Protein 2PO3 (pdb70)

Radius of gyration: 28.11 Å; Cα contacts (8 Å, |Δi|>4): 1861; chains: 2; bounding box: 74×64×74 Å

Nearest PDB structures (foldseek):
  2po3-assembly1_B  TM=1.003E+00  e=1.129E-82  Streptomyces venezuelae
  1mdo-assembly1_A  TM=9.162E-01  e=7.212E-33  Salmonella enterica subsp. enterica serovar Typhimurium
  3nys-assembly1_A  TM=9.304E-01  e=4.949E-32  Pseudomonas aeruginosa PAO1
  3nu7-assembly1_B  TM=9.310E-01  e=2.008E-31  Pseudomonas aeruginosa
  4piw-assembly1_A  TM=9.051E-01  e=2.974E-26  Escherichia coli K-12

InterPro domains:
  IPR000653 DegT/DnrJ/EryC1/StrS aminotransferase [PF01041] (33-379)
  IPR000653 DegT/DnrJ/EryC1/StrS aminotransferase [PIRSF000390] (23-380)
  IPR000653 DegT/DnrJ/EryC1/StrS aminotransferase [PTHR30244] (33-378)
  IPR000653 DegT/DnrJ/EryC1/StrS aminotransferase [cd00616] (35-380)
  IPR015421 Pyridoxal phosphate-dependent transferase, major domain [G3DSA:3.40.640.10] (30-244)
  IPR015422 Pyridoxal phosphate-dependent transferase, small domain [G3DSA:3.90.1150.10] (245-395)
  IPR015424 Pyridoxal phosphate-dependent transferase [SSF53383] (34-380)
  IPR030967 dTDP-4-dehydro-6-deoxyglucose aminotransferase [TIGR04427] (1-390)

Organism: Streptomyces venezuelae (NCBI:txid54571)

Foldseek 3Di:
DVCCCQVLVVHDQPDDDFFAQLQFFDFDVVLLVVLVVVCVVVVAWWDDDDLQVVLQCVQQVQQVADGKDKFQWLLVVVLLLCQLVVQWEEEEEALQADLSVQVSQVVLPYHYAHWADDLVQSKGDLVRPLVRDDPGAAAYEIECPQQFDDPLVSNVVVCVVVVHFYEYACQNNRNWAAPNRGHQARGQKYKYGQDSRHLAHLVHIIMIGHNDVVSNVQSNCQLPQQPPPVVGGPSRHHNGIDISSSSSSRVRSVVCQVVQLVQLVVLQVLLCVLQPPQPQKAWDDSPVRGGGSNSWTKIFGRCVQQVAWPVVLQSSVVSSSWHKDQSAPQRNCCPPPNNPDDHDDHPSNRVRSRTMITGGGTNVDDNVNSNVSSVSVSCCRNCVNVSVVVVVD/DCCQQVLVVHDFQDDQFFDQLQFFDFDVVLLVVLVVVCVVVVAWWDDDPLQVVLQVVQQVQQVADGKAKFQWLLVVVLLLCQLVPAFEEEEEALQADLSVQCSVVVLPYHYAHFADDLVASKHDLVRPVVRDDPRYAAYEIECVQQFDHPLVSNVVSCVVVVHFYEYACAQNRNWDAPPRGNQARGQKYKYGQDSRHLFHLVGIMMIYHNDPSSRVSSNCQLVQNPPPVVGGPSRHHHTIDISSSSSRRVRSVVCNVVFLVQLVVLLVLLQVLQPPQPQWAWDDSCVSGGGSNSWTKIFHRCVQLVAWPVVLQVSCVSNSWHKDQSAPQGNCCPPPNNPPDHDDHPSRRNNSRTMMTGGGTPVDDSVNSNVSSVSVSVCSNCVNVVVVVVVD

Secondary structure (DSSP, 8-state):
-TTTT-GGGT---S-SS-EETTPPPP--HHHHHHHHHHHHHHT--SSS-HHHHHHHHHHHHHHTSSEEEEES-HHHHHHHHHHHHT--SEEEEESSS-THHHHHHHHTT-EEEEEPBPTTTSSB-HHHHGGG--TTEEEEEEE-GGGPPP-HHHHHHHHHHTT-EEEEE-TT-TT-EETTEETTSSSSEEEEE--TTSSS--SS-EEEEES-HHHHHHHHHHHBTTTT-TT--TT---B-PPPHHHHHHHHHHHHHHHHHHHHHHHHHHHHHHHT-S-TTEEE--GGGGS------EEEEE-HHHHSS-HHHHHHHHHHTTEE-B-TT-S-GGGSTTTTTS-----HHHHHHHTTEEEEP-STT--HHHHHHHHHHHHHHHHHHHHHHHHHH-/-GGGSGGGTS--S-SS-EETTPPPP--HHHHHHHHHHHHHHT--SSS-HHHHHHHHHHHHHHTSSEEEEES-HHHHHHHHHHHHT--SEEEEESSS-THHHHHHHHTT-EEEEE-B-TTTSSB-STTHHHH--TTEEEEEEE-GGG----HHHHHHHHHHHT-EEEEE-TT-TT-EETTEETTSSSSSEEEE--TTSSS--SS-EEEEES-HHHHHHHHHHTBTTTT-TT--TT---B-BPPHHHHHHHHHHHHHHHHHHHHHHHHHHHHHHHT-S-TTEEE--GGGGSB-----EEEEE-HHHHSS-HHHHHHHHHHTTEE-B-TT-S-GGGSTTTTTS-----HHHHHHHTTEEEE--STT--HHHHHHHHHHHHHHHHSHHHHHHHHT-

Sequence (785 aa):
SALSDLAFFGGPAAFDQPLLVGRPNRIDRARLYERLDRALDSQWLSNGGPLVREFEERVAGLAGVRHAVATCNATAGLQLLAHAAGLTGEVIMPSMTFAATPHALRWIGLTPVFADIDPDTGNLDPDQVAAAVTPRTSAVVGVHLWGRPCAADQLRKVADEHGLRLYFDAAHALGCAVDGRPAGSLGDAEVFSFHATKAVNAFEGGAVVTDDADLAARIRALHNFGFDLPGGSPAGGTNAKMSEAAAAMGLTSLDAFPEVIDRNRRNHAAYREHLADLPGVLVADHDRHGLNNHQYVIVEIDEATTGIHRDLVMEVLKAEGVHTRAYFSPGCHELEPYRGQPHAPLPHTERLAARVLSLPTGTAIGDDDIRRVADLLRLCATRGRELTARHRDALSDLAFFGGPAAFDQPLLVGRPNRIDRARLYERLDRALDSQWLSNGGPLVREFEERVAGLAGVRHAVATCNATAGLQLLAHAAGLTGEVIMPSMTFAATPHALRWIGLTPVFADIDPDTGNLDPDQVAAAVTPRTSAVVGVHLWGRPCAADQLRKVADEHGLRLYFDAAHALGCAVDGRPAGSLGDAEVFSFHATKAVNAFEGGAVVTDDADLAARIRALHNFGFDLPGGSPAGGTNAKMSEAAAAMGLTSLDAFPEVIDRNRRNHAAYREHLADLPGVLVADHDRHGLNNHQYVIVEIDEATTGIHRDLVMEVLKAEGVHTRAYFSPGCHELEPYRGQPHAPLPHTERLAARVLSLPTGTAIGDDDIRRVADLLRLCATRGRELTARHRD

CATH classification: 3.40.640.10 (+1 more: 3.90.1150.10)

Solvent-accessible surface area: 28597 Å² total; per-residue (Å²): 85,49,0,45,93,10,24,45,42,68,21,102,53,75,111,150,101,62,6,67,24,25,47,12,19,121,29,87,62,63,87,0,37,95,15,9,52,123,9,11,81,65,46,121,9,5,69,28,0,52,0,5,109,61,0,11,125,72,0,6,54,68,0,44,15,175,45,4,1,1,0,15,3,14,4,15,0,10,10,0,5,2,38,7,30,52,20,90,32,20,0,0,0,2,0,1,4,64,4,11,1,0,5,0,5,56,4,12,47,11,60,14,32,2,2,5,0,44,75,93,35,3,6,2,26,8,111,73,0,45,99,13,28,45,131,137,15,22,0,0,5,0,4,0,1,5,0,17,11,6,37,7,89,96,1,86,131,10,0,92,117,69,71,15,147,0,7,0,11,0,17,9,0,8,18,1,9,34,137,72,94,43,1,1,39,9,12,40,0,0,0,1,10,0,24,5,64,31,7,2,3,0,7,13,1,0,1,2,0,3,59,70,55,113,18,7,58,71,1,64,12,0,16,45,15,12,75,139,25,124,64,10,4,109,6,1,0,8,13,0,7,5,11,1,8,13,0,0,3,0,0,2,5,6,64,23,11,92,112,3,22,76,54,2,108,126,1,6,39,10,0,114,116,53,6,48,141,11,100,8,9,77,29,10,72,0,76,162,26,20,85,3,0,3,26,22,0,1,0,30,5,41,90,80,62,4,12,0,59,10,71,15,2,51,88,0,0,101,37,8,19,0,37,3,115,22,43,12,41,53,1,0,14,59,48,73,23,8,127,78,99,134,63,48,108,8,78,71,0,84,134,15,5,42,27,0,0,0,0,0,13,6,27,46,4,20,86,108,34,0,120,19,0,0,73,21,1,72,37,1,12,84,83,1,149,75,0,21,46,85,84,187,162,78,3,59,82,11,22,50,35,72,11,116,62,38,103,139,83,55,1,67,27,27,58,16,24,117,32,59,58,62,126,1,35,116,47,9,52,110,2,11,82,50,32,120,7,3,71,28,0,54,12,5,116,69,0,10,126,68,0,6,56,73,0,38,16,177,47,5,1,1,0,14,2,11,5,12,0,10,12,0,4,2,38,7,31,50,17,86,33,15,0,0,0,2,0,1,3,68,4,10,1,0,5,0,4,57,4,11,48,9,62,14,31,4,1,6,1,43,69,118,36,2,5,1,24,11,113,78,0,40,91,15,35,40,134,144,15,24,0,1,5,0,4,0,0,5,0,18,12,5,38,5,83,98,0,73,142,16,1,88,111,75,66,11,119,1,6,0,12,0,15,8,0,10,20,0,14,35,136,76,99,40,0,1,40,12,13,38,0,0,0,0,15,0,24,5,62,32,8,3,7,0,14,14,1,0,0,1,0,3,54,71,56,116,21,7,59,78,0,65,9,0,19,46,18,13,71,142,20,129,65,10,5,103,4,2,0,9,13,0,8,4,12,0,6,12,0,0,0,0,0,1,7,6,49,23,2,92,128,6,35,80,57,2,79,164,5,7,40,10,0,128,119,45,6,51,135,12,98,6,6,88,30,8,40,0,53,191,35,16,91,1,2,1,23,20,0,1,0,41,5,29,90,89,61,3,15,0,58,9,69,14,1,21,89,0,0,68,36,7,13,0,65,0,132,23,61,15,48,53,0,0,16,65,40,74,23,7,142,81,103,131,65,51,115,6,79,67,0,79,144,18,2,46,25,0,0,1,2,0,17,6,42,50,5,23,89,118,19,1,141,15,0,0,70,17,2,74,44,1,15,85,87,1,157,96,0,18,54,96,78,188,159

Structure (mmCIF, N/CA/C/O backbone):
data_2PO3
#
_entry.id   2PO3
#
_cell.length_a   59.5
_cell.length_b   66.8
_cell.length_c   242.0
_cell.angle_alpha   90
_cell.angle_beta   90
_cell.angle_gamma   90
#
_symmetry.space_group_name_H-M   'P 21 21 21'
#
loop_
_entity.id
_entity.type
_entity.pdbx_description
1 polymer 4-dehydrase
2 non-polymer '(2R,3R,4S,5S,6R)-3,4-DIHYDROXY-5-[({3-HYDROXY-2-METHYL-5-[(PHOSPHONOOXY)METHYL]PYRIDIN-4-YL}METHYL)IMINO]-6-METHYLTETRAHYDRO-2H-PYRAN-2-YL [(2R,3S,5R)-3-HYDROXY-5-(5-METHYL-2,4-DIOXO-3,4-DIHYDROPYRIMIDIN-1(2H)-YL)TETRAHYDROFURAN-2-YL]METHYL DIHYDROGEN DIPHOSPHATE'
3 water water
#
loop_
_atom_site.group_PDB
_atom_site.id
_atom_site.type_symbol
_atom_site.label_atom_id
_atom_site.label_alt_id
_atom_site.label_comp_id
_atom_site.label_asym_id
_atom_site.label_entity_id
_atom_site.label_seq_id
_atom_site.pdbx_PDB_ins_code
_atom_site.Cartn_x
_atom_site.Cartn_y
_atom_site.Cartn_z
_atom_site.occupancy
_atom_site.B_iso_or_equiv
_atom_site.auth_seq_id
_atom_site.auth_comp_id
_atom_site.auth_asym_id
_atom_site.auth_atom_id
_atom_site.pdbx_PDB_model_num
ATOM 1 N N . SER A 1 3 ? -17.999 8.288 -52.656 1.00 83.87 1003 SER A N 1
ATOM 2 C CA . SER A 1 3 ? -16.662 7.748 -52.820 1.00 80.94 1003 SER A CA 1
ATOM 3 C C . SER A 1 3 ? -16.420 6.595 -51.863 1.00 81.08 1003 SER A C 1
ATOM 4 O O . SER A 1 3 ? -16.619 6.698 -50.651 1.00 79.28 1003 SER A O 1
ATOM 7 N N . ALA A 1 4 ? -15.973 5.480 -52.425 1.00 74.94 1004 ALA A N 1
ATOM 8 C CA . ALA A 1 4 ? -15.679 4.332 -51.606 1.00 69.78 1004 ALA A CA 1
ATOM 9 C C . ALA A 1 4 ? -14.391 4.681 -50.862 1.00 60.94 1004 ALA A C 1
ATOM 10 O O . ALA A 1 4 ? -13.942 3.970 -49.957 1.00 58.11 1004 ALA A O 1
ATOM 12 N N . LEU A 1 5 ? -13.802 5.817 -51.262 1.00 43.83 1005 LEU A N 1
ATOM 13 C CA . LEU A 1 5 ? -12.558 6.284 -50.668 1.00 43.51 1005 LEU A CA 1
ATOM 14 C C . LEU A 1 5 ? -12.746 6.813 -49.271 1.00 48.45 1005 LEU A C 1
ATOM 15 O O . LEU A 1 5 ? -11.839 6.775 -48.439 1.00 46.16 1005 LEU A O 1
ATOM 20 N N . SER A 1 6 ? -13.931 7.348 -49.034 1.00 47.21 1006 SER A N 1
ATOM 21 C CA . SER A 1 6 ? -14.198 7.914 -47.727 1.00 47.47 1006 SER A CA 1
ATOM 22 C C . SER A 1 6 ? -14.443 6.881 -46.662 1.00 44.92 1006 SER A C 1
ATOM 23 O O . SER A 1 6 ? -14.263 7.144 -45.471 1.00 54.47 1006 SER A O 1
ATOM 26 N N . ASP A 1 7 ? -14.841 5.695 -47.091 1.00 34.03 1007 ASP A N 1
ATOM 27 C CA . ASP A 1 7 ? -15.033 4.669 -46.100 1.00 44.26 1007 ASP A CA 1
ATOM 28 C C . ASP A 1 7 ? -13.652 4.195 -45.677 1.00 43.33 1007 ASP A C 1
ATOM 29 O O . ASP A 1 7 ? -13.531 3.411 -44.722 1.00 41.99 1007 ASP A O 1
ATOM 34 N N . LEU A 1 8 ? -12.641 4.701 -46.418 1.00 35.04 1008 LEU A N 1
ATOM 35 C CA . LEU A 1 8 ? -11.245 4.384 -46.156 1.00 30.87 1008 LEU A CA 1
ATOM 36 C C . LEU A 1 8 ? -10.822 5.015 -44.859 1.00 35.23 1008 LEU A C 1
ATOM 37 O O . LEU A 1 8 ? -10.901 6.235 -44.718 1.00 38.27 1008 LEU A O 1
ATOM 42 N N . ALA A 1 9 ? -10.370 4.155 -43.944 1.00 33.45 1009 ALA A N 1
ATOM 43 C CA . ALA A 1 9 ? -9.891 4.558 -42.642 1.00 35.87 1009 ALA A CA 1
ATOM 44 C C . ALA A 1 9 ? -8.797 5.577 -42.862 1.00 37.47 1009 ALA A C 1
ATOM 45 O O . ALA A 1 9 ? -8.537 6.472 -42.046 1.00 44.59 1009 ALA A O 1
ATOM 47 N N . PHE A 1 10 ? -8.144 5.400 -44.005 1.00 31.17 1010 PHE A N 1
ATOM 48 C CA . PHE A 1 10 ? -7.070 6.289 -44.363 1.00 33.93 1010 PHE A CA 1
ATOM 49 C C . PHE A 1 10 ? -7.614 7.711 -44.519 1.00 37.74 1010 PHE A C 1
ATOM 50 O O . PHE A 1 10 ? -6.967 8.704 -44.185 1.00 29.35 1010 PHE A O 1
ATOM 58 N N . PHE A 1 11 ? -8.840 7.777 -45.038 1.00 30.96 1011 PHE A N 1
ATOM 59 C CA . PHE A 1 11 ? -9.521 9.022 -45.275 1.00 25.45 1011 PHE A CA 1
ATOM 60 C C . PHE A 1 11 ? -10.391 9.430 -44.112 1.00 44.35 1011 PHE A C 1
ATOM 61 O O . PHE A 1 11 ? -11.227 10.326 -44.221 1.00 45.83 1011 PHE A O 1
ATOM 69 N N . GLY A 1 12 ? -10.165 8.754 -42.993 1.00 47.76 1012 GLY A N 1
ATOM 70 C CA . GLY A 1 12 ? -10.914 9.043 -41.788 1.00 49.66 1012 GLY A CA 1
ATOM 71 C C . GLY A 1 12 ? -12.120 8.151 -41.616 1.00 49.74 1012 GLY A C 1
ATOM 72 O O . GLY A 1 12 ? -12.861 8.271 -40.651 1.00 58.82 1012 GLY A O 1
ATOM 73 N N . GLY A 1 13 ? -12.336 7.246 -42.552 1.00 36.44 1013 GLY A N 1
ATOM 74 C CA . GLY A 1 13 ? -13.469 6.356 -42.421 1.00 30.72 1013 GLY A CA 1
ATOM 75 C C . GLY A 1 13 ? -13.186 5.342 -41.305 1.00 50.12 1013 GLY A C 1
ATOM 76 O O . GLY A 1 13 ? -12.209 5.412 -40.514 1.00 41.93 1013 GLY A O 1
ATOM 77 N N . PRO A 1 14 ? -14.085 4.367 -41.271 1.00 57.76 1014 PRO A N 1
ATOM 78 C CA . PRO A 1 14 ? -14.006 3.288 -40.312 1.00 56.92 1014 PRO A CA 1
ATOM 79 C C . PRO A 1 14 ? -13.168 2.166 -40.933 1.00 67.42 1014 PRO A C 1
ATOM 80 O O . PRO A 1 14 ? -13.391 1.841 -42.115 1.00 62.99 1014 PRO A O 1
ATOM 84 N N . ALA A 1 15 ? -12.208 1.607 -40.155 1.00 69.27 1015 ALA A N 1
ATOM 85 C CA . ALA A 1 15 ? -11.355 0.522 -40.643 1.00 68.85 1015 ALA A CA 1
ATOM 86 C C . ALA A 1 15 ? -12.238 -0.702 -40.751 1.00 72.35 1015 ALA A C 1
ATOM 87 O O . ALA A 1 15 ? -12.902 -1.111 -39.787 1.00 78.47 1015 ALA A O 1
ATOM 89 N N . ALA A 1 16 ? -12.264 -1.250 -41.949 1.00 58.32 1016 ALA A N 1
ATOM 90 C CA . ALA A 1 16 ? -13.101 -2.389 -42.241 1.00 61.94 1016 ALA A CA 1
ATOM 91 C C . ALA A 1 16 ? -13.068 -3.601 -41.315 1.00 62.67 1016 ALA A C 1
ATOM 92 O O . ALA A 1 16 ? -14.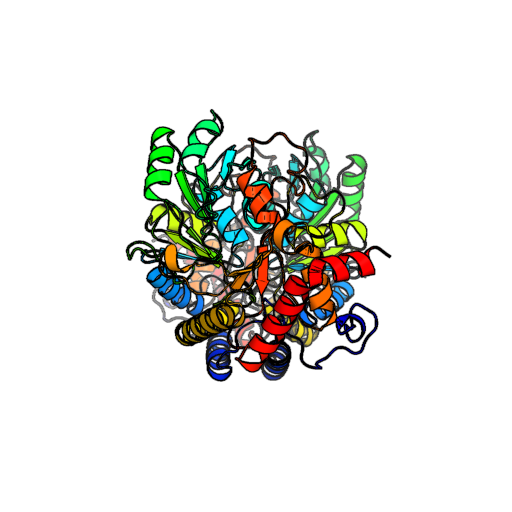107 -4.232 -41.086 1.00 57.00 1016 ALA A O 1
ATOM 94 N N . PHE A 1 17 ? -11.887 -3.938 -40.800 1.00 53.45 1017 PHE A N 1
ATOM 95 C CA . PHE A 1 17 ? -11.768 -5.095 -39.946 1.00 44.76 1017 PHE A CA 1
ATOM 96 C C . PHE A 1 17 ? -10.969 -4.886 -38.686 1.00 54.92 1017 PHE A C 1
ATOM 97 O O . PHE A 1 17 ? -10.093 -4.018 -38.607 1.00 67.02 1017 PHE A O 1
ATOM 105 N N . ASP A 1 18 ? -11.285 -5.754 -37.727 1.00 38.52 1018 ASP A N 1
ATOM 106 C CA . ASP A 1 18 ? -10.657 -5.772 -36.414 1.00 42.86 1018 ASP A CA 1
ATOM 107 C C . ASP A 1 18 ? -9.364 -6.600 -36.350 1.00 49.27 1018 ASP A C 1
ATOM 108 O O . ASP A 1 18 ? -8.485 -6.350 -35.514 1.00 47.62 1018 ASP A O 1
ATOM 113 N N . GLN A 1 19 ? -9.266 -7.603 -37.228 1.00 35.48 1019 GLN A N 1
ATOM 114 C CA . GLN A 1 19 ? -8.115 -8.474 -37.243 1.00 41.40 1019 GLN A CA 1
ATOM 115 C C . GLN A 1 19 ? -6.923 -8.012 -38.066 1.00 51.67 1019 GLN A C 1
ATOM 116 O O . GLN A 1 19 ? -6.978 -8.023 -39.300 1.00 61.57 1019 GLN A O 1
ATOM 122 N N . PRO A 1 20 ? -5.829 -7.655 -37.377 1.00 30.89 1020 PRO A N 1
ATOM 123 C CA . PRO A 1 20 ? -4.596 -7.209 -38.021 1.00 31.01 1020 PRO A CA 1
ATOM 124 C C . PRO A 1 20 ? -3.865 -8.278 -38.808 1.00 27.86 1020 PRO A C 1
ATOM 125 O O . PRO A 1 20 ? -3.737 -9.414 -38.388 1.00 31.43 1020 PRO A O 1
ATOM 129 N N . LEU A 1 21 ? -3.406 -7.891 -39.993 1.00 23.08 1021 LEU A N 1
ATOM 130 C CA . LEU A 1 21 ? -2.664 -8.762 -40.887 1.00 21.02 1021 LEU A CA 1
ATOM 131 C C . LEU A 1 21 ? -1.249 -8.216 -40.939 1.00 29.77 1021 LEU A C 1
ATOM 132 O O . LEU A 1 21 ? -1.045 -7.029 -41.157 1.00 27.25 1021 LEU A O 1
ATOM 137 N N . LEU A 1 22 ? -0.262 -9.059 -40.710 1.00 19.99 1022 LEU A N 1
ATOM 138 C CA . LEU A 1 22 ? 1.095 -8.547 -40.729 1.00 22.01 1022 LEU A CA 1
ATOM 139 C C . LEU A 1 22 ? 2.049 -9.380 -41.528 1.00 22.43 1022 LEU A C 1
ATOM 140 O O . LEU A 1 22 ? 2.161 -10.570 -41.278 1.00 23.97 1022 LEU A O 1
ATOM 145 N N . VAL A 1 23 ? 2.765 -8.758 -42.452 1.00 20.97 1023 VAL A N 1
ATOM 146 C CA . VAL A 1 23 ? 3.729 -9.513 -43.170 1.00 16.55 1023 VAL A CA 1
ATOM 147 C C . VAL A 1 23 ? 4.743 -9.834 -42.065 1.00 22.77 1023 VAL A C 1
ATOM 148 O O . VAL A 1 23 ? 4.976 -9.036 -41.151 1.00 17.70 1023 VAL A O 1
ATOM 152 N N . GLY A 1 24 ? 5.338 -11.012 -42.084 1.00 19.85 1024 GLY A N 1
ATOM 153 C CA . GLY A 1 24 ? 6.334 -11.324 -41.050 1.00 16.09 1024 GLY A CA 1
ATOM 154 C C . GLY A 1 24 ? 5.820 -12.098 -39.850 1.00 19.30 1024 GLY A C 1
ATOM 155 O O . GLY A 1 24 ? 6.586 -12.531 -38.972 1.00 19.94 1024 GLY A O 1
ATOM 156 N N . ARG A 1 25 ? 4.511 -12.264 -39.804 1.00 19.32 1025 ARG A N 1
ATOM 157 C CA . ARG A 1 25 ? 3.980 -12.983 -38.683 1.00 19.10 1025 ARG A CA 1
ATOM 158 C C . ARG A 1 25 ? 4.555 -14.361 -38.636 1.00 31.85 1025 ARG A C 1
ATOM 159 O O . ARG A 1 25 ? 4.457 -15.091 -39.625 1.00 26.69 1025 ARG A O 1
ATOM 167 N N . PRO A 1 26 ? 5.154 -14.703 -37.495 1.00 32.52 1026 PRO A N 1
ATOM 168 C CA . PRO A 1 26 ? 5.747 -16.030 -37.390 1.00 25.53 1026 PRO A CA 1
ATOM 169 C C . PRO A 1 26 ? 4.662 -17.114 -37.560 1.00 30.13 1026 PRO A C 1
ATOM 170 O O . PRO A 1 26 ? 3.537 -16.972 -37.064 1.00 28.52 1026 PRO A O 1
ATOM 174 N N . ASN A 1 27 ? 5.008 -18.187 -38.286 1.00 24.68 1027 ASN A N 1
ATOM 175 C CA . ASN A 1 27 ? 4.120 -19.319 -38.551 1.00 24.53 1027 ASN A CA 1
ATOM 176 C C . ASN A 1 27 ? 3.934 -20.133 -37.269 1.00 34.62 1027 ASN A C 1
ATOM 177 O O . ASN A 1 27 ? 4.932 -20.413 -36.627 1.00 31.54 1027 ASN A O 1
ATOM 182 N N . ARG A 1 28 ? 2.716 -20.547 -36.863 1.00 36.45 1028 ARG A N 1
ATOM 183 C CA . ARG A 1 28 ? 2.598 -21.327 -35.620 1.00 26.95 1028 ARG A CA 1
ATOM 184 C C . ARG A 1 28 ? 3.310 -22.668 -35.582 1.00 37.81 1028 ARG A C 1
ATOM 185 O O . ARG A 1 28 ? 3.666 -23.264 -36.607 1.00 37.85 1028 ARG A O 1
ATOM 193 N N . ILE A 1 29 ? 3.572 -23.153 -34.379 1.00 38.28 1029 ILE A N 1
ATOM 194 C CA . ILE A 1 29 ? 4.262 -24.445 -34.251 1.00 43.86 1029 ILE A CA 1
ATOM 195 C C . ILE A 1 29 ? 3.566 -25.336 -33.241 1.00 37.43 1029 ILE A C 1
ATOM 196 O O . ILE A 1 29 ? 2.695 -24.893 -32.480 1.00 30.77 1029 ILE A O 1
ATOM 201 N N . ASP A 1 30 ? 4.010 -26.586 -33.240 1.00 25.86 1030 ASP A N 1
ATOM 202 C CA . ASP A 1 30 ? 3.505 -27.574 -32.305 1.00 30.27 1030 ASP A CA 1
ATOM 203 C C . ASP A 1 30 ? 4.223 -27.343 -30.957 1.00 33.97 1030 ASP A C 1
ATOM 204 O O . ASP A 1 30 ? 5.358 -27.798 -30.709 1.00 24.24 1030 ASP A O 1
ATOM 209 N N . ARG A 1 31 ? 3.537 -26.589 -30.092 1.00 25.86 1031 ARG A N 1
ATOM 210 C CA . ARG A 1 31 ? 4.054 -26.241 -28.793 1.00 29.84 1031 ARG A CA 1
ATOM 211 C C . ARG A 1 31 ? 4.608 -27.398 -27.964 1.00 38.50 1031 ARG A C 1
ATOM 212 O O . ARG A 1 31 ? 5.620 -27.300 -27.268 1.00 40.71 1031 ARG A O 1
ATOM 220 N N . ALA A 1 32 ? 3.911 -28.515 -28.036 1.00 40.21 1032 ALA A N 1
ATOM 221 C CA . ALA A 1 32 ? 4.263 -29.716 -27.303 1.00 37.66 1032 ALA A CA 1
ATOM 222 C C . ALA A 1 32 ? 5.611 -30.221 -27.707 1.00 35.05 1032 ALA A C 1
ATOM 223 O O . ALA A 1 32 ? 6.378 -30.646 -26.850 1.00 32.29 1032 ALA A O 1
ATOM 225 N N . ARG A 1 33 ? 5.864 -30.192 -29.017 1.00 28.74 1033 ARG A N 1
ATOM 226 C CA . ARG A 1 33 ? 7.132 -30.650 -29.543 1.00 30.50 1033 ARG A CA 1
ATOM 227 C C . ARG A 1 33 ? 8.272 -29.740 -29.049 1.00 34.09 1033 ARG A C 1
ATOM 228 O O . ARG A 1 33 ? 9.354 -30.202 -28.666 1.00 40.22 1033 ARG A O 1
ATOM 236 N N . LEU A 1 34 ? 8.012 -28.426 -29.050 1.00 30.83 1034 LEU A N 1
ATOM 237 C CA . LEU A 1 34 ? 8.996 -27.452 -28.597 1.00 28.69 1034 LEU A CA 1
ATOM 238 C C . LEU A 1 34 ? 9.370 -27.660 -27.124 1.00 34.11 1034 LEU A C 1
ATOM 239 O O . LEU A 1 34 ? 10.551 -27.692 -26.749 1.00 28.13 1034 LEU A O 1
ATOM 244 N N . TYR A 1 35 ? 8.342 -27.783 -26.271 1.00 27.77 1035 TYR A N 1
ATOM 245 C CA . TYR A 1 35 ? 8.587 -27.979 -24.854 1.00 25.50 1035 TYR A CA 1
ATOM 246 C C . TYR A 1 35 ? 9.321 -29.254 -24.489 1.00 24.39 1035 TYR A C 1
ATOM 247 O O . TYR A 1 35 ? 10.195 -29.275 -23.626 1.00 31.95 1035 TYR A O 1
ATOM 256 N N . GLU A 1 36 ? 8.993 -30.328 -25.172 1.00 25.13 1036 GLU A N 1
ATOM 257 C CA . GLU A 1 36 ? 9.686 -31.557 -24.877 1.00 34.25 1036 GLU A CA 1
ATOM 258 C C . GLU A 1 36 ? 11.167 -31.330 -25.018 1.00 38.93 1036 GLU A C 1
ATOM 259 O O . GLU A 1 36 ? 11.965 -31.690 -24.134 1.00 37.08 1036 GLU A O 1
ATOM 265 N N . ARG A 1 37 ? 11.449 -30.753 -26.203 1.00 37.19 1037 ARG A N 1
ATOM 266 C CA . ARG A 1 37 ? 12.774 -30.383 -26.667 1.00 35.29 1037 ARG A CA 1
ATOM 267 C C . ARG A 1 37 ? 13.452 -29.522 -25.599 1.00 31.82 1037 ARG A C 1
ATOM 268 O O . ARG A 1 37 ? 14.613 -29.761 -25.228 1.00 33.51 1037 ARG A O 1
ATOM 276 N N . LEU A 1 38 ? 12.712 -28.529 -25.081 1.00 30.71 1038 LEU A N 1
ATOM 277 C CA . LEU A 1 38 ? 13.220 -27.649 -24.026 1.00 29.03 1038 LEU A CA 1
ATOM 278 C C . LEU A 1 38 ? 13.399 -28.387 -22.703 1.00 35.25 1038 LEU A C 1
ATOM 279 O O . LEU A 1 38 ? 14.361 -28.161 -21.960 1.00 25.88 1038 LEU A O 1
ATOM 284 N N . ASP A 1 39 ? 12.452 -29.259 -22.394 1.00 32.49 1039 ASP A N 1
ATOM 285 C CA . ASP A 1 39 ? 12.546 -30.019 -21.154 1.00 32.50 1039 ASP A CA 1
ATOM 286 C C . ASP A 1 39 ? 13.817 -30.839 -21.141 1.00 37.69 1039 ASP A C 1
ATOM 287 O O . ASP A 1 39 ? 14.615 -30.789 -20.206 1.00 40.66 1039 ASP A O 1
ATOM 292 N N . ARG A 1 40 ? 13.980 -31.597 -22.223 1.00 26.22 1040 ARG A N 1
ATOM 293 C CA . ARG A 1 40 ? 15.137 -32.441 -22.424 1.00 29.42 1040 ARG A CA 1
ATOM 294 C C . ARG A 1 40 ? 16.480 -31.683 -22.239 1.00 45.51 1040 ARG A C 1
ATOM 295 O O . ARG A 1 40 ? 17.430 -32.179 -21.621 1.00 54.91 1040 ARG A O 1
ATOM 303 N N . ALA A 1 41 ? 16.584 -30.455 -22.756 1.00 39.36 1041 ALA A N 1
ATOM 304 C CA . ALA A 1 41 ? 17.804 -29.674 -22.650 1.00 35.17 1041 ALA A CA 1
ATOM 305 C C . ALA A 1 41 ? 18.041 -29.139 -21.253 1.00 38.27 1041 ALA A C 1
ATOM 306 O O . ALA A 1 41 ? 19.168 -29.095 -20.760 1.00 38.34 1041 ALA A O 1
ATOM 308 N N . LEU A 1 42 ? 16.944 -28.750 -20.624 1.00 29.82 1042 LEU A N 1
ATOM 309 C CA . LEU A 1 42 ? 16.981 -28.232 -19.281 1.00 30.99 1042 LEU A CA 1
ATOM 310 C C . LEU A 1 42 ? 17.443 -29.350 -18.340 1.00 45.35 1042 LEU A C 1
ATOM 311 O O . LEU A 1 42 ? 18.298 -29.165 -17.459 1.00 42.35 1042 LEU A O 1
ATOM 316 N N . ASP A 1 43 ? 16.869 -30.538 -18.571 1.00 45.25 1043 ASP A N 1
ATOM 317 C CA . ASP A 1 43 ? 17.189 -31.729 -17.803 1.00 45.40 1043 ASP A CA 1
ATOM 318 C C . ASP A 1 43 ? 18.662 -32.077 -17.913 1.00 49.86 1043 ASP A C 1
ATOM 319 O O . ASP A 1 43 ? 19.312 -32.335 -16.904 1.00 49.91 1043 ASP A O 1
ATOM 324 N N . SER A 1 44 ? 19.184 -32.104 -19.141 1.00 33.87 1044 SER A N 1
ATOM 325 C CA . SER A 1 44 ? 20.594 -32.421 -19.355 1.00 36.47 1044 SER A CA 1
ATOM 326 C C . SER A 1 44 ? 21.521 -31.342 -18.805 1.00 46.70 1044 SER A C 1
ATOM 327 O O . SER A 1 44 ? 22.713 -31.576 -18.568 1.00 54.72 1044 SER A O 1
ATOM 330 N N . GLN A 1 45 ? 20.956 -30.151 -18.633 1.00 36.88 1045 GLN A N 1
ATOM 331 C CA . GLN A 1 45 ? 21.717 -29.033 -18.159 1.00 36.22 1045 GLN A CA 1
ATOM 332 C C . GLN A 1 45 ? 22.760 -28.613 -19.185 1.00 46.16 1045 GLN A C 1
ATOM 333 O O . GLN A 1 45 ? 23.743 -27.956 -18.894 1.00 51.52 1045 GLN A O 1
ATOM 339 N N . TRP A 1 46 ? 22.541 -29.004 -20.424 1.00 41.62 1046 TRP A N 1
ATOM 340 C CA . TRP A 1 46 ? 23.430 -28.616 -21.490 1.00 41.20 1046 TRP A CA 1
ATOM 341 C C . TRP A 1 46 ? 22.564 -27.610 -22.272 1.00 47.12 1046 TRP A C 1
ATOM 342 O O . TRP A 1 46 ? 21.669 -28.014 -23.039 1.00 37.21 1046 TRP A O 1
ATOM 353 N N . LEU A 1 47 ? 22.803 -26.308 -22.028 1.00 33.76 1047 LEU A N 1
ATOM 354 C CA . LEU A 1 47 ? 22.061 -25.199 -22.643 1.00 27.21 1047 LEU A CA 1
ATOM 355 C C . LEU A 1 47 ? 22.649 -24.490 -23.885 1.00 28.79 1047 LEU A C 1
ATOM 356 O O . LEU A 1 47 ? 21.908 -23.882 -24.673 1.00 28.04 1047 LEU A O 1
ATOM 361 N N . SER A 1 48 ? 23.965 -24.542 -24.065 1.00 29.39 1048 SER A N 1
ATOM 362 C CA . SER A 1 48 ? 24.585 -23.901 -25.215 1.00 29.04 1048 SER A CA 1
ATOM 363 C C . SER A 1 48 ? 25.905 -24.588 -25.509 1.00 39.61 1048 SER A C 1
ATOM 364 O O . SER A 1 48 ? 26.138 -25.704 -25.024 1.00 32.28 1048 SER A O 1
ATOM 367 N N . ASN A 1 49 ? 26.741 -23.885 -26.294 1.00 32.91 1049 ASN A N 1
ATOM 368 C CA . ASN A 1 49 ? 28.055 -24.333 -26.684 1.00 29.12 1049 ASN A CA 1
ATOM 369 C C . ASN A 1 49 ? 28.035 -25.729 -27.255 1.00 34.91 1049 ASN A C 1
ATOM 370 O O . ASN A 1 49 ? 28.391 -26.688 -26.567 1.00 38.62 1049 ASN A O 1
ATOM 375 N N . GLY A 1 50 ? 27.605 -25.817 -28.503 1.00 32.40 1050 GLY A N 1
ATOM 376 C CA . GLY A 1 50 ? 27.527 -27.058 -29.267 1.00 37.62 1050 GLY A CA 1
ATOM 377 C C . GLY A 1 50 ? 26.786 -28.257 -28.664 1.00 39.38 1050 GLY A C 1
ATOM 378 O O . GLY A 1 50 ? 27.265 -29.379 -28.745 1.00 36.74 1050 GLY A O 1
ATOM 379 N N . GLY A 1 51 ? 25.612 -28.063 -28.076 1.00 26.82 1051 GLY A N 1
ATOM 380 C CA . GLY A 1 51 ? 24.868 -29.188 -27.524 1.00 26.56 1051 GLY A CA 1
ATOM 381 C C . GLY A 1 51 ? 24.178 -30.061 -28.615 1.00 42.24 1051 GLY A C 1
ATOM 382 O O . GLY A 1 51 ? 24.239 -29.810 -29.830 1.00 38.76 1051 GLY A O 1
ATOM 383 N N . PRO A 1 52 ? 23.476 -31.121 -28.192 1.00 40.78 1052 PRO A N 1
ATOM 384 C CA . PRO A 1 52 ? 22.781 -32.050 -29.101 1.00 36.14 1052 PRO A CA 1
ATOM 385 C C . PRO A 1 52 ? 21.682 -31.496 -30.016 1.00 35.64 1052 PRO A C 1
ATOM 386 O O . PRO A 1 52 ? 21.446 -32.047 -31.095 1.00 35.46 1052 PRO A O 1
ATOM 390 N N . LEU A 1 53 ? 20.972 -30.439 -29.603 1.00 33.80 1053 LEU A N 1
ATOM 391 C CA . LEU A 1 53 ? 19.909 -29.876 -30.452 1.00 27.17 1053 LEU A CA 1
ATOM 392 C C . LEU A 1 53 ? 20.548 -29.150 -31.636 1.00 28.16 1053 LEU A C 1
ATOM 393 O O . LEU A 1 53 ? 20.202 -29.344 -32.797 1.00 28.40 1053 LEU A O 1
ATOM 398 N N . VAL A 1 54 ? 21.551 -28.327 -31.326 1.00 18.34 1054 VAL A N 1
ATOM 399 C CA . VAL A 1 54 ? 22.222 -27.624 -32.377 1.00 23.03 1054 VAL A CA 1
ATOM 400 C C . VAL A 1 54 ? 22.757 -28.596 -33.399 1.00 27.12 1054 VAL A C 1
ATOM 401 O O . VAL A 1 54 ? 22.592 -28.417 -34.592 1.00 24.48 1054 VAL A O 1
ATOM 405 N N . ARG A 1 55 ? 23.418 -29.633 -32.921 1.00 23.60 1055 ARG A N 1
ATOM 406 C CA . ARG A 1 55 ? 23.985 -30.610 -33.832 1.00 27.54 1055 ARG A CA 1
ATOM 407 C C . ARG A 1 55 ? 22.935 -31.221 -34.705 1.00 26.16 1055 ARG A C 1
ATOM 408 O O . ARG A 1 55 ? 23.162 -31.408 -35.882 1.00 25.41 1055 ARG A O 1
ATOM 416 N N . GLU A 1 56 ? 21.795 -31.528 -34.125 1.00 31.19 1056 GLU A N 1
ATOM 417 C CA . GLU A 1 56 ? 20.712 -32.105 -34.913 1.00 38.24 1056 GLU A CA 1
ATOM 418 C C . GLU A 1 56 ? 20.248 -31.147 -36.010 1.00 32.88 1056 GLU A C 1
ATOM 419 O O . GLU A 1 56 ? 20.097 -31.471 -37.198 1.00 36.21 1056 GLU A O 1
ATOM 425 N N . PHE A 1 57 ? 20.028 -29.923 -35.585 1.00 31.75 1057 PHE A N 1
ATOM 426 C CA . PHE A 1 57 ? 19.599 -28.856 -36.487 1.00 30.79 1057 PHE A CA 1
ATOM 427 C C . PHE A 1 57 ? 20.614 -28.697 -37.624 1.00 26.76 1057 PHE A C 1
ATOM 428 O O . PHE A 1 57 ? 20.284 -28.729 -38.798 1.00 23.04 1057 PHE A O 1
ATOM 436 N N . GLU A 1 58 ? 21.880 -28.552 -37.266 1.00 26.01 1058 GLU A N 1
ATOM 437 C CA . GLU A 1 58 ? 22.932 -28.388 -38.255 1.00 21.95 1058 GLU A CA 1
ATOM 438 C C . GLU A 1 58 ? 22.835 -29.425 -39.341 1.00 34.46 1058 GLU A C 1
ATOM 439 O O . GLU A 1 58 ? 23.102 -29.173 -40.528 1.00 35.06 1058 GLU A O 1
ATOM 445 N N . GLU A 1 59 ? 22.460 -30.619 -38.895 1.00 37.54 1059 GLU A N 1
ATOM 446 C CA . GLU A 1 59 ? 22.339 -31.760 -39.783 1.00 40.00 1059 GLU A CA 1
ATOM 447 C C . GLU A 1 59 ? 21.217 -31.611 -40.805 1.00 31.49 1059 GLU A C 1
ATOM 448 O O . GLU A 1 59 ? 21.411 -31.768 -42.020 1.00 24.92 1059 GLU A O 1
ATOM 454 N N . ARG A 1 60 ? 20.033 -31.315 -40.266 1.00 22.88 1060 ARG A N 1
ATOM 455 C CA . ARG A 1 60 ? 18.894 -31.115 -41.099 1.00 23.37 1060 ARG A CA 1
ATOM 456 C C . ARG A 1 60 ? 19.196 -29.935 -42.010 1.00 28.89 1060 ARG A C 1
ATOM 457 O O . ARG A 1 60 ? 19.052 -29.999 -43.235 1.00 36.31 1060 ARG A O 1
ATOM 465 N N . VAL A 1 61 ? 19.661 -28.849 -41.418 1.00 27.27 1061 VAL A N 1
ATOM 466 C CA . VAL A 1 61 ? 19.981 -27.685 -42.232 1.00 25.16 1061 VAL A CA 1
ATOM 467 C C . VAL A 1 61 ? 20.880 -27.996 -43.408 1.00 18.11 1061 VAL A C 1
ATOM 468 O O . VAL A 1 61 ? 20.568 -27.604 -44.532 1.00 22.80 1061 VAL A O 1
ATOM 472 N N . ALA A 1 62 ? 21.992 -28.710 -43.157 1.00 20.26 1062 ALA A N 1
ATOM 473 C CA . ALA A 1 62 ? 22.910 -29.049 -44.238 1.00 26.29 1062 ALA A CA 1
ATOM 474 C C . ALA A 1 62 ? 22.269 -29.945 -45.305 1.00 32.92 1062 ALA A C 1
ATOM 475 O O . ALA A 1 62 ? 22.508 -29.816 -46.507 1.00 27.74 1062 ALA A O 1
ATOM 477 N N . GLY A 1 63 ? 21.431 -30.859 -44.846 1.00 23.83 1063 GLY A N 1
ATOM 478 C CA . GLY A 1 63 ? 20.793 -31.735 -45.793 1.00 27.52 1063 GLY A CA 1
ATOM 479 C C . GLY A 1 63 ? 20.003 -30.929 -46.789 1.00 34.73 1063 GLY A C 1
ATOM 480 O O . GLY A 1 63 ? 20.116 -31.151 -47.996 1.00 33.37 1063 GLY A O 1
ATOM 481 N N . LEU A 1 64 ? 19.228 -29.998 -46.229 1.00 27.55 1064 LEU A N 1
ATOM 482 C CA . LEU A 1 64 ? 18.366 -29.102 -46.983 1.00 30.15 1064 LEU A CA 1
ATOM 483 C C . LEU A 1 64 ? 19.089 -28.255 -48.034 1.00 32.17 1064 LEU A C 1
ATOM 484 O O . LEU A 1 64 ? 18.487 -27.917 -49.061 1.00 27.20 1064 LEU A O 1
ATOM 489 N N . ALA A 1 65 ? 20.363 -27.913 -47.736 1.00 27.51 1065 ALA A N 1
ATOM 490 C CA . ALA A 1 65 ? 21.252 -27.126 -48.572 1.00 22.58 1065 ALA A CA 1
ATOM 491 C C . ALA A 1 65 ? 21.932 -28.001 -49.628 1.00 22.48 1065 ALA A C 1
ATOM 492 O O . ALA A 1 65 ? 22.564 -27.531 -50.588 1.00 28.57 1065 ALA A O 1
ATOM 494 N N . GLY A 1 66 ? 21.818 -29.313 -49.417 1.00 27.56 1066 GLY A N 1
ATOM 495 C CA . GLY A 1 66 ? 22.455 -30.270 -50.301 1.00 30.27 1066 GLY A CA 1
ATOM 496 C C . GLY A 1 66 ? 23.996 -30.225 -50.120 1.00 45.54 1066 GLY A C 1
ATOM 497 O O . GLY A 1 66 ? 24.764 -30.516 -51.038 1.00 43.73 1066 GLY A O 1
ATOM 498 N N . VAL A 1 67 ? 24.481 -29.831 -48.931 1.00 39.29 1067 VAL A N 1
ATOM 499 C CA . VAL A 1 67 ? 25.920 -29.769 -48.665 1.00 32.50 1067 VAL A CA 1
ATOM 500 C C . VAL A 1 67 ? 26.226 -30.634 -47.457 1.00 38.27 1067 VAL A C 1
ATOM 501 O O . VAL A 1 67 ? 25.287 -31.118 -46.781 1.00 28.19 1067 VAL A O 1
ATOM 505 N N . ARG A 1 68 ? 27.535 -30.810 -47.213 1.00 27.60 1068 ARG A N 1
ATOM 506 C CA . ARG A 1 68 ? 27.947 -31.656 -46.096 1.00 28.32 1068 ARG A CA 1
ATOM 507 C C . ARG A 1 68 ? 28.023 -30.975 -44.770 1.00 33.65 1068 ARG A C 1
ATOM 508 O O . ARG A 1 68 ? 27.805 -31.626 -43.747 1.00 31.25 1068 ARG A O 1
ATOM 516 N N . HIS A 1 69 ? 28.348 -29.682 -44.779 1.00 31.22 1069 HIS A N 1
ATOM 517 C CA . HIS A 1 69 ? 28.478 -29.005 -43.510 1.00 28.66 1069 HIS A CA 1
ATOM 518 C C . HIS A 1 69 ? 27.636 -27.763 -43.275 1.00 27.96 1069 HIS A C 1
ATOM 519 O O . HIS A 1 69 ? 27.322 -27.016 -44.186 1.00 26.26 1069 HIS A O 1
ATOM 526 N N . ALA A 1 70 ? 27.325 -27.551 -41.986 1.00 30.37 1070 ALA A N 1
ATOM 527 C CA . ALA A 1 70 ? 26.577 -26.414 -41.465 1.00 26.78 1070 ALA A CA 1
ATOM 528 C C . ALA A 1 70 ? 26.964 -26.090 -40.042 1.00 28.36 1070 ALA A C 1
ATOM 529 O O . ALA A 1 70 ? 27.066 -26.972 -39.198 1.00 27.16 1070 ALA A O 1
ATOM 531 N N . VAL A 1 71 ? 27.163 -24.810 -39.777 1.00 23.68 1071 VAL A N 1
ATOM 532 C CA . VAL A 1 71 ? 27.489 -24.321 -38.449 1.00 20.68 1071 VAL A CA 1
ATOM 533 C C . VAL A 1 71 ? 26.319 -23.398 -38.089 1.00 26.10 1071 VAL A C 1
ATOM 534 O O . VAL A 1 71 ? 26.110 -22.422 -38.805 1.00 17.16 1071 VAL A O 1
ATOM 538 N N . ALA A 1 72 ? 25.555 -23.719 -37.029 1.00 21.13 1072 ALA A N 1
ATOM 539 C CA . ALA A 1 72 ? 24.408 -22.976 -36.527 1.00 18.34 1072 ALA A CA 1
ATOM 540 C C . ALA A 1 72 ? 24.884 -21.686 -35.832 1.00 24.21 1072 ALA A C 1
ATOM 541 O O . ALA A 1 72 ? 25.877 -21.702 -35.104 1.00 23.66 1072 ALA A O 1
ATOM 543 N N . THR A 1 73 ? 24.213 -20.544 -36.070 1.00 19.46 1073 THR A N 1
ATOM 544 C CA . THR A 1 73 ? 24.664 -19.297 -35.470 1.00 16.70 1073 THR A CA 1
ATOM 545 C C . THR A 1 73 ? 23.545 -18.557 -34.757 1.00 20.94 1073 THR A C 1
ATOM 546 O O . THR A 1 73 ? 22.369 -18.899 -34.877 1.00 17.23 1073 THR A O 1
ATOM 550 N N . CYS A 1 74 ? 23.918 -17.495 -34.036 1.00 11.18 1074 CYS A N 1
ATOM 551 C CA . CYS A 1 74 ? 22.958 -16.682 -33.319 1.00 13.29 1074 CYS A CA 1
ATOM 552 C C . CYS A 1 74 ? 22.022 -15.911 -34.257 1.00 18.79 1074 CYS A C 1
ATOM 553 O O . CYS A 1 74 ? 20.859 -15.644 -33.922 1.00 14.37 1074 CYS A O 1
ATOM 556 N N . ASN A 1 75 ? 22.529 -15.573 -35.451 1.00 16.87 1075 ASN A N 1
ATOM 557 C CA . ASN A 1 75 ? 21.727 -14.883 -36.472 1.00 15.52 1075 ASN A CA 1
ATOM 558 C C . ASN A 1 75 ? 22.461 -14.921 -37.808 1.00 14.61 1075 ASN A C 1
ATOM 559 O O . ASN A 1 75 ? 23.646 -15.220 -37.834 1.00 15.72 1075 ASN A O 1
ATOM 564 N N . ALA A 1 76 ? 21.819 -14.679 -38.933 1.00 11.45 1076 ALA A N 1
ATOM 565 C CA . ALA A 1 76 ? 22.540 -14.778 -40.200 1.00 7.68 1076 ALA A CA 1
ATOM 566 C C . ALA A 1 76 ? 23.581 -13.707 -40.412 1.00 19.21 1076 ALA A C 1
ATOM 567 O O . ALA A 1 76 ? 24.591 -13.885 -41.094 1.00 16.13 1076 ALA A O 1
ATOM 569 N N . THR A 1 77 ? 23.317 -12.544 -39.849 1.00 16.65 1077 THR A N 1
ATOM 570 C CA . THR A 1 77 ? 24.280 -11.487 -40.043 1.00 7.98 1077 THR A CA 1
ATOM 571 C C . THR A 1 77 ? 25.631 -11.971 -39.503 1.00 27.41 1077 THR A C 1
ATOM 572 O O . THR A 1 77 ? 26.661 -11.840 -40.165 1.00 14.93 1077 THR A O 1
ATOM 576 N N . ALA A 1 78 ? 25.639 -12.534 -38.270 1.00 24.30 1078 ALA A N 1
ATOM 577 C CA . ALA A 1 78 ? 26.887 -13.028 -37.715 1.00 20.51 1078 ALA A CA 1
ATOM 578 C C . ALA A 1 78 ? 27.453 -14.112 -38.631 1.00 19.92 1078 ALA A C 1
ATOM 579 O O . ALA A 1 78 ? 28.658 -14.237 -38.798 1.00 19.33 1078 ALA A O 1
ATOM 581 N N . GLY A 1 79 ? 26.559 -14.887 -39.236 1.00 14.45 1079 GLY A N 1
ATOM 582 C CA . GLY A 1 79 ? 26.996 -15.911 -40.142 1.00 17.11 1079 GLY A CA 1
ATOM 583 C C . GLY A 1 79 ? 27.799 -15.289 -41.287 1.00 30.53 1079 GLY A C 1
ATOM 584 O O . GLY A 1 79 ? 28.803 -15.858 -41.732 1.00 23.62 1079 GLY A O 1
ATOM 585 N N . LEU A 1 80 ? 27.369 -14.120 -41.792 1.00 26.65 1080 LEU A N 1
ATOM 586 C CA . LEU A 1 80 ? 28.132 -13.534 -42.887 1.00 18.05 1080 LEU A CA 1
ATOM 587 C C . LEU A 1 80 ? 29.521 -13.110 -42.454 1.00 22.59 1080 LEU A C 1
ATOM 588 O O . LEU A 1 80 ? 30.483 -13.274 -43.197 1.00 22.38 1080 LEU A O 1
ATOM 593 N N . GLN A 1 81 ? 29.602 -12.547 -41.254 1.00 14.11 1081 GLN A N 1
ATOM 594 C CA . GLN A 1 81 ? 30.870 -12.100 -40.668 1.00 17.00 1081 GLN A CA 1
ATOM 595 C C . GLN A 1 81 ? 31.848 -13.252 -40.453 1.00 19.56 1081 GLN A C 1
ATOM 596 O O . GLN A 1 81 ? 33.059 -13.142 -40.743 1.00 17.53 1081 GLN A O 1
ATOM 602 N N . LEU A 1 82 ? 31.345 -14.385 -39.956 1.00 22.81 1082 LEU A N 1
ATOM 603 C CA . LEU A 1 82 ? 32.264 -15.513 -39.769 1.00 24.39 1082 LEU A CA 1
ATOM 604 C C . LEU A 1 82 ? 32.820 -16.004 -41.095 1.00 16.78 1082 LEU A C 1
ATOM 605 O O . LEU A 1 82 ? 33.978 -16.361 -41.204 1.00 20.62 1082 LEU A O 1
ATOM 610 N N . LEU A 1 83 ? 31.957 -16.066 -42.090 1.00 18.78 1083 LEU A N 1
ATOM 611 C CA . LEU A 1 83 ? 32.361 -16.550 -43.396 1.00 22.29 1083 LEU A CA 1
ATOM 612 C C . LEU A 1 83 ? 33.479 -15.702 -43.944 1.00 26.38 1083 LEU A C 1
ATOM 613 O O . LEU A 1 83 ? 34.529 -16.200 -44.328 1.00 19.87 1083 LEU A O 1
ATOM 618 N N . ALA A 1 84 ? 33.224 -14.397 -43.938 1.00 20.11 1084 ALA A N 1
ATOM 619 C CA . ALA A 1 84 ? 34.210 -13.456 -44.396 1.00 17.01 1084 ALA A CA 1
ATOM 620 C C . ALA A 1 84 ? 35.512 -13.688 -43.680 1.00 25.16 1084 ALA A C 1
ATOM 621 O O . ALA A 1 84 ? 36.499 -13.977 -44.355 1.00 30.05 1084 ALA A O 1
ATOM 623 N N . HIS A 1 85 ? 35.516 -13.566 -42.339 1.00 27.40 1085 HIS A N 1
ATOM 624 C CA . HIS A 1 85 ? 36.730 -13.756 -41.541 1.00 23.29 1085 HIS A CA 1
ATOM 625 C C . HIS A 1 85 ? 37.394 -15.085 -41.772 1.00 28.83 1085 HIS A C 1
ATOM 626 O O . HIS A 1 85 ? 38.602 -15.112 -41.949 1.00 33.51 1085 HIS A O 1
ATOM 633 N N . ALA A 1 86 ? 36.611 -16.167 -41.758 1.00 22.31 1086 ALA A N 1
ATOM 634 C CA . ALA A 1 86 ? 37.140 -17.519 -41.981 1.00 21.19 1086 ALA A CA 1
ATOM 635 C C . ALA A 1 86 ? 37.876 -17.657 -43.320 1.00 31.92 1086 ALA A C 1
ATOM 636 O O . ALA A 1 86 ? 38.871 -18.368 -43.440 1.00 34.33 1086 ALA A O 1
ATOM 638 N N . ALA A 1 87 ? 37.357 -16.963 -44.334 1.00 32.57 1087 ALA A N 1
ATOM 639 C CA . ALA A 1 87 ? 37.896 -16.986 -45.681 1.00 29.57 1087 ALA A CA 1
ATOM 640 C C . ALA A 1 87 ? 39.023 -16.004 -45.947 1.00 30.64 1087 ALA A C 1
ATOM 641 O O . ALA A 1 87 ? 39.624 -16.018 -47.025 1.00 37.86 1087 ALA A O 1
ATOM 643 N N . GLY A 1 88 ? 39.302 -15.146 -44.976 1.00 20.56 1088 GLY A N 1
ATOM 644 C CA . GLY A 1 88 ? 40.367 -14.140 -45.113 1.00 19.39 1088 GLY A CA 1
ATOM 645 C C . GLY A 1 88 ? 40.091 -13.036 -46.132 1.00 26.63 1088 GLY A C 1
ATOM 646 O O . GLY A 1 88 ? 41.033 -12.500 -46.720 1.00 26.09 1088 GLY A O 1
ATOM 647 N N . LEU A 1 89 ? 38.805 -12.714 -46.321 1.00 23.15 1089 LEU A N 1
ATOM 648 C CA . LEU A 1 89 ? 38.394 -11.710 -47.268 1.00 21.96 1089 LEU A CA 1
ATOM 649 C C . LEU A 1 89 ? 38.981 -10.402 -46.881 1.00 27.76 1089 LEU A C 1
ATOM 650 O O . LEU A 1 89 ? 39.087 -10.129 -45.717 1.00 26.30 1089 LEU A O 1
ATOM 655 N N . THR A 1 90 ? 39.337 -9.602 -47.871 1.00 29.42 1090 THR A N 1
ATOM 656 C CA . THR A 1 90 ? 39.892 -8.299 -47.622 1.00 16.30 1090 THR A CA 1
ATOM 657 C C . THR A 1 90 ? 39.343 -7.308 -48.628 1.00 24.85 1090 THR A C 1
ATOM 658 O O . THR A 1 90 ? 38.874 -7.621 -49.730 1.00 16.70 1090 THR A O 1
ATOM 662 N N . GLY A 1 91 ? 39.411 -6.056 -48.240 1.00 22.95 1091 GLY A N 1
ATOM 663 C CA . GLY A 1 91 ? 38.981 -5.001 -49.133 1.00 22.62 1091 GLY A CA 1
ATOM 664 C C . GLY A 1 91 ? 37.530 -4.939 -49.553 1.00 32.84 1091 GLY A C 1
ATOM 665 O O . GLY A 1 91 ? 36.635 -4.739 -48.731 1.00 25.50 1091 GLY A O 1
ATOM 666 N N . GLU A 1 92 ? 37.344 -5.091 -50.858 1.00 23.78 1092 GLU A N 1
ATOM 667 C CA . GLU A 1 92 ? 36.050 -4.984 -51.475 1.00 18.18 1092 GLU A CA 1
ATOM 668 C C . GLU A 1 92 ? 35.341 -6.256 -51.773 1.00 18.89 1092 GLU A C 1
ATOM 669 O O . GLU A 1 92 ? 35.962 -7.250 -52.174 1.00 19.49 1092 GLU A O 1
ATOM 675 N N . VAL A 1 93 ? 34.022 -6.145 -51.600 1.00 25.28 1093 VAL A N 1
ATOM 676 C CA . VAL A 1 93 ? 33.110 -7.244 -51.869 1.00 28.45 1093 VAL A CA 1
ATOM 677 C C . VAL A 1 93 ? 31.966 -6.789 -52.764 1.00 21.08 1093 VAL A C 1
ATOM 678 O O . VAL A 1 93 ? 31.178 -5.891 -52.455 1.00 22.61 1093 VAL A O 1
ATOM 682 N N . ILE A 1 94 ? 31.902 -7.417 -53.910 1.00 17.62 1094 ILE A N 1
ATOM 683 C CA . ILE A 1 94 ? 30.885 -7.048 -54.831 1.00 22.50 1094 ILE A CA 1
ATOM 684 C C . ILE A 1 94 ? 29.579 -7.742 -54.504 1.00 23.44 1094 ILE A C 1
ATOM 685 O O . ILE A 1 94 ? 29.540 -8.953 -54.334 1.00 20.34 1094 ILE A O 1
ATOM 690 N N . MET A 1 95 ? 28.524 -6.944 -54.461 1.00 20.33 1095 MET A N 1
ATOM 691 C CA . MET A 1 95 ? 27.206 -7.443 -54.138 1.00 20.32 1095 MET A CA 1
ATOM 692 C C . MET A 1 95 ? 26.054 -6.559 -54.660 1.00 24.92 1095 MET A C 1
ATOM 693 O O . MET A 1 95 ? 26.204 -5.363 -54.973 1.00 26.10 1095 MET A O 1
ATOM 698 N N . PRO A 1 96 ? 24.841 -7.119 -54.723 1.00 18.93 1096 PRO A N 1
ATOM 699 C CA . PRO A 1 96 ? 23.758 -6.264 -55.173 1.00 22.14 1096 PRO A CA 1
ATOM 700 C C . PRO A 1 96 ? 23.419 -5.181 -54.121 1.00 19.45 1096 PRO A C 1
ATOM 701 O O . PRO A 1 96 ? 23.748 -5.230 -52.926 1.00 21.15 1096 PRO A O 1
ATOM 705 N N . SER A 1 97 ? 22.765 -4.150 -54.584 1.00 19.13 1097 SER A N 1
ATOM 706 C CA . SER A 1 97 ? 22.339 -3.086 -53.715 1.00 14.25 1097 SER A CA 1
ATOM 707 C C . SER A 1 97 ? 20.878 -3.430 -53.423 1.00 15.85 1097 SER A C 1
ATOM 708 O O . SER A 1 97 ? 20.231 -2.968 -52.492 1.00 17.23 1097 SER A O 1
ATOM 711 N N . MET A 1 98 ? 20.323 -4.293 -54.270 1.00 16.42 1098 MET A N 1
ATOM 712 C CA . MET A 1 98 ? 18.920 -4.764 -54.120 1.00 23.33 1098 MET A CA 1
ATOM 713 C C . MET A 1 98 ? 18.882 -5.923 -53.120 1.00 21.80 1098 MET A C 1
ATOM 714 O O . MET A 1 98 ? 18.874 -7.104 -53.499 1.00 18.15 1098 MET A O 1
ATOM 719 N N . THR A 1 99 ? 18.875 -5.566 -51.844 1.00 23.07 1099 THR A N 1
ATOM 720 C CA . THR A 1 99 ? 18.822 -6.527 -50.754 1.00 24.34 1099 THR A CA 1
ATOM 721 C C . THR A 1 99 ? 18.569 -5.806 -49.434 1.00 25.28 1099 THR A C 1
ATOM 722 O O . THR A 1 99 ? 18.463 -4.582 -49.381 1.00 16.67 1099 THR A O 1
ATOM 726 N N . PHE A 1 100 ? 18.463 -6.598 -48.369 1.00 13.82 1100 PHE A N 1
ATOM 727 C CA . PHE A 1 100 ? 18.242 -6.097 -47.043 1.00 11.39 1100 PHE A CA 1
ATOM 728 C C . PHE A 1 100 ? 19.570 -5.530 -46.559 1.00 27.78 1100 PHE A C 1
ATOM 729 O O . PHE A 1 100 ? 20.669 -6.037 -46.904 1.00 22.68 1100 PHE A O 1
ATOM 737 N N . ALA A 1 101 ? 19.452 -4.457 -45.771 1.00 17.51 1101 ALA A N 1
ATOM 738 C CA . ALA A 1 101 ? 20.619 -3.780 -45.244 1.00 16.75 1101 ALA A CA 1
ATOM 739 C C . ALA A 1 101 ? 21.677 -4.710 -44.656 1.00 20.83 1101 ALA A C 1
ATOM 740 O O . ALA A 1 101 ? 22.872 -4.419 -44.703 1.00 17.17 1101 ALA A O 1
ATOM 742 N N . ALA A 1 102 ? 21.258 -5.827 -44.060 1.00 16.09 1102 ALA A N 1
ATOM 743 C CA . ALA A 1 102 ? 22.254 -6.704 -43.469 1.00 15.63 1102 ALA A CA 1
ATOM 744 C C . ALA A 1 102 ? 23.340 -7.166 -44.430 1.00 21.53 1102 ALA A C 1
ATOM 745 O O . ALA A 1 102 ? 24.453 -7.364 -43.972 1.00 21.54 1102 ALA A O 1
ATOM 747 N N . THR A 1 103 ? 23.048 -7.379 -45.732 1.00 20.26 1103 THR A N 1
ATOM 748 C CA . THR A 1 103 ? 24.104 -7.857 -46.615 1.00 17.31 1103 THR A CA 1
ATOM 749 C C . THR A 1 103 ? 25.370 -7.002 -46.595 1.00 26.59 1103 THR A C 1
ATOM 750 O O . THR A 1 103 ? 26.469 -7.494 -46.321 1.00 24.25 1103 THR A O 1
ATOM 754 N N . PRO A 1 104 ? 25.253 -5.700 -46.860 1.00 20.41 1104 PRO A N 1
ATOM 755 C CA . PRO A 1 104 ? 26.464 -4.884 -46.813 1.00 20.71 1104 PRO A CA 1
ATOM 756 C C . PRO A 1 104 ? 26.914 -4.627 -45.369 1.00 17.90 1104 PRO A C 1
ATOM 757 O O . PRO A 1 104 ? 28.079 -4.772 -45.018 1.00 24.95 1104 PRO A O 1
ATOM 761 N N . HIS A 1 105 ? 25.988 -4.222 -44.516 1.00 14.03 1105 HIS A N 1
ATOM 762 C CA . HIS A 1 105 ? 26.320 -3.920 -43.140 1.00 17.66 1105 HIS A CA 1
ATOM 763 C C . HIS A 1 105 ? 27.068 -5.018 -42.420 1.00 19.87 1105 HIS A C 1
ATOM 764 O O . HIS A 1 105 ? 27.935 -4.743 -41.612 1.00 19.91 1105 HIS A O 1
ATOM 771 N N . ALA A 1 106 ? 26.726 -6.264 -42.690 1.00 18.94 1106 ALA A N 1
ATOM 772 C CA . ALA A 1 106 ? 27.411 -7.343 -41.984 1.00 14.79 1106 ALA A CA 1
ATOM 773 C C . ALA A 1 106 ? 28.905 -7.265 -42.206 1.00 25.81 1106 ALA A C 1
ATOM 774 O O . ALA A 1 106 ? 29.730 -7.491 -41.301 1.00 18.13 1106 ALA A O 1
ATOM 776 N N . LEU A 1 107 ? 29.244 -6.928 -43.450 1.00 18.96 1107 LEU A N 1
ATOM 777 C CA . LEU A 1 107 ? 30.659 -6.859 -43.802 1.00 24.26 1107 LEU A CA 1
ATOM 778 C C . LEU A 1 107 ? 31.321 -5.572 -43.430 1.00 18.94 1107 LEU A C 1
ATOM 779 O O . LEU A 1 107 ? 32.483 -5.580 -43.077 1.00 16.37 1107 LEU A O 1
ATOM 784 N N . ARG A 1 108 ? 30.561 -4.496 -43.521 1.00 20.99 1108 ARG A N 1
ATOM 785 C CA . ARG A 1 108 ? 31.040 -3.175 -43.178 1.00 18.89 1108 ARG A CA 1
ATOM 786 C C . ARG A 1 108 ? 31.409 -3.098 -41.690 1.00 26.62 1108 ARG A C 1
ATOM 787 O O . ARG A 1 108 ? 32.331 -2.398 -41.269 1.00 26.37 1108 ARG A O 1
ATOM 795 N N . TRP A 1 109 ? 30.643 -3.835 -40.899 1.00 16.21 1109 TRP A N 1
ATOM 796 C CA . TRP A 1 109 ? 30.787 -3.925 -39.441 1.00 18.26 1109 TRP A CA 1
ATOM 797 C C . TRP A 1 109 ? 32.147 -4.449 -39.045 1.00 23.55 1109 TRP A C 1
ATOM 798 O O . TRP A 1 109 ? 32.722 -4.007 -38.043 1.00 23.89 1109 TRP A O 1
ATOM 809 N N . ILE A 1 110 ? 32.658 -5.397 -39.857 1.00 22.22 1110 ILE A N 1
ATOM 810 C CA . ILE A 1 110 ? 33.968 -5.989 -39.601 1.00 21.14 1110 ILE A CA 1
ATOM 811 C C . ILE A 1 110 ? 35.057 -5.378 -40.460 1.00 21.61 1110 ILE A C 1
ATOM 812 O O . ILE A 1 110 ? 36.084 -6.005 -40.661 1.00 18.18 1110 ILE A O 1
ATOM 817 N N . GLY A 1 111 ? 34.782 -4.168 -40.976 1.00 27.69 1111 GLY A N 1
ATOM 818 C CA . GLY A 1 111 ? 35.718 -3.409 -41.801 1.00 25.35 1111 GLY A CA 1
ATOM 819 C C . GLY A 1 111 ? 35.832 -3.671 -43.314 1.00 29.31 1111 GLY A C 1
ATOM 820 O O . GLY A 1 111 ? 36.767 -3.185 -43.911 1.00 28.25 1111 GLY A O 1
ATOM 821 N N . LEU A 1 112 ? 34.941 -4.417 -43.965 1.00 21.59 1112 LEU A N 1
ATOM 822 C CA . LEU A 1 112 ? 35.047 -4.633 -45.402 1.00 17.98 1112 LEU A CA 1
ATOM 823 C C . LEU A 1 112 ? 34.360 -3.512 -46.196 1.00 21.98 1112 LEU A C 1
ATOM 824 O O . LEU A 1 112 ? 33.706 -2.615 -45.645 1.00 22.19 1112 LEU A O 1
ATOM 829 N N . THR A 1 113 ? 34.493 -3.564 -47.522 1.00 19.57 1113 THR A N 1
ATOM 830 C CA . THR A 1 113 ? 33.928 -2.541 -48.402 1.00 20.97 1113 THR A CA 1
ATOM 831 C C . THR A 1 113 ? 32.988 -3.089 -49.450 1.00 24.30 1113 THR A C 1
ATOM 832 O O . THR A 1 113 ? 33.369 -3.658 -50.522 1.00 24.64 1113 THR A O 1
ATOM 836 N N . PRO A 1 114 ? 31.706 -2.911 -49.138 1.00 27.25 1114 PRO A N 1
ATOM 837 C CA . PRO A 1 114 ? 30.729 -3.391 -50.076 1.00 26.44 1114 PRO A CA 1
ATOM 838 C C . PRO A 1 114 ? 30.844 -2.645 -51.401 1.00 30.19 1114 PRO A C 1
ATOM 839 O O . PRO A 1 114 ? 31.009 -1.420 -51.420 1.00 21.82 1114 PRO A O 1
ATOM 843 N N . VAL A 1 115 ? 30.758 -3.380 -52.497 1.00 21.99 1115 VAL A N 1
ATOM 844 C CA . VAL A 1 115 ? 30.796 -2.752 -53.804 1.00 25.59 1115 VAL A CA 1
ATOM 845 C C . VAL A 1 115 ? 29.565 -3.184 -54.591 1.00 22.13 1115 VAL A C 1
ATOM 846 O O . VAL A 1 115 ? 29.427 -4.347 -54.981 1.00 22.51 1115 VAL A O 1
ATOM 850 N N . PHE A 1 116 ? 28.671 -2.223 -54.782 1.00 15.62 1116 PHE A N 1
ATOM 851 C CA . PHE A 1 116 ? 27.373 -2.404 -55.468 1.00 14.24 1116 PHE A CA 1
ATOM 852 C C . PHE A 1 116 ? 27.320 -2.491 -57.006 1.00 24.39 1116 PHE A C 1
ATOM 853 O O . PHE A 1 116 ? 27.808 -1.627 -57.757 1.00 27.28 1116 PHE A O 1
ATOM 861 N N . ALA A 1 117 ? 26.693 -3.572 -57.485 1.00 20.92 1117 ALA A N 1
ATOM 862 C CA . ALA A 1 117 ? 26.489 -3.808 -58.919 1.00 32.73 1117 ALA A CA 1
ATOM 863 C C . ALA A 1 117 ? 24.986 -4.051 -59.185 1.00 34.41 1117 ALA A C 1
ATOM 864 O O . ALA A 1 117 ? 24.279 -4.595 -58.332 1.00 30.27 1117 ALA A O 1
ATOM 866 N N . ASP A 1 118 ? 24.485 -3.645 -60.356 1.00 25.03 1118 ASP A N 1
ATOM 867 C CA . ASP A 1 118 ? 23.077 -3.767 -60.750 1.00 27.98 1118 ASP A CA 1
ATOM 868 C C . ASP A 1 118 ? 22.536 -5.191 -60.903 1.00 29.34 1118 ASP A C 1
ATOM 869 O O . ASP A 1 118 ? 23.328 -6.141 -61.056 1.00 24.60 1118 ASP A O 1
ATOM 874 N N . ILE A 1 119 ? 21.176 -5.300 -60.871 1.00 20.79 1119 ILE A N 1
ATOM 875 C CA . ILE A 1 119 ? 20.469 -6.574 -61.023 1.00 16.84 1119 ILE A CA 1
ATOM 876 C C . ILE A 1 119 ? 20.070 -6.821 -62.468 1.00 24.08 1119 ILE A C 1
ATOM 877 O O . ILE A 1 119 ? 20.078 -5.926 -63.299 1.00 20.94 1119 ILE A O 1
ATOM 882 N N . ASP A 1 120 ? 19.691 -8.047 -62.759 1.00 26.28 1120 ASP A N 1
ATOM 883 C CA . ASP A 1 120 ? 19.194 -8.357 -64.068 1.00 22.28 1120 ASP A CA 1
ATOM 884 C C . ASP A 1 120 ? 17.712 -8.031 -63.851 1.00 28.12 1120 ASP A C 1
ATOM 885 O O . ASP A 1 120 ? 17.045 -8.653 -63.026 1.00 20.70 1120 ASP A O 1
ATOM 890 N N . PRO A 1 121 ? 17.194 -7.037 -64.555 1.00 23.96 1121 PRO A N 1
ATOM 891 C CA . PRO A 1 121 ? 15.813 -6.662 -64.374 1.00 16.75 1121 PRO A CA 1
ATOM 892 C C . PRO A 1 121 ? 14.812 -7.837 -64.487 1.00 27.00 1121 PRO A C 1
ATOM 893 O O . PRO A 1 121 ? 13.696 -7.826 -63.963 1.00 30.23 1121 PRO A O 1
ATOM 897 N N . ASP A 1 122 ? 15.186 -8.884 -65.192 1.00 28.45 1122 ASP A N 1
ATOM 898 C CA . ASP A 1 122 ? 14.293 -10.013 -65.380 1.00 28.23 1122 ASP A CA 1
ATOM 899 C C . ASP A 1 122 ? 14.260 -10.987 -64.244 1.00 26.26 1122 ASP A C 1
ATOM 900 O O . ASP A 1 122 ? 13.382 -11.846 -64.179 1.00 28.66 1122 ASP A O 1
ATOM 905 N N . THR A 1 123 ? 15.221 -10.850 -63.353 1.00 21.30 1123 THR A N 1
ATOM 906 C CA . THR A 1 123 ? 15.283 -11.767 -62.240 1.00 22.24 1123 THR A CA 1
ATOM 907 C C . THR A 1 123 ? 15.240 -11.081 -60.887 1.00 26.87 1123 THR A C 1
ATOM 908 O O . THR A 1 123 ? 14.644 -11.571 -59.925 1.00 28.76 1123 THR A O 1
ATOM 912 N N . GLY A 1 124 ? 15.892 -9.942 -60.812 1.00 16.44 1124 GLY A N 1
ATOM 913 C CA . GLY A 1 124 ? 15.941 -9.203 -59.576 1.00 13.99 1124 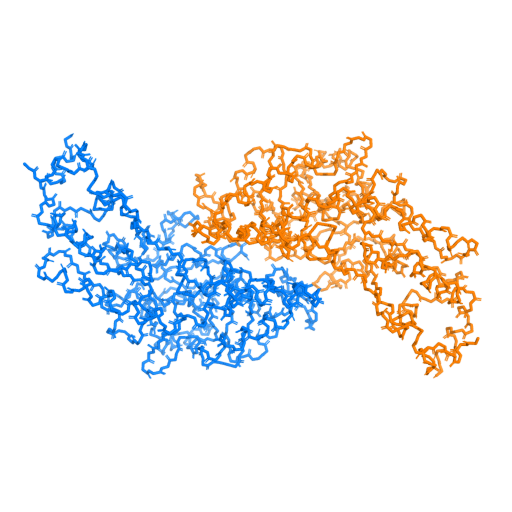GLY A CA 1
ATOM 914 C C . GLY A 1 124 ? 17.223 -9.497 -58.839 1.00 18.73 1124 GLY A C 1
ATOM 915 O O . GLY A 1 124 ? 17.460 -8.890 -57.778 1.00 22.94 1124 GLY A O 1
ATOM 916 N N . ASN A 1 125 ? 18.008 -10.431 -59.421 1.00 20.58 1125 ASN A N 1
ATOM 917 C CA . ASN A 1 125 ? 19.295 -10.899 -58.893 1.00 24.80 1125 ASN A CA 1
ATOM 918 C C . ASN A 1 125 ? 20.515 -10.230 -59.526 1.00 26.22 1125 ASN A C 1
ATOM 919 O O . ASN A 1 125 ? 20.457 -9.709 -60.643 1.00 23.67 1125 ASN A O 1
ATOM 924 N N . LEU A 1 126 ? 21.639 -10.259 -58.793 1.00 19.47 1126 LEU A N 1
ATOM 925 C CA . LEU A 1 126 ? 22.896 -9.682 -59.251 1.00 16.50 1126 LEU A CA 1
ATOM 926 C C . LEU A 1 126 ? 23.259 -10.129 -60.672 1.00 25.57 1126 LEU A C 1
ATOM 927 O O . LEU A 1 126 ? 23.351 -11.328 -60.955 1.00 20.24 1126 LEU A O 1
ATOM 932 N N . ASP A 1 127 ? 23.471 -9.155 -61.558 1.00 17.72 1127 ASP A N 1
ATOM 933 C CA . ASP A 1 127 ? 23.817 -9.406 -62.965 1.00 21.36 1127 ASP A CA 1
ATOM 934 C C . ASP A 1 127 ? 25.304 -9.733 -63.160 1.00 23.47 1127 ASP A C 1
ATOM 935 O O . ASP A 1 127 ? 26.172 -8.876 -62.995 1.00 21.42 1127 ASP A O 1
ATOM 940 N N . PRO A 1 128 ? 25.628 -10.985 -63.504 1.00 22.97 1128 PRO A N 1
ATOM 941 C CA . PRO A 1 128 ? 27.013 -11.374 -63.693 1.00 25.22 1128 PRO A CA 1
ATOM 942 C C . PRO A 1 128 ? 27.708 -10.502 -64.723 1.00 25.31 1128 PRO A C 1
ATOM 943 O O . PRO A 1 128 ? 28.898 -10.250 -64.624 1.00 27.03 1128 PRO A O 1
ATOM 947 N N . ASP A 1 129 ? 26.949 -10.028 -65.699 1.00 26.69 1129 ASP A N 1
ATOM 948 C CA . ASP A 1 129 ? 27.550 -9.192 -66.712 1.00 32.98 1129 ASP A CA 1
ATOM 949 C C . ASP A 1 129 ? 27.861 -7.815 -66.217 1.00 35.85 1129 ASP A C 1
ATOM 950 O O . ASP A 1 129 ? 28.387 -7.010 -66.959 1.00 34.02 1129 ASP A O 1
ATOM 955 N N . GLN A 1 130 ? 27.531 -7.525 -64.983 1.00 23.69 1130 GLN A N 1
ATOM 956 C CA . GLN A 1 130 ? 27.829 -6.190 -64.494 1.00 25.98 1130 GLN A CA 1
ATOM 957 C C . GLN A 1 130 ? 28.914 -6.296 -63.486 1.00 23.09 1130 GLN A C 1
ATOM 958 O O . GLN A 1 130 ? 29.412 -5.324 -62.940 1.00 21.86 1130 GLN A O 1
ATOM 964 N N . VAL A 1 131 ? 29.255 -7.524 -63.226 1.00 30.09 1131 VAL A N 1
ATOM 965 C CA . VAL A 1 131 ? 30.244 -7.719 -62.215 1.00 27.89 1131 VAL A CA 1
ATOM 966 C C . VAL A 1 131 ? 31.637 -7.293 -62.616 1.00 38.35 1131 VAL A C 1
ATOM 967 O O . VAL A 1 131 ? 32.248 -6.428 -61.984 1.00 34.79 1131 VAL A O 1
ATOM 971 N N . ALA A 1 132 ? 32.146 -7.920 -63.665 1.00 36.70 1132 ALA A N 1
ATOM 972 C CA . ALA A 1 132 ? 33.493 -7.608 -64.113 1.00 31.50 1132 ALA A CA 1
ATOM 973 C C . ALA A 1 132 ? 33.837 -6.134 -64.066 1.00 35.48 1132 ALA A C 1
ATOM 974 O O . ALA A 1 132 ? 34.895 -5.734 -63.615 1.00 35.91 1132 ALA A O 1
ATOM 976 N N . ALA A 1 133 ? 32.941 -5.293 -64.532 1.00 30.20 1133 ALA A N 1
ATOM 977 C CA . ALA A 1 133 ? 33.223 -3.871 -64.525 1.00 25.05 1133 ALA A CA 1
ATOM 978 C C . ALA A 1 133 ? 33.411 -3.280 -63.151 1.00 30.96 1133 ALA A C 1
ATOM 979 O O . ALA A 1 133 ? 33.966 -2.206 -63.032 1.00 30.71 1133 ALA A O 1
ATOM 981 N N . ALA A 1 134 ? 32.916 -3.954 -62.120 1.00 36.90 1134 ALA A N 1
ATOM 982 C CA . ALA A 1 134 ? 33.025 -3.457 -60.752 1.00 35.88 1134 ALA A CA 1
ATOM 983 C C . ALA A 1 134 ? 34.303 -3.915 -60.039 1.00 28.47 1134 ALA A C 1
ATOM 984 O O . ALA A 1 134 ? 34.736 -3.291 -59.061 1.00 26.76 1134 ALA A O 1
ATOM 986 N N . VAL A 1 135 ? 34.891 -5.010 -60.530 1.00 22.08 1135 VAL A N 1
ATOM 987 C CA . VAL A 1 135 ? 36.125 -5.597 -59.987 1.00 26.19 1135 VAL A CA 1
ATOM 988 C C . VAL A 1 135 ? 37.279 -4.586 -59.914 1.00 49.91 1135 VAL A C 1
ATOM 989 O O . VAL A 1 135 ? 37.338 -3.640 -60.704 1.00 63.37 1135 VAL A O 1
ATOM 993 N N . THR A 1 136 ? 38.207 -4.785 -58.974 1.00 43.19 1136 THR A N 1
ATOM 994 C CA . THR A 1 136 ? 39.375 -3.904 -58.810 1.00 40.56 1136 THR A CA 1
ATOM 995 C C . THR A 1 136 ? 40.547 -4.645 -58.167 1.00 44.74 1136 THR A C 1
ATOM 996 O O . THR A 1 136 ? 40.421 -5.853 -57.920 1.00 41.26 1136 THR A O 1
ATOM 1000 N N . PRO A 1 137 ? 41.684 -3.947 -57.912 1.00 42.78 1137 PRO A N 1
ATOM 1001 C CA . PRO A 1 137 ? 42.804 -4.629 -57.291 1.00 37.52 1137 PRO A CA 1
ATOM 1002 C C . PRO A 1 137 ? 42.443 -5.006 -55.851 1.00 31.84 1137 PRO A C 1
ATOM 1003 O O . PRO A 1 137 ? 43.006 -5.927 -55.298 1.00 39.46 1137 PRO A O 1
ATOM 1007 N N . ARG A 1 138 ? 41.460 -4.309 -55.265 1.00 37.50 1138 ARG A N 1
ATOM 1008 C CA . ARG A 1 138 ? 40.986 -4.552 -53.907 1.00 34.11 1138 ARG A CA 1
ATOM 1009 C C . ARG A 1 138 ? 39.913 -5.638 -53.749 1.00 30.71 1138 ARG A C 1
ATOM 1010 O O . ARG A 1 138 ? 39.662 -6.130 -52.650 1.00 35.54 1138 ARG A O 1
ATOM 1023 N N . THR A 1 139 ? 39.259 -6.036 -54.832 1.00 29.65 1139 THR A N 1
ATOM 1024 C CA . THR A 1 139 ? 38.225 -7.051 -54.736 1.00 33.85 1139 THR A CA 1
ATOM 1025 C C . THR A 1 139 ? 38.672 -8.436 -54.303 1.00 38.87 1139 THR A C 1
ATOM 1026 O O . THR A 1 139 ? 39.554 -9.041 -54.910 1.00 35.62 1139 THR A O 1
ATOM 1030 N N . SER A 1 140 ? 38.025 -8.961 -53.264 1.00 29.72 1140 SER A N 1
ATOM 1031 C CA . SER A 1 140 ? 38.344 -10.304 -52.822 1.00 29.21 1140 SER A CA 1
ATOM 1032 C C . SER A 1 140 ? 37.213 -11.281 -53.164 1.00 28.25 1140 SER A C 1
ATOM 1033 O O . SER A 1 140 ? 37.409 -12.493 -53.313 1.00 22.14 1140 SER A O 1
ATOM 1036 N N . ALA A 1 141 ? 35.980 -10.764 -53.263 1.00 27.96 1141 ALA A N 1
ATOM 1037 C CA . ALA A 1 141 ? 34.861 -11.652 -53.530 1.00 26.24 1141 ALA A CA 1
ATOM 1038 C C . ALA A 1 141 ? 33.600 -10.970 -54.030 1.00 25.36 1141 ALA A C 1
ATOM 1039 O O . ALA A 1 141 ? 33.451 -9.741 -54.057 1.00 17.09 1141 ALA A O 1
ATOM 1041 N N . VAL A 1 142 ? 32.709 -11.882 -54.394 1.00 18.02 1142 VAL A N 1
ATOM 1042 C CA . VAL A 1 142 ? 31.381 -11.652 -54.881 1.00 24.37 1142 VAL A CA 1
ATOM 1043 C C . VAL A 1 142 ? 30.370 -12.353 -53.955 1.00 27.02 1142 VAL A C 1
ATOM 1044 O O . VAL A 1 142 ? 30.432 -13.554 -53.662 1.00 22.96 1142 VAL A O 1
ATOM 1048 N N . VAL A 1 143 ? 29.397 -11.582 -53.507 1.00 21.57 1143 VAL A N 1
ATOM 1049 C CA . VAL A 1 143 ? 28.343 -12.113 -52.667 1.00 18.30 1143 VAL A CA 1
ATOM 1050 C C . VAL A 1 143 ? 27.010 -11.794 -53.340 1.00 19.47 1143 VAL A C 1
ATOM 1051 O O . VAL A 1 143 ? 26.578 -10.631 -53.365 1.00 22.44 1143 VAL A O 1
ATOM 1055 N N . GLY A 1 144 ? 26.364 -12.822 -53.891 1.00 17.67 1144 GLY A N 1
ATOM 1056 C CA . GLY A 1 144 ? 25.059 -12.656 -54.534 1.00 16.63 1144 GLY A CA 1
ATOM 1057 C C . GLY A 1 144 ? 23.957 -12.865 -53.489 1.00 18.53 1144 GLY A C 1
ATOM 1058 O O . GLY A 1 144 ? 24.216 -13.369 -52.383 1.00 15.07 1144 GLY A O 1
ATOM 1059 N N . VAL A 1 145 ? 22.734 -12.444 -53.805 1.00 21.82 1145 VAL A N 1
ATOM 1060 C CA . VAL A 1 145 ? 21.593 -12.607 -52.898 1.00 22.51 1145 VAL A CA 1
ATOM 1061 C C . VAL A 1 145 ? 20.482 -13.373 -53.613 1.00 23.47 1145 VAL A C 1
ATOM 1062 O O . VAL A 1 145 ? 20.037 -12.941 -54.673 1.00 21.08 1145 VAL A O 1
ATOM 1066 N N . HIS A 1 146 ? 20.014 -14.501 -53.067 1.00 18.37 1146 HIS A N 1
ATOM 1067 C CA . HIS A 1 146 ? 18.925 -15.193 -53.755 1.00 18.57 1146 HIS A CA 1
ATOM 1068 C C . HIS A 1 146 ? 17.709 -14.409 -53.315 1.00 25.29 1146 HIS A C 1
ATOM 1069 O O . HIS A 1 146 ? 17.128 -14.711 -52.261 1.00 21.44 1146 HIS A O 1
ATOM 1076 N N . LEU A 1 147 ? 17.369 -13.378 -54.089 1.00 21.33 1147 LEU A N 1
ATOM 1077 C CA . LEU A 1 147 ? 16.252 -12.499 -53.762 1.00 22.39 1147 LEU A CA 1
ATOM 1078 C C . LEU A 1 147 ? 14.865 -13.143 -53.656 1.00 16.21 1147 LEU A C 1
ATOM 1079 O O . LEU A 1 147 ? 14.327 -13.640 -54.627 1.00 18.55 1147 LEU A O 1
ATOM 1084 N N . TRP A 1 148 ? 14.252 -13.106 -52.476 1.00 12.56 1148 TRP A N 1
ATOM 1085 C CA . TRP A 1 148 ? 12.932 -13.721 -52.344 1.00 22.05 1148 TRP A CA 1
ATOM 1086 C C . TRP A 1 148 ? 12.998 -15.236 -52.574 1.00 19.85 1148 TRP A C 1
ATOM 1087 O O . TRP A 1 148 ? 12.017 -15.912 -52.898 1.00 17.29 1148 TRP A O 1
ATOM 1098 N N . GLY A 1 149 ? 14.199 -15.771 -52.382 1.00 21.07 1149 GLY A N 1
ATOM 1099 C CA . GLY A 1 149 ? 14.409 -17.174 -52.559 1.00 26.20 1149 GLY A CA 1
ATOM 1100 C C . GLY A 1 149 ? 14.774 -17.546 -53.993 1.00 30.01 1149 GLY A C 1
ATOM 1101 O O . GLY A 1 149 ? 15.057 -18.698 -54.219 1.00 23.18 1149 GLY A O 1
ATOM 1102 N N . ARG A 1 150 ? 14.778 -16.626 -54.968 1.00 20.47 1150 ARG A N 1
ATOM 1103 C CA . ARG A 1 150 ? 15.160 -17.021 -56.317 1.00 18.08 1150 ARG A CA 1
ATOM 1104 C C . ARG A 1 150 ? 16.665 -17.140 -56.427 1.00 26.14 1150 ARG A C 1
ATOM 1105 O O . ARG A 1 150 ? 17.443 -16.214 -56.148 1.00 26.24 1150 ARG A O 1
ATOM 1113 N N . PRO A 1 151 ? 17.104 -18.305 -56.867 1.00 20.88 1151 PRO A N 1
ATOM 1114 C CA . PRO A 1 151 ? 18.542 -18.422 -56.962 1.00 18.60 1151 PRO A CA 1
ATOM 1115 C C . PRO A 1 151 ? 19.170 -17.553 -58.013 1.00 19.99 1151 PRO A C 1
ATOM 1116 O O . PRO A 1 151 ? 18.616 -17.332 -59.076 1.00 24.84 1151 PRO A O 1
ATOM 1120 N N . CYS A 1 152 ? 20.340 -17.052 -57.713 1.00 19.80 1152 CYS A N 1
ATOM 1121 C CA . CYS A 1 152 ? 21.161 -16.262 -58.644 1.00 29.30 1152 CYS A CA 1
ATOM 1122 C C . CYS A 1 152 ? 21.664 -17.140 -59.790 1.00 31.89 1152 CYS A C 1
ATOM 1123 O O . CYS A 1 152 ? 21.496 -18.367 -59.744 1.00 21.68 1152 CYS A O 1
ATOM 1126 N N . ALA A 1 153 ? 22.279 -16.466 -60.789 1.00 24.07 1153 ALA A N 1
ATOM 1127 C CA . ALA A 1 153 ? 22.924 -17.129 -61.983 1.00 28.20 1153 ALA A CA 1
ATOM 1128 C C . ALA A 1 153 ? 24.336 -17.504 -61.546 1.00 23.43 1153 ALA A C 1
ATOM 1129 O O . ALA A 1 153 ? 25.345 -16.921 -61.999 1.00 24.07 1153 ALA A O 1
ATOM 1131 N N . ALA A 1 154 ? 24.390 -18.481 -60.656 1.00 27.65 1154 ALA A N 1
ATOM 1132 C CA . ALA A 1 154 ? 25.659 -18.849 -60.038 1.00 32.09 1154 ALA A CA 1
ATOM 1133 C C . ALA A 1 154 ? 26.698 -19.277 -61.059 1.00 33.23 1154 ALA A C 1
ATOM 1134 O O . ALA A 1 154 ? 27.811 -18.706 -61.046 1.00 38.97 1154 ALA A O 1
ATOM 1136 N N . ASP A 1 155 ? 26.361 -20.129 -61.990 1.00 35.38 1155 ASP A N 1
ATOM 1137 C CA . ASP A 1 155 ? 27.255 -20.568 -63.041 1.00 34.77 1155 ASP A CA 1
ATOM 1138 C C . ASP A 1 155 ? 27.883 -19.382 -63.743 1.00 34.02 1155 ASP A C 1
ATOM 1139 O O . ASP A 1 155 ? 29.104 -19.296 -63.871 1.00 33.20 1155 ASP A O 1
ATOM 1144 N N . GLN A 1 156 ? 27.040 -18.452 -64.184 1.00 25.21 1156 GLN A N 1
ATOM 1145 C CA . GLN A 1 156 ? 27.583 -17.284 -64.842 1.00 24.68 1156 GLN A CA 1
ATOM 1146 C C . GLN A 1 156 ? 28.410 -16.432 -63.885 1.00 30.00 1156 GLN A C 1
ATOM 1147 O O . GLN A 1 156 ? 29.494 -15.911 -64.216 1.00 23.92 1156 GLN A O 1
ATOM 1153 N N . LEU A 1 157 ? 27.887 -16.309 -62.659 1.00 21.56 1157 LEU A N 1
ATOM 1154 C CA . LEU A 1 157 ? 28.571 -15.529 -61.641 1.00 21.66 1157 LEU A CA 1
ATOM 1155 C C . LEU A 1 157 ? 29.892 -16.160 -61.304 1.00 29.05 1157 LEU A C 1
ATOM 1156 O O . LEU A 1 157 ? 30.919 -15.515 -61.144 1.00 27.64 1157 LEU A O 1
ATOM 1161 N N . ARG A 1 158 ? 29.842 -17.470 -61.188 1.00 25.26 1158 ARG A N 1
ATOM 1162 C CA . ARG A 1 158 ? 31.016 -18.238 -60.900 1.00 24.99 1158 ARG A CA 1
ATOM 1163 C C . ARG A 1 158 ? 32.025 -17.968 -62.028 1.00 38.68 1158 ARG A C 1
ATOM 1164 O O . ARG A 1 158 ? 33.215 -17.703 -61.825 1.00 32.30 1158 ARG A O 1
ATOM 1172 N N . LYS A 1 159 ? 31.532 -18.010 -63.266 1.00 39.24 1159 LYS A N 1
ATOM 1173 C CA . LYS A 1 159 ? 32.415 -17.756 -64.393 1.00 41.25 1159 LYS A CA 1
ATOM 1174 C C . LYS A 1 159 ? 33.158 -16.435 -64.276 1.00 33.92 1159 LYS A C 1
ATOM 1175 O O . LYS A 1 159 ? 34.349 -16.316 -64.503 1.00 34.62 1159 LYS A O 1
ATOM 1181 N N . VAL A 1 160 ? 32.463 -15.385 -63.913 1.00 34.09 1160 VAL A N 1
ATOM 1182 C CA . VAL A 1 160 ? 33.169 -14.124 -63.788 1.00 27.67 1160 VAL A CA 1
ATOM 1183 C C . VAL A 1 160 ? 34.155 -14.174 -62.633 1.00 36.03 1160 VAL A C 1
ATOM 1184 O O . VAL A 1 160 ? 35.306 -13.754 -62.735 1.00 38.76 1160 VAL A O 1
ATOM 1188 N N . ALA A 1 161 ? 33.676 -14.697 -61.506 1.00 28.67 1161 ALA A N 1
ATOM 1189 C CA . ALA A 1 161 ? 34.463 -14.802 -60.295 1.00 27.79 1161 ALA A CA 1
ATOM 1190 C C . ALA A 1 161 ? 35.817 -15.340 -60.633 1.00 33.58 1161 ALA A C 1
ATOM 1191 O O . ALA A 1 161 ? 36.831 -14.727 -60.328 1.00 32.87 1161 ALA A O 1
ATOM 1193 N N . ASP A 1 162 ? 35.759 -16.505 -61.259 1.00 36.54 1162 ASP A N 1
ATOM 1194 C CA . ASP A 1 162 ? 36.936 -17.211 -61.683 1.00 41.26 1162 ASP A CA 1
ATOM 1195 C C . ASP A 1 162 ? 37.820 -16.275 -62.442 1.00 47.72 1162 ASP A C 1
ATOM 1196 O O . ASP A 1 162 ? 38.961 -16.040 -62.061 1.00 45.63 1162 ASP A O 1
ATOM 1201 N N . GLU A 1 163 ? 37.261 -15.717 -63.499 1.00 48.49 1163 GLU A N 1
ATOM 1202 C CA . GLU A 1 163 ? 38.012 -14.770 -64.301 1.00 53.43 1163 GLU A CA 1
ATOM 1203 C C . GLU A 1 163 ? 38.844 -13.790 -63.459 1.00 56.09 1163 GLU A C 1
ATOM 1204 O O . GLU A 1 163 ? 39.975 -13.434 -63.798 1.00 64.91 1163 GLU A O 1
ATOM 1210 N N . HIS A 1 164 ? 38.314 -13.306 -62.352 1.00 39.73 1164 HIS A N 1
ATOM 1211 C CA . HIS A 1 164 ? 39.128 -12.361 -61.631 1.00 40.68 1164 HIS A CA 1
ATOM 1212 C C . HIS A 1 164 ? 39.779 -12.890 -60.382 1.00 39.33 1164 HIS A C 1
ATOM 1213 O O . HIS A 1 164 ? 40.251 -12.088 -59.570 1.00 26.64 1164 HIS A O 1
ATOM 1220 N N . GLY A 1 165 ? 39.811 -14.214 -60.233 1.00 34.51 1165 GLY A N 1
ATOM 1221 C CA . GLY A 1 165 ? 40.404 -14.782 -59.034 1.00 34.91 1165 GLY A CA 1
ATOM 1222 C C . GLY A 1 165 ? 39.694 -14.275 -57.762 1.00 49.87 1165 GLY A C 1
ATOM 1223 O O . GLY A 1 165 ? 40.354 -13.784 -56.832 1.00 47.85 1165 GLY A O 1
ATOM 1224 N N . LEU A 1 166 ? 38.342 -14.396 -57.747 1.00 38.20 1166 LEU A N 1
ATOM 1225 C CA . LEU A 1 166 ? 37.463 -13.986 -56.647 1.00 29.37 1166 LEU A CA 1
ATOM 1226 C C . LEU A 1 166 ? 36.691 -15.178 -56.089 1.00 37.78 1166 LEU A C 1
ATOM 1227 O O . LEU A 1 166 ? 36.424 -16.146 -56.815 1.00 33.32 1166 LEU A O 1
ATOM 1232 N N . ARG A 1 167 ? 36.305 -15.112 -54.797 1.00 45.90 1167 ARG A N 1
ATOM 1233 C CA . ARG A 1 167 ? 35.523 -16.198 -54.188 1.00 43.35 1167 ARG A CA 1
ATOM 1234 C C . ARG A 1 167 ? 34.062 -15.928 -54.439 1.00 29.73 1167 ARG A C 1
ATOM 1235 O O . ARG A 1 167 ? 33.662 -14.773 -54.631 1.00 30.70 1167 ARG A O 1
ATOM 1243 N N . LEU A 1 168 ? 33.265 -16.976 -54.438 1.00 23.86 1168 LEU A N 1
ATOM 1244 C CA . LEU A 1 168 ? 31.849 -16.757 -54.685 1.00 23.41 1168 LEU A CA 1
ATOM 1245 C C . LEU A 1 168 ? 30.961 -17.292 -53.569 1.00 32.69 1168 LEU A C 1
ATOM 1246 O O . LEU A 1 168 ? 30.918 -18.501 -53.313 1.00 25.79 1168 LEU A O 1
ATOM 1251 N N . TYR A 1 169 ? 30.244 -16.372 -52.915 1.00 23.04 1169 TYR A N 1
ATOM 1252 C CA . TYR A 1 169 ? 29.331 -16.750 -51.845 1.00 25.49 1169 TYR A CA 1
ATOM 1253 C C . TYR A 1 169 ? 27.959 -16.148 -52.065 1.00 23.09 1169 TYR A C 1
ATOM 1254 O O . TYR A 1 169 ? 27.825 -15.191 -52.855 1.00 18.31 1169 TYR A O 1
ATOM 1263 N N . PHE A 1 170 ? 26.972 -16.699 -51.311 1.00 22.15 1170 PHE A N 1
ATOM 1264 C CA . PHE A 1 170 ? 25.595 -16.216 -51.338 1.00 17.41 1170 PHE A CA 1
ATOM 1265 C C . PHE A 1 170 ? 24.928 -15.969 -49.995 1.00 21.55 1170 PHE A C 1
ATOM 1266 O O . PHE A 1 170 ? 25.059 -16.715 -49.023 1.00 19.50 1170 PHE A O 1
ATOM 1274 N N . ASP A 1 171 ? 24.148 -14.901 -50.004 1.00 22.84 1171 ASP A N 1
ATOM 1275 C CA . ASP A 1 171 ? 23.349 -14.572 -48.873 1.00 20.29 1171 ASP A CA 1
ATOM 1276 C C . ASP A 1 171 ? 22.048 -15.324 -49.220 1.00 20.59 1171 ASP A C 1
ATOM 1277 O O . ASP A 1 171 ? 21.237 -14.919 -50.088 1.00 19.99 1171 ASP A O 1
ATOM 1282 N N . ALA A 1 172 ? 21.854 -16.461 -48.556 1.00 16.19 1172 ALA A N 1
ATOM 1283 C CA . ALA A 1 172 ? 20.659 -17.268 -48.818 1.00 20.42 1172 ALA A CA 1
ATOM 1284 C C . ALA A 1 172 ? 19.605 -17.124 -47.716 1.00 28.71 1172 ALA A C 1
ATOM 1285 O O . ALA A 1 172 ? 18.874 -18.074 -47.403 1.00 19.93 1172 ALA A O 1
ATOM 1287 N N . ALA A 1 173 ? 19.540 -15.924 -47.108 1.00 24.13 1173 ALA A N 1
ATOM 1288 C CA . ALA A 1 173 ? 18.598 -15.615 -46.026 1.00 19.26 1173 ALA A CA 1
ATOM 1289 C C . ALA A 1 173 ? 17.165 -16.023 -46.278 1.00 18.20 1173 ALA A C 1
ATOM 1290 O O . ALA A 1 173 ? 16.501 -16.536 -45.385 1.00 22.77 1173 ALA A O 1
ATOM 1292 N N . HIS A 1 174 ? 16.720 -15.778 -47.507 1.00 18.82 1174 HIS A N 1
ATOM 1293 C CA . HIS A 1 174 ? 15.368 -16.069 -47.975 1.00 23.16 1174 HIS A CA 1
ATOM 1294 C C . HIS A 1 174 ? 15.202 -17.383 -48.755 1.00 25.46 1174 HIS A C 1
ATOM 1295 O O . HIS A 1 174 ? 14.087 -17.766 -49.119 1.00 24.71 1174 HIS A O 1
ATOM 1302 N N . ALA A 1 175 ? 16.313 -18.050 -49.035 1.00 23.58 1175 ALA A N 1
ATOM 1303 C CA . ALA A 1 175 ? 16.348 -19.250 -49.843 1.00 19.34 1175 ALA A CA 1
ATOM 1304 C C . ALA A 1 175 ? 16.243 -20.630 -49.220 1.00 19.87 1175 ALA A C 1
ATOM 1305 O O . ALA A 1 175 ? 16.528 -21.608 -49.933 1.00 24.21 1175 ALA A O 1
ATOM 1307 N N . LEU A 1 176 ? 15.846 -20.768 -47.959 1.00 25.66 1176 LEU A N 1
ATOM 1308 C CA . LEU A 1 176 ? 15.743 -22.123 -47.417 1.00 24.83 1176 LEU A CA 1
ATOM 1309 C C . LEU A 1 176 ? 14.716 -22.965 -48.187 1.00 19.30 1176 LEU A C 1
ATOM 1310 O O . LEU A 1 176 ? 13.552 -22.569 -48.327 1.00 23.19 1176 LEU A O 1
ATOM 1315 N N . GLY A 1 177 ? 15.112 -24.124 -48.744 1.00 22.82 1177 GLY A N 1
ATOM 1316 C CA . GLY A 1 177 ? 14.128 -24.944 -49.472 1.00 14.04 1177 GLY A CA 1
ATOM 1317 C C . GLY A 1 177 ? 13.886 -24.550 -50.923 1.00 18.29 1177 GLY A C 1
ATOM 1318 O O . GLY A 1 177 ? 12.927 -25.005 -51.558 1.00 24.47 1177 GLY A O 1
ATOM 1319 N N . CYS A 1 178 ? 14.747 -23.698 -51.457 1.00 20.45 1178 CYS A N 1
ATOM 1320 C CA . CYS A 1 178 ? 14.641 -23.270 -52.837 1.00 16.61 1178 CYS A CA 1
ATOM 1321 C C . CYS A 1 178 ? 15.656 -24.024 -53.678 1.00 25.84 1178 CYS A C 1
ATOM 1322 O O . CYS A 1 178 ? 16.634 -24.534 -53.140 1.00 24.00 1178 CYS A O 1
ATOM 1325 N N . ALA A 1 179 ? 15.415 -24.093 -54.990 1.00 30.05 1179 ALA A N 1
ATOM 1326 C CA . ALA A 1 179 ? 16.311 -24.791 -55.897 1.00 30.83 1179 ALA A CA 1
ATOM 1327 C C . ALA A 1 179 ? 16.243 -24.201 -57.306 1.00 28.36 1179 ALA A C 1
ATOM 1328 O O . ALA A 1 179 ? 15.331 -23.447 -57.660 1.00 32.32 1179 ALA A O 1
ATOM 1330 N N . VAL A 1 180 ? 17.234 -24.544 -58.121 1.00 26.16 1180 VAL A N 1
ATOM 1331 C CA . VAL A 1 180 ? 17.309 -24.101 -59.503 1.00 29.36 1180 VAL A CA 1
ATOM 1332 C C . VAL A 1 180 ? 17.867 -25.252 -60.302 1.00 41.42 1180 VAL A C 1
ATOM 1333 O O . VAL A 1 180 ? 18.904 -25.831 -59.913 1.00 33.97 1180 VAL A O 1
ATOM 1337 N N . ASP A 1 181 ? 17.162 -25.585 -61.390 1.00 41.43 1181 ASP A N 1
ATOM 1338 C CA . ASP A 1 181 ? 17.585 -26.705 -62.229 1.00 48.28 1181 ASP A CA 1
ATOM 1339 C C . ASP A 1 181 ? 17.794 -27.932 -61.350 1.00 48.80 1181 ASP A C 1
ATOM 1340 O O . ASP A 1 181 ? 18.685 -28.755 -61.609 1.00 57.41 1181 ASP A O 1
ATOM 1345 N N . GLY A 1 182 ? 16.965 -28.015 -60.289 1.00 38.35 1182 GLY A N 1
ATOM 1346 C CA . GLY A 1 182 ? 17.033 -29.115 -59.347 1.00 35.83 1182 GLY A CA 1
ATOM 1347 C C . GLY A 1 182 ? 18.151 -29.011 -58.300 1.00 40.78 1182 GLY A C 1
ATOM 1348 O O . GLY A 1 182 ? 18.272 -29.878 -57.419 1.00 43.04 1182 GLY A O 1
ATOM 1349 N N . ARG A 1 183 ? 18.979 -27.957 -58.385 1.00 28.44 1183 ARG A N 1
ATOM 1350 C CA . ARG A 1 183 ? 20.057 -27.768 -57.411 1.00 34.53 1183 ARG A CA 1
ATOM 1351 C C . ARG A 1 183 ? 19.567 -26.950 -56.199 1.00 33.34 1183 ARG A C 1
ATOM 1352 O O . ARG A 1 183 ? 18.880 -25.942 -56.313 1.00 35.62 1183 ARG A O 1
ATOM 1360 N N . PRO A 1 184 ? 19.840 -27.352 -54.994 1.00 30.52 1184 PRO A N 1
ATOM 1361 C CA . PRO A 1 184 ? 19.266 -26.525 -53.945 1.00 33.75 1184 PRO A CA 1
ATOM 1362 C C . PRO A 1 184 ? 20.101 -25.325 -53.563 1.00 27.01 1184 PRO A C 1
ATOM 1363 O O . PRO A 1 184 ? 21.326 -25.330 -53.690 1.00 29.64 1184 PRO A O 1
ATOM 1367 N N . ALA A 1 185 ? 19.424 -24.269 -53.113 1.00 28.16 1185 ALA A N 1
ATOM 1368 C CA . ALA A 1 185 ? 20.149 -23.074 -52.687 1.00 23.88 1185 ALA A CA 1
ATOM 1369 C C . ALA A 1 185 ? 20.930 -23.527 -51.477 1.00 16.83 1185 ALA A C 1
ATOM 1370 O O . ALA A 1 185 ? 20.380 -24.278 -50.653 1.00 22.41 1185 ALA A O 1
ATOM 1372 N N . GLY A 1 186 ? 22.183 -23.092 -51.386 1.00 23.34 1186 GLY A N 1
ATOM 1373 C CA . GLY A 1 186 ? 23.097 -23.456 -50.300 1.00 20.58 1186 GLY A CA 1
ATOM 1374 C C . GLY A 1 186 ? 24.252 -24.312 -50.848 1.00 27.70 1186 GLY A C 1
ATOM 1375 O O . GLY A 1 186 ? 25.322 -24.457 -50.256 1.00 21.19 1186 GLY A O 1
ATOM 1376 N N . SER A 1 187 ? 24.022 -24.885 -52.026 1.00 27.78 1187 SER A N 1
ATOM 1377 C CA . SER A 1 187 ? 24.998 -25.723 -52.686 1.00 23.11 1187 SER A CA 1
ATOM 1378 C C . SER A 1 187 ? 25.523 -25.082 -53.951 1.00 35.15 1187 SER A C 1
ATOM 1379 O O . SER A 1 187 ? 26.123 -25.758 -54.777 1.00 33.51 1187 SER A O 1
ATOM 1382 N N . LEU A 1 188 ? 25.283 -23.785 -54.110 1.00 28.12 1188 LEU A N 1
ATOM 1383 C CA . LEU A 1 188 ? 25.718 -23.105 -55.299 1.00 25.17 1188 LEU A CA 1
ATOM 1384 C C . LEU A 1 188 ? 26.921 -22.259 -55.116 1.00 27.84 1188 LEU A C 1
ATOM 1385 O O . LEU A 1 188 ? 27.647 -22.047 -56.076 1.00 35.98 1188 LEU A O 1
ATOM 1390 N N . GLY A 1 189 ? 27.129 -21.734 -53.916 1.00 28.50 1189 GLY A N 1
ATOM 1391 C CA . GLY A 1 189 ? 28.317 -20.889 -53.802 1.00 22.36 1189 GLY A CA 1
ATOM 1392 C C . GLY A 1 189 ? 29.416 -21.680 -53.154 1.00 32.06 1189 GLY A C 1
ATOM 1393 O O . GLY A 1 189 ? 29.242 -22.875 -52.903 1.00 30.47 1189 GLY A O 1
ATOM 1394 N N . ASP A 1 190 ? 30.514 -20.990 -52.890 1.00 26.07 1190 ASP A N 1
ATOM 1395 C CA . ASP A 1 190 ? 31.640 -21.583 -52.215 1.00 29.07 1190 ASP A CA 1
ATOM 1396 C C . ASP A 1 190 ? 31.127 -21.948 -50.813 1.00 42.34 1190 ASP A C 1
ATOM 1397 O O . ASP A 1 190 ? 31.600 -22.903 -50.171 1.00 38.29 1190 ASP A O 1
ATOM 1402 N N . ALA A 1 191 ? 30.144 -21.127 -50.364 1.00 33.23 1191 ALA A N 1
ATOM 1403 C CA . ALA A 1 191 ? 29.453 -21.221 -49.081 1.00 23.17 1191 ALA A CA 1
ATOM 1404 C C . ALA A 1 191 ? 28.295 -20.257 -49.074 1.00 31.72 1191 ALA A C 1
ATOM 1405 O O . ALA A 1 191 ? 28.372 -19.194 -49.704 1.00 25.58 1191 ALA A O 1
ATOM 1407 N N . GLU A 1 192 ? 27.231 -20.634 -48.341 1.00 28.49 1192 GLU A N 1
ATOM 1408 C CA . GLU A 1 192 ? 26.042 -19.799 -48.235 1.00 22.81 1192 GLU A CA 1
ATOM 1409 C C . GLU A 1 192 ? 25.566 -19.608 -46.789 1.00 34.04 1192 GLU A C 1
ATOM 1410 O O . GLU A 1 192 ? 25.870 -20.434 -45.903 1.00 26.44 1192 GLU A O 1
ATOM 1416 N N . VAL A 1 193 ? 24.823 -18.499 -46.564 1.00 17.17 1193 VAL A N 1
ATOM 1417 C CA . VAL A 1 193 ? 24.307 -18.185 -45.238 1.00 14.71 1193 VAL A CA 1
ATOM 1418 C C . VAL A 1 193 ? 22.801 -18.177 -45.202 1.00 21.59 1193 VAL A C 1
ATOM 1419 O O . VAL A 1 193 ? 22.194 -17.464 -45.999 1.00 18.45 1193 VAL A O 1
ATOM 1423 N N . PHE A 1 194 ? 22.207 -18.963 -44.284 1.00 13.97 1194 PHE A N 1
ATOM 1424 C CA . PHE A 1 194 ? 20.760 -19.002 -44.143 1.00 12.58 1194 PHE A CA 1
ATOM 1425 C C . PHE A 1 194 ? 20.376 -18.184 -42.920 1.00 13.33 1194 PHE A C 1
ATOM 1426 O O . PHE A 1 194 ? 21.196 -17.918 -42.072 1.00 18.00 1194 PHE A O 1
ATOM 1434 N N . SER A 1 195 ? 19.128 -17.801 -42.830 1.00 11.93 1195 SER A N 1
ATOM 1435 C CA . SER A 1 195 ? 18.599 -17.058 -41.694 1.00 10.63 1195 SER A CA 1
ATOM 1436 C C . SER A 1 195 ? 17.372 -17.802 -41.129 1.00 14.36 1195 SER A C 1
ATOM 1437 O O . SER A 1 195 ? 16.577 -18.336 -41.924 1.00 18.21 1195 SER A O 1
ATOM 1440 N N . PHE A 1 196 ? 17.247 -17.822 -39.771 1.00 19.77 1196 PHE A N 1
ATOM 1441 C CA . PHE A 1 196 ? 16.152 -18.429 -38.985 1.00 16.00 1196 PHE A CA 1
ATOM 1442 C C . PHE A 1 196 ? 15.497 -17.408 -38.031 1.00 24.56 1196 PHE A C 1
ATOM 1443 O O . PHE A 1 196 ? 15.095 -17.688 -36.897 1.00 24.52 1196 PHE A O 1
ATOM 1451 N N . HIS A 1 197 ? 15.385 -16.183 -38.524 1.00 22.40 1197 HIS A N 1
ATOM 1452 C CA . HIS A 1 197 ? 14.798 -15.101 -37.766 1.00 23.38 1197 HIS A CA 1
ATOM 1453 C C . HIS A 1 197 ? 13.365 -15.438 -37.574 1.00 18.99 1197 HIS A C 1
ATOM 1454 O O . HIS A 1 197 ? 12.819 -16.167 -38.405 1.00 13.79 1197 HIS A O 1
ATOM 1461 N N . ALA A 1 198 ? 12.799 -14.877 -36.507 1.00 17.82 1198 ALA A N 1
ATOM 1462 C CA . ALA A 1 198 ? 11.379 -15.056 -36.160 1.00 19.91 1198 ALA A CA 1
ATOM 1463 C C . ALA A 1 198 ? 10.463 -14.894 -37.386 1.00 29.53 1198 ALA A C 1
ATOM 1464 O O . ALA A 1 198 ? 9.436 -15.558 -37.506 1.00 26.06 1198 ALA A O 1
ATOM 1466 N N . THR A 1 199 ? 10.833 -13.995 -38.302 1.00 23.51 1199 THR A N 1
ATOM 1467 C CA . THR A 1 199 ? 10.052 -13.714 -39.491 1.00 22.75 1199 THR A CA 1
ATOM 1468 C C . THR A 1 199 ? 10.218 -14.622 -40.710 1.00 30.42 1199 THR A C 1
ATOM 1469 O O . THR A 1 199 ? 9.480 -14.495 -41.696 1.00 30.08 1199 THR A O 1
ATOM 1473 N N . LYS A 1 200 ? 11.173 -15.527 -40.706 1.00 20.21 1200 LYS A N 1
ATOM 1474 C CA . LYS A 1 200 ? 11.351 -16.392 -41.859 1.00 18.35 1200 LYS A CA 1
ATOM 1475 C C . LYS A 1 200 ? 10.330 -17.570 -41.860 1.00 17.86 1200 LYS A C 1
ATOM 1476 O O . LYS A 1 200 ? 9.578 -17.741 -40.909 1.00 21.53 1200 LYS A O 1
ATOM 1482 N N . ALA A 1 201 ? 10.347 -18.404 -42.907 1.00 27.34 1201 ALA A N 1
ATOM 1483 C CA . ALA A 1 201 ? 9.477 -19.568 -43.074 1.00 30.24 1201 ALA A CA 1
ATOM 1484 C C . ALA A 1 201 ? 9.775 -20.558 -41.951 1.00 31.29 1201 ALA A C 1
ATOM 1485 O O . ALA A 1 201 ? 8.910 -21.218 -41.371 1.00 25.87 1201 ALA A O 1
ATOM 1487 N N . VAL A 1 202 ? 11.061 -20.621 -41.658 1.00 28.61 1202 VAL A N 1
ATOM 1488 C CA . VAL A 1 202 ? 11.553 -21.454 -40.590 1.00 30.38 1202 VAL A CA 1
ATOM 1489 C C . VAL A 1 202 ? 12.244 -20.543 -39.599 1.00 26.32 1202 VAL A C 1
ATOM 1490 O O . VAL A 1 202 ? 13.151 -19.799 -39.975 1.00 22.71 1202 VAL A O 1
ATOM 1494 N N . ASN A 1 203 ? 11.838 -20.567 -38.357 1.00 24.40 1203 ASN A N 1
ATOM 1495 C CA . ASN A 1 203 ? 12.516 -19.705 -37.400 1.00 27.66 1203 ASN A CA 1
ATOM 1496 C C . ASN A 1 203 ? 13.000 -20.425 -36.140 1.00 32.99 1203 ASN A C 1
ATOM 1497 O O . ASN A 1 203 ? 12.415 -21.447 -35.744 1.00 28.53 1203 ASN A O 1
ATOM 1502 N N . ALA A 1 204 ? 14.050 -19.862 -35.503 1.00 19.17 1204 ALA A N 1
ATOM 1503 C CA . ALA A 1 204 ? 14.598 -20.379 -34.244 1.00 19.73 1204 ALA A CA 1
ATOM 1504 C C . ALA A 1 204 ? 14.672 -19.215 -33.238 1.00 21.48 1204 ALA A C 1
ATOM 1505 O O . ALA A 1 204 ? 15.564 -19.097 -32.410 1.00 18.89 1204 ALA A O 1
ATOM 1507 N N . PHE A 1 205 ? 13.697 -18.323 -33.336 1.00 21.98 1205 PHE A N 1
ATOM 1508 C CA . PHE A 1 205 ? 13.575 -17.086 -32.554 1.00 16.65 1205 PHE A CA 1
ATOM 1509 C C . PHE A 1 205 ? 14.497 -16.117 -33.281 1.00 21.62 1205 PHE A C 1
ATOM 1510 O O . PHE A 1 205 ? 14.055 -15.195 -33.955 1.00 20.74 1205 PHE A O 1
ATOM 1518 N N . GLU A 1 206 ? 15.792 -16.426 -33.165 1.00 16.61 1206 GLU A N 1
ATOM 1519 C CA . GLU A 1 206 ? 16.877 -15.700 -33.787 1.00 16.06 1206 GLU A CA 1
ATOM 1520 C C . GLU A 1 206 ? 17.910 -16.734 -34.132 1.00 22.82 1206 GLU A C 1
ATOM 1521 O O . GLU A 1 206 ? 18.265 -17.557 -33.277 1.00 22.77 1206 GLU A O 1
ATOM 1527 N N . GLY A 1 207 ? 18.401 -16.721 -35.356 1.00 19.47 1207 GLY A N 1
ATOM 1528 C CA . GLY A 1 207 ? 19.426 -17.694 -35.688 1.00 12.36 1207 GLY A CA 1
ATOM 1529 C C . GLY A 1 207 ? 19.795 -17.696 -37.161 1.00 17.08 1207 GLY A C 1
ATOM 1530 O O . GLY A 1 207 ? 19.158 -17.057 -38.007 1.00 16.75 1207 GLY A O 1
ATOM 1531 N N . GLY A 1 208 ? 20.843 -18.449 -37.473 1.00 18.88 1208 GLY A N 1
ATOM 1532 C CA . GLY A 1 208 ? 21.311 -18.567 -38.825 1.00 12.13 1208 GLY A CA 1
ATOM 1533 C C . GLY A 1 208 ? 22.138 -19.835 -38.962 1.00 20.39 1208 GLY A C 1
ATOM 1534 O O . GLY A 1 208 ? 22.149 -20.652 -38.046 1.00 13.44 1208 GLY A O 1
ATOM 1535 N N . ALA A 1 209 ? 22.806 -19.967 -40.111 1.00 21.15 1209 ALA A N 1
ATOM 1536 C CA . ALA A 1 209 ? 23.665 -21.093 -40.480 1.00 17.67 1209 ALA A CA 1
ATOM 1537 C C . ALA A 1 209 ? 24.462 -20.799 -41.714 1.00 21.77 1209 ALA A C 1
ATOM 1538 O O . ALA A 1 209 ? 23.938 -20.298 -42.711 1.00 18.23 1209 ALA A O 1
ATOM 1540 N N . VAL A 1 210 ? 25.734 -21.152 -41.624 1.00 27.09 1210 VAL A N 1
ATOM 1541 C CA . VAL A 1 210 ? 26.664 -21.009 -42.721 1.00 19.03 1210 VAL A CA 1
ATOM 1542 C C . VAL A 1 210 ? 26.838 -22.430 -43.211 1.00 25.90 1210 VAL A C 1
ATOM 1543 O O . VAL A 1 210 ? 27.229 -23.296 -42.418 1.00 25.99 1210 VAL A O 1
ATOM 1547 N N . VAL A 1 211 ? 26.501 -22.651 -44.479 1.00 25.91 1211 VAL A N 1
ATOM 1548 C CA . VAL A 1 211 ? 26.605 -23.972 -45.076 1.00 27.72 1211 VAL A CA 1
ATOM 1549 C C . VAL A 1 211 ? 27.643 -24.033 -46.199 1.00 28.21 1211 VAL A C 1
ATOM 1550 O O . VAL A 1 211 ? 27.779 -23.123 -47.015 1.00 22.59 1211 VAL A O 1
ATOM 1554 N N . THR A 1 212 ? 28.370 -25.142 -46.235 1.00 22.57 1212 THR A N 1
ATOM 1555 C CA . THR A 1 212 ? 29.393 -25.331 -47.236 1.00 18.22 1212 THR A CA 1
ATOM 1556 C C . THR A 1 212 ? 29.807 -26.778 -47.379 1.00 20.47 1212 THR A C 1
ATOM 1557 O O . THR A 1 212 ? 29.639 -27.591 -46.452 1.00 27.27 1212 THR A O 1
ATOM 1561 N N . ASP A 1 213 ? 30.392 -27.094 -48.536 1.00 18.73 1213 ASP A N 1
ATOM 1562 C CA . ASP A 1 213 ? 30.860 -28.446 -48.770 1.00 21.66 1213 ASP A CA 1
ATOM 1563 C C . ASP A 1 213 ? 32.332 -28.562 -48.345 1.00 38.47 1213 ASP A C 1
ATOM 1564 O O . ASP A 1 213 ? 32.875 -29.654 -48.138 1.00 41.25 1213 ASP A O 1
ATOM 1569 N N . ASP A 1 214 ? 32.954 -27.383 -48.188 1.00 28.35 1214 ASP A N 1
ATOM 1570 C CA . ASP A 1 214 ? 34.346 -27.199 -47.792 1.00 25.71 1214 ASP A CA 1
ATOM 1571 C C . ASP A 1 214 ? 34.587 -27.396 -46.301 1.00 33.62 1214 ASP A C 1
ATOM 1572 O O . ASP A 1 214 ? 34.366 -26.499 -45.491 1.00 41.16 1214 ASP A O 1
ATOM 1577 N N . ALA A 1 215 ? 35.064 -28.584 -45.945 1.00 31.71 1215 ALA A N 1
ATOM 1578 C CA . ALA A 1 215 ? 35.317 -28.952 -44.556 1.00 31.72 1215 ALA A CA 1
ATOM 1579 C C . ALA A 1 215 ? 36.319 -28.084 -43.826 1.00 37.52 1215 ALA A C 1
ATOM 1580 O O . ALA A 1 215 ? 36.216 -27.820 -42.634 1.00 38.39 1215 ALA A O 1
ATOM 1582 N N . ASP A 1 216 ? 37.330 -27.653 -44.543 1.00 26.73 1216 ASP A N 1
ATOM 1583 C CA . ASP A 1 216 ? 38.290 -26.866 -43.869 1.00 26.25 1216 ASP A CA 1
ATOM 1584 C C . ASP A 1 216 ? 37.667 -25.574 -43.496 1.00 27.13 1216 ASP A C 1
ATOM 1585 O O . ASP A 1 216 ? 37.790 -25.154 -42.365 1.00 34.02 1216 ASP A O 1
ATOM 1590 N N . LEU A 1 217 ? 37.003 -24.983 -44.472 1.00 27.17 1217 LEU A N 1
ATOM 1591 C CA . LEU A 1 217 ? 36.333 -23.713 -44.276 1.00 29.19 1217 LEU A CA 1
ATOM 1592 C C . LEU A 1 217 ? 35.361 -23.810 -43.129 1.00 22.69 1217 LEU A C 1
ATOM 1593 O O . LEU A 1 217 ? 35.270 -22.910 -42.288 1.00 27.36 1217 LEU A O 1
ATOM 1598 N N . ALA A 1 218 ? 34.645 -24.927 -43.126 1.00 20.85 1218 ALA A N 1
ATOM 1599 C CA . ALA A 1 218 ? 33.666 -25.211 -42.090 1.00 25.35 1218 ALA A CA 1
ATOM 1600 C C . ALA A 1 218 ? 34.287 -25.264 -40.674 1.00 32.26 1218 ALA A C 1
ATOM 1601 O O . ALA A 1 218 ? 33.705 -24.791 -39.689 1.00 24.95 1218 ALA A O 1
ATOM 1603 N N . ALA A 1 219 ? 35.484 -25.834 -40.572 1.00 23.33 1219 ALA A N 1
ATOM 1604 C CA . ALA A 1 219 ? 36.158 -25.959 -39.304 1.00 18.65 1219 ALA A CA 1
ATOM 1605 C C . ALA A 1 219 ? 36.564 -24.611 -38.795 1.00 26.54 1219 ALA A C 1
ATOM 1606 O O . ALA A 1 219 ? 36.472 -24.362 -37.591 1.00 27.92 1219 ALA A O 1
ATOM 1608 N N . ARG A 1 220 ? 37.040 -23.753 -39.710 1.00 23.30 1220 ARG A N 1
ATOM 1609 C CA . ARG A 1 220 ? 37.462 -22.400 -39.321 1.00 27.50 1220 ARG A CA 1
ATOM 1610 C C . ARG A 1 220 ? 36.296 -21.573 -38.770 1.00 23.87 1220 ARG A C 1
ATOM 1611 O O . ARG A 1 220 ? 36.430 -20.859 -37.775 1.00 26.08 1220 ARG A O 1
ATOM 1619 N N . ILE A 1 221 ? 35.154 -21.671 -39.458 1.00 19.98 1221 ILE A N 1
ATOM 1620 C CA . ILE A 1 221 ? 33.966 -20.948 -39.042 1.00 22.91 1221 ILE A CA 1
ATOM 1621 C C . ILE A 1 221 ? 33.534 -21.427 -37.666 1.00 26.02 1221 ILE A C 1
ATOM 1622 O O . ILE A 1 221 ? 33.184 -20.679 -36.745 1.00 22.78 1221 ILE A O 1
ATOM 1627 N N . ARG A 1 222 ? 33.562 -22.730 -37.527 1.00 24.66 1222 ARG A N 1
ATOM 1628 C CA . ARG A 1 222 ? 33.165 -23.269 -36.257 1.00 21.21 1222 ARG A CA 1
ATOM 1629 C C . ARG A 1 222 ? 34.084 -22.733 -35.162 1.00 25.90 1222 ARG A C 1
ATOM 1630 O O . ARG A 1 222 ? 33.673 -22.165 -34.154 1.00 21.46 1222 ARG A O 1
ATOM 1638 N N . ALA A 1 223 ? 35.375 -22.877 -35.360 1.00 27.22 1223 ALA A N 1
ATOM 1639 C CA . ALA A 1 223 ? 36.275 -22.391 -34.341 1.00 24.12 1223 ALA A CA 1
ATOM 1640 C C . ALA A 1 223 ? 36.116 -20.901 -34.085 1.00 29.85 1223 ALA A C 1
ATOM 1641 O O . ALA A 1 223 ? 36.064 -20.483 -32.934 1.00 31.40 1223 ALA A O 1
ATOM 1643 N N . LEU A 1 224 ? 36.042 -20.093 -35.146 1.00 20.64 1224 LEU A N 1
ATOM 1644 C CA . LEU A 1 224 ? 35.904 -18.650 -34.955 1.00 27.49 1224 LEU A CA 1
ATOM 1645 C C . LEU A 1 224 ? 34.600 -18.256 -34.238 1.00 24.79 1224 LEU A C 1
ATOM 1646 O O . LEU A 1 224 ? 34.514 -17.220 -33.578 1.00 22.45 1224 LEU A O 1
ATOM 1651 N N . HIS A 1 225 ? 33.561 -19.074 -34.380 1.00 17.58 1225 HIS A N 1
ATOM 1652 C CA . HIS A 1 225 ? 32.311 -18.728 -33.741 1.00 20.58 1225 HIS A CA 1
ATOM 1653 C C . HIS A 1 225 ? 32.341 -18.995 -32.263 1.00 24.66 1225 HIS A C 1
ATOM 1654 O O . HIS A 1 225 ? 31.420 -18.652 -31.519 1.00 24.73 1225 HIS A O 1
ATOM 1661 N N . ASN A 1 226 ? 33.462 -19.598 -31.872 1.00 22.48 1226 ASN A N 1
ATOM 1662 C CA . ASN A 1 226 ? 33.720 -19.946 -30.474 1.00 27.91 1226 ASN A CA 1
ATOM 1663 C C . ASN A 1 226 ? 35.079 -19.466 -29.970 1.00 25.79 1226 ASN A C 1
ATOM 1664 O O . ASN A 1 226 ? 35.966 -20.238 -29.587 1.00 23.40 1226 ASN A O 1
ATOM 1669 N N . PHE A 1 227 ? 35.227 -18.154 -29.998 1.00 27.72 1227 PHE A N 1
ATOM 1670 C CA . PHE A 1 227 ? 36.414 -17.472 -29.521 1.00 25.28 1227 PHE A CA 1
ATOM 1671 C C . PHE A 1 227 ? 37.710 -17.817 -30.211 1.00 31.22 1227 PHE A C 1
ATOM 1672 O O . PHE A 1 227 ? 38.763 -17.414 -29.734 1.00 28.43 1227 PHE A O 1
ATOM 1680 N N . GLY A 1 228 ? 37.611 -18.525 -31.340 1.00 30.46 1228 GLY A N 1
ATOM 1681 C CA . GLY A 1 228 ? 38.772 -18.921 -32.103 1.00 27.08 1228 GLY A CA 1
ATOM 1682 C C . GLY A 1 228 ? 39.382 -20.155 -31.455 1.00 30.48 1228 GLY A C 1
ATOM 1683 O O . GLY A 1 228 ? 40.477 -20.601 -31.808 1.00 29.59 1228 GLY A O 1
ATOM 1684 N N . PHE A 1 229 ? 38.670 -20.715 -30.488 1.00 20.48 1229 PHE A N 1
ATOM 1685 C CA . PHE A 1 229 ? 39.211 -21.898 -29.826 1.00 22.42 1229 PHE A CA 1
ATOM 1686 C C . PHE A 1 229 ? 39.243 -23.090 -30.730 1.00 27.54 1229 PHE A C 1
ATOM 1687 O O . PHE A 1 229 ? 38.282 -23.381 -31.462 1.00 30.84 1229 PHE A O 1
ATOM 1695 N N . ASP A 1 230 ? 40.386 -23.757 -30.581 1.00 28.72 1230 ASP A N 1
ATOM 1696 C CA . ASP A 1 230 ? 40.759 -24.976 -31.278 1.00 38.49 1230 ASP A CA 1
ATOM 1697 C C . ASP A 1 230 ? 41.060 -24.784 -32.761 1.00 42.96 1230 ASP A C 1
ATOM 1698 O O . ASP A 1 230 ? 40.758 -25.620 -33.624 1.00 47.75 1230 ASP A O 1
ATOM 1703 N N . LEU A 1 231 ? 41.664 -23.636 -33.049 1.00 34.38 1231 LEU A N 1
ATOM 1704 C CA . LEU A 1 231 ? 42.006 -23.307 -34.417 1.00 34.23 1231 LEU A CA 1
ATOM 1705 C C . LEU A 1 231 ? 43.520 -23.162 -34.546 1.00 38.88 1231 LEU A C 1
ATOM 1706 O O . LEU A 1 231 ? 44.133 -22.126 -34.207 1.00 28.75 1231 LEU A O 1
ATOM 1711 N N . PRO A 1 232 ? 44.126 -24.241 -35.020 1.00 36.66 1232 PRO A N 1
ATOM 1712 C CA . PRO A 1 232 ? 45.558 -24.199 -35.174 1.00 34.73 1232 PRO A CA 1
ATOM 1713 C C . PRO A 1 232 ? 45.939 -23.019 -36.068 1.00 33.32 1232 PRO A C 1
ATOM 1714 O O . PRO A 1 232 ? 45.533 -22.954 -37.223 1.00 34.89 1232 PRO A O 1
ATOM 1718 N N . GLY A 1 233 ? 46.691 -22.066 -35.488 1.00 27.13 1233 GLY A N 1
ATOM 1719 C CA . GLY A 1 233 ? 47.200 -20.851 -36.119 1.00 23.87 1233 GLY A CA 1
ATOM 1720 C C . GLY A 1 233 ? 46.345 -19.632 -35.874 1.00 44.87 1233 GLY A C 1
ATOM 1721 O O . GLY A 1 233 ? 46.726 -18.496 -36.222 1.00 43.52 1233 GLY A O 1
ATOM 1722 N N . GLY A 1 234 ? 45.176 -19.917 -35.291 1.00 40.60 1234 GLY A N 1
ATOM 1723 C CA . GLY A 1 234 ? 44.195 -18.903 -34.993 1.00 28.87 1234 GLY A CA 1
ATOM 1724 C C . GLY A 1 234 ? 43.901 -18.077 -36.228 1.00 30.60 1234 GLY A C 1
ATOM 1725 O O . GLY A 1 234 ? 43.987 -18.566 -37.357 1.00 29.55 1234 GLY A O 1
ATOM 1726 N N . SER A 1 235 ? 43.554 -16.816 -36.014 1.00 26.38 1235 SER A N 1
ATOM 1727 C CA . SER A 1 235 ? 43.245 -15.949 -37.138 1.00 26.19 1235 SER A CA 1
ATOM 1728 C C . SER A 1 235 ? 43.539 -14.504 -36.770 1.00 22.87 1235 SER A C 1
ATOM 1729 O O . SER A 1 235 ? 43.479 -14.104 -35.607 1.00 24.50 1235 SER A O 1
ATOM 1732 N N . PRO A 1 236 ? 43.874 -13.710 -37.764 1.00 25.07 1236 PRO A N 1
ATOM 1733 C CA . PRO A 1 236 ? 44.163 -12.334 -37.465 1.00 22.75 1236 PRO A CA 1
ATOM 1734 C C . PRO A 1 236 ? 42.956 -11.653 -36.847 1.00 26.12 1236 PRO A C 1
ATOM 1735 O O . PRO A 1 236 ? 43.170 -10.673 -36.137 1.00 26.50 1236 PRO A O 1
ATOM 1739 N N . ALA A 1 237 ? 41.719 -12.172 -37.130 1.00 24.46 1237 ALA A N 1
ATOM 1740 C CA . ALA A 1 237 ? 40.441 -11.643 -36.616 1.00 24.03 1237 ALA A CA 1
ATOM 1741 C C . ALA A 1 237 ? 40.206 -11.966 -35.144 1.00 31.09 1237 ALA A C 1
ATOM 1742 O O . ALA A 1 237 ? 39.359 -11.330 -34.465 1.00 25.05 1237 ALA A O 1
ATOM 1744 N N . GLY A 1 238 ? 40.972 -12.971 -34.673 1.00 24.49 1238 GLY A N 1
ATOM 1745 C CA . GLY A 1 238 ? 40.891 -13.428 -33.282 1.00 28.92 1238 GLY A CA 1
ATOM 1746 C C . GLY A 1 238 ? 39.790 -14.448 -33.120 1.00 23.21 1238 GLY A C 1
ATOM 1747 O O . GLY A 1 238 ? 40.074 -15.644 -33.049 1.00 25.51 1238 GLY A O 1
ATOM 1748 N N . GLY A 1 239 ? 38.541 -13.949 -33.100 1.00 23.80 1239 GLY A N 1
ATOM 1749 C CA . GLY A 1 239 ? 37.351 -14.783 -32.993 1.00 20.71 1239 GLY A CA 1
ATOM 1750 C C . GLY A 1 239 ? 36.197 -14.028 -32.354 1.00 26.57 1239 GLY A C 1
ATOM 1751 O O . GLY A 1 239 ? 36.356 -12.843 -32.004 1.00 27.07 1239 GLY A O 1
ATOM 1752 N N . THR A 1 240 ? 35.041 -14.710 -32.215 1.00 20.39 1240 THR A N 1
ATOM 1753 C CA . THR A 1 240 ? 33.881 -14.066 -31.595 1.00 19.12 1240 THR A CA 1
ATOM 1754 C C . THR A 1 240 ? 32.933 -15.078 -30.942 1.00 30.24 1240 THR A C 1
ATOM 1755 O O . THR A 1 240 ? 33.237 -16.250 -30.763 1.00 22.43 1240 THR A O 1
ATOM 1759 N N . ASN A 1 241 ? 31.742 -14.606 -30.583 1.00 27.34 1241 ASN A N 1
ATOM 1760 C CA . ASN A 1 241 ? 30.707 -15.437 -30.014 1.00 19.39 1241 ASN A CA 1
ATOM 1761 C C . ASN A 1 241 ? 29.528 -15.337 -30.974 1.00 16.99 1241 ASN A C 1
ATOM 1762 O O . ASN A 1 241 ? 28.880 -14.285 -31.032 1.00 19.12 1241 ASN A O 1
ATOM 1767 N N . ALA A 1 242 ? 29.246 -16.403 -31.720 1.00 23.65 1242 ALA A N 1
ATOM 1768 C CA . ALA A 1 242 ? 28.107 -16.392 -32.646 1.00 23.54 1242 ALA A CA 1
ATOM 1769 C C . ALA A 1 242 ? 27.380 -17.708 -32.521 1.00 17.93 1242 ALA A C 1
ATOM 1770 O O . ALA A 1 242 ? 26.773 -18.224 -33.461 1.00 17.85 1242 ALA A O 1
ATOM 1772 N N . LYS A 1 243 ? 27.493 -18.242 -31.310 1.00 19.59 1243 LYS A N 1
ATOM 1773 C CA . LYS A 1 243 ? 26.937 -19.524 -30.908 1.00 18.93 1243 LYS A CA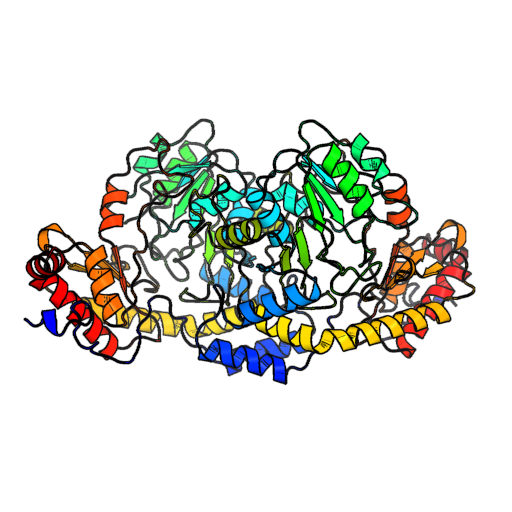 1
ATOM 1774 C C . LYS A 1 243 ? 25.413 -19.569 -30.834 1.00 20.20 1243 LYS A C 1
ATOM 1775 O O . LYS A 1 243 ? 24.775 -18.614 -30.398 1.00 17.70 1243 LYS A O 1
ATOM 1781 N N . MET A 1 244 ? 24.822 -20.704 -31.225 1.00 20.74 1244 MET A N 1
ATOM 1782 C CA . MET A 1 244 ? 23.380 -20.914 -31.149 1.00 17.31 1244 MET A CA 1
ATOM 1783 C C . MET A 1 244 ? 23.146 -21.779 -29.900 1.00 29.41 1244 MET A C 1
ATOM 1784 O O . MET A 1 244 ? 23.797 -22.820 -29.710 1.00 21.76 1244 MET A O 1
ATOM 1789 N N . SER A 1 245 ? 22.246 -21.326 -29.027 1.00 25.98 1245 SER A N 1
ATOM 1790 C CA . SER A 1 245 ? 21.912 -22.011 -27.807 1.00 17.86 1245 SER A CA 1
ATOM 1791 C C . SER A 1 245 ? 20.965 -23.149 -28.079 1.00 19.48 1245 SER A C 1
ATOM 1792 O O . SER A 1 245 ? 20.274 -23.196 -29.099 1.00 23.44 1245 SER A O 1
ATOM 1795 N N . GLU A 1 246 ? 20.918 -24.075 -27.129 1.00 22.10 1246 GLU A N 1
ATOM 1796 C CA . GLU A 1 246 ? 20.074 -25.223 -27.282 1.00 17.52 1246 GLU A CA 1
ATOM 1797 C C . GLU A 1 246 ? 18.614 -24.884 -27.437 1.00 22.63 1246 GLU A C 1
ATOM 1798 O O . GLU A 1 246 ? 17.843 -25.607 -28.088 1.00 26.53 1246 GLU A O 1
ATOM 1804 N N . ALA A 1 247 ? 18.222 -23.777 -26.814 1.00 20.16 1247 ALA A N 1
ATOM 1805 C CA . ALA A 1 247 ? 16.838 -23.330 -26.860 1.00 15.90 1247 ALA A CA 1
ATOM 1806 C C . ALA A 1 247 ? 16.358 -22.873 -28.245 1.00 20.91 1247 ALA A C 1
ATOM 1807 O O . ALA A 1 247 ? 15.233 -23.153 -28.722 1.00 18.07 1247 ALA A O 1
ATOM 1809 N N . ALA A 1 248 ? 17.256 -22.161 -28.901 1.00 15.65 1248 ALA A N 1
ATOM 1810 C CA . ALA A 1 248 ? 17.005 -21.673 -30.252 1.00 14.64 1248 ALA A CA 1
ATOM 1811 C C . ALA A 1 248 ? 16.955 -22.868 -31.147 1.00 16.77 1248 ALA A C 1
ATOM 1812 O O . ALA A 1 248 ? 16.129 -22.931 -32.049 1.00 17.91 1248 ALA A O 1
ATOM 1814 N N . ALA A 1 249 ? 17.879 -23.816 -30.917 1.00 18.90 1249 ALA A N 1
ATOM 1815 C CA . ALA A 1 249 ? 17.883 -25.031 -31.749 1.00 21.00 1249 ALA A CA 1
ATOM 1816 C C . ALA A 1 249 ? 16.557 -25.816 -31.542 1.00 32.28 1249 ALA A C 1
ATOM 1817 O O . ALA A 1 249 ? 15.976 -26.404 -32.441 1.00 33.52 1249 ALA A O 1
ATOM 1819 N N . ALA A 1 250 ? 16.035 -25.808 -30.312 1.00 30.11 1250 ALA A N 1
ATOM 1820 C CA . ALA A 1 250 ? 14.803 -26.479 -30.030 1.00 23.02 1250 ALA A CA 1
ATOM 1821 C C . ALA A 1 250 ? 13.684 -25.878 -30.876 1.00 21.29 1250 ALA A C 1
ATOM 1822 O O . ALA A 1 250 ? 12.889 -26.582 -31.513 1.00 25.83 1250 ALA A O 1
ATOM 1824 N N . MET A 1 251 ? 13.619 -24.547 -30.865 1.00 23.13 1251 MET A N 1
ATOM 1825 C CA . MET A 1 251 ? 12.608 -23.862 -31.651 1.00 17.82 1251 MET A CA 1
ATOM 1826 C C . MET A 1 251 ? 12.879 -24.166 -33.135 1.00 25.91 1251 MET A C 1
ATOM 1827 O O . MET A 1 251 ? 11.991 -24.523 -33.929 1.00 24.21 1251 MET A O 1
ATOM 1832 N N . GLY A 1 252 ? 14.154 -24.052 -33.522 1.00 20.69 1252 GLY A N 1
ATOM 1833 C CA . GLY A 1 252 ? 14.589 -24.321 -34.897 1.00 18.49 1252 GLY A CA 1
ATOM 1834 C C . GLY A 1 252 ? 14.130 -25.662 -35.500 1.00 28.47 1252 GLY A C 1
ATOM 1835 O O . GLY A 1 252 ? 13.638 -25.719 -36.638 1.00 22.73 1252 GLY A O 1
ATOM 1836 N N . LEU A 1 253 ? 14.299 -26.753 -34.747 1.00 21.72 1253 LEU A N 1
ATOM 1837 C CA . LEU A 1 253 ? 13.918 -28.101 -35.184 1.00 23.93 1253 LEU A CA 1
ATOM 1838 C C . LEU A 1 253 ? 12.420 -28.312 -35.313 1.00 19.85 1253 LEU A C 1
ATOM 1839 O O . LEU A 1 253 ? 11.984 -29.029 -36.186 1.00 19.01 1253 LEU A O 1
ATOM 1844 N N . THR A 1 254 ? 11.671 -27.689 -34.408 1.00 20.39 1254 THR A N 1
ATOM 1845 C CA . THR A 1 254 ? 10.223 -27.759 -34.338 1.00 27.35 1254 THR A CA 1
ATOM 1846 C C . THR A 1 254 ? 9.614 -26.975 -35.481 1.00 33.90 1254 THR A C 1
ATOM 1847 O O . THR A 1 254 ? 8.490 -27.225 -35.927 1.00 30.52 1254 THR A O 1
ATOM 1851 N N . SER A 1 255 ? 10.397 -26.013 -35.938 1.00 22.37 1255 SER A N 1
ATOM 1852 C CA . SER A 1 255 ? 9.965 -25.165 -37.021 1.00 26.69 1255 SER A CA 1
ATOM 1853 C C . SER A 1 255 ? 10.237 -25.861 -38.346 1.00 23.07 1255 SER A C 1
ATOM 1854 O O . SER A 1 255 ? 9.463 -25.807 -39.313 1.00 31.37 1255 SER A O 1
ATOM 1857 N N . LEU A 1 256 ? 11.354 -26.555 -38.385 1.00 17.20 1256 LEU A N 1
ATOM 1858 C CA . LEU A 1 256 ? 11.717 -27.299 -39.569 1.00 18.41 1256 LEU A CA 1
ATOM 1859 C C . LEU A 1 256 ? 10.652 -28.369 -39.771 1.00 24.90 1256 LEU A C 1
ATOM 1860 O O . LEU A 1 256 ? 10.341 -28.770 -40.870 1.00 36.51 1256 LEU A O 1
ATOM 1865 N N . ASP A 1 257 ? 10.105 -28.837 -38.672 1.00 21.94 1257 ASP A N 1
ATOM 1866 C CA . ASP A 1 257 ? 9.088 -29.861 -38.683 1.00 23.73 1257 ASP A CA 1
ATOM 1867 C C . ASP A 1 257 ? 7.840 -29.401 -39.393 1.00 33.52 1257 ASP A C 1
ATOM 1868 O O . ASP A 1 257 ? 7.183 -30.201 -40.052 1.00 33.56 1257 ASP A O 1
ATOM 1873 N N . ALA A 1 258 ? 7.510 -28.113 -39.243 1.00 31.72 1258 ALA A N 1
ATOM 1874 C CA . ALA A 1 258 ? 6.311 -27.530 -39.854 1.00 27.40 1258 ALA A CA 1
ATOM 1875 C C . ALA A 1 258 ? 6.501 -27.025 -41.277 1.00 24.99 1258 ALA A C 1
ATOM 1876 O O . ALA A 1 258 ? 5.539 -26.639 -41.964 1.00 26.62 1258 ALA A O 1
ATOM 1878 N N . PHE A 1 259 ? 7.762 -27.004 -41.679 1.00 21.44 1259 PHE A N 1
ATOM 1879 C CA . PHE A 1 259 ? 8.160 -26.492 -42.961 1.00 26.59 1259 PHE A CA 1
ATOM 1880 C C . PHE A 1 259 ? 7.332 -26.972 -44.161 1.00 35.55 1259 PHE A C 1
ATOM 1881 O O . PHE A 1 259 ? 6.794 -26.215 -44.976 1.00 28.80 1259 PHE A O 1
ATOM 1889 N N . PRO A 1 260 ? 7.222 -28.273 -44.275 1.00 30.62 1260 PRO A N 1
ATOM 1890 C CA . PRO A 1 260 ? 6.488 -28.828 -45.381 1.00 25.21 1260 PRO A CA 1
ATOM 1891 C C . PRO A 1 260 ? 5.083 -28.272 -45.542 1.00 23.89 1260 PRO A C 1
ATOM 1892 O O . PRO A 1 260 ? 4.621 -27.946 -46.624 1.00 27.63 1260 PRO A O 1
ATOM 1896 N N . GLU A 1 261 ? 4.404 -28.136 -44.448 1.00 23.84 1261 GLU A N 1
ATOM 1897 C CA . GLU A 1 261 ? 3.077 -27.625 -44.463 1.00 29.10 1261 GLU A CA 1
ATOM 1898 C C . GLU A 1 261 ? 3.072 -26.119 -44.676 1.00 25.30 1261 GLU A C 1
ATOM 1899 O O . GLU A 1 261 ? 2.137 -25.593 -45.255 1.00 23.69 1261 GLU A O 1
ATOM 1905 N N . VAL A 1 262 ? 4.118 -25.428 -44.239 1.00 26.02 1262 VAL A N 1
ATOM 1906 C CA . VAL A 1 262 ? 4.217 -23.983 -44.417 1.00 21.81 1262 VAL A CA 1
ATOM 1907 C C . VAL A 1 262 ? 4.355 -23.692 -45.915 1.00 21.13 1262 VAL A C 1
ATOM 1908 O O . VAL A 1 262 ? 3.698 -22.837 -46.525 1.00 20.04 1262 VAL A O 1
ATOM 1912 N N . ILE A 1 263 ? 5.236 -24.454 -46.549 1.00 17.90 1263 ILE A N 1
ATOM 1913 C CA . ILE A 1 263 ? 5.422 -24.256 -47.976 1.00 21.50 1263 ILE A CA 1
ATOM 1914 C C . ILE A 1 263 ? 4.124 -24.389 -48.755 1.00 31.26 1263 ILE A C 1
ATOM 1915 O O . ILE A 1 263 ? 3.820 -23.623 -49.667 1.00 33.66 1263 ILE A O 1
ATOM 1920 N N . ASP A 1 264 ? 3.362 -25.408 -48.380 1.00 35.58 1264 ASP A N 1
ATOM 1921 C CA . ASP A 1 264 ? 2.096 -25.717 -49.000 1.00 33.06 1264 ASP A CA 1
ATOM 1922 C C . ASP A 1 264 ? 1.176 -24.561 -48.849 1.00 30.56 1264 ASP A C 1
ATOM 1923 O O . ASP A 1 264 ? 0.564 -24.163 -49.834 1.00 21.72 1264 ASP A O 1
ATOM 1928 N N . ARG A 1 265 ? 1.088 -24.050 -47.621 1.00 18.56 1265 ARG A N 1
ATOM 1929 C CA . ARG A 1 265 ? 0.199 -22.917 -47.430 1.00 21.43 1265 ARG A CA 1
ATOM 1930 C C . ARG A 1 265 ? 0.695 -21.735 -48.227 1.00 19.84 1265 ARG A C 1
ATOM 1931 O O . ARG A 1 265 ? -0.099 -21.024 -48.822 1.00 25.68 1265 ARG A O 1
ATOM 1939 N N . ASN A 1 266 ? 2.012 -21.553 -48.224 1.00 20.19 1266 ASN A N 1
ATOM 1940 C CA . ASN A 1 266 ? 2.595 -20.456 -48.964 1.00 19.65 1266 ASN A CA 1
ATOM 1941 C C . ASN A 1 266 ? 2.226 -20.543 -50.437 1.00 19.82 1266 ASN A C 1
ATOM 1942 O O . ASN A 1 266 ? 1.888 -19.584 -51.120 1.00 23.55 1266 ASN A O 1
ATOM 1947 N N . ARG A 1 267 ? 2.315 -21.726 -50.985 1.00 21.10 1267 ARG A N 1
ATOM 1948 C CA . ARG A 1 267 ? 1.993 -21.870 -52.385 1.00 20.60 1267 ARG A CA 1
ATOM 1949 C C . ARG A 1 267 ? 0.518 -21.585 -52.678 1.00 20.08 1267 ARG A C 1
ATOM 1950 O O . ARG A 1 267 ? 0.092 -21.008 -53.694 1.00 22.69 1267 ARG A O 1
ATOM 1958 N N . ARG A 1 268 ? -0.305 -22.037 -51.760 1.00 21.47 1268 ARG A N 1
ATOM 1959 C CA . ARG A 1 268 ? -1.705 -21.850 -51.917 1.00 23.31 1268 ARG A CA 1
ATOM 1960 C C . ARG A 1 268 ? -2.005 -20.355 -51.790 1.00 30.81 1268 ARG A C 1
ATOM 1961 O O . ARG A 1 268 ? -2.727 -19.777 -52.611 1.00 31.75 1268 ARG A O 1
ATOM 1969 N N . ASN A 1 269 ? -1.427 -19.730 -50.771 1.00 19.59 1269 ASN A N 1
ATOM 1970 C CA . ASN A 1 269 ? -1.657 -18.319 -50.603 1.00 24.92 1269 ASN A CA 1
ATOM 1971 C C . ASN A 1 269 ? -1.241 -17.566 -51.852 1.00 26.72 1269 ASN A C 1
ATOM 1972 O O . ASN A 1 269 ? -1.848 -16.578 -52.255 1.00 22.26 1269 ASN A O 1
ATOM 1977 N N . HIS A 1 270 ? -0.166 -18.033 -52.462 1.00 21.05 1270 HIS A N 1
ATOM 1978 C CA . HIS A 1 270 ? 0.338 -17.357 -53.645 1.00 20.91 1270 HIS A CA 1
ATOM 1979 C C . HIS A 1 270 ? -0.623 -17.452 -54.814 1.00 27.03 1270 HIS A C 1
ATOM 1980 O O . HIS A 1 270 ? -0.937 -16.475 -55.502 1.00 26.20 1270 HIS A O 1
ATOM 1987 N N . ALA A 1 271 ? -1.085 -18.668 -55.042 1.00 25.73 1271 ALA A N 1
ATOM 1988 C CA . ALA A 1 271 ? -2.004 -18.844 -56.135 1.00 28.49 1271 ALA A CA 1
ATOM 1989 C C . ALA A 1 271 ? -3.240 -17.985 -55.919 1.00 30.37 1271 ALA A C 1
ATOM 1990 O O . ALA A 1 271 ? -3.765 -17.391 -56.866 1.00 36.35 1271 ALA A O 1
ATOM 1992 N N . ALA A 1 272 ? -3.675 -17.931 -54.656 1.00 20.93 1272 ALA A N 1
ATOM 1993 C CA . ALA A 1 272 ? -4.846 -17.160 -54.296 1.00 19.16 1272 ALA A CA 1
ATOM 1994 C C . ALA A 1 272 ? -4.685 -15.712 -54.641 1.00 28.20 1272 ALA A C 1
ATOM 1995 O O . ALA A 1 272 ? -5.591 -15.077 -55.170 1.00 29.66 1272 ALA A O 1
ATOM 1997 N N . TYR A 1 273 ? -3.517 -15.179 -54.319 1.00 27.28 1273 TYR A N 1
ATOM 1998 C CA . TYR A 1 273 ? -3.309 -13.786 -54.628 1.00 24.51 1273 TYR A CA 1
ATOM 1999 C C . TYR A 1 273 ? -3.291 -13.629 -56.124 1.00 25.63 1273 TYR A C 1
ATOM 2000 O O . TYR A 1 273 ? -3.868 -12.695 -56.660 1.00 28.69 1273 TYR A O 1
ATOM 2009 N N . ARG A 1 274 ? -2.609 -14.543 -56.807 1.00 22.41 1274 ARG A N 1
ATOM 2010 C CA . ARG A 1 274 ? -2.526 -14.425 -58.267 1.00 25.22 1274 ARG A CA 1
ATOM 2011 C C . ARG A 1 274 ? -3.887 -14.309 -58.883 1.00 31.36 1274 ARG A C 1
ATOM 2012 O O . ARG A 1 274 ? -4.195 -13.450 -59.722 1.00 30.76 1274 ARG A O 1
ATOM 2020 N N . GLU A 1 275 ? -4.728 -15.209 -58.438 1.00 33.90 1275 GLU A N 1
ATOM 2021 C CA . GLU A 1 275 ? -6.073 -15.212 -58.943 1.00 38.73 1275 GLU A CA 1
ATOM 2022 C C . GLU A 1 275 ? -6.869 -13.969 -58.537 1.00 34.50 1275 GLU A C 1
ATOM 2023 O O . GLU A 1 275 ? -7.579 -13.390 -59.352 1.00 39.05 1275 GLU A O 1
ATOM 2029 N N . HIS A 1 276 ? -6.769 -13.539 -57.288 1.00 25.23 1276 HIS A N 1
ATOM 2030 C CA . HIS A 1 276 ? -7.511 -12.356 -56.886 1.00 26.58 1276 HIS A CA 1
ATOM 2031 C C . HIS A 1 276 ? -7.021 -11.040 -57.456 1.00 32.33 1276 HIS A C 1
ATOM 2032 O O . HIS A 1 276 ? -7.698 -10.022 -57.301 1.00 36.71 1276 HIS A O 1
ATOM 2039 N N . LEU A 1 277 ? -5.848 -11.037 -58.070 1.00 25.46 1277 LEU A N 1
ATOM 2040 C CA . LEU A 1 277 ? -5.303 -9.780 -58.611 1.00 27.78 1277 LEU A CA 1
ATOM 2041 C C . LEU A 1 277 ? -5.140 -9.835 -60.110 1.00 26.76 1277 LEU A C 1
ATOM 2042 O O . LEU A 1 277 ? -4.453 -9.041 -60.762 1.00 30.20 1277 LEU A O 1
ATOM 2047 N N . ALA A 1 278 ? -5.805 -10.833 -60.643 1.00 33.47 1278 ALA A N 1
ATOM 2048 C CA . ALA A 1 278 ? -5.783 -11.040 -62.057 1.00 36.95 1278 ALA A CA 1
ATOM 2049 C C . ALA A 1 278 ? -6.454 -9.855 -62.749 1.00 47.67 1278 ALA A C 1
ATOM 2050 O O . ALA A 1 278 ? -7.403 -9.242 -62.204 1.00 29.02 1278 ALA A O 1
ATOM 2052 N N . ASP A 1 279 ? -5.940 -9.578 -63.964 1.00 50.65 1279 ASP A N 1
ATOM 2053 C CA . ASP A 1 279 ? -6.431 -8.516 -64.831 1.00 51.44 1279 ASP A CA 1
ATOM 2054 C C . ASP A 1 279 ? -6.604 -7.219 -64.050 1.00 43.29 1279 ASP A C 1
ATOM 2055 O O . ASP A 1 279 ? -7.710 -6.738 -63.828 1.00 40.24 1279 ASP A O 1
ATOM 2060 N N . LEU A 1 280 ? -5.471 -6.678 -63.618 1.00 26.40 1280 LEU A N 1
ATOM 2061 C CA . LEU A 1 280 ? -5.379 -5.463 -62.841 1.00 22.77 1280 LEU A CA 1
ATOM 2062 C C . LEU A 1 280 ? -4.150 -4.774 -63.379 1.00 35.03 1280 LEU A C 1
ATOM 2063 O O . LEU A 1 280 ? -3.018 -5.052 -62.976 1.00 35.09 1280 LEU A O 1
ATOM 2068 N N . PRO A 1 281 ? -4.375 -3.887 -64.334 1.00 37.89 1281 PRO A N 1
ATOM 2069 C CA . PRO A 1 281 ? -3.274 -3.180 -64.953 1.00 35.07 1281 PRO A CA 1
ATOM 2070 C C . PRO A 1 281 ? -2.505 -2.374 -63.935 1.00 34.28 1281 PRO A C 1
ATOM 2071 O O . PRO A 1 281 ? -3.121 -1.761 -63.057 1.00 31.78 1281 PRO A O 1
ATOM 2075 N N . GLY A 1 282 ? -1.168 -2.428 -64.058 1.00 22.12 1282 GLY A N 1
ATOM 2076 C CA . GLY A 1 282 ? -0.278 -1.730 -63.146 1.00 29.02 1282 GLY A CA 1
ATOM 2077 C C . GLY A 1 282 ? 0.050 -2.444 -61.823 1.00 31.73 1282 GLY A C 1
ATOM 2078 O O . GLY A 1 282 ? 0.806 -1.914 -60.998 1.00 30.65 1282 GLY A O 1
ATOM 2079 N N . VAL A 1 283 ? -0.526 -3.630 -61.599 1.00 27.60 1283 VAL A N 1
ATOM 2080 C CA . VAL A 1 283 ? -0.241 -4.401 -60.383 1.00 30.36 1283 VAL A CA 1
ATOM 2081 C C . VAL A 1 283 ? 0.179 -5.784 -60.836 1.00 32.21 1283 VAL A C 1
ATOM 2082 O O . VAL A 1 283 ? -0.545 -6.469 -61.577 1.00 33.13 1283 VAL A O 1
ATOM 2086 N N . LEU A 1 284 ? 1.348 -6.213 -60.438 1.00 21.47 1284 LEU A N 1
ATOM 2087 C CA . LEU A 1 284 ? 1.730 -7.536 -60.883 1.00 27.84 1284 LEU A CA 1
ATOM 2088 C C . LEU A 1 284 ? 2.334 -8.372 -59.819 1.00 23.85 1284 LEU A C 1
ATOM 2089 O O . LEU A 1 284 ? 3.245 -7.941 -59.101 1.00 19.78 1284 LEU A O 1
ATOM 2094 N N . VAL A 1 285 ? 1.807 -9.587 -59.767 1.00 24.51 1285 VAL A N 1
ATOM 2095 C CA . VAL A 1 285 ? 2.290 -10.556 -58.782 1.00 31.38 1285 VAL A CA 1
ATOM 2096 C C . VAL A 1 285 ? 3.644 -11.151 -59.232 1.00 31.53 1285 VAL A C 1
ATOM 2097 O O . VAL A 1 285 ? 3.780 -11.707 -60.328 1.00 34.28 1285 VAL A O 1
ATOM 2101 N N . ALA A 1 286 ? 4.680 -11.032 -58.418 1.00 17.98 1286 ALA A N 1
ATOM 2102 C CA . ALA A 1 286 ? 5.960 -11.553 -58.832 1.00 19.09 1286 ALA A CA 1
ATOM 2103 C C . ALA A 1 286 ? 5.948 -13.078 -58.982 1.00 31.64 1286 ALA A C 1
ATOM 2104 O O . ALA A 1 286 ? 5.623 -13.801 -58.040 1.00 28.32 1286 ALA A O 1
ATOM 2106 N N . ASP A 1 287 ? 6.329 -13.553 -60.165 1.00 31.20 1287 ASP A N 1
ATOM 2107 C CA . ASP A 1 287 ? 6.357 -14.974 -60.509 1.00 36.67 1287 ASP A CA 1
ATOM 2108 C C . ASP A 1 287 ? 7.656 -15.661 -60.107 1.00 28.43 1287 ASP A C 1
ATOM 2109 O O . ASP A 1 287 ? 8.502 -15.955 -60.955 1.00 24.36 1287 ASP A O 1
ATOM 2114 N N . HIS A 1 288 ? 7.811 -15.922 -58.808 1.00 31.10 1288 HIS A N 1
ATOM 2115 C CA . HIS A 1 288 ? 9.032 -16.557 -58.300 1.00 26.57 1288 HIS A CA 1
ATOM 2116 C C . HIS A 1 288 ? 9.344 -17.879 -58.968 1.00 27.38 1288 HIS A C 1
ATOM 2117 O O . HIS A 1 288 ? 10.502 -18.230 -59.153 1.00 16.61 1288 HIS A O 1
ATOM 2124 N N . ASP A 1 289 ? 8.273 -18.607 -59.303 1.00 34.46 1289 ASP A N 1
ATOM 2125 C CA . ASP A 1 289 ? 8.350 -19.921 -59.922 1.00 36.30 1289 ASP A CA 1
ATOM 2126 C C . ASP A 1 289 ? 9.180 -19.973 -61.203 1.00 34.39 1289 ASP A C 1
ATOM 2127 O O . ASP A 1 289 ? 9.856 -20.967 -61.516 1.00 25.09 1289 ASP A O 1
ATOM 2132 N N . ARG A 1 290 ? 9.119 -18.892 -61.963 1.00 25.31 1290 ARG A N 1
ATOM 2133 C CA . ARG A 1 290 ? 9.868 -18.843 -63.185 1.00 20.56 1290 ARG A CA 1
ATOM 2134 C C . ARG A 1 290 ? 11.336 -19.108 -62.971 1.00 25.17 1290 ARG A C 1
ATOM 2135 O O . ARG A 1 290 ? 11.989 -19.581 -63.890 1.00 29.95 1290 ARG A O 1
ATOM 2143 N N . HIS A 1 291 ? 11.846 -18.784 -61.755 1.00 31.58 1291 HIS A N 1
ATOM 2144 C CA . HIS A 1 291 ? 13.281 -18.907 -61.364 1.00 26.70 1291 HIS A CA 1
ATOM 2145 C C . HIS A 1 291 ? 13.750 -20.166 -60.665 1.00 34.80 1291 HIS A C 1
ATOM 2146 O O . HIS A 1 291 ? 14.923 -20.265 -60.284 1.00 32.44 1291 HIS A O 1
ATOM 2153 N N . GLY A 1 292 ? 12.840 -21.119 -60.513 1.00 27.45 1292 GLY A N 1
ATOM 2154 C CA . GLY A 1 292 ? 13.191 -22.352 -59.850 1.00 26.35 1292 GLY A CA 1
ATOM 2155 C C . GLY A 1 292 ? 12.253 -22.469 -58.681 1.00 31.56 1292 GLY A C 1
ATOM 2156 O O . GLY A 1 292 ? 11.498 -21.541 -58.386 1.00 30.54 1292 GLY A O 1
ATOM 2157 N N . LEU A 1 293 ? 12.310 -23.624 -58.042 1.00 28.35 1293 LEU A N 1
ATOM 2158 C CA . LEU A 1 293 ? 11.488 -23.929 -56.900 1.00 29.93 1293 LEU A CA 1
ATOM 2159 C C . LEU A 1 293 ? 11.673 -22.906 -55.790 1.00 27.24 1293 LEU A C 1
ATOM 2160 O O . LEU A 1 293 ? 12.790 -22.695 -55.332 1.00 22.00 1293 LEU A O 1
ATOM 2165 N N . ASN A 1 294 ? 10.562 -22.265 -55.395 1.00 28.51 1294 ASN A N 1
ATOM 2166 C CA . ASN A 1 294 ? 10.549 -21.230 -54.366 1.00 21.35 1294 ASN A CA 1
ATOM 2167 C C . ASN A 1 294 ? 9.759 -21.603 -53.108 1.00 25.57 1294 ASN A C 1
ATOM 2168 O O . ASN A 1 294 ? 8.784 -22.356 -53.167 1.00 34.00 1294 ASN A O 1
ATOM 2173 N N . ASN A 1 295 ? 10.163 -21.095 -51.926 1.00 23.69 1295 ASN A N 1
ATOM 2174 C CA . ASN A 1 295 ? 9.434 -21.438 -50.709 1.00 14.84 1295 ASN A CA 1
ATOM 2175 C C . ASN A 1 295 ? 8.170 -20.605 -50.534 1.00 21.14 1295 ASN A C 1
ATOM 2176 O O . ASN A 1 295 ? 7.338 -20.900 -49.666 1.00 22.38 1295 ASN A O 1
ATOM 2181 N N . HIS A 1 296 ? 8.043 -19.546 -51.342 1.00 15.40 1296 HIS A N 1
ATOM 2182 C CA . HIS A 1 296 ? 6.873 -18.668 -51.256 1.00 18.08 1296 HIS A CA 1
ATOM 2183 C C . HIS A 1 296 ? 6.650 -17.948 -49.932 1.00 17.68 1296 HIS A C 1
ATOM 2184 O O . HIS A 1 296 ? 5.516 -17.537 -49.583 1.00 18.88 1296 HIS A O 1
ATOM 2191 N N . GLN A 1 297 ? 7.754 -17.781 -49.205 1.00 17.18 1297 GLN A N 1
ATOM 2192 C CA . GLN A 1 297 ? 7.739 -17.086 -47.917 1.00 25.78 1297 GLN A CA 1
ATOM 2193 C C . GLN A 1 297 ? 7.470 -15.564 -48.081 1.00 26.25 1297 GLN A C 1
ATOM 2194 O O . GLN A 1 297 ? 7.108 -14.843 -47.132 1.00 17.31 1297 GLN A O 1
ATOM 2200 N N . TYR A 1 298 ? 7.652 -15.109 -49.326 1.00 25.80 1298 TYR A N 1
ATOM 2201 C CA . TYR A 1 298 ? 7.479 -13.731 -49.752 1.00 28.82 1298 TYR A CA 1
ATOM 2202 C C . TYR A 1 298 ? 6.447 -13.532 -50.855 1.00 19.29 1298 TYR A C 1
ATOM 2203 O O . TYR A 1 298 ? 6.672 -14.013 -51.949 1.00 20.97 1298 TYR A O 1
ATOM 2212 N N . VAL A 1 299 ? 5.353 -12.805 -50.598 1.00 13.60 1299 VAL A N 1
ATOM 2213 C CA . VAL A 1 299 ? 4.393 -12.548 -51.650 1.00 13.60 1299 VAL A CA 1
ATOM 2214 C C . VAL A 1 299 ? 4.693 -11.142 -52.129 1.00 20.26 1299 VAL A C 1
ATOM 2215 O O . VAL A 1 299 ? 4.491 -10.191 -51.381 1.00 18.97 1299 VAL A O 1
ATOM 2219 N N . ILE A 1 300 ? 5.210 -10.993 -53.339 1.00 15.72 1300 ILE A N 1
ATOM 2220 C CA . ILE A 1 300 ? 5.554 -9.661 -53.803 1.00 14.75 1300 ILE A CA 1
ATOM 2221 C C . ILE A 1 300 ? 4.799 -9.217 -55.043 1.00 26.82 1300 ILE A C 1
ATOM 2222 O O . ILE A 1 300 ? 4.581 -10.003 -55.963 1.00 27.29 1300 ILE A O 1
ATOM 2227 N N . VAL A 1 301 ? 4.397 -7.951 -55.060 1.00 15.93 1301 VAL A N 1
ATOM 2228 C CA . VAL A 1 301 ? 3.712 -7.368 -56.210 1.00 17.66 1301 VAL A CA 1
ATOM 2229 C C . VAL A 1 301 ? 4.475 -6.115 -56.590 1.00 24.61 1301 VAL A C 1
ATOM 2230 O O . VAL A 1 301 ? 5.129 -5.493 -55.751 1.00 21.72 1301 VAL A O 1
ATOM 2234 N N . GLU A 1 302 ? 4.383 -5.752 -57.860 1.00 17.42 1302 GLU A N 1
ATOM 2235 C CA . GLU A 1 302 ? 5.019 -4.560 -58.291 1.00 10.77 1302 GLU A CA 1
ATOM 2236 C C . GLU A 1 302 ? 3.867 -3.670 -58.645 1.00 18.96 1302 GLU A C 1
ATOM 2237 O O . GLU A 1 302 ? 2.945 -4.103 -59.328 1.00 24.99 1302 GLU A O 1
ATOM 2243 N N . ILE A 1 303 ? 3.952 -2.445 -58.157 1.00 17.50 1303 ILE A N 1
ATOM 2244 C CA . ILE A 1 303 ? 2.988 -1.392 -58.392 1.00 21.97 1303 ILE A CA 1
ATOM 2245 C C . ILE A 1 303 ? 3.580 -0.408 -59.444 1.00 29.76 1303 ILE A C 1
ATOM 2246 O O . ILE A 1 303 ? 4.595 0.247 -59.164 1.00 25.08 1303 ILE A O 1
ATOM 2251 N N . ASP A 1 304 ? 2.979 -0.295 -60.633 1.00 29.76 1304 ASP A N 1
ATOM 2252 C CA . ASP A 1 304 ? 3.450 0.630 -61.680 1.00 29.84 1304 ASP A CA 1
ATOM 2253 C C . ASP A 1 304 ? 2.745 1.980 -61.528 1.00 30.19 1304 ASP A C 1
ATOM 2254 O O . ASP A 1 304 ? 1.600 2.129 -61.941 1.00 29.18 1304 ASP A O 1
ATOM 2259 N N . GLU A 1 305 ? 3.392 2.976 -60.926 1.00 26.97 1305 GLU A N 1
ATOM 2260 C CA . GLU A 1 305 ? 2.740 4.259 -60.742 1.00 27.04 1305 GLU A CA 1
ATOM 2261 C C . GLU A 1 305 ? 2.157 4.924 -61.997 1.00 29.38 1305 GLU A C 1
ATOM 2262 O O . GLU A 1 305 ? 1.172 5.638 -61.922 1.00 27.79 1305 GLU A O 1
ATOM 2268 N N . ALA A 1 306 ? 2.754 4.696 -63.153 1.00 25.41 1306 ALA A N 1
ATOM 2269 C CA . ALA A 1 306 ? 2.207 5.311 -64.341 1.00 29.04 1306 ALA A CA 1
ATOM 2270 C C . ALA A 1 306 ? 0.821 4.784 -64.707 1.00 41.83 1306 ALA A C 1
ATOM 2271 O O . ALA A 1 306 ? -0.105 5.541 -65.003 1.00 47.60 1306 ALA A O 1
ATOM 2273 N N . THR A 1 307 ? 0.712 3.460 -64.703 1.00 33.43 1307 THR A N 1
ATOM 2274 C CA . THR A 1 307 ? -0.488 2.735 -65.031 1.00 27.44 1307 THR A CA 1
ATOM 2275 C C . THR A 1 307 ? -1.568 2.997 -63.993 1.00 34.41 1307 THR A C 1
ATOM 2276 O O . THR A 1 307 ? -2.693 3.331 -64.313 1.00 42.19 1307 THR A O 1
ATOM 2280 N N . THR A 1 308 ? -1.226 2.851 -62.716 1.00 29.03 1308 THR A N 1
ATOM 2281 C CA . THR A 1 308 ? -2.178 3.045 -61.639 1.00 28.40 1308 THR A CA 1
ATOM 2282 C C . THR A 1 308 ? -2.427 4.482 -61.204 1.00 34.08 1308 THR A C 1
ATOM 2283 O O . THR A 1 308 ? -3.490 4.774 -60.687 1.00 27.88 1308 THR A O 1
ATOM 2287 N N . GLY A 1 309 ? -1.447 5.372 -61.354 1.00 28.11 1309 GLY A N 1
ATOM 2288 C CA . GLY A 1 309 ? -1.678 6.725 -60.903 1.00 24.31 1309 GLY A CA 1
ATOM 2289 C C . GLY A 1 309 ? -1.507 6.844 -59.395 1.00 29.61 1309 GLY A C 1
ATOM 2290 O O . GLY A 1 309 ? -1.861 7.837 -58.785 1.00 30.41 1309 GLY A O 1
ATOM 2291 N N . ILE A 1 310 ? -0.952 5.809 -58.774 1.00 26.94 1310 ILE A N 1
ATOM 2292 C CA . ILE A 1 310 ? -0.707 5.795 -57.331 1.00 21.20 1310 ILE A CA 1
ATOM 2293 C C . ILE A 1 310 ? 0.617 5.094 -57.043 1.00 26.57 1310 ILE A C 1
ATOM 2294 O O . ILE A 1 310 ? 0.842 3.982 -57.520 1.00 29.87 1310 ILE A O 1
ATOM 2299 N N . HIS A 1 311 ? 1.493 5.752 -56.285 1.00 23.33 1311 HIS A N 1
ATOM 2300 C CA . HIS A 1 311 ? 2.802 5.217 -55.907 1.00 23.91 1311 HIS A CA 1
ATOM 2301 C C . HIS A 1 311 ? 2.670 4.122 -54.856 1.00 27.11 1311 HIS A C 1
ATOM 2302 O O . HIS A 1 311 ? 1.792 4.229 -54.001 1.00 24.00 1311 HIS A O 1
ATOM 2309 N N . ARG A 1 312 ? 3.571 3.109 -54.923 1.00 26.24 1312 ARG A N 1
ATOM 2310 C CA . ARG A 1 312 ? 3.665 1.977 -53.981 1.00 23.28 1312 ARG A CA 1
ATOM 2311 C C . ARG A 1 312 ? 3.581 2.425 -52.507 1.00 23.86 1312 ARG A C 1
ATOM 2312 O O . ARG A 1 312 ? 2.909 1.845 -51.646 1.00 24.39 1312 ARG A O 1
ATOM 2320 N N . ASP A 1 313 ? 4.282 3.511 -52.209 1.00 20.12 1313 ASP A N 1
ATOM 2321 C CA . ASP A 1 313 ? 4.316 4.034 -50.859 1.00 19.84 1313 ASP A CA 1
ATOM 2322 C C . ASP A 1 313 ? 2.960 4.381 -50.301 1.00 27.31 1313 ASP A C 1
ATOM 2323 O O . ASP A 1 313 ? 2.650 4.103 -49.139 1.00 34.51 1313 ASP A O 1
ATOM 2328 N N . LEU A 1 314 ? 2.161 5.012 -51.150 1.00 25.96 1314 LEU A N 1
ATOM 2329 C CA . LEU A 1 314 ? 0.832 5.429 -50.775 1.00 27.05 1314 LEU A CA 1
ATOM 2330 C C . LEU A 1 314 ? -0.069 4.220 -50.621 1.00 26.88 1314 LEU A C 1
ATOM 2331 O O . LEU A 1 314 ? -0.927 4.152 -49.719 1.00 16.32 1314 LEU A O 1
ATOM 2336 N N . VAL A 1 315 ? 0.167 3.258 -51.516 1.00 21.26 1315 VAL A N 1
ATOM 2337 C CA . VAL A 1 315 ? -0.595 2.043 -51.430 1.00 20.65 1315 VAL A CA 1
ATOM 2338 C C . VAL A 1 315 ? -0.353 1.456 -50.019 1.00 23.90 1315 VAL A C 1
ATOM 2339 O O . VAL A 1 315 ? -1.282 1.071 -49.266 1.00 21.33 1315 VAL A O 1
ATOM 2343 N N . MET A 1 316 ? 0.929 1.437 -49.637 1.00 25.99 1316 MET A N 1
ATOM 2344 C CA . MET A 1 316 ? 1.354 0.933 -48.331 1.00 24.24 1316 MET A CA 1
ATOM 2345 C C . MET A 1 316 ? 0.599 1.586 -47.175 1.00 28.04 1316 MET A C 1
ATOM 2346 O O . MET A 1 316 ? 0.037 0.958 -46.256 1.00 22.46 1316 MET A O 1
ATOM 2351 N N . GLU A 1 317 ? 0.597 2.904 -47.225 1.00 22.54 1317 GLU A N 1
ATOM 2352 C CA . GLU A 1 317 ? -0.075 3.682 -46.194 1.00 31.15 1317 GLU A CA 1
ATOM 2353 C C . GLU A 1 317 ? -1.562 3.384 -46.102 1.00 31.62 1317 GLU A C 1
ATOM 2354 O O . GLU A 1 317 ? -2.126 3.260 -45.011 1.00 34.96 1317 GLU A O 1
ATOM 2360 N N . VAL A 1 318 ? -2.199 3.284 -47.265 1.00 26.10 1318 VAL A N 1
ATOM 2361 C CA . VAL A 1 318 ? -3.623 3.022 -47.320 1.00 29.03 1318 VAL A CA 1
ATOM 2362 C C . VAL A 1 318 ? -3.952 1.698 -46.659 1.00 31.20 1318 VAL A C 1
ATOM 2363 O O . VAL A 1 318 ? -4.932 1.576 -45.924 1.00 28.33 1318 VAL A O 1
ATOM 2367 N N . LEU A 1 319 ? -3.114 0.695 -46.933 1.00 25.79 1319 LEU A N 1
ATOM 2368 C CA . LEU A 1 319 ? -3.379 -0.604 -46.333 1.00 25.48 1319 LEU A CA 1
ATOM 2369 C C . LEU A 1 319 ? -3.046 -0.584 -44.839 1.00 26.47 1319 LEU A C 1
ATOM 2370 O O . LEU A 1 319 ? -3.743 -1.135 -43.993 1.00 25.33 1319 LEU A O 1
ATOM 2375 N N . LYS A 1 320 ? -1.953 0.062 -44.502 1.00 24.03 1320 LYS A N 1
ATOM 2376 C CA . LYS A 1 320 ? -1.628 0.109 -43.113 1.00 22.19 1320 LYS A CA 1
ATOM 2377 C C . LYS A 1 320 ? -2.797 0.690 -42.340 1.00 30.37 1320 LYS A C 1
ATOM 2378 O O . LYS A 1 320 ? -3.122 0.273 -41.232 1.00 27.50 1320 LYS A O 1
ATOM 2384 N N . ALA A 1 321 ? -3.454 1.677 -42.920 1.00 31.29 1321 ALA A N 1
ATOM 2385 C CA . ALA A 1 321 ? -4.576 2.240 -42.194 1.00 28.64 1321 ALA A CA 1
ATOM 2386 C C . ALA A 1 321 ? -5.712 1.246 -41.990 1.00 31.31 1321 ALA A C 1
ATOM 2387 O O . ALA A 1 321 ? -6.501 1.301 -41.042 1.00 37.34 1321 ALA A O 1
ATOM 2389 N N . GLU A 1 322 ? -5.792 0.309 -42.893 1.00 34.92 1322 GLU A N 1
ATOM 2390 C CA . GLU A 1 322 ? -6.835 -0.691 -42.804 1.00 30.43 1322 GLU A CA 1
ATOM 2391 C C . GLU A 1 322 ? -6.459 -1.860 -41.915 1.00 30.73 1322 GLU A C 1
ATOM 2392 O O . GLU A 1 322 ? -7.213 -2.824 -41.824 1.00 39.62 1322 GLU A O 1
ATOM 2398 N N . GLY A 1 323 ? -5.303 -1.772 -41.274 1.00 17.83 1323 GLY A N 1
ATOM 2399 C CA . GLY A 1 323 ? -4.851 -2.858 -40.400 1.00 23.36 1323 GLY A CA 1
ATOM 2400 C C . GLY A 1 323 ? -4.152 -3.980 -41.183 1.00 31.07 1323 GLY A C 1
ATOM 2401 O O . GLY A 1 323 ? -4.133 -5.147 -40.783 1.00 30.95 1323 GLY A O 1
ATOM 2402 N N . VAL A 1 324 ? -3.587 -3.621 -42.319 1.00 21.67 1324 VAL A N 1
ATOM 2403 C CA . VAL A 1 324 ? -2.904 -4.572 -43.175 1.00 21.12 1324 VAL A CA 1
ATOM 2404 C C . VAL A 1 324 ? -1.513 -4.074 -43.354 1.00 23.01 1324 VAL A C 1
ATOM 2405 O O . VAL A 1 324 ? -1.278 -3.124 -44.085 1.00 21.90 1324 VAL A O 1
ATOM 2409 N N . HIS A 1 325 ? -0.616 -4.712 -42.637 1.00 19.21 1325 HIS A N 1
ATOM 2410 C CA . HIS A 1 325 ? 0.770 -4.315 -42.651 1.00 23.23 1325 HIS A CA 1
ATOM 2411 C C . HIS A 1 325 ? 1.652 -5.017 -43.626 1.00 29.79 1325 HIS A C 1
ATOM 2412 O O . HIS A 1 325 ? 1.947 -6.187 -43.408 1.00 25.16 1325 HIS A O 1
ATOM 2419 N N . THR A 1 326 ? 2.065 -4.251 -44.658 1.00 28.07 1326 THR A N 1
ATOM 2420 C CA . THR A 1 326 ? 2.926 -4.697 -45.732 1.00 21.46 1326 THR A CA 1
ATOM 2421 C C . THR A 1 326 ? 4.280 -4.032 -45.581 1.00 31.30 1326 THR A C 1
ATOM 2422 O O . THR A 1 326 ? 4.428 -3.070 -44.845 1.00 31.60 1326 THR A O 1
ATOM 2426 N N . ARG A 1 327 ? 5.270 -4.537 -46.297 1.00 19.60 1327 ARG A N 1
ATOM 2427 C CA . ARG A 1 327 ? 6.592 -3.977 -46.238 1.00 19.39 1327 ARG A CA 1
ATOM 2428 C C . ARG A 1 327 ? 7.148 -3.926 -47.641 1.00 20.92 1327 ARG A C 1
ATOM 2429 O O . ARG A 1 327 ? 6.790 -4.738 -48.501 1.00 21.46 1327 ARG A O 1
ATOM 2437 N N . ALA A 1 328 ? 8.050 -2.979 -47.837 1.00 24.96 1328 ALA A N 1
ATOM 2438 C CA . ALA A 1 328 ? 8.712 -2.804 -49.114 1.00 28.22 1328 ALA A CA 1
ATOM 2439 C C . ALA A 1 328 ? 10.021 -3.524 -49.052 1.00 29.85 1328 ALA A C 1
ATOM 2440 O O . ALA A 1 328 ? 11.027 -2.947 -48.651 1.00 35.53 1328 ALA A O 1
ATOM 2442 N N . TYR A 1 329 ? 10.006 -4.783 -49.439 1.00 19.52 1329 TYR A N 1
ATOM 2443 C CA . TYR A 1 329 ? 11.250 -5.529 -49.409 1.00 19.76 1329 TYR A CA 1
ATOM 2444 C C . TYR A 1 329 ? 11.726 -5.711 -50.851 1.00 20.48 1329 TYR A C 1
ATOM 2445 O O . TYR A 1 329 ? 11.142 -6.557 -51.533 1.00 27.66 1329 TYR A O 1
ATOM 2454 N N . PHE A 1 330 ? 12.743 -4.948 -51.346 1.00 18.37 1330 PHE A N 1
ATOM 2455 C CA . PHE A 1 330 ? 13.473 -3.947 -50.573 1.00 17.25 1330 PHE A CA 1
ATOM 2456 C C . PHE A 1 330 ? 13.518 -2.598 -51.245 1.00 23.50 1330 PHE A C 1
ATOM 2457 O O . PHE A 1 330 ? 13.573 -2.494 -52.463 1.00 18.61 1330 PHE A O 1
ATOM 2465 N N . SER A 1 331 ? 13.504 -1.576 -50.397 1.00 22.68 1331 SER A N 1
ATOM 2466 C CA . SER A 1 331 ? 13.520 -0.211 -50.841 1.00 21.93 1331 SER A CA 1
ATOM 2467 C C . SER A 1 331 ? 13.945 0.665 -49.686 1.00 26.23 1331 SER A C 1
ATOM 2468 O O . SER A 1 331 ? 13.422 0.529 -48.573 1.00 18.76 1331 SER A O 1
ATOM 2471 N N . PRO A 1 332 ? 14.906 1.555 -49.938 1.00 22.91 1332 PRO A N 1
ATOM 2472 C CA . PRO A 1 332 ? 15.534 1.685 -51.224 1.00 20.10 1332 PRO A CA 1
ATOM 2473 C C . PRO A 1 332 ? 16.678 0.673 -51.303 1.00 25.74 1332 PRO A C 1
ATOM 2474 O O . PRO A 1 332 ? 16.836 -0.124 -50.386 1.00 20.51 1332 PRO A O 1
ATOM 2478 N N . GLY A 1 333 ? 17.471 0.700 -52.388 1.00 23.79 1333 GLY A N 1
ATOM 2479 C CA . GLY A 1 333 ? 18.634 -0.170 -52.554 1.00 13.91 1333 GLY A CA 1
ATOM 2480 C C . GLY A 1 333 ? 19.585 0.230 -51.422 1.00 22.11 1333 GLY A C 1
ATOM 2481 O O . GLY A 1 333 ? 19.485 1.331 -50.884 1.00 17.97 1333 GLY A O 1
ATOM 2482 N N . CYS A 1 334 ? 20.487 -0.649 -51.016 1.00 19.76 1334 CYS A N 1
ATOM 2483 C CA . CYS A 1 334 ? 21.400 -0.343 -49.932 1.00 14.91 1334 CYS A CA 1
ATOM 2484 C C . CYS A 1 334 ? 22.311 0.808 -50.259 1.00 17.69 1334 CYS A C 1
ATOM 2485 O O . CYS A 1 334 ? 22.806 1.480 -49.348 1.00 19.05 1334 CYS A O 1
ATOM 2488 N N . HIS A 1 335 ? 22.538 1.011 -51.565 1.00 21.84 1335 HIS A N 1
ATOM 2489 C CA . HIS A 1 335 ? 23.435 2.083 -51.980 1.00 21.98 1335 HIS A CA 1
ATOM 2490 C C . HIS A 1 335 ? 22.924 3.446 -51.586 1.00 27.29 1335 HIS A C 1
ATOM 2491 O O . HIS A 1 335 ? 23.598 4.455 -51.715 1.00 34.47 1335 HIS A O 1
ATOM 2498 N N . GLU A 1 336 ? 21.705 3.463 -51.103 1.00 23.88 1336 GLU A N 1
ATOM 2499 C CA . GLU A 1 336 ? 21.071 4.692 -50.672 1.00 22.17 1336 GLU A CA 1
ATOM 2500 C C . GLU A 1 336 ? 20.926 4.747 -49.169 1.00 25.11 1336 GLU A C 1
ATOM 2501 O O . GLU A 1 336 ? 20.289 5.656 -48.648 1.00 28.29 1336 GLU A O 1
ATOM 2507 N N . LEU A 1 337 ? 21.523 3.781 -48.467 1.00 23.50 1337 LEU A N 1
ATOM 2508 C CA . LEU A 1 337 ? 21.398 3.792 -47.021 1.00 28.16 1337 LEU A CA 1
ATOM 2509 C C . LEU A 1 337 ? 22.734 4.184 -46.417 1.00 28.14 1337 LEU A C 1
ATOM 2510 O O . LEU A 1 337 ? 23.735 3.996 -47.091 1.00 22.86 1337 LEU A O 1
ATOM 2515 N N . GLU A 1 338 ? 22.748 4.700 -45.166 1.00 27.65 1338 GLU A N 1
ATOM 2516 C CA . GLU A 1 338 ? 24.017 5.043 -44.519 1.00 26.41 1338 GLU A CA 1
ATOM 2517 C C . GLU A 1 338 ? 24.719 3.774 -44.090 1.00 25.92 1338 GLU A C 1
ATOM 2518 O O . GLU A 1 338 ? 24.090 2.805 -43.711 1.00 36.68 1338 GLU A O 1
ATOM 2524 N N . PRO A 1 339 ? 26.031 3.768 -44.172 1.00 28.67 1339 PRO A N 1
ATOM 2525 C CA . PRO A 1 339 ? 26.770 4.942 -44.622 1.00 26.59 1339 PRO A CA 1
ATOM 2526 C C . PRO A 1 339 ? 27.036 4.961 -46.139 1.00 37.74 1339 PRO A C 1
ATOM 2527 O O . PRO A 1 339 ? 27.930 5.697 -46.547 1.00 40.94 1339 PRO A O 1
ATOM 2531 N N . TYR A 1 340 ? 26.327 4.180 -46.995 1.00 31.89 1340 TYR A N 1
ATOM 2532 C CA . TYR A 1 340 ? 26.616 4.145 -48.450 1.00 26.37 1340 TYR A CA 1
ATOM 2533 C C . TYR A 1 340 ? 26.109 5.325 -49.229 1.00 28.14 1340 TYR A C 1
ATOM 2534 O O . TYR A 1 340 ? 26.660 5.697 -50.269 1.00 19.56 1340 TYR A O 1
ATOM 2543 N N . ARG A 1 341 ? 25.027 5.853 -48.682 1.00 23.24 1341 ARG A N 1
ATOM 2544 C CA . ARG A 1 341 ? 24.304 6.961 -49.226 1.00 20.73 1341 ARG A CA 1
ATOM 2545 C C . ARG A 1 341 ? 25.195 8.097 -49.668 1.00 31.38 1341 ARG A C 1
ATOM 2546 O O . ARG A 1 341 ? 25.979 8.625 -48.893 1.00 30.70 1341 ARG A O 1
ATOM 2554 N N . GLY A 1 342 ? 25.078 8.497 -50.925 1.00 38.19 1342 GLY A N 1
ATOM 2555 C CA . GLY A 1 342 ? 25.882 9.614 -51.382 1.00 44.72 1342 GLY A CA 1
ATOM 2556 C C . GLY A 1 342 ? 27.323 9.338 -51.761 1.00 49.40 1342 GLY A C 1
ATOM 2557 O O . GLY A 1 342 ? 28.057 10.243 -52.144 1.00 52.14 1342 GLY A O 1
ATOM 2558 N N . GLN A 1 343 ? 27.732 8.095 -51.642 1.00 37.95 1343 GLN A N 1
ATOM 2559 C CA . GLN A 1 343 ? 29.074 7.771 -52.022 1.00 30.35 1343 GLN A CA 1
ATOM 2560 C C . GLN A 1 343 ? 29.026 7.340 -53.476 1.00 39.33 1343 GLN A C 1
ATOM 2561 O O . GLN A 1 343 ? 27.957 7.098 -54.025 1.00 40.07 1343 GLN A O 1
ATOM 2567 N N . PRO A 1 344 ? 30.169 7.279 -54.130 1.00 33.10 1344 PRO A N 1
ATOM 2568 C CA . PRO A 1 344 ? 30.200 6.905 -55.529 1.00 32.05 1344 PRO A CA 1
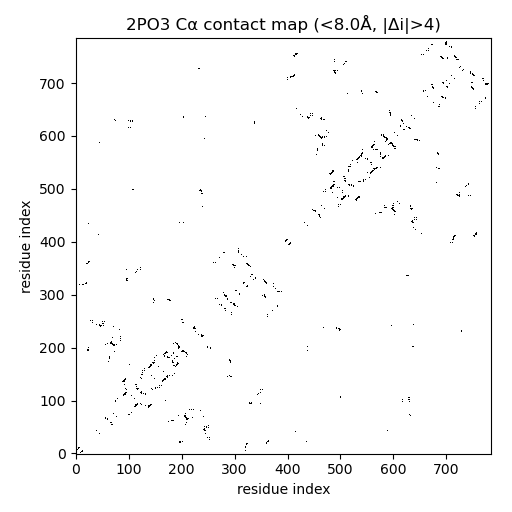ATOM 2569 C C . PRO A 1 344 ? 29.845 5.468 -55.762 1.00 34.88 1344 PRO A C 1
ATOM 2570 O O . PRO A 1 344 ? 30.419 4.532 -55.182 1.00 30.64 1344 PRO A O 1
ATOM 2574 N N . HIS A 1 345 ? 28.907 5.304 -56.661 1.00 26.19 1345 HIS A N 1
ATOM 2575 C CA . HIS A 1 345 ? 28.510 3.958 -56.970 1.00 27.38 1345 HIS A CA 1
ATOM 2576 C C . HIS A 1 345 ? 28.353 3.808 -58.455 1.00 31.28 1345 HIS A C 1
ATOM 2577 O O . HIS A 1 345 ? 28.027 4.786 -59.113 1.00 34.56 1345 HIS A O 1
ATOM 2584 N N . ALA A 1 346 ? 28.553 2.582 -58.939 1.00 27.39 1346 ALA A N 1
ATOM 2585 C CA . ALA A 1 346 ? 28.363 2.213 -60.338 1.00 24.00 1346 ALA A CA 1
ATOM 2586 C C . ALA A 1 346 ? 26.884 2.548 -60.672 1.00 42.49 1346 ALA A C 1
ATOM 2587 O O . ALA A 1 346 ? 26.094 2.799 -59.749 1.00 40.03 1346 ALA A O 1
ATOM 2589 N N . PRO A 1 347 ? 26.452 2.583 -61.949 1.00 48.75 1347 PRO A N 1
ATOM 2590 C CA . PRO A 1 347 ? 25.039 2.891 -62.231 1.00 45.99 1347 PRO A CA 1
ATOM 2591 C C . PRO A 1 347 ? 24.155 1.707 -61.799 1.00 38.12 1347 PRO A C 1
ATOM 2592 O O . PRO A 1 347 ? 24.512 0.537 -62.014 1.00 23.04 1347 PRO A O 1
ATOM 2596 N N . LEU A 1 348 ? 22.996 2.015 -61.177 1.00 37.31 1348 LEU A N 1
ATOM 2597 C CA . LEU A 1 348 ? 22.034 1.013 -60.661 1.00 29.72 1348 LEU A CA 1
ATOM 2598 C C . LEU A 1 348 ? 20.586 1.346 -61.020 1.00 34.18 1348 LEU A C 1
ATOM 2599 O O . LEU A 1 348 ? 19.740 1.449 -60.138 1.00 27.02 1348 LEU A O 1
ATOM 2604 N N . PRO A 1 349 ? 20.312 1.550 -62.326 1.00 25.00 1349 PRO A N 1
ATOM 2605 C CA . PRO A 1 349 ? 18.973 1.925 -62.740 1.00 16.75 1349 PRO A CA 1
ATOM 2606 C C . PRO A 1 349 ? 17.903 0.849 -62.560 1.00 24.90 1349 PRO A C 1
ATOM 2607 O O . PRO A 1 349 ? 16.728 1.159 -62.305 1.00 26.06 1349 PRO A O 1
ATOM 2611 N N . HIS A 1 350 ? 18.311 -0.421 -62.721 1.00 17.39 1350 HIS A N 1
ATOM 2612 C CA . HIS A 1 350 ? 17.377 -1.534 -62.573 1.00 16.79 1350 HIS A CA 1
ATOM 2613 C C . HIS A 1 350 ? 16.975 -1.694 -61.109 1.00 13.29 1350 HIS A C 1
ATOM 2614 O O . HIS A 1 350 ? 15.807 -1.879 -60.799 1.00 17.09 1350 HIS A O 1
ATOM 2621 N N . THR A 1 351 ? 17.961 -1.577 -60.234 1.00 13.25 1351 THR A N 1
ATOM 2622 C CA . THR A 1 351 ? 17.770 -1.650 -58.825 1.00 16.06 1351 THR A CA 1
ATOM 2623 C C . THR A 1 351 ? 16.854 -0.518 -58.411 1.00 23.73 1351 THR A C 1
ATOM 2624 O O . THR A 1 351 ? 15.851 -0.665 -57.719 1.00 18.87 1351 THR A O 1
ATOM 2628 N N . GLU A 1 352 ? 17.193 0.664 -58.840 1.00 16.58 1352 GLU A N 1
ATOM 2629 C CA . GLU A 1 352 ? 16.330 1.742 -58.404 1.00 21.05 1352 GLU A CA 1
ATOM 2630 C C . GLU A 1 352 ? 14.906 1.645 -58.883 1.00 22.03 1352 GLU A C 1
ATOM 2631 O O . GLU A 1 352 ? 13.967 2.043 -58.220 1.00 22.60 1352 GLU A O 1
ATOM 2637 N N . ARG A 1 353 ? 14.726 1.109 -60.062 1.00 22.01 1353 ARG A N 1
ATOM 2638 C CA . ARG A 1 353 ? 13.384 1.013 -60.566 1.00 25.32 1353 ARG A CA 1
ATOM 2639 C C . ARG A 1 353 ? 12.554 -0.042 -59.851 1.00 24.63 1353 ARG A C 1
ATOM 2640 O O . ARG A 1 353 ? 11.358 0.133 -59.585 1.00 19.28 1353 ARG A O 1
ATOM 2648 N N . LEU A 1 354 ? 13.178 -1.159 -59.538 1.00 17.49 1354 LEU A N 1
ATOM 2649 C CA . LEU A 1 354 ? 12.455 -2.233 -58.864 1.00 14.37 1354 LEU A CA 1
ATOM 2650 C C . LEU A 1 354 ? 12.163 -1.836 -57.439 1.00 11.53 1354 LEU A C 1
ATOM 2651 O O . LEU A 1 354 ? 11.077 -2.036 -56.895 1.00 20.23 1354 LEU A O 1
ATOM 2656 N N . ALA A 1 355 ? 13.163 -1.250 -56.821 1.00 19.24 1355 ALA A N 1
ATOM 2657 C CA . ALA A 1 355 ? 12.999 -0.846 -55.435 1.00 15.37 1355 ALA A CA 1
ATOM 2658 C C . ALA A 1 355 ? 11.834 0.032 -55.234 1.00 13.18 1355 ALA A C 1
ATOM 2659 O O . ALA A 1 355 ? 11.237 0.036 -54.158 1.00 22.05 1355 ALA A O 1
ATOM 2661 N N . ALA A 1 356 ? 11.502 0.789 -56.253 1.00 18.41 1356 ALA A N 1
ATOM 2662 C CA . ALA A 1 356 ? 10.355 1.681 -56.100 1.00 19.06 1356 ALA A CA 1
ATOM 2663 C C . ALA A 1 356 ? 9.013 1.048 -56.348 1.00 17.65 1356 ALA A C 1
ATOM 2664 O O . ALA A 1 356 ? 7.997 1.665 -56.017 1.00 20.79 1356 ALA A O 1
ATOM 2666 N N . ARG A 1 357 ? 8.991 -0.144 -56.956 1.00 18.79 1357 ARG A N 1
ATOM 2667 C CA . ARG A 1 357 ? 7.699 -0.796 -57.253 1.00 21.28 1357 ARG A CA 1
ATOM 2668 C C . ARG A 1 357 ? 7.200 -1.893 -56.304 1.00 25.57 1357 ARG A C 1
ATOM 2669 O O . ARG A 1 357 ? 5.993 -2.145 -56.206 1.00 19.29 1357 ARG A O 1
ATOM 2677 N N . VAL A 1 358 ? 8.145 -2.555 -55.625 1.00 24.59 1358 VAL A N 1
ATOM 2678 C CA . VAL A 1 358 ? 7.897 -3.677 -54.720 1.00 21.30 1358 VAL A CA 1
ATOM 2679 C C . VAL A 1 358 ? 7.122 -3.479 -53.432 1.00 23.52 1358 VAL A C 1
ATOM 2680 O O . VAL A 1 358 ? 7.346 -2.529 -52.669 1.00 15.31 1358 VAL A O 1
ATOM 2684 N N . LEU A 1 359 ? 6.210 -4.430 -53.193 1.00 16.86 1359 LEU A N 1
ATOM 2685 C CA . LEU A 1 359 ? 5.398 -4.412 -51.986 1.00 16.15 1359 LEU A CA 1
ATOM 2686 C C . LEU A 1 359 ? 5.201 -5.839 -51.522 1.00 23.30 1359 LEU A C 1
ATOM 2687 O O . LEU A 1 359 ? 4.752 -6.697 -52.303 1.00 20.82 1359 LEU A O 1
ATOM 2692 N N . SER A 1 360 ? 5.541 -6.105 -50.262 1.00 14.86 1360 SER A N 1
ATOM 2693 C CA . SER A 1 360 ? 5.387 -7.462 -49.722 1.00 18.13 1360 SER A CA 1
ATOM 2694 C C . SER A 1 360 ? 4.052 -7.609 -48.981 1.00 21.16 1360 SER A C 1
ATOM 2695 O O . SER A 1 360 ? 3.726 -6.824 -48.104 1.00 18.42 1360 SER A O 1
ATOM 2698 N N . LEU A 1 361 ? 3.251 -8.609 -49.301 1.00 22.87 1361 LEU A N 1
ATOM 2699 C CA . LEU A 1 361 ? 1.953 -8.807 -48.636 1.00 22.69 1361 LEU A CA 1
ATOM 2700 C C . LEU A 1 361 ? 1.936 -9.945 -47.600 1.00 18.82 1361 LEU A C 1
ATOM 2701 O O . LEU A 1 361 ? 2.683 -10.908 -47.720 1.00 20.41 1361 LEU A O 1
ATOM 2706 N N . PRO A 1 362 ? 1.087 -9.887 -46.590 1.00 17.69 1362 PRO A N 1
ATOM 2707 C CA . PRO A 1 362 ? 1.006 -10.937 -45.557 1.00 15.56 1362 PRO A CA 1
ATOM 2708 C C . PRO A 1 362 ? 0.753 -12.355 -46.075 1.00 15.89 1362 PRO A C 1
ATOM 2709 O O . PRO A 1 362 ? -0.102 -12.594 -46.935 1.00 19.30 1362 PRO A O 1
ATOM 2713 N N . THR A 1 363 ? 1.522 -13.305 -45.549 1.00 19.46 1363 THR A N 1
ATOM 2714 C CA . THR A 1 363 ? 1.437 -14.723 -45.914 1.00 25.02 1363 THR A CA 1
ATOM 2715 C C . THR A 1 363 ? 1.714 -15.657 -44.727 1.00 27.64 1363 THR A C 1
ATOM 2716 O O . THR A 1 363 ? 1.628 -15.241 -43.563 1.00 24.71 1363 THR A O 1
ATOM 2720 N N . GLY A 1 364 ? 2.023 -16.914 -45.028 1.00 20.69 1364 GLY A N 1
ATOM 2721 C CA . GLY A 1 364 ? 2.291 -17.912 -44.009 1.00 19.00 1364 GLY A CA 1
ATOM 2722 C C . GLY A 1 364 ? 0.986 -18.528 -43.506 1.00 24.69 1364 GLY A C 1
ATOM 2723 O O . GLY A 1 364 ? -0.104 -18.221 -43.984 1.00 25.09 1364 GLY A O 1
ATOM 2724 N N . THR A 1 365 ? 1.124 -19.403 -42.497 1.00 22.53 1365 THR A N 1
ATOM 2725 C CA . THR A 1 365 ? 0.014 -20.099 -41.889 1.00 18.92 1365 THR A CA 1
ATOM 2726 C C . THR A 1 365 ? -0.973 -19.217 -41.189 1.00 27.53 1365 THR A C 1
ATOM 2727 O O . THR A 1 365 ? -2.085 -19.642 -40.876 1.00 38.48 1365 THR A O 1
ATOM 2731 N N . ALA A 1 366 ? -0.590 -17.973 -40.966 1.00 33.14 1366 ALA A N 1
ATOM 2732 C CA . ALA A 1 366 ? -1.517 -17.063 -40.328 1.00 41.77 1366 ALA A CA 1
ATOM 2733 C C . ALA A 1 366 ? -2.551 -16.522 -41.336 1.00 39.57 1366 ALA A C 1
ATOM 2734 O O . ALA A 1 366 ? -3.612 -16.028 -40.975 1.00 35.34 1366 ALA A O 1
ATOM 2736 N N . ILE A 1 367 ? -2.261 -16.598 -42.633 1.00 30.24 1367 ILE A N 1
ATOM 2737 C CA . ILE A 1 367 ? -3.181 -16.063 -43.621 1.00 22.73 1367 ILE A CA 1
ATOM 2738 C C . ILE A 1 367 ? -3.974 -17.128 -44.374 1.00 27.95 1367 ILE A C 1
ATOM 2739 O O . ILE A 1 367 ? -3.423 -18.157 -44.756 1.00 36.22 1367 ILE A O 1
ATOM 2744 N N . GLY A 1 368 ? -5.272 -16.858 -44.582 1.00 27.55 1368 GLY A N 1
ATOM 2745 C CA . GLY A 1 368 ? -6.220 -17.704 -45.288 1.00 24.52 1368 GLY A CA 1
ATOM 2746 C C . GLY A 1 368 ? -6.917 -16.912 -46.401 1.00 34.98 1368 GLY A C 1
ATOM 2747 O O . GLY A 1 368 ? -6.736 -15.697 -46.532 1.00 28.54 1368 GLY A O 1
ATOM 2748 N N . ASP A 1 369 ? -7.740 -17.612 -47.190 1.00 36.58 1369 ASP A N 1
ATOM 2749 C CA . ASP A 1 369 ? -8.475 -17.040 -48.317 1.00 38.21 1369 ASP A CA 1
ATOM 2750 C C . ASP A 1 369 ? -9.218 -15.752 -48.071 1.00 35.11 1369 ASP A C 1
ATOM 2751 O O . ASP A 1 369 ? -9.140 -14.824 -48.874 1.00 30.09 1369 ASP A O 1
ATOM 2756 N N . ASP A 1 370 ? -9.946 -15.722 -46.960 1.00 28.56 1370 ASP A N 1
ATOM 2757 C CA . ASP A 1 370 ? -10.700 -14.560 -46.600 1.00 31.05 1370 ASP A CA 1
ATOM 2758 C C . ASP A 1 370 ? -9.810 -13.362 -46.396 1.00 28.73 1370 ASP A C 1
ATOM 2759 O O . ASP A 1 370 ? -10.105 -12.243 -46.801 1.00 29.15 1370 ASP A O 1
ATOM 2764 N N . ASP A 1 371 ? -8.686 -13.623 -45.757 1.00 31.59 1371 ASP A N 1
ATOM 2765 C CA . ASP A 1 371 ? -7.721 -12.591 -45.509 1.00 28.09 1371 ASP A CA 1
ATOM 2766 C C . ASP A 1 371 ? -7.193 -12.070 -46.851 1.00 34.09 1371 ASP A C 1
ATOM 2767 O O . ASP A 1 371 ? -7.066 -10.868 -47.100 1.00 34.88 1371 ASP A O 1
ATOM 2772 N N . ILE A 1 372 ? -6.885 -13.026 -47.721 1.00 21.36 1372 ILE A N 1
ATOM 2773 C CA . ILE A 1 372 ? -6.339 -12.736 -49.042 1.00 22.88 1372 ILE A CA 1
ATOM 2774 C C . ILE A 1 372 ? -7.213 -11.825 -49.855 1.00 31.45 1372 ILE A C 1
ATOM 2775 O O . ILE A 1 372 ? -6.768 -10.835 -50.407 1.00 31.92 1372 ILE A O 1
ATOM 2780 N N . ARG A 1 373 ? -8.479 -12.170 -49.882 1.00 31.91 1373 ARG A N 1
ATOM 2781 C CA . ARG A 1 373 ? -9.483 -11.420 -50.598 1.00 32.64 1373 ARG A CA 1
ATOM 2782 C C . ARG A 1 373 ? -9.558 -10.004 -50.049 1.00 24.92 1373 ARG A C 1
ATOM 2783 O O . ARG A 1 373 ? -9.663 -8.980 -50.715 1.00 25.83 1373 ARG A O 1
ATOM 2791 N N . ARG A 1 374 ? -9.553 -9.930 -48.756 1.00 24.29 1374 ARG A N 1
ATOM 2792 C CA . ARG A 1 374 ? -9.637 -8.612 -48.175 1.00 29.16 1374 ARG A CA 1
ATOM 2793 C C . ARG A 1 374 ? -8.484 -7.741 -48.677 1.00 31.73 1374 ARG A C 1
ATOM 2794 O O . ARG A 1 374 ? -8.673 -6.578 -49.010 1.00 32.93 1374 ARG A O 1
ATOM 2802 N N . VAL A 1 375 ? -7.273 -8.305 -48.721 1.00 21.83 1375 VAL A N 1
ATOM 2803 C CA . VAL A 1 375 ? -6.140 -7.522 -49.190 1.00 22.85 1375 VAL A CA 1
ATOM 2804 C C . VAL A 1 375 ? -6.172 -7.274 -50.677 1.00 19.17 1375 VAL A C 1
ATOM 2805 O O . VAL A 1 375 ? -5.977 -6.156 -51.134 1.00 23.18 1375 VAL A O 1
ATOM 2809 N N . ALA A 1 376 ? -6.451 -8.314 -51.443 1.00 22.77 1376 ALA A N 1
ATOM 2810 C CA . ALA A 1 376 ? -6.520 -8.168 -52.887 1.00 23.54 1376 ALA A CA 1
ATOM 2811 C C . ALA A 1 376 ? -7.511 -7.077 -53.269 1.00 29.09 1376 ALA A C 1
ATOM 2812 O O . ALA A 1 376 ? -7.216 -6.257 -54.108 1.00 28.14 1376 ALA A O 1
ATOM 2814 N N . ASP A 1 377 ? -8.686 -7.086 -52.617 1.00 26.47 1377 ASP A N 1
ATOM 2815 C CA . ASP A 1 377 ? -9.774 -6.142 -52.816 1.00 23.54 1377 ASP A CA 1
ATOM 2816 C C . ASP A 1 377 ? -9.351 -4.720 -52.572 1.00 29.80 1377 ASP A C 1
ATOM 2817 O O . ASP A 1 377 ? -9.714 -3.803 -53.315 1.00 22.31 1377 ASP A O 1
ATOM 2822 N N . LEU A 1 378 ? -8.581 -4.572 -51.503 1.00 28.71 1378 LEU A N 1
ATOM 2823 C CA . LEU A 1 378 ? -8.022 -3.301 -51.108 1.00 27.49 1378 LEU A CA 1
ATOM 2824 C C . LEU A 1 378 ? -6.989 -2.880 -52.172 1.00 27.62 1378 LEU A C 1
ATOM 2825 O O . LEU A 1 378 ? -6.911 -1.732 -52.606 1.00 27.76 1378 LEU A O 1
ATOM 2830 N N . LEU A 1 379 ? -6.187 -3.819 -52.643 1.00 28.10 1379 LEU A N 1
ATOM 2831 C CA . LEU A 1 379 ? -5.214 -3.466 -53.665 1.00 27.96 1379 LEU A CA 1
ATOM 2832 C C . LEU A 1 379 ? -5.901 -3.067 -54.966 1.00 33.63 1379 LEU A C 1
ATOM 2833 O O . LEU A 1 379 ? -5.508 -2.125 -55.666 1.00 29.58 1379 LEU A O 1
ATOM 2838 N N . ARG A 1 380 ? -6.937 -3.825 -55.299 1.00 29.45 1380 ARG A N 1
ATOM 2839 C CA . ARG A 1 380 ? -7.702 -3.600 -56.504 1.00 24.67 1380 ARG A CA 1
ATOM 2840 C C . ARG A 1 380 ? -8.308 -2.210 -56.455 1.00 22.99 1380 ARG A C 1
ATOM 2841 O O . ARG A 1 380 ? -8.301 -1.493 -57.433 1.00 25.04 1380 ARG A O 1
ATOM 2849 N N . LEU A 1 381 ? -8.816 -1.809 -55.301 1.00 24.29 1381 LEU A N 1
ATOM 2850 C CA . LEU A 1 381 ? -9.388 -0.479 -55.164 1.00 26.94 1381 LEU A CA 1
ATOM 2851 C C . LEU A 1 381 ? -8.333 0.590 -55.492 1.00 35.22 1381 LEU A C 1
ATOM 2852 O O . LEU A 1 381 ? -8.503 1.489 -56.340 1.00 28.67 1381 LEU A O 1
ATOM 2857 N N . CYS A 1 382 ? -7.196 0.467 -54.809 1.00 23.24 1382 CYS A N 1
ATOM 2858 C CA . CYS A 1 382 ? -6.067 1.377 -54.973 1.00 27.07 1382 CYS A CA 1
ATOM 2859 C C . CYS A 1 382 ? -5.589 1.512 -56.405 1.00 30.18 1382 CYS A C 1
ATOM 2860 O O . CYS A 1 382 ? -5.258 2.583 -56.899 1.00 29.43 1382 CYS A O 1
ATOM 2863 N N . ALA A 1 383 ? -5.517 0.377 -57.070 1.00 34.70 1383 ALA A N 1
ATOM 2864 C CA . ALA A 1 383 ? -5.047 0.343 -58.432 1.00 31.48 1383 ALA A CA 1
ATOM 2865 C C . ALA A 1 383 ? -6.030 0.937 -59.407 1.00 44.89 1383 ALA A C 1
ATOM 2866 O O . ALA A 1 383 ? -5.618 1.640 -60.334 1.00 49.61 1383 ALA A O 1
ATOM 2868 N N . THR A 1 384 ? -7.319 0.652 -59.199 1.00 36.65 1384 THR A N 1
ATOM 2869 C CA . THR A 1 384 ? -8.342 1.157 -60.098 1.00 34.28 1384 THR A CA 1
ATOM 2870 C C . THR A 1 384 ? -8.787 2.574 -59.817 1.00 35.50 1384 THR A C 1
ATOM 2871 O O . THR A 1 384 ? -9.434 3.191 -60.672 1.00 33.27 1384 THR A O 1
ATOM 2875 N N . ARG A 1 385 ? -8.458 3.074 -58.625 1.00 27.68 1385 ARG A N 1
ATOM 2876 C CA . ARG A 1 385 ? -8.862 4.429 -58.280 1.00 28.46 1385 ARG A CA 1
ATOM 2877 C C . ARG A 1 385 ? -7.721 5.302 -57.804 1.00 30.32 1385 ARG A C 1
ATOM 2878 O O . ARG A 1 385 ? -7.990 6.341 -57.189 1.00 25.61 1385 ARG A O 1
ATOM 2886 N N . GLY A 1 386 ? -6.492 4.848 -58.115 1.00 24.69 1386 GLY A N 1
ATOM 2887 C CA . GLY A 1 386 ? -5.217 5.460 -57.761 1.00 31.28 1386 GLY A CA 1
ATOM 2888 C C . GLY A 1 386 ? -5.140 6.970 -57.878 1.00 26.53 1386 GLY A C 1
ATOM 2889 O O . GLY A 1 386 ? -4.861 7.675 -56.902 1.00 26.70 1386 GLY A O 1
ATOM 2890 N N . ARG A 1 387 ? -5.412 7.397 -59.106 1.00 24.68 1387 ARG A N 1
ATOM 2891 C CA . ARG A 1 387 ? -5.441 8.777 -59.570 1.00 25.97 1387 ARG A CA 1
ATOM 2892 C C . ARG A 1 387 ? -6.306 9.655 -58.656 1.00 29.14 1387 ARG A C 1
ATOM 2893 O O . ARG A 1 387 ? -5.894 10.731 -58.193 1.00 26.14 1387 ARG A O 1
ATOM 2901 N N . GLU A 1 388 ? -7.519 9.191 -58.376 1.00 28.06 1388 GLU A N 1
ATOM 2902 C CA . GLU A 1 388 ? -8.390 9.954 -57.506 1.00 25.76 1388 GLU A CA 1
ATOM 2903 C C . GLU A 1 388 ? -7.913 9.886 -56.053 1.00 29.75 1388 GLU A C 1
ATOM 2904 O O . GLU A 1 388 ? -7.975 10.855 -55.298 1.00 27.78 1388 GLU A O 1
ATOM 2910 N N . LEU A 1 389 ? -7.413 8.711 -55.675 1.00 24.07 1389 LEU A N 1
ATOM 2911 C CA . LEU A 1 389 ? -6.913 8.484 -54.334 1.00 22.11 1389 LEU A CA 1
ATOM 2912 C C . LEU A 1 389 ? -5.704 9.355 -54.065 1.00 26.23 1389 LEU A C 1
ATOM 2913 O O . LEU A 1 389 ? -5.547 9.977 -53.015 1.00 25.06 1389 LEU A O 1
ATOM 2918 N N . THR A 1 390 ? -4.819 9.391 -55.047 1.00 23.12 1390 THR A N 1
ATOM 2919 C CA . THR A 1 390 ? -3.648 10.227 -54.914 1.00 24.48 1390 THR A CA 1
ATOM 2920 C C . THR A 1 390 ? -4.128 11.703 -54.822 1.00 33.29 1390 THR A C 1
ATOM 2921 O O . THR A 1 390 ? -3.757 12.483 -53.951 1.00 32.01 1390 THR A O 1
ATOM 2925 N N . ALA A 1 391 ? -5.008 12.090 -55.732 1.00 32.60 1391 ALA A N 1
ATOM 2926 C CA . ALA A 1 391 ? -5.550 13.443 -55.800 1.00 28.90 1391 ALA A CA 1
ATOM 2927 C C . ALA A 1 391 ? -6.119 13.894 -54.492 1.00 30.01 1391 ALA A C 1
ATOM 2928 O O . ALA A 1 391 ? -5.757 14.935 -53.972 1.00 35.70 1391 ALA A O 1
ATOM 2930 N N . ARG A 1 39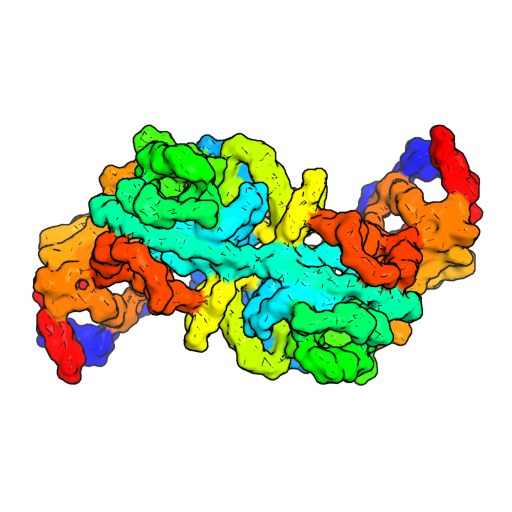2 ? -7.010 13.085 -53.975 1.00 30.43 1392 ARG A N 1
ATOM 2931 C CA . ARG A 1 392 ? -7.651 13.357 -52.700 1.00 32.45 1392 ARG A CA 1
ATOM 2932 C C . ARG A 1 392 ? -6.617 13.414 -51.574 1.00 38.95 1392 ARG A C 1
ATOM 2933 O O . ARG A 1 392 ? -6.709 14.156 -50.595 1.00 34.30 1392 ARG A O 1
ATOM 2941 N N . HIS A 1 393 ? -5.587 12.612 -51.712 1.00 32.79 1393 HIS A N 1
ATOM 2942 C CA . HIS A 1 393 ? -4.591 12.643 -50.691 1.00 33.71 1393 HIS A CA 1
ATOM 2943 C C . HIS A 1 393 ? -3.822 13.957 -50.793 1.00 41.86 1393 HIS A C 1
ATOM 2944 O O . HIS A 1 393 ? -3.521 14.624 -49.800 1.00 36.16 1393 HIS A O 1
ATOM 2951 N N . ARG A 1 394 ? -3.502 14.303 -52.035 1.00 40.70 1394 ARG A N 1
ATOM 2952 C CA . ARG A 1 394 ? -2.762 15.502 -52.387 1.00 45.44 1394 ARG A CA 1
ATOM 2953 C C . ARG A 1 394 ? -3.327 16.770 -51.776 1.00 52.20 1394 ARG A C 1
ATOM 2954 O O . ARG A 1 394 ? -2.607 17.723 -51.508 1.00 53.57 1394 ARG A O 1
ATOM 2962 N N . ASP A 1 395 ? -4.633 16.761 -51.575 1.00 56.55 1395 ASP A N 1
ATOM 2963 C CA . ASP A 1 395 ? -5.384 17.861 -51.001 1.00 97.39 1395 ASP A CA 1
ATOM 2964 C C . ASP A 1 395 ? -4.964 18.121 -49.557 1.00 100.00 1395 ASP A C 1
ATOM 2965 O O . ASP A 1 395 ? -5.625 17.724 -48.595 1.00 98.05 1395 ASP A O 1
ATOM 2970 N N . ALA B 1 4 ? 46.261 -43.855 0.295 1.00 85.45 2004 ALA B N 1
ATOM 2971 C CA . ALA B 1 4 ? 47.043 -44.280 -0.875 1.00 85.66 2004 ALA B CA 1
ATOM 2972 C C . ALA B 1 4 ? 46.672 -43.600 -2.208 1.00 82.28 2004 ALA B C 1
ATOM 2973 O O . ALA B 1 4 ? 45.504 -43.312 -2.532 1.00 69.73 2004 ALA B O 1
ATOM 2975 N N . LEU B 1 5 ? 47.712 -43.335 -3.006 1.00 76.66 2005 LEU B N 1
ATOM 2976 C CA . LEU B 1 5 ? 47.582 -42.684 -4.304 1.00 70.44 2005 LEU B CA 1
ATOM 2977 C C . LEU B 1 5 ? 47.110 -43.661 -5.357 1.00 74.13 2005 LEU B C 1
ATOM 2978 O O . LEU B 1 5 ? 46.410 -43.338 -6.329 1.00 70.87 2005 LEU B O 1
ATOM 2983 N N . SER B 1 6 ? 47.529 -44.885 -5.086 1.00 71.27 2006 SER B N 1
ATOM 2984 C CA . SER B 1 6 ? 47.256 -46.060 -5.874 1.00 73.38 2006 SER B CA 1
ATOM 2985 C C . SER B 1 6 ? 45.756 -46.190 -6.133 1.00 69.51 2006 SER B C 1
ATOM 2986 O O . SER B 1 6 ? 45.292 -46.837 -7.081 1.00 59.44 2006 SER B O 1
ATOM 2989 N N . ASP B 1 7 ? 45.043 -45.532 -5.224 1.00 74.94 2007 ASP B N 1
ATOM 2990 C CA . ASP B 1 7 ? 43.604 -45.441 -5.151 1.00 78.96 2007 ASP B CA 1
ATOM 2991 C C . ASP B 1 7 ? 43.046 -44.333 -6.024 1.00 81.87 2007 ASP B C 1
ATOM 2992 O O . ASP B 1 7 ? 41.982 -44.488 -6.627 1.00 87.02 2007 ASP B O 1
ATOM 2997 N N . LEU B 1 8 ? 43.754 -43.206 -6.081 1.00 66.10 2008 LEU B N 1
ATOM 2998 C CA . LEU B 1 8 ? 43.268 -42.125 -6.907 1.00 54.67 2008 LEU B CA 1
ATOM 2999 C C . LEU B 1 8 ? 42.925 -42.707 -8.278 1.00 70.04 2008 LEU B C 1
ATOM 3000 O O . LEU B 1 8 ? 43.777 -43.352 -8.905 1.00 72.26 2008 LEU B O 1
ATOM 3005 N N . ALA B 1 9 ? 41.680 -42.487 -8.720 1.00 57.77 2009 ALA B N 1
ATOM 3006 C CA . ALA B 1 9 ? 41.184 -42.964 -10.004 1.00 51.39 2009 ALA B CA 1
ATOM 3007 C C . ALA B 1 9 ? 42.126 -42.592 -11.138 1.00 54.32 2009 ALA B C 1
ATOM 3008 O O . ALA B 1 9 ? 42.079 -43.199 -12.205 1.00 64.24 2009 ALA B O 1
ATOM 3010 N N . PHE B 1 10 ? 42.971 -41.588 -10.871 1.00 45.14 2010 PHE B N 1
ATOM 3011 C CA . PHE B 1 10 ? 43.978 -41.066 -11.794 1.00 50.48 2010 PHE B CA 1
ATOM 3012 C C . PHE B 1 10 ? 45.240 -41.948 -11.827 1.00 61.92 2010 PHE B C 1
ATOM 3013 O O . PHE B 1 10 ? 46.148 -41.803 -12.660 1.00 57.87 2010 PHE B O 1
ATOM 3021 N N . PHE B 1 11 ? 45.279 -42.870 -10.868 1.00 58.70 2011 PHE B N 1
ATOM 3022 C CA . PHE B 1 11 ? 46.359 -43.813 -10.712 1.00 57.12 2011 PHE B CA 1
ATOM 3023 C C . PHE B 1 11 ? 45.779 -45.208 -10.834 1.00 82.67 2011 PHE B C 1
ATOM 3024 O O . PHE B 1 11 ? 46.222 -46.173 -10.204 1.00 84.98 2011 PHE B O 1
ATOM 3032 N N . GLY B 1 12 ? 44.748 -45.265 -11.669 1.00 89.15 2012 GLY B N 1
ATOM 3033 C CA . GLY B 1 12 ? 44.016 -46.478 -11.960 1.00 89.62 2012 GLY B CA 1
ATOM 3034 C C . GLY B 1 12 ? 42.890 -46.712 -10.973 1.00 85.87 2012 GLY B C 1
ATOM 3035 O O . GLY B 1 12 ? 41.857 -47.291 -11.325 1.00 90.24 2012 GLY B O 1
ATOM 3036 N N . GLY B 1 13 ? 43.114 -46.270 -9.767 1.00 73.55 2013 GLY B N 1
ATOM 3037 C CA . GLY B 1 13 ? 42.126 -46.449 -8.712 1.00 71.82 2013 GLY B CA 1
ATOM 3038 C C . GLY B 1 13 ? 40.723 -46.100 -9.216 1.00 91.36 2013 GLY B C 1
ATOM 3039 O O . GLY B 1 13 ? 40.561 -45.464 -10.266 1.00 95.29 2013 GLY B O 1
ATOM 3040 N N . PRO B 1 14 ? 39.704 -46.599 -8.550 1.00 94.93 2014 PRO B N 1
ATOM 3041 C CA . PRO B 1 14 ? 38.293 -46.231 -8.801 1.00 96.88 2014 PRO B CA 1
ATOM 3042 C C . PRO B 1 14 ? 37.917 -44.739 -8.501 1.00 100.00 2014 PRO B C 1
ATOM 3043 O O . PRO B 1 14 ? 38.228 -44.190 -7.390 1.00 100.00 2014 PRO B O 1
ATOM 3047 N N . ALA B 1 15 ? 37.240 -44.131 -9.505 1.00 96.98 2015 ALA B N 1
ATOM 3048 C CA . ALA B 1 15 ? 36.766 -42.731 -9.430 1.00 97.54 2015 ALA B CA 1
ATOM 3049 C C . ALA B 1 15 ? 36.014 -42.586 -8.154 1.00 99.20 2015 ALA B C 1
ATOM 3050 O O . ALA B 1 15 ? 35.116 -43.460 -7.878 1.00 93.35 2015 ALA B O 1
ATOM 3052 N N . ALA B 1 16 ? 36.474 -41.482 -7.507 1.00 99.85 2016 ALA B N 1
ATOM 3053 C CA . ALA B 1 16 ? 36.054 -41.132 -6.207 1.00 98.48 2016 ALA B CA 1
ATOM 3054 C C . ALA B 1 16 ? 34.649 -40.949 -6.193 1.00 99.91 2016 ALA B C 1
ATOM 3055 O O . ALA B 1 16 ? 34.015 -41.672 -5.525 1.00 100.00 2016 ALA B O 1
ATOM 3057 N N . PHE B 1 17 ? 33.992 -40.009 -6.847 1.00 86.54 2017 PHE B N 1
ATOM 3058 C CA . PHE B 1 17 ? 32.497 -40.207 -6.732 1.00 82.05 2017 PHE B CA 1
ATOM 3059 C C . PHE B 1 17 ? 31.992 -40.319 -8.152 1.00 90.23 2017 PHE B C 1
ATOM 3060 O O . PHE B 1 17 ? 32.732 -40.016 -9.085 1.00 85.01 2017 PHE B O 1
ATOM 3068 N N . ASP B 1 18 ? 30.750 -40.779 -8.278 1.00 96.29 2018 ASP B N 1
ATOM 3069 C CA . ASP B 1 18 ? 30.122 -41.015 -9.600 1.00 94.66 2018 ASP B CA 1
ATOM 3070 C C . ASP B 1 18 ? 29.427 -39.755 -10.118 1.00 89.89 2018 ASP B C 1
ATOM 3071 O O . ASP B 1 18 ? 29.440 -39.474 -11.323 1.00 93.47 2018 ASP B O 1
ATOM 3076 N N . GLN B 1 19 ? 28.832 -39.016 -9.203 1.00 77.31 2019 GLN B N 1
ATOM 3077 C CA . GLN B 1 19 ? 28.137 -37.762 -9.548 1.00 76.36 2019 GLN B CA 1
ATOM 3078 C C . GLN B 1 19 ? 29.183 -36.701 -9.900 1.00 70.92 2019 GLN B C 1
ATOM 3079 O O . GLN B 1 19 ? 29.764 -36.061 -8.998 1.00 63.09 2019 GLN B O 1
ATOM 3085 N N . PRO B 1 20 ? 29.444 -36.435 -11.215 1.00 58.48 2020 PRO B N 1
ATOM 3086 C CA . PRO B 1 20 ? 30.470 -35.499 -11.620 1.00 50.38 2020 PRO B CA 1
ATOM 3087 C C . PRO B 1 20 ? 30.106 -34.152 -11.162 1.00 55.06 2020 PRO B C 1
ATOM 3088 O O . PRO B 1 20 ? 28.885 -33.835 -11.171 1.00 54.77 2020 PRO B O 1
ATOM 3092 N N . LEU B 1 21 ? 31.096 -33.380 -10.780 1.00 36.99 2021 LEU B N 1
ATOM 3093 C CA . LEU B 1 21 ? 30.849 -31.990 -10.378 1.00 32.34 2021 LEU B CA 1
ATOM 3094 C C . LEU B 1 21 ? 31.491 -31.076 -11.427 1.00 43.33 2021 LEU B C 1
ATOM 3095 O O . LEU B 1 21 ? 32.556 -31.394 -11.993 1.00 43.74 2021 LEU B O 1
ATOM 3100 N N . LEU B 1 22 ? 30.701 -30.101 -11.821 1.00 39.60 2022 LEU B N 1
ATOM 3101 C CA . LEU B 1 22 ? 31.075 -29.229 -12.903 1.00 36.30 2022 LEU B CA 1
ATOM 3102 C C . LEU B 1 22 ? 31.136 -27.742 -12.698 1.00 33.56 2022 LEU B C 1
ATOM 3103 O O . LEU B 1 22 ? 30.146 -27.068 -12.428 1.00 33.53 2022 LEU B O 1
ATOM 3108 N N . VAL B 1 23 ? 32.318 -27.218 -12.883 1.00 26.36 2023 VAL B N 1
ATOM 3109 C CA . VAL B 1 23 ? 32.388 -25.804 -12.763 1.00 29.45 2023 VAL B CA 1
ATOM 3110 C C . VAL B 1 23 ? 31.489 -25.301 -13.897 1.00 31.28 2023 VAL B C 1
ATOM 3111 O O . VAL B 1 23 ? 31.569 -25.789 -15.008 1.00 27.29 2023 VAL B O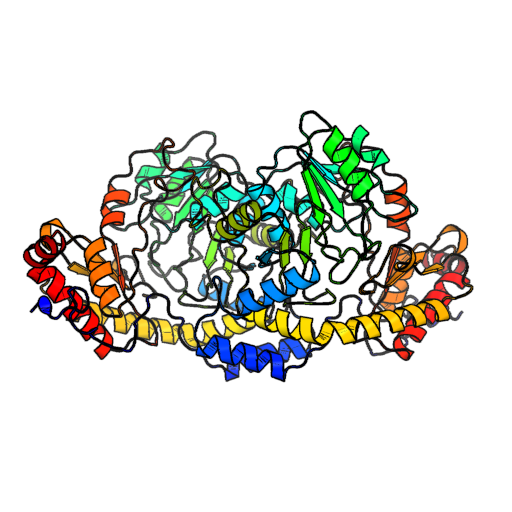 1
ATOM 3115 N N . GLY B 1 24 ? 30.597 -24.364 -13.654 1.00 34.26 2024 GLY B N 1
ATOM 3116 C CA . GLY B 1 24 ? 29.801 -23.912 -14.773 1.00 34.83 2024 GLY B CA 1
ATOM 3117 C C . GLY B 1 24 ? 28.453 -24.567 -14.953 1.00 25.01 2024 GLY B C 1
ATOM 3118 O O . GLY B 1 24 ? 27.719 -24.199 -15.875 1.00 27.93 2024 GLY B O 1
ATOM 3119 N N . ARG B 1 25 ? 28.123 -25.528 -14.098 1.00 30.58 2025 ARG B N 1
ATOM 3120 C CA . ARG B 1 25 ? 26.827 -26.171 -14.209 1.00 29.79 2025 ARG B CA 1
ATOM 3121 C C . ARG B 1 25 ? 25.785 -25.098 -13.930 1.00 35.88 2025 ARG B C 1
ATOM 3122 O O . ARG B 1 25 ? 25.867 -24.360 -12.946 1.00 36.39 2025 ARG B O 1
ATOM 3130 N N . PRO B 1 26 ? 24.802 -24.959 -14.807 1.00 35.56 2026 PRO B N 1
ATOM 3131 C CA . PRO B 1 26 ? 23.836 -23.914 -14.556 1.00 33.19 2026 PRO B CA 1
ATOM 3132 C C . PRO B 1 26 ? 22.904 -24.234 -13.399 1.00 38.47 2026 PRO B C 1
ATOM 3133 O O . PRO B 1 26 ? 22.434 -25.373 -13.248 1.00 45.32 2026 PRO B O 1
ATOM 3137 N N . ASN B 1 27 ? 22.630 -23.208 -12.579 1.00 38.54 2027 ASN B N 1
ATOM 3138 C CA . ASN B 1 27 ? 21.731 -23.336 -11.432 1.00 33.41 2027 ASN B CA 1
ATOM 3139 C C . ASN B 1 27 ? 20.362 -23.601 -11.947 1.00 37.34 2027 ASN B C 1
ATOM 3140 O O . ASN B 1 27 ? 19.955 -22.939 -12.900 1.00 39.99 2027 ASN B O 1
ATOM 3145 N N . ARG B 1 28 ? 19.675 -24.549 -11.333 1.00 49.12 2028 ARG B N 1
ATOM 3146 C CA . ARG B 1 28 ? 18.325 -24.884 -11.752 1.00 47.53 2028 ARG B CA 1
ATOM 3147 C C . ARG B 1 28 ? 17.404 -23.695 -11.598 1.00 43.90 2028 ARG B C 1
ATOM 3148 O O . ARG B 1 28 ? 17.700 -22.718 -10.891 1.00 39.14 2028 ARG B O 1
ATOM 3156 N N . ILE B 1 29 ? 16.266 -23.770 -12.280 1.00 51.20 2029 ILE B N 1
ATOM 3157 C CA . ILE B 1 29 ? 15.324 -22.671 -12.184 1.00 48.34 2029 ILE B CA 1
ATOM 3158 C C . ILE B 1 29 ? 13.908 -23.201 -12.042 1.00 35.11 2029 ILE B C 1
ATOM 3159 O O . ILE B 1 29 ? 13.668 -24.422 -12.161 1.00 29.09 2029 ILE B O 1
ATOM 3164 N N . ASP B 1 30 ? 13.008 -22.242 -11.822 1.00 25.64 2030 ASP B N 1
ATOM 3165 C CA . ASP B 1 30 ? 11.568 -22.517 -11.719 1.00 30.35 2030 ASP B CA 1
ATOM 3166 C C . ASP B 1 30 ? 11.007 -22.670 -13.145 1.00 33.65 2030 ASP B C 1
ATOM 3167 O O . ASP B 1 30 ? 10.706 -21.662 -13.771 1.00 29.46 2030 ASP B O 1
ATOM 3172 N N . ARG B 1 31 ? 10.928 -23.911 -13.670 1.00 27.88 2031 ARG B N 1
ATOM 3173 C CA . ARG B 1 31 ? 10.460 -24.192 -15.017 1.00 30.96 2031 ARG B CA 1
ATOM 3174 C C . ARG B 1 31 ? 9.066 -23.686 -15.285 1.00 41.03 2031 ARG B C 1
ATOM 3175 O O . ARG B 1 31 ? 8.708 -23.255 -16.386 1.00 39.43 2031 ARG B O 1
ATOM 3183 N N . ALA B 1 32 ? 8.273 -23.730 -14.242 1.00 38.67 2032 ALA B N 1
ATOM 3184 C CA . ALA B 1 32 ? 6.916 -23.252 -14.380 1.00 43.11 2032 ALA B CA 1
ATOM 3185 C C . ALA B 1 32 ? 6.920 -21.782 -14.737 1.00 36.49 2032 ALA B C 1
ATOM 3186 O O . ALA B 1 32 ? 6.261 -21.394 -15.678 1.00 42.48 2032 ALA B O 1
ATOM 3188 N N . ARG B 1 33 ? 7.666 -20.981 -13.979 1.00 29.31 2033 ARG B N 1
ATOM 3189 C CA . ARG B 1 33 ? 7.762 -19.554 -14.237 1.00 37.62 2033 ARG B CA 1
ATOM 3190 C C . ARG B 1 33 ? 8.347 -19.313 -15.642 1.00 33.58 2033 ARG B C 1
ATOM 3191 O O . ARG B 1 33 ? 7.984 -18.350 -16.308 1.00 26.79 2033 ARG B O 1
ATOM 3199 N N . LEU B 1 34 ? 9.267 -20.199 -16.075 1.00 25.58 2034 LEU B N 1
ATOM 3200 C CA . LEU B 1 34 ? 9.913 -20.109 -17.377 1.00 19.30 2034 LEU B CA 1
ATOM 3201 C C . LEU B 1 34 ? 8.912 -20.299 -18.506 1.00 28.30 2034 LEU B C 1
ATOM 3202 O O . LEU B 1 34 ? 8.775 -19.466 -19.423 1.00 24.21 2034 LEU B O 1
ATOM 3207 N N . TYR B 1 35 ? 8.206 -21.421 -18.414 1.00 25.47 2035 TYR B N 1
ATOM 3208 C CA . TYR B 1 35 ? 7.208 -21.793 -19.387 1.00 29.57 2035 TYR B CA 1
ATOM 3209 C C . TYR B 1 35 ? 6.038 -20.820 -19.438 1.00 32.82 2035 TYR B C 1
ATOM 3210 O O . TYR B 1 35 ? 5.375 -20.587 -20.458 1.00 25.69 2035 TYR B O 1
ATOM 3219 N N . GLU B 1 36 ? 5.784 -20.177 -18.331 1.00 25.47 2036 GLU B N 1
ATOM 3220 C CA . GLU B 1 36 ? 4.710 -19.233 -18.416 1.00 29.28 2036 GLU B CA 1
ATOM 3221 C C . GLU B 1 36 ? 5.123 -18.139 -19.363 1.00 21.60 2036 GLU B C 1
ATOM 3222 O O . GLU B 1 36 ? 4.385 -17.760 -20.245 1.00 28.16 2036 GLU B O 1
ATOM 3228 N N . ARG B 1 37 ? 6.324 -17.640 -19.141 1.00 29.67 2037 ARG B N 1
ATOM 3229 C CA . ARG B 1 37 ? 6.887 -16.600 -19.977 1.00 30.28 2037 ARG B CA 1
ATOM 3230 C C . ARG B 1 37 ? 6.877 -17.007 -21.477 1.00 24.28 2037 ARG B C 1
ATOM 3231 O O . ARG B 1 37 ? 6.327 -16.323 -22.352 1.00 28.44 2037 ARG B O 1
ATOM 3239 N N . LEU B 1 38 ? 7.480 -18.144 -21.794 1.00 26.13 2038 LEU B N 1
ATOM 3240 C CA . LEU B 1 38 ? 7.539 -18.627 -23.157 1.00 30.97 2038 LEU B CA 1
ATOM 3241 C C . LEU B 1 38 ? 6.165 -18.667 -23.809 1.00 34.45 2038 LEU B C 1
ATOM 3242 O O . LEU B 1 38 ? 5.958 -18.287 -24.950 1.00 30.12 2038 LEU B O 1
ATOM 3247 N N . ASP B 1 39 ? 5.211 -19.171 -23.053 1.00 33.46 2039 ASP B N 1
ATOM 3248 C CA . ASP B 1 39 ? 3.851 -19.289 -23.527 1.00 26.47 2039 ASP B CA 1
ATOM 3249 C C . ASP B 1 39 ? 3.288 -17.967 -23.953 1.00 24.91 2039 ASP B C 1
ATOM 3250 O O . ASP B 1 39 ? 2.688 -17.849 -25.006 1.00 33.18 2039 ASP B O 1
ATOM 3255 N N . ARG B 1 40 ? 3.471 -16.973 -23.102 1.00 20.48 2040 ARG B N 1
ATOM 3256 C CA . ARG B 1 40 ? 2.975 -15.629 -23.393 1.00 23.42 2040 ARG B CA 1
ATOM 3257 C C . ARG B 1 40 ? 3.631 -15.084 -24.666 1.00 35.26 2040 ARG B C 1
ATOM 3258 O O . ARG B 1 40 ? 2.974 -14.424 -25.470 1.00 32.18 2040 ARG B O 1
ATOM 3273 N N . ALA B 1 41 ? 4.934 -15.383 -24.870 1.00 30.54 2041 ALA B N 1
ATOM 3274 C CA . ALA B 1 41 ? 5.603 -14.912 -26.090 1.00 28.46 2041 ALA B CA 1
ATOM 3275 C C . ALA B 1 41 ? 5.076 -15.611 -27.319 1.00 20.42 2041 ALA B C 1
ATOM 3276 O O . ALA B 1 41 ? 4.845 -15.035 -28.390 1.00 23.05 2041 ALA B O 1
ATOM 3278 N N . LEU B 1 42 ? 4.884 -16.910 -27.172 1.00 23.45 2042 LEU B N 1
ATOM 3279 C CA . LEU B 1 42 ? 4.403 -17.626 -28.313 1.00 24.73 2042 LEU B CA 1
ATOM 3280 C C . LEU B 1 42 ? 3.031 -17.164 -28.687 1.00 34.31 2042 LEU B C 1
ATOM 3281 O O . LEU B 1 42 ? 2.776 -16.931 -29.865 1.00 35.66 2042 LEU B O 1
ATOM 3286 N N . ASP B 1 43 ? 2.180 -17.056 -27.684 1.00 29.30 2043 ASP B N 1
ATOM 3287 C CA . ASP B 1 43 ? 0.828 -16.640 -27.926 1.00 28.92 2043 ASP B CA 1
ATOM 3288 C C . ASP B 1 43 ? 0.727 -15.322 -28.681 1.00 33.65 2043 ASP B C 1
ATOM 3289 O O . ASP B 1 43 ? -0.051 -15.176 -29.627 1.00 24.79 2043 ASP B O 1
ATOM 3294 N N . SER B 1 44 ? 1.504 -14.351 -28.215 1.00 31.79 2044 SER B N 1
ATOM 3295 C CA . SER B 1 44 ? 1.520 -13.016 -28.809 1.00 30.82 2044 SER B CA 1
ATOM 3296 C C . SER B 1 44 ? 2.100 -12.979 -30.231 1.00 32.19 2044 SER B C 1
ATOM 3297 O O . SER B 1 44 ? 1.798 -12.108 -31.044 1.00 39.12 2044 SER B O 1
ATOM 3300 N N . GLN B 1 45 ? 2.951 -13.946 -30.525 1.00 32.80 2045 GLN B N 1
ATOM 3301 C CA . GLN B 1 45 ? 3.585 -14.020 -31.816 1.00 30.51 2045 GLN B CA 1
ATOM 3302 C C . GLN B 1 45 ? 4.654 -12.948 -31.981 1.00 30.18 2045 GLN B C 1
ATOM 3303 O O . GLN B 1 45 ? 4.997 -12.537 -33.078 1.00 26.99 2045 GLN B O 1
ATOM 3309 N N . TRP B 1 46 ? 5.158 -12.495 -30.846 1.00 18.96 2046 TRP B N 1
ATOM 3310 C CA . TRP B 1 46 ? 6.203 -11.506 -30.762 1.00 27.09 2046 TRP B CA 1
ATOM 3311 C C . TRP B 1 46 ? 7.413 -12.243 -30.178 1.00 29.30 2046 TRP B C 1
ATOM 3312 O O . TRP B 1 46 ? 7.540 -12.450 -28.970 1.00 31.94 2046 TRP B O 1
ATOM 3323 N N . LEU B 1 47 ? 8.313 -12.671 -31.035 1.00 19.73 2047 LEU B N 1
ATOM 3324 C CA . LEU B 1 47 ? 9.444 -13.435 -30.562 1.00 16.31 2047 LEU B CA 1
ATOM 3325 C C . LEU B 1 47 ? 10.825 -12.806 -30.459 1.00 19.40 2047 LEU B C 1
ATOM 3326 O O . LEU B 1 47 ? 11.762 -13.366 -29.870 1.00 21.37 2047 LEU B O 1
ATOM 3331 N N . SER B 1 48 ? 10.992 -11.643 -31.052 1.00 26.70 2048 SER B N 1
ATOM 3332 C CA . SER B 1 48 ? 12.269 -10.968 -30.999 1.00 25.61 2048 SER B CA 1
ATOM 3333 C C . SER B 1 48 ? 12.018 -9.541 -31.385 1.00 24.59 2048 SER B C 1
ATOM 3334 O O . SER B 1 48 ? 10.865 -9.084 -31.421 1.00 18.92 2048 SER B O 1
ATOM 3337 N N . ASN B 1 49 ? 13.104 -8.860 -31.681 1.00 15.86 2049 ASN B N 1
ATOM 3338 C CA . ASN B 1 49 ? 12.958 -7.489 -32.094 1.00 15.88 2049 ASN B CA 1
ATOM 3339 C C . ASN B 1 49 ? 12.351 -6.551 -31.029 1.00 25.04 2049 ASN B C 1
ATOM 3340 O O . ASN B 1 49 ? 11.377 -5.850 -31.253 1.00 26.02 2049 ASN B O 1
ATOM 3345 N N . GLY B 1 50 ? 12.971 -6.538 -29.856 1.00 25.07 2050 GLY B N 1
ATOM 3346 C CA . GLY B 1 50 ? 12.554 -5.697 -28.763 1.00 20.25 2050 GLY B CA 1
ATOM 3347 C C . GLY B 1 50 ? 11.201 -6.044 -28.168 1.00 32.59 2050 GLY B C 1
ATOM 3348 O O . GLY B 1 50 ? 10.423 -5.123 -27.958 1.00 19.75 2050 GLY B O 1
ATOM 3349 N N . GLY B 1 51 ? 10.922 -7.333 -27.894 1.00 24.57 2051 GLY B N 1
ATOM 3350 C CA . GLY B 1 51 ? 9.642 -7.706 -27.306 1.00 18.50 2051 GLY B CA 1
ATOM 3351 C C . GLY B 1 51 ? 9.543 -7.278 -25.834 1.00 13.16 2051 GLY B C 1
ATOM 3352 O O . GLY B 1 51 ? 10.447 -6.699 -25.259 1.00 21.01 2051 GLY B O 1
ATOM 3353 N N . PRO B 1 52 ? 8.401 -7.542 -25.218 1.00 21.95 2052 PRO B N 1
ATOM 3354 C CA . PRO B 1 52 ? 8.163 -7.161 -23.843 1.00 24.41 2052 PRO B CA 1
ATOM 3355 C C . PRO B 1 52 ? 9.055 -7.861 -22.833 1.00 30.17 2052 PRO B C 1
ATOM 3356 O O . PRO B 1 52 ? 9.518 -7.247 -21.873 1.00 37.58 2052 PRO B O 1
ATOM 3360 N N . LEU B 1 53 ? 9.313 -9.150 -23.024 1.00 19.51 2053 LEU B N 1
ATOM 3361 C CA . LEU B 1 53 ? 10.186 -9.810 -22.052 1.00 13.85 2053 LEU B CA 1
ATOM 3362 C C . LEU B 1 53 ? 11.541 -9.154 -22.086 1.00 18.75 2053 LEU B C 1
ATOM 3363 O O . LEU B 1 53 ? 12.149 -8.876 -21.046 1.00 17.98 2053 LEU B O 1
ATOM 3368 N N . VAL B 1 54 ? 12.019 -8.917 -23.316 1.00 19.07 2054 VAL B N 1
ATOM 3369 C CA . VAL B 1 54 ? 13.305 -8.274 -23.443 1.00 15.88 2054 VAL B CA 1
ATOM 3370 C C . VAL B 1 54 ? 13.302 -6.919 -22.749 1.00 21.16 2054 VAL B C 1
ATOM 3371 O O . VAL B 1 54 ? 14.255 -6.561 -22.050 1.00 16.04 2054 VAL B O 1
ATOM 3375 N N . ARG B 1 55 ? 12.216 -6.162 -22.922 1.00 23.04 2055 ARG B N 1
ATOM 3376 C CA . ARG B 1 55 ? 12.142 -4.853 -22.286 1.00 23.66 2055 ARG B CA 1
ATOM 3377 C C . ARG B 1 55 ? 12.155 -4.923 -20.765 1.00 24.95 2055 ARG B C 1
ATOM 3378 O O . ARG B 1 55 ? 12.797 -4.135 -20.052 1.00 26.34 2055 ARG B O 1
ATOM 3386 N N . GLU B 1 56 ? 11.418 -5.872 -20.226 1.00 22.07 2056 GLU B N 1
ATOM 3387 C CA . GLU B 1 56 ? 11.385 -5.988 -18.774 1.00 24.48 2056 GLU B CA 1
ATOM 3388 C C . GLU B 1 56 ? 12.746 -6.343 -18.204 1.00 19.03 2056 GLU B C 1
ATOM 3389 O O . GLU B 1 56 ? 13.200 -5.852 -17.178 1.00 26.68 2056 GLU B O 1
ATOM 3395 N N . PHE B 1 57 ? 13.408 -7.230 -18.908 1.00 19.40 2057 PHE B N 1
ATOM 3396 C CA . PHE B 1 57 ? 14.722 -7.683 -18.526 1.00 16.02 2057 PHE B CA 1
ATOM 3397 C C . PHE B 1 57 ? 15.697 -6.526 -18.470 1.00 18.78 2057 PHE B C 1
ATOM 3398 O O . PHE B 1 57 ? 16.466 -6.332 -17.514 1.00 22.29 2057 PHE B O 1
ATOM 3406 N N . GLU B 1 58 ? 15.680 -5.764 -19.545 1.00 14.68 2058 GLU B N 1
ATOM 3407 C CA . GLU B 1 58 ? 16.568 -4.643 -19.599 1.00 15.26 2058 GLU B CA 1
ATOM 3408 C C . GLU B 1 58 ? 16.299 -3.770 -18.385 1.00 20.26 2058 GLU B C 1
ATOM 3409 O O . GLU B 1 58 ? 17.183 -3.240 -17.734 1.00 24.52 2058 GLU B O 1
ATOM 3415 N N . GLU B 1 59 ? 15.034 -3.642 -18.040 1.00 22.24 2059 GLU B N 1
ATOM 3416 C CA . GLU B 1 59 ? 14.664 -2.812 -16.893 1.00 19.33 2059 GLU B CA 1
ATOM 3417 C C . GLU B 1 59 ? 15.196 -3.379 -15.594 1.00 24.02 2059 GLU B C 1
ATOM 3418 O O . GLU B 1 59 ? 15.754 -2.667 -14.757 1.00 23.61 2059 GLU B O 1
ATOM 3424 N N . ARG B 1 60 ? 15.052 -4.693 -15.420 1.00 22.49 2060 ARG B N 1
ATOM 3425 C CA . ARG B 1 60 ? 15.569 -5.324 -14.197 1.00 23.39 2060 ARG B CA 1
ATOM 3426 C C . ARG B 1 60 ? 17.094 -5.218 -14.147 1.00 32.13 2060 ARG B C 1
ATOM 3427 O O . ARG B 1 60 ? 17.705 -4.778 -13.151 1.00 22.32 2060 ARG B O 1
ATOM 3435 N N . VAL B 1 61 ? 17.723 -5.593 -15.262 1.00 22.91 2061 VAL B N 1
ATOM 3436 C CA . VAL B 1 61 ? 19.168 -5.525 -15.319 1.00 27.86 2061 VAL B CA 1
ATOM 3437 C C . VAL B 1 61 ? 19.720 -4.138 -15.035 1.00 28.95 2061 VAL B C 1
ATOM 3438 O O . VAL B 1 61 ? 20.655 -3.998 -14.252 1.00 26.42 2061 VAL B O 1
ATOM 3442 N N . ALA B 1 62 ? 19.162 -3.107 -15.663 1.00 24.66 2062 ALA B N 1
ATOM 3443 C CA . ALA B 1 62 ? 19.643 -1.759 -15.421 1.00 24.68 2062 ALA B CA 1
ATOM 3444 C C . ALA B 1 62 ? 19.516 -1.391 -13.947 1.00 34.75 2062 ALA B C 1
ATOM 3445 O O . ALA B 1 62 ? 20.401 -0.783 -13.359 1.00 36.06 2062 ALA B O 1
ATOM 3447 N N . GLY B 1 63 ? 18.410 -1.777 -13.318 1.00 27.20 2063 GLY B N 1
ATOM 3448 C CA . GLY B 1 63 ? 18.233 -1.458 -11.909 1.00 21.25 2063 GLY B CA 1
ATOM 3449 C C . GLY B 1 63 ? 19.326 -2.077 -11.038 1.00 32.96 2063 GLY B C 1
ATOM 3450 O O . GLY B 1 63 ? 19.826 -1.441 -10.109 1.00 32.93 2063 GLY B O 1
ATOM 3451 N N . LEU B 1 64 ? 19.673 -3.338 -11.341 1.00 29.55 2064 LEU B N 1
ATOM 3452 C CA . LEU B 1 64 ? 20.687 -4.107 -10.635 1.00 29.06 2064 LEU B CA 1
ATOM 3453 C C . LEU B 1 64 ? 22.103 -3.537 -10.805 1.00 23.56 2064 LEU B C 1
ATOM 3454 O O . LEU B 1 64 ? 22.976 -3.667 -9.942 1.00 31.13 2064 LEU B O 1
ATOM 3459 N N . ALA B 1 65 ? 22.335 -2.903 -11.949 1.00 19.87 2065 ALA B N 1
ATOM 3460 C CA . ALA B 1 65 ? 23.609 -2.300 -12.289 1.00 25.67 2065 ALA B CA 1
ATOM 3461 C C . ALA B 1 65 ? 23.743 -0.916 -11.681 1.00 34.30 2065 ALA B C 1
ATOM 3462 O O . ALA B 1 65 ? 24.824 -0.339 -11.574 1.00 38.63 2065 ALA B O 1
ATOM 3464 N N . GLY B 1 66 ? 22.608 -0.372 -11.287 1.00 31.57 2066 GLY B N 1
ATOM 3465 C CA . GLY B 1 66 ? 22.627 0.945 -10.699 1.00 36.18 2066 GLY B CA 1
ATOM 3466 C C . GLY B 1 66 ? 22.677 2.067 -11.732 1.00 42.69 2066 GLY B C 1
ATOM 3467 O O . GLY B 1 66 ? 23.197 3.132 -11.404 1.00 39.55 2066 GLY B O 1
ATOM 3468 N N . VAL B 1 67 ? 22.134 1.798 -12.950 1.00 29.57 2067 VAL B N 1
ATOM 3469 C CA . VAL B 1 67 ? 22.046 2.724 -14.056 1.00 22.92 2067 VAL B CA 1
ATOM 3470 C C . VAL B 1 67 ? 20.647 2.769 -14.651 1.00 30.55 2067 VAL B C 1
ATOM 3471 O O . VAL B 1 67 ? 19.769 1.943 -14.376 1.00 30.90 2067 VAL B O 1
ATOM 3475 N N . ARG B 1 68 ? 20.445 3.786 -15.471 1.00 28.56 2068 ARG B N 1
ATOM 3476 C CA . ARG B 1 68 ? 19.182 4.038 -16.110 1.00 24.78 2068 ARG B CA 1
ATOM 3477 C C . ARG B 1 68 ? 18.858 3.202 -17.335 1.00 33.84 2068 ARG B C 1
ATOM 3478 O O . ARG B 1 68 ? 17.688 2.855 -17.572 1.00 35.10 2068 ARG B O 1
ATOM 3486 N N . HIS B 1 69 ? 19.887 2.913 -18.131 1.00 26.52 2069 HIS B N 1
ATOM 3487 C CA . HIS B 1 69 ? 19.675 2.178 -19.363 1.00 30.23 2069 HIS B CA 1
ATOM 3488 C C . HIS B 1 69 ? 20.422 0.891 -19.527 1.00 25.18 2069 HIS B C 1
ATOM 3489 O O . HIS B 1 69 ? 21.542 0.758 -19.071 1.00 26.68 2069 HIS B O 1
ATOM 3496 N N . ALA B 1 70 ? 19.777 -0.021 -20.240 1.00 21.73 2070 ALA B N 1
ATOM 3497 C CA . ALA B 1 70 ? 20.357 -1.307 -20.570 1.00 24.26 2070 ALA B CA 1
ATOM 3498 C C . ALA B 1 70 ? 19.884 -1.774 -21.958 1.00 27.16 2070 ALA B C 1
ATOM 3499 O O . ALA B 1 70 ? 18.679 -1.677 -22.264 1.00 22.86 2070 ALA B O 1
ATOM 3501 N N . VAL B 1 71 ? 20.818 -2.268 -22.795 1.00 20.18 2071 VAL B N 1
ATOM 3502 C CA . VAL B 1 71 ? 20.503 -2.817 -24.124 1.00 19.70 2071 VAL B CA 1
ATOM 3503 C C . VAL B 1 71 ? 20.833 -4.318 -24.070 1.00 24.40 2071 VAL B C 1
ATOM 3504 O O . VAL B 1 71 ? 21.983 -4.698 -23.884 1.00 20.60 2071 VAL B O 1
ATOM 3508 N N . ALA B 1 72 ? 19.827 -5.176 -24.178 1.00 22.97 2072 ALA B N 1
ATOM 3509 C CA . ALA B 1 72 ? 19.983 -6.630 -24.111 1.00 20.88 2072 ALA B CA 1
ATOM 3510 C C . ALA B 1 72 ? 20.505 -7.157 -25.423 1.00 22.49 2072 ALA B C 1
ATOM 3511 O O . ALA B 1 72 ? 20.011 -6.801 -26.497 1.00 19.01 2072 ALA B O 1
ATOM 3513 N N . THR B 1 73 ? 21.507 -8.008 -25.343 1.00 18.89 2073 THR B N 1
ATOM 3514 C CA . THR B 1 73 ? 22.098 -8.520 -26.577 1.00 23.30 2073 THR B CA 1
ATOM 3515 C C . THR B 1 73 ? 22.139 -10.047 -26.662 1.00 22.05 2073 THR B C 1
ATOM 3516 O O . THR B 1 73 ? 21.883 -10.750 -25.680 1.00 23.46 2073 THR B O 1
ATOM 3520 N N . CYS B 1 74 ? 22.499 -10.537 -27.837 1.00 11.80 2074 CYS B N 1
ATOM 3521 C CA . CYS B 1 74 ? 22.578 -11.952 -28.089 1.00 13.25 2074 CYS B CA 1
ATOM 3522 C C . CYS B 1 74 ? 23.682 -12.613 -27.279 1.00 22.31 2074 CYS B C 1
ATOM 3523 O O . CYS B 1 74 ? 23.670 -13.826 -27.050 1.00 26.60 2074 CYS B O 1
ATOM 3526 N N . ASN B 1 75 ? 24.642 -11.814 -26.838 1.00 22.24 2075 ASN B N 1
ATOM 3527 C CA . ASN B 1 75 ? 25.763 -12.281 -26.036 1.00 20.03 2075 ASN B CA 1
ATOM 3528 C C . ASN B 1 75 ? 26.592 -11.094 -25.565 1.00 21.30 2075 ASN B C 1
ATOM 3529 O O . ASN B 1 75 ? 26.353 -9.996 -26.049 1.00 15.62 2075 ASN B O 1
ATOM 3534 N N . ALA B 1 76 ? 27.517 -11.284 -24.610 1.00 19.36 2076 ALA B N 1
ATOM 3535 C CA . ALA B 1 76 ? 28.347 -10.192 -24.101 1.00 20.56 2076 ALA B CA 1
ATOM 3536 C C . ALA B 1 76 ? 29.405 -9.767 -25.127 1.00 26.16 2076 ALA B C 1
ATOM 3537 O O . ALA B 1 76 ? 29.687 -8.579 -25.298 1.00 26.10 2076 ALA B O 1
ATOM 3539 N N . THR B 1 77 ? 29.976 -10.741 -25.838 1.00 20.47 2077 THR B N 1
ATOM 3540 C CA . THR B 1 77 ? 30.975 -10.460 -26.888 1.00 21.94 2077 THR B CA 1
ATOM 3541 C C . THR B 1 77 ? 30.410 -9.440 -27.892 1.00 19.62 2077 THR B C 1
ATOM 3542 O O . THR B 1 77 ? 31.002 -8.388 -28.171 1.00 17.89 2077 THR B O 1
ATOM 3546 N N . ALA B 1 78 ? 29.199 -9.725 -28.411 1.00 18.60 2078 ALA B N 1
ATOM 3547 C CA . ALA B 1 78 ? 28.603 -8.767 -29.314 1.00 12.70 2078 ALA B CA 1
ATOM 3548 C C . ALA B 1 78 ? 28.354 -7.444 -28.578 1.00 22.90 2078 ALA B C 1
ATOM 3549 O O . ALA B 1 78 ? 28.417 -6.344 -29.156 1.00 18.87 2078 ALA B O 1
ATOM 3551 N N . GLY B 1 79 ? 28.054 -7.539 -27.278 1.00 20.71 2079 GLY B N 1
ATOM 3552 C CA . GLY B 1 79 ? 27.814 -6.345 -26.463 1.00 13.15 2079 GLY B CA 1
ATOM 3553 C C . GLY B 1 79 ? 29.013 -5.389 -26.591 1.00 28.62 2079 GLY B C 1
ATOM 3554 O O . GLY B 1 79 ? 28.834 -4.206 -26.894 1.00 24.92 2079 GLY B O 1
ATOM 3555 N N . LEU B 1 80 ? 30.239 -5.905 -26.385 1.00 25.49 2080 LEU B N 1
ATOM 3556 C CA . LEU B 1 80 ? 31.485 -5.122 -26.472 1.00 25.59 2080 LEU B CA 1
ATOM 3557 C C . LEU B 1 80 ? 31.700 -4.453 -27.821 1.00 25.93 2080 LEU B C 1
ATOM 3558 O O . LEU B 1 80 ? 32.137 -3.290 -27.896 1.00 19.34 2080 LEU B O 1
ATOM 3563 N N . GLN B 1 81 ? 31.397 -5.210 -28.876 1.00 23.63 2081 GLN B N 1
ATOM 3564 C CA . GLN B 1 81 ? 31.518 -4.728 -30.246 1.00 16.66 2081 GLN B CA 1
ATOM 3565 C C . GLN B 1 81 ? 30.555 -3.584 -30.493 1.00 21.03 2081 GLN B C 1
ATOM 3566 O O . GLN B 1 81 ? 30.946 -2.577 -31.055 1.00 26.52 2081 GLN B O 1
ATOM 3572 N N . LEU B 1 82 ? 29.292 -3.724 -30.064 1.00 23.41 2082 LEU B N 1
ATOM 3573 C CA . LEU B 1 82 ? 28.321 -2.649 -30.239 1.00 22.08 2082 LEU B CA 1
ATOM 3574 C C . LEU B 1 82 ? 28.851 -1.425 -29.506 1.00 30.01 2082 LEU B C 1
ATOM 3575 O O . LEU B 1 82 ? 28.771 -0.297 -29.993 1.00 23.22 2082 LEU B O 1
ATOM 3580 N N . LEU B 1 83 ? 29.371 -1.679 -28.302 1.00 19.49 2083 LEU B N 1
ATOM 3581 C CA . LEU B 1 83 ? 29.894 -0.613 -27.483 1.00 22.73 2083 LEU B CA 1
ATOM 3582 C C . LEU B 1 83 ? 31.052 0.047 -28.189 1.00 27.83 2083 LEU B C 1
ATOM 3583 O O . LEU B 1 83 ? 31.112 1.266 -28.331 1.00 26.26 2083 LEU B O 1
ATOM 3588 N N . ALA B 1 84 ? 31.991 -0.754 -28.656 1.00 22.12 2084 ALA B N 1
ATOM 3589 C CA . ALA B 1 84 ? 33.110 -0.134 -29.352 1.00 20.68 2084 ALA B CA 1
ATOM 3590 C C . ALA B 1 84 ? 32.686 0.771 -30.512 1.00 29.04 2084 ALA B C 1
ATOM 3591 O O . ALA B 1 84 ? 32.980 1.960 -30.568 1.00 26.35 2084 ALA B O 1
ATOM 3593 N N . HIS B 1 85 ? 31.959 0.198 -31.456 1.00 20.56 2085 HIS B N 1
ATOM 3594 C CA . HIS B 1 85 ? 31.501 0.928 -32.629 1.00 14.55 2085 HIS B CA 1
ATOM 3595 C C . HIS B 1 85 ? 30.578 2.077 -32.332 1.00 29.68 2085 HIS B C 1
ATOM 3596 O O . HIS B 1 85 ? 30.629 3.102 -32.989 1.00 27.11 2085 HIS B O 1
ATOM 3603 N N . ALA B 1 86 ? 29.693 1.894 -31.363 1.00 29.83 2086 ALA B N 1
ATOM 3604 C CA . ALA B 1 86 ? 28.739 2.933 -31.006 1.00 28.09 2086 ALA B CA 1
ATOM 3605 C C . ALA B 1 86 ? 29.474 4.163 -30.514 1.00 39.70 2086 ALA B C 1
ATOM 3606 O O . ALA B 1 86 ? 29.085 5.299 -30.762 1.00 34.22 2086 ALA B O 1
ATOM 3608 N N . ALA B 1 87 ? 30.548 3.845 -29.792 1.00 42.89 2087 ALA B N 1
ATOM 3609 C CA . ALA B 1 87 ? 31.467 4.751 -29.159 1.00 38.45 2087 ALA B CA 1
ATOM 3610 C C . ALA B 1 87 ? 32.412 5.385 -30.174 1.00 43.10 2087 ALA B C 1
ATOM 3611 O O . ALA B 1 87 ? 32.990 6.437 -29.951 1.00 46.53 2087 ALA B O 1
ATOM 3613 N N . GLY B 1 88 ? 32.571 4.750 -31.314 1.00 36.80 2088 GLY B N 1
ATOM 3614 C CA . GLY B 1 88 ? 33.457 5.311 -32.297 1.00 38.26 2088 GLY B CA 1
ATOM 3615 C C . GLY B 1 88 ? 34.910 5.063 -31.929 1.00 38.62 2088 GLY B C 1
ATOM 3616 O O . GLY B 1 88 ? 35.795 5.843 -32.203 1.00 37.95 2088 GLY B O 1
ATOM 3617 N N . LEU B 1 89 ? 35.163 3.956 -31.298 1.00 38.94 2089 LEU B N 1
ATOM 3618 C CA . LEU B 1 89 ? 36.500 3.641 -30.928 1.00 34.35 2089 LEU B CA 1
ATOM 3619 C C . LEU B 1 89 ? 37.312 3.269 -32.153 1.00 40.12 2089 LEU B C 1
ATOM 3620 O O . LEU B 1 89 ? 36.804 2.738 -33.135 1.00 37.79 2089 LEU B O 1
ATOM 3625 N N . THR B 1 90 ? 38.602 3.543 -32.090 1.00 30.77 2090 THR B N 1
ATOM 3626 C CA . THR B 1 90 ? 39.484 3.240 -33.180 1.00 28.57 2090 THR B CA 1
ATOM 3627 C C . THR B 1 90 ? 40.848 2.923 -32.675 1.00 20.68 2090 THR B C 1
ATOM 3628 O O . THR B 1 90 ? 41.230 3.247 -31.554 1.00 24.29 2090 THR B O 1
ATOM 3632 N N . GLY B 1 91 ? 41.615 2.338 -33.563 1.00 22.27 2091 GLY B N 1
ATOM 3633 C CA . GLY B 1 91 ? 42.976 2.017 -33.217 1.00 27.93 2091 GLY B CA 1
ATOM 3634 C C . GLY B 1 91 ? 43.161 1.129 -31.988 1.00 35.79 2091 GLY B C 1
ATOM 3635 O O . GLY B 1 91 ? 42.692 -0.009 -31.964 1.00 33.96 2091 GLY B O 1
ATOM 3636 N N . GLU B 1 92 ? 43.870 1.666 -30.979 1.00 32.12 2092 GLU B N 1
ATOM 3637 C CA . GLU B 1 92 ? 44.210 0.979 -29.732 1.00 35.44 2092 GLU B CA 1
ATOM 3638 C C . GLU B 1 92 ? 43.296 1.089 -28.527 1.00 32.12 2092 GLU B C 1
ATOM 3639 O O . GLU B 1 92 ? 42.739 2.145 -28.218 1.00 31.66 2092 GLU B O 1
ATOM 3645 N N . VAL B 1 93 ? 43.222 -0.048 -27.830 1.00 27.54 2093 VAL B N 1
ATOM 3646 C CA . VAL B 1 93 ? 42.413 -0.156 -26.625 1.00 28.13 2093 VAL B CA 1
ATOM 3647 C C . VAL B 1 93 ? 43.169 -0.839 -25.495 1.00 30.09 2093 VAL B C 1
ATOM 3648 O O . VAL B 1 93 ? 43.558 -1.998 -25.598 1.00 26.53 2093 VAL B O 1
ATOM 3652 N N . ILE B 1 94 ? 43.383 -0.132 -24.389 1.00 36.48 2094 ILE B N 1
ATOM 3653 C CA . ILE B 1 94 ? 44.109 -0.779 -23.312 1.00 38.41 2094 ILE B CA 1
ATOM 3654 C C . ILE B 1 94 ? 43.234 -1.642 -22.429 1.00 33.17 2094 ILE B C 1
ATOM 3655 O O . ILE B 1 94 ? 42.185 -1.179 -21.937 1.00 28.39 2094 ILE B O 1
ATOM 3660 N N . MET B 1 95 ? 43.712 -2.878 -22.233 1.00 25.33 2095 MET B N 1
ATOM 3661 C CA . MET B 1 95 ? 42.995 -3.842 -21.398 1.00 27.14 2095 MET B CA 1
ATOM 3662 C C . MET B 1 95 ? 43.924 -4.862 -20.753 1.00 42.30 2095 MET B C 1
ATOM 3663 O O . MET B 1 95 ? 45.079 -4.973 -21.176 1.00 40.36 2095 MET B O 1
ATOM 3668 N N . PRO B 1 96 ? 43.432 -5.614 -19.737 1.00 30.39 2096 PRO B N 1
ATOM 3669 C CA . PRO B 1 96 ? 44.288 -6.611 -19.115 1.00 27.02 2096 PRO B CA 1
ATOM 3670 C C . PRO B 1 96 ? 44.421 -7.861 -19.983 1.00 31.27 2096 PRO B C 1
ATOM 3671 O O . PRO B 1 96 ? 43.613 -8.170 -20.865 1.00 32.18 2096 PRO B O 1
ATOM 3675 N N . SER B 1 97 ? 45.462 -8.615 -19.713 1.00 28.34 2097 SER B N 1
ATOM 3676 C CA . SER B 1 97 ? 45.643 -9.832 -20.449 1.00 31.37 2097 SER B CA 1
ATOM 3677 C C . SER B 1 97 ? 44.991 -10.910 -19.611 1.00 29.83 2097 SER B C 1
ATOM 3678 O O . SER B 1 97 ? 44.658 -11.975 -20.121 1.00 23.34 2097 SER B O 1
ATOM 3681 N N . MET B 1 98 ? 44.848 -10.593 -18.302 1.00 24.30 2098 MET B N 1
ATOM 3682 C CA . MET B 1 98 ? 44.249 -11.485 -17.314 1.00 17.80 2098 MET B CA 1
ATOM 3683 C C . MET B 1 98 ? 42.733 -11.431 -17.463 1.00 27.66 2098 MET B C 1
ATOM 3684 O O . MET B 1 98 ? 42.026 -10.667 -16.758 1.00 23.69 2098 MET B O 1
ATOM 3689 N N . THR B 1 99 ? 42.247 -12.226 -18.405 1.00 22.00 2099 THR B N 1
ATOM 3690 C CA . THR B 1 99 ? 40.832 -12.215 -18.660 1.00 19.77 2099 THR B CA 1
ATOM 3691 C C . THR B 1 99 ? 40.577 -13.326 -19.638 1.00 31.16 2099 THR B C 1
ATOM 3692 O O . THR B 1 99 ? 41.559 -13.956 -20.072 1.00 21.87 2099 THR B O 1
ATOM 3696 N N . PHE B 1 100 ? 39.267 -13.521 -19.925 1.00 21.70 2100 PHE B N 1
ATOM 3697 C CA . PHE B 1 100 ? 38.776 -14.507 -20.867 1.00 17.95 2100 PHE B CA 1
ATOM 3698 C C . PHE B 1 100 ? 39.085 -13.982 -22.296 1.00 22.22 2100 PHE B C 1
ATOM 3699 O O . PHE B 1 100 ? 39.065 -12.775 -22.589 1.00 23.70 2100 PHE B O 1
ATOM 3707 N N . ALA B 1 101 ? 39.391 -14.887 -23.208 1.00 23.15 2101 ALA B N 1
ATOM 3708 C CA . ALA B 1 101 ? 39.717 -14.528 -24.588 1.00 24.49 2101 ALA B CA 1
ATOM 3709 C C . ALA B 1 101 ? 38.806 -13.474 -25.232 1.00 32.88 2101 ALA B C 1
ATOM 3710 O O . ALA B 1 101 ? 39.253 -12.588 -25.979 1.00 31.20 2101 ALA B O 1
ATOM 3712 N N . ALA B 1 102 ? 37.513 -13.584 -24.954 1.00 21.97 2102 ALA B N 1
ATOM 3713 C CA . ALA B 1 102 ? 36.526 -12.693 -25.535 1.00 16.25 2102 ALA B CA 1
ATOM 3714 C C . ALA B 1 102 ? 36.763 -11.203 -25.383 1.00 12.82 2102 ALA B C 1
ATOM 3715 O O . ALA B 1 102 ? 36.273 -10.447 -26.209 1.00 22.28 2102 ALA B O 1
ATOM 3717 N N . THR B 1 103 ? 37.454 -10.757 -24.338 1.00 17.77 2103 THR B N 1
ATOM 3718 C CA . THR B 1 103 ? 37.657 -9.312 -24.170 1.00 23.83 2103 THR B CA 1
ATOM 3719 C C . THR B 1 103 ? 38.429 -8.661 -25.317 1.00 32.73 2103 THR B C 1
ATOM 3720 O O . THR B 1 103 ? 38.004 -7.641 -25.892 1.00 25.49 2103 THR B O 1
ATOM 3724 N N . PRO B 1 104 ? 39.605 -9.249 -25.641 1.00 34.90 2104 PRO B N 1
ATOM 3725 C CA . PRO B 1 104 ? 40.394 -8.705 -26.733 1.00 28.02 2104 PRO B CA 1
ATOM 3726 C C . PRO B 1 104 ? 39.796 -9.099 -28.095 1.00 25.25 2104 PRO B C 1
ATOM 3727 O O . PRO B 1 104 ? 39.666 -8.239 -28.962 1.00 23.20 2104 PRO B O 1
ATOM 3731 N N . HIS B 1 105 ? 39.431 -10.391 -28.265 1.00 22.24 2105 HIS B N 1
ATOM 3732 C CA . HIS B 1 105 ? 38.843 -10.936 -29.491 1.00 19.44 2105 HIS B CA 1
ATOM 3733 C C . HIS B 1 105 ? 37.622 -10.150 -29.936 1.00 25.66 2105 HIS B C 1
ATOM 3734 O O . HIS B 1 105 ? 37.401 -9.850 -31.109 1.00 24.95 2105 HIS B O 1
ATOM 3741 N N . ALA B 1 106 ? 36.771 -9.834 -28.959 1.00 22.99 2106 ALA B N 1
ATOM 3742 C CA . ALA B 1 106 ? 35.595 -9.095 -29.325 1.00 17.32 2106 ALA B CA 1
ATOM 3743 C C . ALA B 1 106 ? 36.011 -7.886 -30.158 1.00 29.78 2106 ALA B C 1
ATOM 3744 O O . ALA B 1 106 ? 35.411 -7.569 -31.178 1.00 21.39 2106 ALA B O 1
ATOM 3746 N N . LEU B 1 107 ? 37.050 -7.193 -29.695 1.00 26.67 2107 LEU B N 1
ATOM 3747 C CA . LEU B 1 107 ? 37.534 -6.015 -30.370 1.00 21.83 2107 LEU B CA 1
ATOM 3748 C C . LEU B 1 107 ? 38.343 -6.321 -31.637 1.00 21.24 2107 LEU B C 1
ATOM 3749 O O . LEU B 1 107 ? 38.207 -5.705 -32.680 1.00 18.55 2107 LEU B O 1
ATOM 3754 N N . ARG B 1 108 ? 39.191 -7.310 -31.567 1.00 32.55 2108 ARG B N 1
ATOM 3755 C CA . ARG B 1 108 ? 39.978 -7.649 -32.728 1.00 27.55 2108 ARG B CA 1
ATOM 3756 C C . ARG B 1 108 ? 39.096 -7.911 -33.922 1.00 28.40 2108 ARG B C 1
ATOM 3757 O O . ARG B 1 108 ? 39.383 -7.453 -35.034 1.00 25.68 2108 ARG B O 1
ATOM 3765 N N . TRP B 1 109 ? 38.037 -8.682 -33.642 1.00 19.06 2109 TRP B N 1
ATOM 3766 C CA . TRP B 1 109 ? 37.054 -9.087 -34.642 1.00 20.95 2109 TRP B CA 1
ATOM 3767 C C . TRP B 1 109 ? 36.556 -7.930 -35.483 1.00 26.33 2109 TRP B C 1
ATOM 3768 O O . TRP B 1 109 ? 36.340 -8.083 -36.687 1.00 21.76 2109 TRP B O 1
ATOM 3779 N N . ILE B 1 110 ? 36.348 -6.786 -34.816 1.00 21.54 2110 ILE B N 1
ATOM 3780 C CA . ILE B 1 110 ? 35.845 -5.637 -35.526 1.00 19.98 2110 ILE B CA 1
ATOM 3781 C C . ILE B 1 110 ? 36.947 -4.695 -35.981 1.00 26.65 2110 ILE B C 1
ATOM 3782 O O . ILE B 1 110 ? 36.679 -3.543 -36.338 1.00 21.41 2110 ILE B O 1
ATOM 3787 N N . GLY B 1 111 ? 38.182 -5.204 -35.960 1.00 24.81 2111 GLY B N 1
ATOM 3788 C CA . GLY B 1 111 ? 39.374 -4.478 -36.392 1.00 24.24 2111 GLY B CA 1
ATOM 3789 C C . GLY B 1 111 ? 40.076 -3.527 -35.416 1.00 39.04 2111 GLY B C 1
ATOM 3790 O O . GLY B 1 111 ? 40.712 -2.585 -35.851 1.00 39.09 2111 GLY B O 1
ATOM 3791 N N . LEU B 1 112 ? 39.991 -3.732 -34.099 1.00 32.64 2112 LEU B N 1
ATOM 3792 C CA . LEU B 1 112 ? 40.661 -2.856 -33.152 1.00 24.16 2112 LEU B CA 1
ATOM 3793 C C . LEU B 1 112 ? 41.882 -3.625 -32.667 1.00 30.70 2112 LEU B C 1
ATOM 3794 O O . LEU B 1 112 ? 41.959 -4.854 -32.854 1.00 25.26 2112 LEU B O 1
ATOM 3799 N N . THR B 1 113 ? 42.819 -2.888 -32.047 1.00 28.72 2113 THR B N 1
ATOM 3800 C CA . THR B 1 113 ? 44.056 -3.441 -31.504 1.00 23.31 2113 THR B CA 1
ATOM 3801 C C . THR B 1 113 ? 44.123 -3.489 -29.975 1.00 33.73 2113 THR B C 1
ATOM 3802 O O . THR B 1 113 ? 44.322 -2.474 -29.265 1.00 24.58 2113 THR B O 1
ATOM 3806 N N . PRO B 1 114 ? 44.014 -4.703 -29.439 1.00 35.59 2114 PRO B N 1
ATOM 3807 C CA . PRO B 1 114 ? 44.125 -4.816 -27.988 1.00 27.38 2114 PRO B CA 1
ATOM 3808 C C . PRO B 1 114 ? 45.587 -4.507 -27.589 1.00 39.46 2114 PRO B C 1
ATOM 3809 O O . PRO B 1 114 ? 46.542 -4.943 -28.273 1.00 31.76 2114 PRO B O 1
ATOM 3813 N N . VAL B 1 115 ? 45.721 -3.746 -26.486 1.00 33.74 2115 VAL B N 1
ATOM 3814 C CA . VAL B 1 115 ? 46.973 -3.317 -25.854 1.00 29.68 2115 VAL B CA 1
ATOM 3815 C C . VAL B 1 115 ? 46.868 -3.777 -24.391 1.00 27.41 2115 VAL B C 1
ATOM 3816 O O . VAL B 1 115 ? 46.048 -3.309 -23.591 1.00 27.64 2115 VAL B O 1
ATOM 3820 N N . PHE B 1 116 ? 47.692 -4.758 -24.059 1.00 28.67 2116 PHE B N 1
ATOM 3821 C CA . PHE B 1 116 ? 47.721 -5.363 -22.734 1.00 25.91 2116 PHE B CA 1
ATOM 3822 C C . PHE B 1 116 ? 48.626 -4.711 -21.719 1.00 31.07 2116 PHE B C 1
ATOM 3823 O O . PHE B 1 116 ? 49.745 -4.345 -22.035 1.00 37.64 2116 PHE B O 1
ATOM 3831 N N . ALA B 1 117 ? 48.119 -4.622 -20.491 1.00 43.42 2117 ALA B N 1
ATOM 3832 C CA . ALA B 1 117 ? 48.809 -4.074 -19.331 1.00 46.08 2117 ALA B CA 1
ATOM 3833 C C . ALA B 1 117 ? 48.671 -5.035 -18.152 1.00 35.88 2117 ALA B C 1
ATOM 3834 O O . ALA B 1 117 ? 47.665 -5.755 -18.050 1.00 30.27 2117 ALA B O 1
ATOM 3836 N N . ASP B 1 118 ? 49.678 -5.027 -17.266 1.00 26.35 2118 ASP B N 1
ATOM 3837 C CA . ASP B 1 118 ? 49.729 -5.891 -16.098 1.00 24.31 2118 ASP B CA 1
ATOM 3838 C C . ASP B 1 118 ? 48.666 -5.625 -15.016 1.00 32.44 2118 ASP B C 1
ATOM 3839 O O . ASP B 1 118 ? 48.073 -4.537 -14.888 1.00 28.07 2118 ASP B O 1
ATOM 3844 N N . ILE B 1 119 ? 48.443 -6.664 -14.215 1.00 23.92 2119 ILE B N 1
ATOM 3845 C CA . ILE B 1 119 ? 47.469 -6.589 -13.134 1.00 36.50 2119 ILE B CA 1
ATOM 3846 C C . ILE B 1 119 ? 48.155 -6.245 -11.836 1.00 42.10 2119 ILE B C 1
ATOM 3847 O O . ILE B 1 119 ? 49.355 -6.455 -11.682 1.00 38.99 2119 ILE B O 1
ATOM 3852 N N . ASP B 1 120 ? 47.342 -5.743 -10.920 1.00 34.47 2120 ASP B N 1
ATOM 3853 C CA . ASP B 1 120 ? 47.800 -5.442 -9.591 1.00 31.18 2120 ASP B CA 1
ATOM 3854 C C . ASP B 1 120 ? 47.775 -6.796 -8.898 1.00 30.29 2120 ASP B C 1
ATOM 3855 O O . ASP B 1 120 ? 46.712 -7.344 -8.595 1.00 27.92 2120 ASP B O 1
ATOM 3860 N N . PRO B 1 121 ? 48.939 -7.346 -8.657 1.00 28.93 2121 PRO B N 1
ATOM 3861 C CA . PRO B 1 121 ? 49.068 -8.648 -8.033 1.00 28.27 2121 PRO B CA 1
ATOM 3862 C C . PRO B 1 121 ? 48.207 -8.799 -6.791 1.00 29.01 2121 PRO B C 1
ATOM 3863 O O . PRO B 1 121 ? 47.833 -9.911 -6.397 1.00 24.44 2121 PRO B O 1
ATOM 3867 N N . ASP B 1 122 ? 47.878 -7.670 -6.162 1.00 24.42 2122 ASP B N 1
ATOM 3868 C CA . ASP B 1 122 ? 47.053 -7.754 -4.960 1.00 33.14 2122 ASP B CA 1
ATOM 3869 C C . ASP B 1 122 ? 45.535 -7.724 -5.165 1.00 41.19 2122 ASP B C 1
ATOM 3870 O O . ASP B 1 122 ? 44.723 -7.881 -4.230 1.00 43.71 2122 ASP B O 1
ATOM 3875 N N . THR B 1 123 ? 45.141 -7.669 -6.423 1.00 25.13 2123 THR B N 1
ATOM 3876 C CA . THR B 1 123 ? 43.732 -7.680 -6.705 1.00 27.94 2123 THR B CA 1
ATOM 3877 C C . THR B 1 123 ? 43.374 -8.622 -7.815 1.00 36.31 2123 THR B C 1
ATOM 3878 O O . THR B 1 123 ? 42.397 -9.363 -7.656 1.00 28.90 2123 THR B O 1
ATOM 3882 N N . GLY B 1 124 ? 44.178 -8.530 -8.896 1.00 28.92 2124 GLY B N 1
ATOM 3883 C CA . GLY B 1 124 ? 44.027 -9.328 -10.112 1.00 30.20 2124 GLY B CA 1
ATOM 3884 C C . GLY B 1 124 ? 43.364 -8.513 -11.197 1.00 21.80 2124 GLY B C 1
ATOM 3885 O O . GLY B 1 124 ? 43.046 -8.991 -12.270 1.00 17.47 2124 GLY B O 1
ATOM 3886 N N . ASN B 1 125 ? 43.185 -7.257 -10.881 1.00 20.33 2125 ASN B N 1
ATOM 3887 C CA . ASN B 1 125 ? 42.571 -6.312 -11.771 1.00 23.82 2125 ASN B CA 1
ATOM 3888 C C . ASN B 1 125 ? 43.583 -5.363 -12.410 1.00 36.65 2125 ASN B C 1
ATOM 3889 O O . ASN B 1 125 ? 44.623 -5.025 -11.865 1.00 29.17 2125 ASN B O 1
ATOM 3894 N N . LEU B 1 126 ? 43.248 -4.921 -13.601 1.00 30.81 2126 LEU B N 1
ATOM 3895 C CA . LEU B 1 126 ? 44.059 -3.987 -14.307 1.00 32.67 2126 LEU B CA 1
ATOM 3896 C C . LEU B 1 126 ? 44.656 -2.984 -13.330 1.00 40.42 2126 LEU B C 1
ATOM 3897 O O . LEU B 1 126 ? 43.930 -2.236 -12.674 1.00 31.66 2126 LEU B O 1
ATOM 3902 N N . ASP B 1 127 ? 45.992 -2.962 -13.264 1.00 38.60 2127 ASP B N 1
ATOM 3903 C CA . ASP B 1 127 ? 46.683 -2.030 -12.404 1.00 32.22 2127 ASP B CA 1
ATOM 3904 C C . ASP B 1 127 ? 46.655 -0.692 -13.075 1.00 22.14 2127 ASP B C 1
ATOM 3905 O O . ASP B 1 127 ? 47.318 -0.538 -14.095 1.00 31.54 2127 ASP B O 1
ATOM 3910 N N . PRO B 1 128 ? 45.933 0.257 -12.502 1.00 29.08 2128 PRO B N 1
ATOM 3911 C CA . PRO B 1 128 ? 45.839 1.597 -13.059 1.00 30.39 2128 PRO B CA 1
ATOM 3912 C C . PRO B 1 128 ? 47.208 2.235 -13.198 1.00 42.33 2128 PRO B C 1
ATOM 3913 O O . PRO B 1 128 ? 47.417 3.156 -14.004 1.00 37.96 2128 PRO B O 1
ATOM 3917 N N . ASP B 1 129 ? 48.160 1.742 -12.413 1.00 32.39 2129 ASP B N 1
ATOM 3918 C CA . ASP B 1 129 ? 49.430 2.364 -12.585 1.00 41.31 2129 ASP B CA 1
ATOM 3919 C C . ASP B 1 129 ? 49.950 2.150 -13.986 1.00 43.41 2129 ASP B C 1
ATOM 3920 O O . ASP B 1 129 ? 50.229 3.113 -14.689 1.00 49.42 2129 ASP B O 1
ATOM 3925 N N . GLN B 1 130 ? 49.973 0.870 -14.360 1.00 26.64 2130 GLN B N 1
ATOM 3926 C CA . GLN B 1 130 ? 50.447 0.360 -15.637 1.00 29.50 2130 GLN B CA 1
ATOM 3927 C C . GLN B 1 130 ? 49.784 0.876 -16.883 1.00 34.84 2130 GLN B C 1
ATOM 3928 O O . GLN B 1 130 ? 50.218 0.578 -17.997 1.00 33.75 2130 GLN B O 1
ATOM 3934 N N . VAL B 1 131 ? 48.746 1.648 -16.687 1.00 31.50 2131 VAL B N 1
ATOM 3935 C CA . VAL B 1 131 ? 48.032 2.142 -17.832 1.00 32.92 2131 VAL B CA 1
ATOM 3936 C C . VAL B 1 131 ? 48.701 3.209 -18.698 1.00 51.36 2131 VAL B C 1
ATOM 3937 O O . VAL B 1 131 ? 48.842 3.065 -19.923 1.00 47.93 2131 VAL B O 1
ATOM 3941 N N . ALA B 1 132 ? 49.089 4.314 -18.083 1.00 48.43 2132 ALA B N 1
ATOM 3942 C CA . ALA B 1 132 ? 49.687 5.382 -18.859 1.00 46.36 2132 ALA B CA 1
ATOM 3943 C C . ALA B 1 132 ? 50.854 4.951 -19.726 1.00 36.08 2132 ALA B C 1
ATOM 3944 O O . ALA B 1 132 ? 51.094 5.412 -20.840 1.00 40.51 2132 ALA B O 1
ATOM 3946 N N . ALA B 1 133 ? 51.596 4.028 -19.206 1.00 37.29 2133 ALA B N 1
ATOM 3947 C CA . ALA B 1 133 ? 52.726 3.548 -19.949 1.00 39.15 2133 ALA B CA 1
ATOM 3948 C C . ALA B 1 133 ? 52.317 2.984 -21.299 1.00 45.53 2133 ALA B C 1
ATOM 3949 O O . ALA B 1 133 ? 53.069 3.078 -22.271 1.00 45.20 2133 ALA B O 1
ATOM 3951 N N . ALA B 1 134 ? 51.129 2.392 -21.367 1.00 40.89 2134 ALA B N 1
ATOM 3952 C CA . ALA B 1 134 ? 50.687 1.812 -22.628 1.00 31.65 2134 ALA B CA 1
ATOM 3953 C C . ALA B 1 134 ? 49.989 2.792 -23.564 1.00 24.73 2134 ALA B C 1
ATOM 3954 O O . ALA B 1 134 ? 49.679 2.492 -24.725 1.00 31.51 2134 ALA B O 1
ATOM 3956 N N . VAL B 1 135 ? 49.720 3.994 -23.076 1.00 24.48 2135 VAL B N 1
ATOM 3957 C CA . VAL B 1 135 ? 49.061 4.904 -23.975 1.00 24.72 2135 VAL B CA 1
ATOM 3958 C C . VAL B 1 135 ? 49.912 5.251 -25.178 1.00 35.88 2135 VAL B C 1
ATOM 3959 O O . VAL B 1 135 ? 51.135 5.288 -25.103 1.00 48.75 2135 VAL B O 1
ATOM 3963 N N . THR B 1 136 ? 49.231 5.496 -26.278 1.00 29.55 2136 THR B N 1
ATOM 3964 C CA . THR B 1 136 ? 49.822 5.881 -27.530 1.00 25.93 2136 THR B CA 1
ATOM 3965 C C . THR B 1 136 ? 48.795 6.771 -28.166 1.00 48.37 2136 THR B C 1
ATOM 3966 O O . THR B 1 136 ? 47.687 6.940 -27.644 1.00 55.34 2136 THR B O 1
ATOM 3970 N N . PRO B 1 137 ? 49.189 7.331 -29.300 1.00 60.77 2137 PRO B N 1
ATOM 3971 C CA . PRO B 1 137 ? 48.343 8.234 -30.057 1.00 63.68 2137 PRO B CA 1
ATOM 3972 C C . PRO B 1 137 ? 47.273 7.484 -30.807 1.00 54.35 2137 PRO B C 1
ATOM 3973 O O . PRO B 1 137 ? 46.357 8.080 -31.381 1.00 48.84 2137 PRO B O 1
ATOM 3977 N N . ARG B 1 138 ? 47.439 6.164 -30.766 1.00 41.71 2138 ARG B N 1
ATOM 3978 C CA . ARG B 1 138 ? 46.509 5.271 -31.392 1.00 45.38 2138 ARG B CA 1
ATOM 3979 C C . ARG B 1 138 ? 45.457 4.866 -30.358 1.00 47.58 2138 ARG B C 1
ATOM 3980 O O . ARG B 1 138 ? 44.331 4.450 -30.683 1.00 40.20 2138 ARG B O 1
ATOM 3988 N N . THR B 1 139 ? 45.841 5.023 -29.085 1.00 36.35 2139 THR B N 1
ATOM 3989 C CA . THR B 1 139 ? 44.935 4.676 -28.020 1.00 36.40 2139 THR B CA 1
ATOM 3990 C C . THR B 1 139 ? 43.681 5.532 -28.000 1.00 37.84 2139 THR B C 1
ATOM 3991 O O . THR B 1 139 ? 43.808 6.756 -27.987 1.00 54.99 2139 THR B O 1
ATOM 3995 N N . SER B 1 140 ? 42.498 4.860 -28.030 1.00 26.31 2140 SER B N 1
ATOM 3996 C CA . SER B 1 140 ? 41.140 5.456 -27.971 1.00 26.45 2140 SER B CA 1
ATOM 3997 C C . SER B 1 140 ? 40.403 5.251 -26.620 1.00 34.16 2140 SER B C 1
ATOM 3998 O O . SER B 1 140 ? 39.620 6.111 -26.166 1.00 35.52 2140 SER B O 1
ATOM 4001 N N . ALA B 1 141 ? 40.665 4.101 -25.956 1.00 32.37 2141 ALA B N 1
ATOM 4002 C CA . ALA B 1 141 ? 40.040 3.782 -24.676 1.00 24.59 2141 ALA B CA 1
ATOM 4003 C C . ALA B 1 141 ? 40.741 2.722 -23.826 1.00 31.35 2141 ALA B C 1
ATOM 4004 O O . ALA B 1 141 ? 41.680 2.023 -24.229 1.00 25.09 2141 ALA B O 1
ATOM 4006 N N . VAL B 1 142 ? 40.214 2.619 -22.602 1.00 33.18 2142 VAL B N 1
ATOM 4007 C CA . VAL B 1 142 ? 40.664 1.666 -21.617 1.00 30.37 2142 VAL B CA 1
ATOM 4008 C C . VAL B 1 142 ? 39.489 0.797 -21.254 1.00 32.80 2142 VAL B C 1
ATOM 4009 O O . VAL B 1 142 ? 38.395 1.297 -20.990 1.00 26.39 2142 VAL B O 1
ATOM 4013 N N . VAL B 1 143 ? 39.719 -0.499 -21.235 1.00 26.57 2143 VAL B N 1
ATOM 4014 C CA . VAL B 1 143 ? 38.649 -1.396 -20.883 1.00 21.80 2143 VAL B CA 1
ATOM 4015 C C . VAL B 1 143 ? 39.121 -2.294 -19.744 1.00 26.65 2143 VAL B C 1
ATOM 4016 O O . VAL B 1 143 ? 39.990 -3.156 -19.908 1.00 32.00 2143 VAL B O 1
ATOM 4020 N N . GLY B 1 144 ? 38.573 -2.141 -18.556 1.00 30.90 2144 GLY B N 1
ATOM 4021 C CA . GLY B 1 144 ? 39.024 -3.033 -17.488 1.00 22.31 2144 GLY B CA 1
ATOM 4022 C C . GLY B 1 144 ? 38.057 -4.202 -17.371 1.00 30.06 2144 GLY B C 1
ATOM 4023 O O . GLY B 1 144 ? 36.926 -4.136 -17.891 1.00 28.15 2144 GLY B O 1
ATOM 4024 N N . VAL B 1 145 ? 38.512 -5.261 -16.687 1.00 25.59 2145 VAL B N 1
ATOM 4025 C CA . VAL B 1 145 ? 37.740 -6.488 -16.394 1.00 20.32 2145 VAL B CA 1
ATOM 4026 C C . VAL B 1 145 ? 37.527 -6.669 -14.870 1.00 31.70 2145 VAL B C 1
ATOM 4027 O O . VAL B 1 145 ? 38.487 -6.749 -14.092 1.00 26.46 2145 VAL B O 1
ATOM 4031 N N . HIS B 1 146 ? 36.262 -6.729 -14.412 1.00 27.04 2146 HIS B N 1
ATOM 4032 C CA . HIS B 1 146 ? 36.003 -6.923 -12.994 1.00 20.69 2146 HIS B CA 1
ATOM 4033 C C . HIS B 1 146 ? 36.297 -8.373 -12.762 1.00 19.15 2146 HIS B C 1
ATOM 4034 O O . HIS B 1 146 ? 35.362 -9.150 -12.758 1.00 19.79 2146 HIS B O 1
ATOM 4041 N N . LEU B 1 147 ? 37.580 -8.709 -12.598 1.00 20.33 2147 LEU B N 1
ATOM 4042 C CA . LEU B 1 147 ? 38.034 -10.091 -12.403 1.00 22.49 2147 LEU B CA 1
ATOM 4043 C C . LEU B 1 147 ? 37.262 -10.918 -11.395 1.00 25.26 2147 LEU B C 1
ATOM 4044 O O . LEU B 1 147 ? 37.337 -10.691 -10.171 1.00 23.54 2147 LEU B O 1
ATOM 4049 N N . TRP B 1 148 ? 36.546 -11.914 -11.893 1.00 20.75 2148 TRP B N 1
ATOM 4050 C CA . TRP B 1 148 ? 35.782 -12.764 -10.982 1.00 24.19 2148 TRP B CA 1
ATOM 4051 C C . TRP B 1 148 ? 34.724 -11.991 -10.169 1.00 34.59 2148 TRP B C 1
ATOM 4052 O O . TRP B 1 148 ? 34.358 -12.375 -9.049 1.00 32.76 2148 TRP B O 1
ATOM 4063 N N . GLY B 1 149 ? 34.209 -10.885 -10.686 1.00 31.74 2149 GLY B N 1
ATOM 4064 C CA . GLY B 1 149 ? 33.206 -10.160 -9.918 1.00 26.82 2149 GLY B CA 1
ATOM 4065 C C . GLY B 1 149 ? 33.779 -8.980 -9.169 1.00 26.08 2149 GLY B C 1
ATOM 4066 O O . GLY B 1 149 ? 33.060 -8.036 -8.842 1.00 30.91 2149 GLY B O 1
ATOM 4067 N N . ARG B 1 150 ? 35.092 -9.048 -8.918 1.00 24.46 2150 ARG B N 1
ATOM 4068 C CA . ARG B 1 150 ? 35.881 -8.050 -8.215 1.00 23.88 2150 ARG B CA 1
ATOM 4069 C C . ARG B 1 150 ? 35.899 -6.675 -8.855 1.00 28.52 2150 ARG B C 1
ATOM 4070 O O . ARG B 1 150 ? 36.458 -6.476 -9.927 1.00 29.79 2150 ARG B O 1
ATOM 4078 N N . PRO B 1 151 ? 35.313 -5.698 -8.180 1.00 28.83 2151 PRO B N 1
ATOM 4079 C CA . PRO B 1 151 ? 35.316 -4.374 -8.775 1.00 28.22 2151 PRO B CA 1
ATOM 4080 C C . PRO B 1 151 ? 36.711 -3.776 -9.026 1.00 36.82 2151 PRO B C 1
ATOM 4081 O O . PRO B 1 151 ? 37.585 -3.795 -8.173 1.00 30.43 2151 PRO B O 1
ATOM 4085 N N . CYS B 1 152 ? 36.929 -3.243 -10.228 1.00 30.65 2152 CYS B N 1
ATOM 4086 C CA . CYS B 1 152 ? 38.201 -2.638 -10.597 1.00 26.44 2152 CYS B CA 1
ATOM 4087 C C . CYS B 1 152 ? 38.379 -1.324 -9.849 1.00 40.63 2152 CYS B C 1
ATOM 4088 O O . CYS B 1 152 ? 37.398 -0.698 -9.414 1.00 36.59 2152 CYS B O 1
ATOM 4091 N N . ALA B 1 153 ? 39.633 -0.895 -9.719 1.00 38.03 2153 ALA B N 1
ATOM 4092 C CA . ALA B 1 153 ? 39.925 0.367 -9.060 1.00 33.79 2153 ALA B CA 1
ATOM 4093 C C . ALA B 1 153 ? 39.557 1.442 -10.068 1.00 33.79 2153 ALA B C 1
ATOM 4094 O O . ALA B 1 153 ? 40.408 2.183 -10.549 1.00 34.47 2153 ALA B O 1
ATOM 4096 N N . ALA B 1 154 ? 38.268 1.473 -10.394 1.00 32.97 2154 ALA B N 1
ATOM 4097 C CA . ALA B 1 154 ? 37.689 2.363 -11.375 1.00 27.41 2154 ALA B CA 1
ATOM 4098 C C . ALA B 1 154 ? 38.084 3.833 -11.324 1.00 35.43 2154 ALA B C 1
ATOM 4099 O O . ALA B 1 154 ? 38.397 4.470 -12.351 1.00 32.98 2154 ALA B O 1
ATOM 4101 N N . ASP B 1 155 ? 38.024 4.366 -10.114 1.00 34.83 2155 ASP B N 1
ATOM 4102 C CA . ASP B 1 155 ? 38.312 5.759 -9.882 1.00 45.33 2155 ASP B CA 1
ATOM 4103 C C . ASP B 1 155 ? 39.668 6.203 -10.360 1.00 43.16 2155 ASP B C 1
ATOM 4104 O O . ASP B 1 155 ? 39.791 7.150 -11.154 1.00 34.22 2155 ASP B O 1
ATOM 4109 N N . GLN B 1 156 ? 40.657 5.472 -9.867 1.00 26.21 2156 GLN B N 1
ATOM 4110 C CA . GLN B 1 156 ? 42.029 5.710 -10.245 1.00 32.48 2156 GLN B CA 1
ATOM 4111 C C . GLN B 1 156 ? 42.228 5.579 -11.777 1.00 47.63 2156 GLN B C 1
ATOM 4112 O O . GLN B 1 156 ? 42.928 6.398 -12.419 1.00 39.16 2156 GLN B O 1
ATOM 4118 N N . LEU B 1 157 ? 41.585 4.539 -12.359 1.00 40.04 2157 LEU B N 1
ATOM 4119 C CA . LEU B 1 157 ? 41.623 4.274 -13.796 1.00 33.13 2157 LEU B CA 1
ATOM 4120 C C . LEU B 1 157 ? 40.973 5.439 -14.514 1.00 32.73 2157 LEU B C 1
ATOM 4121 O O . LEU B 1 157 ? 41.430 5.901 -15.562 1.00 33.70 2157 LEU B O 1
ATOM 4126 N N . ARG B 1 158 ? 39.888 5.943 -13.945 1.00 34.05 2158 ARG B N 1
ATOM 4127 C CA . ARG B 1 158 ? 39.260 7.064 -14.617 1.00 31.86 2158 ARG B CA 1
ATOM 4128 C C . ARG B 1 158 ? 40.199 8.251 -14.728 1.00 42.32 2158 ARG B C 1
ATOM 4129 O O . ARG B 1 158 ? 40.319 8.896 -15.782 1.00 34.52 2158 ARG B O 1
ATOM 4137 N N . LYS B 1 159 ? 40.865 8.517 -13.611 1.00 41.91 2159 LYS B N 1
ATOM 4138 C CA . LYS B 1 159 ? 41.819 9.609 -13.532 1.00 47.07 2159 LYS B CA 1
ATOM 4139 C C . LYS B 1 159 ? 42.754 9.544 -14.727 1.00 48.39 2159 LYS B C 1
ATOM 4140 O O . LYS B 1 159 ? 42.907 10.468 -15.541 1.00 46.02 2159 LYS B O 1
ATOM 4146 N N . VAL B 1 160 ? 43.387 8.390 -14.804 1.00 31.37 2160 VAL B N 1
ATOM 4147 C CA . VAL B 1 160 ? 44.290 8.133 -15.888 1.00 33.84 2160 VAL B CA 1
ATOM 4148 C C . VAL B 1 160 ? 43.593 8.338 -17.229 1.00 45.44 2160 VAL B C 1
ATOM 4149 O O . VAL B 1 160 ? 44.023 9.102 -18.102 1.00 45.08 2160 VAL B O 1
ATOM 4153 N N . ALA B 1 161 ? 42.485 7.629 -17.401 1.00 38.54 2161 ALA B N 1
ATOM 4154 C CA . ALA B 1 161 ? 41.784 7.764 -18.650 1.00 38.19 2161 ALA B CA 1
ATOM 4155 C C . ALA B 1 161 ? 41.637 9.224 -18.976 1.00 43.98 2161 ALA B C 1
ATOM 4156 O O . ALA B 1 161 ? 42.056 9.687 -20.032 1.00 42.04 2161 ALA B O 1
ATOM 4158 N N . ASP B 1 162 ? 41.017 9.921 -18.034 1.00 46.92 2162 ASP B N 1
ATOM 4159 C CA . ASP B 1 162 ? 40.758 11.342 -18.172 1.00 50.56 2162 ASP B CA 1
ATOM 4160 C C . ASP B 1 162 ? 41.930 12.139 -18.673 1.00 55.65 2162 ASP B C 1
ATOM 4161 O O . ASP B 1 162 ? 41.801 12.983 -19.572 1.00 53.72 2162 ASP B O 1
ATOM 4166 N N . GLU B 1 163 ? 43.071 11.861 -18.057 1.00 53.40 2163 GLU B N 1
ATOM 4167 C CA . GLU B 1 163 ? 44.283 12.565 -18.410 1.00 49.56 2163 GLU B CA 1
ATOM 4168 C C . GLU B 1 163 ? 44.801 12.284 -19.802 1.00 67.47 2163 GLU B C 1
ATOM 4169 O O . GLU B 1 163 ? 45.558 13.085 -20.364 1.00 75.67 2163 GLU B O 1
ATOM 4175 N N . HIS B 1 164 ? 44.413 11.150 -20.375 1.00 58.93 2164 HIS B N 1
ATOM 4176 C CA . HIS B 1 164 ? 44.887 10.857 -21.721 1.00 49.43 2164 HIS B CA 1
ATOM 4177 C C . HIS B 1 164 ? 43.790 11.007 -22.774 1.00 51.54 2164 HIS B C 1
ATOM 4178 O O . HIS B 1 164 ? 43.993 10.698 -23.951 1.00 48.38 2164 HIS B O 1
ATOM 4185 N N . GLY B 1 165 ? 42.630 11.500 -22.322 1.00 57.22 2165 GLY B N 1
ATOM 4186 C CA . GLY B 1 165 ? 41.456 11.726 -23.157 1.00 62.30 2165 GLY B CA 1
ATOM 4187 C C . GLY B 1 165 ? 40.838 10.426 -23.655 1.00 67.52 2165 GLY B C 1
ATOM 4188 O O . GLY B 1 165 ? 40.268 10.349 -24.753 1.00 67.38 2165 GLY B O 1
ATOM 4189 N N . LEU B 1 166 ? 40.969 9.394 -22.827 1.00 52.66 2166 LEU B N 1
ATOM 4190 C CA . LEU B 1 166 ? 40.447 8.097 -23.178 1.00 43.27 2166 LEU B CA 1
ATOM 4191 C C . LEU B 1 166 ? 39.107 7.871 -22.546 1.00 51.93 2166 LEU B C 1
ATOM 4192 O O . LEU B 1 166 ? 38.639 8.667 -21.730 1.00 52.41 2166 LEU B O 1
ATOM 4197 N N . ARG B 1 167 ? 38.558 6.749 -22.978 1.00 47.80 2167 ARG B N 1
ATOM 4198 C CA . ARG B 1 167 ? 37.289 6.274 -22.534 1.00 41.28 2167 ARG B CA 1
ATOM 4199 C C . ARG B 1 167 ? 37.488 5.078 -21.635 1.00 35.35 2167 ARG B C 1
ATOM 4200 O O . ARG B 1 167 ? 38.408 4.285 -21.832 1.00 35.74 2167 ARG B O 1
ATOM 4208 N N . LEU B 1 168 ? 36.609 4.981 -20.647 1.00 34.04 2168 LEU B N 1
ATOM 4209 C CA . LEU B 1 168 ? 36.632 3.914 -19.660 1.00 30.59 2168 LEU B CA 1
ATOM 4210 C C . LEU B 1 168 ? 35.366 3.074 -19.689 1.00 29.84 2168 LEU B C 1
ATOM 4211 O O . LEU B 1 168 ? 34.245 3.563 -19.567 1.00 32.27 2168 LEU B O 1
ATOM 4216 N N . TYR B 1 169 ? 35.560 1.782 -19.874 1.00 25.63 2169 TYR B N 1
ATOM 4217 C CA . TYR B 1 169 ? 34.467 0.855 -19.922 1.00 23.74 2169 TYR B CA 1
ATOM 4218 C C . TYR B 1 169 ? 34.932 -0.363 -19.193 1.00 32.19 2169 TYR B C 1
ATOM 4219 O O . TYR B 1 169 ? 36.137 -0.574 -19.012 1.00 29.41 2169 TYR B O 1
ATOM 4228 N N . PHE B 1 170 ? 33.972 -1.171 -18.785 1.00 23.90 2170 PHE B N 1
ATOM 4229 C CA . PHE B 1 170 ? 34.356 -2.361 -18.092 1.00 20.52 2170 PHE B CA 1
ATOM 4230 C C . PHE B 1 170 ? 33.698 -3.580 -18.640 1.00 21.82 2170 PHE B C 1
ATOM 4231 O O . PHE B 1 170 ? 32.532 -3.582 -18.993 1.00 18.83 2170 PHE B O 1
ATOM 4239 N N . ASP B 1 171 ? 34.456 -4.646 -18.666 1.00 19.85 2171 ASP B N 1
ATOM 4240 C CA . ASP B 1 171 ? 33.832 -5.866 -19.088 1.00 19.37 2171 ASP B CA 1
ATOM 4241 C C . ASP B 1 171 ? 33.329 -6.389 -17.754 1.00 26.88 2171 ASP B C 1
ATOM 4242 O O . ASP B 1 171 ? 34.122 -6.942 -16.979 1.00 19.59 2171 ASP B O 1
ATOM 4247 N N . ALA B 1 172 ? 32.043 -6.167 -17.469 1.00 23.55 2172 ALA B N 1
ATOM 4248 C CA . ALA B 1 172 ? 31.495 -6.594 -16.205 1.00 21.06 2172 ALA B CA 1
ATOM 4249 C C . ALA B 1 172 ? 30.893 -7.962 -16.292 1.00 25.68 2172 ALA B C 1
ATOM 4250 O O . ALA B 1 172 ? 29.944 -8.230 -15.574 1.00 20.24 2172 ALA B O 1
ATOM 4252 N N . ALA B 1 173 ? 31.430 -8.810 -17.159 1.00 17.87 2173 ALA B N 1
ATOM 4253 C CA . ALA B 1 173 ? 30.907 -10.163 -17.341 1.00 22.11 2173 ALA B CA 1
ATOM 4254 C C . ALA B 1 173 ? 30.574 -10.980 -16.090 1.00 27.51 2173 ALA B C 1
ATOM 4255 O O . ALA B 1 173 ? 29.558 -11.669 -16.039 1.00 27.53 2173 ALA B O 1
ATOM 4257 N N . HIS B 1 174 ? 31.412 -10.951 -15.078 1.00 26.56 2174 HIS B N 1
ATOM 4258 C CA . HIS B 1 174 ? 31.084 -11.720 -13.892 1.00 29.28 2174 HIS B CA 1
ATOM 4259 C C . HIS B 1 174 ? 30.639 -10.858 -12.701 1.00 35.89 2174 HIS B C 1
ATOM 4260 O O . HIS B 1 174 ? 30.444 -11.363 -11.589 1.00 32.05 2174 HIS B O 1
ATOM 4267 N N . ALA B 1 175 ? 30.476 -9.559 -12.913 1.00 33.07 2175 ALA B N 1
ATOM 4268 C CA . ALA B 1 175 ? 30.142 -8.644 -11.854 1.00 26.64 2175 ALA B CA 1
ATOM 4269 C C . ALA B 1 175 ? 28.725 -8.306 -11.491 1.00 27.06 2175 ALA B C 1
ATOM 4270 O O . ALA B 1 175 ? 28.534 -7.410 -10.651 1.00 29.97 2175 ALA B O 1
ATOM 4272 N N . LEU B 1 176 ? 27.750 -9.004 -12.058 1.00 26.86 2176 LEU B N 1
ATOM 4273 C CA . LEU B 1 176 ? 26.365 -8.707 -11.712 1.00 26.91 2176 LEU B CA 1
ATOM 4274 C C . LEU B 1 176 ? 26.124 -8.805 -10.194 1.00 29.05 2176 LEU B C 1
ATOM 4275 O O . LEU B 1 176 ? 26.379 -9.846 -9.578 1.00 27.55 2176 LEU B O 1
ATOM 4280 N N . GLY B 1 177 ? 25.636 -7.728 -9.567 1.00 22.91 2177 GLY B N 1
ATOM 4281 C CA . GLY B 1 177 ? 25.361 -7.811 -8.127 1.00 24.05 2177 GLY B CA 1
ATOM 4282 C C . GLY B 1 177 ? 26.562 -7.625 -7.207 1.00 29.73 2177 GLY B C 1
ATOM 4283 O O . GLY B 1 177 ? 26.422 -7.725 -5.988 1.00 37.84 2177 GLY B O 1
ATOM 4284 N N . CYS B 1 178 ? 27.729 -7.353 -7.795 1.00 19.53 2178 CYS B N 1
ATOM 4285 C CA . CYS B 1 178 ? 28.948 -7.107 -7.030 1.00 24.10 2178 CYS B CA 1
ATOM 4286 C C . CYS B 1 178 ? 28.974 -5.622 -6.784 1.00 31.79 2178 CYS B C 1
ATOM 4287 O O . CYS B 1 178 ? 28.348 -4.871 -7.552 1.00 28.03 2178 CYS B O 1
ATOM 4290 N N . ALA B 1 179 ? 29.672 -5.214 -5.721 1.00 24.50 2179 ALA B N 1
ATOM 4291 C CA . ALA B 1 179 ? 29.721 -3.792 -5.401 1.00 22.31 2179 ALA B CA 1
ATOM 4292 C C . ALA B 1 179 ? 30.930 -3.386 -4.580 1.00 26.22 2179 ALA B C 1
ATOM 4293 O O . ALA B 1 179 ? 31.626 -4.199 -3.993 1.00 26.09 2179 ALA B O 1
ATOM 4295 N N . VAL B 1 180 ? 31.150 -2.096 -4.512 1.00 23.54 2180 VAL B N 1
ATOM 4296 C CA . VAL B 1 180 ? 32.275 -1.611 -3.750 1.00 31.83 2180 VAL B CA 1
ATOM 4297 C C . VAL B 1 180 ? 31.915 -0.301 -3.143 1.00 35.03 2180 VAL B C 1
ATOM 4298 O O . VAL B 1 180 ? 31.534 0.632 -3.853 1.00 30.92 2180 VAL B O 1
ATOM 4302 N N . ASP B 1 181 ? 32.029 -0.246 -1.829 1.00 39.55 2181 ASP B N 1
ATOM 4303 C CA . ASP B 1 181 ? 31.681 1.003 -1.178 1.00 42.45 2181 ASP B CA 1
ATOM 4304 C C . ASP B 1 181 ? 30.236 1.377 -1.506 1.00 45.18 2181 ASP B C 1
ATOM 4305 O O . ASP B 1 181 ? 29.899 2.555 -1.635 1.00 45.21 2181 ASP B O 1
ATOM 4310 N N . GLY B 1 182 ? 29.375 0.370 -1.673 1.00 38.52 2182 GLY B N 1
ATOM 4311 C CA . GLY B 1 182 ? 27.971 0.632 -1.980 1.00 41.94 2182 GLY B CA 1
ATOM 4312 C C . GLY B 1 182 ? 27.631 0.971 -3.446 1.00 43.24 2182 GLY B C 1
ATOM 4313 O O . GLY B 1 182 ? 26.464 1.200 -3.782 1.00 36.25 2182 GLY B O 1
ATOM 4314 N N . ARG B 1 183 ? 28.644 0.997 -4.318 1.00 26.80 2183 ARG B N 1
ATOM 4315 C CA . ARG B 1 183 ? 28.418 1.280 -5.719 1.00 33.22 2183 ARG B CA 1
ATOM 4316 C C . ARG B 1 183 ? 28.401 -0.057 -6.420 1.00 29.46 2183 ARG B C 1
ATOM 4317 O O . ARG B 1 183 ? 29.319 -0.874 -6.285 1.00 32.39 2183 ARG B O 1
ATOM 4325 N N . PRO B 1 184 ? 27.319 -0.275 -7.135 1.00 31.60 2184 PRO B N 1
ATOM 4326 C CA . PRO B 1 184 ? 27.113 -1.527 -7.833 1.00 29.56 2184 PRO B CA 1
ATOM 4327 C C . PRO B 1 184 ? 27.931 -1.697 -9.095 1.00 33.70 2184 PRO B C 1
ATOM 4328 O O . PRO B 1 184 ? 28.088 -0.744 -9.869 1.00 24.48 2184 PRO B O 1
ATOM 4332 N N . ALA B 1 185 ? 28.443 -2.915 -9.316 1.00 32.73 2185 ALA B N 1
ATOM 4333 C CA . ALA B 1 185 ? 29.181 -3.115 -10.560 1.00 27.62 2185 ALA B CA 1
ATOM 4334 C C . ALA B 1 185 ? 28.159 -2.770 -11.663 1.00 24.92 2185 ALA B C 1
ATOM 4335 O O . ALA B 1 185 ? 26.969 -3.126 -11.578 1.00 24.77 2185 ALA B O 1
ATOM 4337 N N . GLY B 1 186 ? 28.592 -2.039 -12.695 1.00 27.40 2186 GLY B N 1
ATOM 4338 C CA . GLY B 1 186 ? 27.711 -1.639 -13.784 1.00 20.40 2186 GLY B CA 1
ATOM 4339 C C . GLY B 1 186 ? 27.571 -0.116 -13.836 1.00 36.93 2186 GLY B C 1
ATOM 4340 O O . GLY B 1 186 ? 27.223 0.481 -14.862 1.00 24.83 2186 GLY B O 1
ATOM 4341 N N . SER B 1 187 ? 27.844 0.520 -12.702 1.00 31.87 2187 SER B N 1
ATOM 4342 C CA . SER B 1 187 ? 27.744 1.963 -12.600 1.00 30.25 2187 SER B CA 1
ATOM 4343 C C . SER B 1 187 ? 29.121 2.583 -12.544 1.00 37.80 2187 SER B C 1
ATOM 4344 O O . SER B 1 187 ? 29.227 3.796 -12.374 1.00 36.57 2187 SER B O 1
ATOM 4347 N N . LEU B 1 188 ? 30.159 1.751 -12.614 1.00 35.90 2188 LEU B N 1
ATOM 4348 C CA . LEU B 1 188 ? 31.547 2.218 -12.504 1.00 26.91 2188 LEU B CA 1
ATOM 4349 C C . LEU B 1 188 ? 32.161 2.882 -13.688 1.00 38.42 2188 LEU B C 1
ATOM 4350 O O . LEU B 1 188 ? 32.851 3.854 -13.482 1.00 49.64 2188 LEU B O 1
ATOM 4355 N N . GLY B 1 189 ? 31.959 2.372 -14.905 1.00 33.15 2189 GLY B N 1
ATOM 4356 C CA . GLY B 1 189 ? 32.591 3.001 -16.048 1.00 24.80 2189 GLY B CA 1
ATOM 4357 C C . GLY B 1 189 ? 31.602 3.746 -16.898 1.00 30.84 2189 GLY B C 1
ATOM 4358 O O . GLY B 1 189 ? 30.452 3.839 -16.521 1.00 36.98 2189 GLY B O 1
ATOM 4359 N N . ASP B 1 190 ? 32.056 4.257 -18.034 1.00 27.87 2190 ASP B N 1
ATOM 4360 C CA . ASP B 1 190 ? 31.231 4.979 -18.982 1.00 32.14 2190 ASP B CA 1
ATOM 4361 C C . ASP B 1 190 ? 30.014 4.134 -19.397 1.00 42.89 2190 ASP B C 1
ATOM 4362 O O . ASP B 1 190 ? 28.893 4.647 -19.623 1.00 39.58 2190 ASP B O 1
ATOM 4367 N N . ALA B 1 191 ? 30.279 2.818 -19.497 1.00 30.01 2191 ALA B N 1
ATOM 4368 C CA . ALA B 1 191 ? 29.329 1.773 -19.838 1.00 25.98 2191 ALA B CA 1
ATOM 4369 C C . ALA B 1 191 ? 30.006 0.505 -19.423 1.00 25.42 2191 ALA B C 1
ATOM 4370 O O . ALA B 1 191 ? 31.227 0.512 -19.341 1.00 19.95 2191 ALA B O 1
ATOM 4372 N N . GLU B 1 192 ? 29.209 -0.528 -19.172 1.00 27.08 2192 GLU B N 1
ATOM 4373 C CA . GLU B 1 192 ? 29.674 -1.838 -18.774 1.00 19.10 2192 GLU B CA 1
ATOM 4374 C C . GLU B 1 192 ? 28.882 -2.924 -19.514 1.00 25.57 2192 GLU B C 1
ATOM 4375 O O . GLU B 1 192 ? 27.744 -2.726 -19.960 1.00 21.80 2192 GLU B O 1
ATOM 4381 N N . VAL B 1 193 ? 29.484 -4.097 -19.668 1.00 26.67 2193 VAL B N 1
ATOM 4382 C CA . VAL B 1 193 ? 28.811 -5.181 -20.365 1.00 19.81 2193 VAL B CA 1
ATOM 4383 C C . VAL B 1 193 ? 28.746 -6.414 -19.480 1.00 25.66 2193 VAL B C 1
ATOM 4384 O O . VAL B 1 193 ? 29.810 -6.804 -18.972 1.00 16.05 2193 VAL B O 1
ATOM 4388 N N . PHE B 1 194 ? 27.508 -6.972 -19.306 1.00 17.29 2194 PHE B N 1
ATOM 4389 C CA . PHE B 1 194 ? 27.257 -8.175 -18.500 1.00 13.72 2194 PHE B CA 1
ATOM 4390 C C . PHE B 1 194 ? 27.049 -9.380 -19.397 1.00 19.47 2194 PHE B C 1
ATOM 4391 O O . PHE B 1 194 ? 26.607 -9.253 -20.526 1.00 16.36 2194 PHE B O 1
ATOM 4399 N N . SER B 1 195 ? 27.342 -10.566 -18.906 1.00 16.45 2195 SER B N 1
ATOM 4400 C CA . SER B 1 195 ? 27.119 -11.738 -19.729 1.00 15.16 2195 SER B CA 1
ATOM 4401 C C . SER B 1 195 ? 26.085 -12.581 -19.010 1.00 28.76 2195 SER B C 1
ATOM 4402 O O . SER B 1 195 ? 26.104 -12.653 -17.777 1.00 20.40 2195 SER B O 1
ATOM 4405 N N . PHE B 1 196 ? 25.180 -13.180 -19.788 1.00 22.45 2196 PHE B N 1
ATOM 4406 C CA . PHE B 1 196 ? 24.141 -14.038 -19.278 1.00 14.92 2196 PHE B CA 1
ATOM 4407 C C . PHE B 1 196 ? 24.281 -15.417 -19.909 1.00 22.52 2196 PHE B C 1
ATOM 4408 O O . PHE B 1 196 ? 23.315 -16.082 -20.203 1.00 14.36 2196 PHE B O 1
ATOM 4416 N N . HIS B 1 197 ? 25.514 -15.867 -20.125 1.00 27.38 2197 HIS B N 1
ATOM 4417 C CA . HIS B 1 197 ? 25.729 -17.185 -20.691 1.00 20.51 2197 HIS B CA 1
ATOM 4418 C C . HIS B 1 197 ? 25.285 -18.245 -19.675 1.00 23.19 2197 HIS B C 1
ATOM 4419 O O . HIS B 1 197 ? 25.368 -18.028 -18.461 1.00 24.73 2197 HIS B O 1
ATOM 4426 N N . ALA B 1 198 ? 24.814 -19.382 -20.197 1.00 28.45 2198 ALA B N 1
ATOM 4427 C CA . ALA B 1 198 ? 24.346 -20.532 -19.441 1.00 22.59 2198 ALA B CA 1
ATOM 4428 C C . ALA B 1 198 ? 25.164 -20.816 -18.186 1.00 26.37 2198 ALA B C 1
ATOM 4429 O O . ALA B 1 198 ? 24.642 -21.351 -17.224 1.00 32.51 2198 ALA B O 1
ATOM 4431 N N . THR B 1 199 ? 26.461 -20.465 -18.224 1.00 21.46 2199 THR B N 1
ATOM 4432 C CA . THR B 1 199 ? 27.401 -20.695 -17.153 1.00 25.31 2199 THR B CA 1
ATOM 4433 C C . THR B 1 199 ? 27.533 -19.588 -16.125 1.00 40.69 2199 THR B C 1
ATOM 4434 O O . THR B 1 199 ? 28.343 -19.705 -15.201 1.00 38.19 2199 THR B O 1
ATOM 4438 N N . LYS B 1 200 ? 26.774 -18.506 -16.267 1.00 34.93 2200 LYS B N 1
ATOM 4439 C CA . LYS B 1 200 ? 26.909 -17.429 -15.288 1.00 32.49 2200 LYS B CA 1
ATOM 4440 C C . LYS B 1 200 ? 25.910 -17.532 -14.143 1.00 37.21 2200 LYS B C 1
ATOM 4441 O O . LYS B 1 200 ? 25.061 -18.429 -14.159 1.00 34.19 2200 LYS B O 1
ATOM 4447 N N . ALA B 1 201 ? 26.025 -16.611 -13.174 1.00 31.90 2201 ALA B N 1
ATOM 4448 C CA . ALA B 1 201 ? 25.142 -16.548 -12.007 1.00 43.95 2201 ALA B CA 1
ATOM 4449 C C . ALA B 1 201 ? 23.695 -16.358 -12.449 1.00 40.16 2201 ALA B C 1
ATOM 4450 O O . ALA B 1 201 ? 22.753 -16.874 -11.841 1.00 41.33 2201 ALA B O 1
ATOM 4452 N N . VAL B 1 202 ? 23.563 -15.593 -13.534 1.00 36.68 2202 VAL B N 1
ATOM 4453 C CA . VAL B 1 202 ? 22.314 -15.289 -14.226 1.00 27.46 2202 VAL B CA 1
ATOM 4454 C C . VAL B 1 202 ? 22.488 -15.810 -15.664 1.00 29.91 2202 VAL B C 1
ATOM 4455 O O . VAL B 1 202 ? 23.446 -15.441 -16.375 1.00 31.38 2202 VAL B O 1
ATOM 4459 N N . ASN B 1 203 ? 21.569 -16.711 -16.045 1.00 23.06 2203 ASN B N 1
ATOM 4460 C CA . ASN B 1 203 ? 21.532 -17.390 -17.333 1.00 29.72 2203 ASN B CA 1
ATOM 4461 C C . ASN B 1 203 ? 20.317 -17.093 -18.245 1.00 29.14 2203 ASN B C 1
ATOM 4462 O O . ASN B 1 203 ? 19.190 -17.060 -17.794 1.00 32.45 2203 ASN B O 1
ATOM 4467 N N . ALA B 1 204 ? 20.547 -16.858 -19.553 1.00 23.82 2204 ALA B N 1
ATOM 4468 C CA . ALA B 1 204 ? 19.495 -16.595 -20.534 1.00 21.81 2204 ALA B CA 1
ATOM 4469 C C . ALA B 1 204 ? 19.816 -17.432 -21.764 1.00 25.94 2204 ALA B C 1
ATOM 4470 O O . ALA B 1 204 ? 19.548 -17.049 -22.916 1.00 15.13 2204 ALA B O 1
ATOM 4472 N N . PHE B 1 205 ? 20.446 -18.571 -21.478 1.00 15.09 2205 PHE B N 1
ATOM 4473 C CA . PHE B 1 205 ? 20.951 -19.509 -22.477 1.00 17.24 2205 PHE B CA 1
ATOM 4474 C C . PHE B 1 205 ? 22.169 -18.862 -23.079 1.00 23.09 2205 PHE B C 1
ATOM 4475 O O . PHE B 1 205 ? 23.288 -19.339 -22.913 1.00 27.00 2205 PHE B O 1
ATOM 4483 N N . GLU B 1 206 ? 21.939 -17.735 -23.737 1.00 17.80 2206 GLU B N 1
ATOM 4484 C CA . GLU B 1 206 ? 23.054 -16.986 -24.329 1.00 16.79 2206 GLU B CA 1
ATOM 4485 C C . GLU B 1 206 ? 22.565 -15.586 -24.264 1.00 21.23 2206 GLU B C 1
ATOM 4486 O O . GLU B 1 206 ? 21.399 -15.371 -24.587 1.00 17.05 2206 GLU B O 1
ATOM 4492 N N . GLY B 1 207 ? 23.397 -14.645 -23.847 1.00 22.23 2207 GLY B N 1
ATOM 4493 C CA . GLY B 1 207 ? 22.927 -13.276 -23.805 1.00 18.13 2207 GLY B CA 1
ATOM 4494 C C . GLY B 1 207 ? 23.863 -12.345 -23.089 1.00 22.40 2207 GLY B C 1
ATOM 4495 O O . GLY B 1 207 ? 24.846 -12.733 -22.454 1.00 16.85 2207 GLY B O 1
ATOM 4496 N N . GLY B 1 208 ? 23.559 -11.074 -23.170 1.00 17.29 2208 GLY B N 1
ATOM 4497 C CA . GLY B 1 208 ? 24.429 -10.151 -22.450 1.00 14.29 2208 GLY B CA 1
ATOM 4498 C C . GLY B 1 208 ? 23.649 -8.865 -22.407 1.00 19.78 2208 GLY B C 1
ATOM 4499 O O . GLY B 1 208 ? 22.493 -8.895 -22.818 1.00 17.68 2208 GLY B O 1
ATOM 4500 N N . ALA B 1 209 ? 24.278 -7.786 -21.962 1.00 17.26 2209 ALA B N 1
ATOM 4501 C CA . ALA B 1 209 ? 23.647 -6.493 -21.928 1.00 18.18 2209 ALA B CA 1
ATOM 4502 C C . ALA B 1 209 ? 24.673 -5.412 -21.717 1.00 28.62 2209 ALA B C 1
ATOM 4503 O O . ALA B 1 209 ? 25.607 -5.575 -20.914 1.00 28.77 2209 ALA B O 1
ATOM 4505 N N . VAL B 1 210 ? 24.453 -4.298 -22.413 1.00 23.29 2210 VAL B N 1
ATOM 4506 C CA . VAL B 1 210 ? 25.304 -3.138 -22.263 1.00 25.56 2210 VAL B CA 1
ATOM 4507 C C . VAL B 1 210 ? 24.524 -2.137 -21.402 1.00 28.13 2210 VAL B C 1
ATOM 4508 O O . VAL B 1 210 ? 23.396 -1.784 -21.784 1.00 25.46 2210 VAL B O 1
ATOM 4512 N N . VAL B 1 211 ? 25.110 -1.721 -20.256 1.00 19.76 2211 VAL B N 1
ATOM 4513 C CA . VAL B 1 211 ? 24.469 -0.772 -19.332 1.00 21.29 2211 VAL B CA 1
ATOM 4514 C C . VAL B 1 211 ? 25.161 0.578 -19.267 1.00 26.39 2211 VAL B C 1
ATOM 4515 O O . VAL B 1 211 ? 26.388 0.675 -19.310 1.00 27.00 2211 VAL B O 1
ATOM 4519 N N . THR B 1 212 ? 24.371 1.632 -19.160 1.00 27.22 2212 THR B N 1
ATOM 4520 C CA . THR B 1 212 ? 24.946 2.957 -19.095 1.00 30.82 2212 THR B CA 1
ATOM 4521 C C . THR B 1 212 ? 23.943 3.980 -18.610 1.00 36.80 2212 THR B C 1
ATOM 4522 O O . THR B 1 212 ? 22.748 3.760 -18.627 1.00 32.49 2212 THR B O 1
ATOM 4526 N N . ASP B 1 213 ? 24.440 5.139 -18.183 1.00 39.74 2213 ASP B N 1
ATOM 4527 C CA . ASP B 1 213 ? 23.552 6.210 -17.754 1.00 34.24 2213 ASP B CA 1
ATOM 4528 C C . ASP B 1 213 ? 23.485 7.211 -18.905 1.00 31.43 2213 ASP B C 1
ATOM 4529 O O . ASP B 1 213 ? 22.693 8.141 -18.933 1.00 36.76 2213 ASP B O 1
ATOM 4534 N N . ASP B 1 214 ? 24.354 6.985 -19.893 1.00 31.50 2214 ASP B N 1
ATOM 4535 C CA . ASP B 1 214 ? 24.459 7.816 -21.091 1.00 31.61 2214 ASP B CA 1
ATOM 4536 C C . ASP B 1 214 ? 23.407 7.431 -22.098 1.00 33.47 2214 ASP B C 1
ATOM 4537 O O . ASP B 1 214 ? 23.592 6.482 -22.859 1.00 35.30 2214 ASP B O 1
ATOM 4542 N N . ALA B 1 215 ? 22.334 8.198 -22.070 1.00 30.93 2215 ALA B N 1
ATOM 4543 C CA . ALA B 1 215 ? 21.214 7.981 -22.930 1.00 28.74 2215 ALA B CA 1
ATOM 4544 C C . ALA B 1 215 ? 21.530 8.009 -24.413 1.00 39.25 2215 ALA B C 1
ATOM 4545 O O . ALA B 1 215 ? 20.902 7.296 -25.201 1.00 48.86 2215 ALA B O 1
ATOM 4547 N N . ASP B 1 216 ? 22.498 8.810 -24.819 1.00 29.31 2216 ASP B N 1
ATOM 4548 C CA . ASP B 1 216 ? 22.772 8.843 -26.238 1.00 31.52 2216 ASP B CA 1
ATOM 4549 C C . ASP B 1 216 ? 23.522 7.635 -26.705 1.00 30.35 2216 ASP B C 1
ATOM 4550 O O . ASP B 1 216 ? 23.268 7.030 -27.750 1.00 33.65 2216 ASP B O 1
ATOM 4555 N N . LEU B 1 217 ? 24.453 7.272 -25.878 1.00 28.09 2217 LEU B N 1
ATOM 4556 C CA . LEU B 1 217 ? 25.232 6.125 -26.203 1.00 25.95 2217 LEU B CA 1
ATOM 4557 C C . LEU B 1 217 ? 24.265 4.968 -26.332 1.00 27.22 2217 LEU B C 1
ATOM 4558 O O . LEU B 1 217 ? 24.238 4.218 -27.300 1.00 27.65 2217 LEU B O 1
ATOM 4563 N N . ALA B 1 218 ? 23.430 4.888 -25.322 1.00 24.99 2218 ALA B N 1
ATOM 4564 C CA . ALA B 1 218 ? 22.409 3.865 -25.226 1.00 20.88 2218 ALA B CA 1
ATOM 4565 C C . ALA B 1 218 ? 21.592 3.720 -26.522 1.00 29.02 2218 ALA B C 1
ATOM 4566 O O . ALA B 1 218 ? 21.355 2.641 -27.087 1.00 24.71 2218 ALA B O 1
ATOM 4568 N N . ALA B 1 219 ? 21.136 4.837 -27.022 1.00 27.21 2219 ALA B N 1
ATOM 4569 C CA . ALA B 1 219 ? 20.344 4.810 -28.230 1.00 22.47 2219 ALA B CA 1
ATOM 4570 C C . ALA B 1 219 ? 21.158 4.419 -29.440 1.00 28.12 2219 ALA B C 1
ATOM 4571 O O . ALA B 1 219 ? 20.626 3.802 -30.340 1.00 28.54 2219 ALA B O 1
ATOM 4573 N N . ARG B 1 220 ? 22.437 4.790 -29.461 1.00 31.59 2220 ARG B N 1
ATOM 4574 C CA . ARG B 1 220 ? 23.295 4.451 -30.581 1.00 25.51 2220 ARG B CA 1
ATOM 4575 C C . ARG B 1 220 ? 23.510 2.939 -30.607 1.00 31.50 2220 ARG B C 1
ATOM 4576 O O . ARG B 1 220 ? 23.487 2.257 -31.639 1.00 29.31 2220 ARG B O 1
ATOM 4584 N N . ILE B 1 221 ? 23.719 2.410 -29.408 1.00 25.93 2221 ILE B N 1
ATOM 4585 C CA . ILE B 1 221 ? 23.923 0.986 -29.233 1.00 22.75 2221 ILE B CA 1
ATOM 4586 C C . ILE B 1 221 ? 22.698 0.208 -29.756 1.00 21.22 2221 ILE B C 1
ATOM 4587 O O . ILE B 1 221 ? 22.734 -0.775 -30.513 1.00 25.46 2221 ILE B O 1
ATOM 4592 N N . ARG B 1 222 ? 21.556 0.698 -29.345 1.00 19.07 2222 ARG B N 1
ATOM 4593 C CA . ARG B 1 222 ? 20.288 0.116 -29.721 1.00 21.25 2222 ARG B CA 1
ATOM 4594 C C . ARG B 1 222 ? 20.059 0.090 -31.230 1.00 25.81 2222 ARG B C 1
ATOM 4595 O O . ARG B 1 222 ? 19.639 -0.906 -31.821 1.00 18.32 2222 ARG B O 1
ATOM 4603 N N . ALA B 1 223 ? 20.327 1.216 -31.879 1.00 27.18 2223 ALA B N 1
ATOM 4604 C CA . ALA B 1 223 ? 20.155 1.319 -33.324 1.00 23.85 2223 ALA B CA 1
ATOM 4605 C C . ALA B 1 223 ? 21.117 0.361 -34.021 1.00 20.33 2223 ALA B C 1
ATOM 4606 O O . ALA B 1 223 ? 20.760 -0.462 -34.858 1.00 16.14 2223 ALA B O 1
ATOM 4608 N N . LEU B 1 224 ? 22.377 0.439 -33.666 1.00 21.08 2224 LEU B N 1
ATOM 4609 C CA . LEU B 1 224 ? 23.314 -0.447 -34.310 1.00 22.73 2224 LEU B CA 1
ATOM 4610 C C . LEU B 1 224 ? 23.073 -1.949 -34.083 1.00 28.68 2224 LEU B C 1
ATOM 4611 O O . LEU B 1 224 ? 23.553 -2.782 -34.871 1.00 16.50 2224 LEU B O 1
ATOM 4616 N N . HIS B 1 225 ? 22.374 -2.317 -33.001 1.00 21.73 2225 HIS B N 1
ATOM 4617 C CA . HIS B 1 225 ? 22.198 -3.732 -32.780 1.00 15.42 2225 HIS B CA 1
ATOM 4618 C C . HIS B 1 225 ? 21.112 -4.295 -33.636 1.00 20.87 2225 HIS B C 1
ATOM 4619 O O . HIS B 1 225 ? 20.880 -5.497 -33.694 1.00 18.47 2225 HIS B O 1
ATOM 4626 N N . ASN B 1 226 ? 20.484 -3.343 -34.300 1.00 15.34 2226 ASN B N 1
ATOM 4627 C CA . ASN B 1 226 ? 19.369 -3.568 -35.218 1.00 13.34 2226 ASN B CA 1
ATOM 4628 C C . ASN B 1 226 ? 19.614 -2.925 -36.574 1.00 21.62 2226 ASN B C 1
ATOM 4629 O O . ASN B 1 226 ? 18.828 -2.084 -37.053 1.00 21.01 2226 ASN B O 1
ATOM 4634 N N . PHE B 1 227 ? 20.729 -3.336 -37.168 1.00 18.99 2227 PHE B N 1
ATOM 4635 C CA . PHE B 1 227 ? 21.157 -2.890 -38.487 1.00 19.51 2227 PHE B CA 1
ATOM 4636 C C . PHE B 1 227 ? 21.275 -1.393 -38.696 1.00 19.50 2227 PHE B C 1
ATOM 4637 O O . PHE B 1 227 ? 21.190 -0.967 -39.836 1.00 20.98 2227 PHE B O 1
ATOM 4645 N N . GLY B 1 228 ? 21.490 -0.636 -37.616 1.00 22.85 2228 GLY B N 1
ATOM 4646 C CA . GLY B 1 228 ? 21.625 0.814 -37.639 1.00 22.38 2228 GLY B CA 1
ATOM 4647 C C . GLY B 1 228 ? 20.324 1.534 -37.974 1.00 26.74 2228 GLY B C 1
ATOM 4648 O O . GLY B 1 228 ? 20.324 2.706 -38.353 1.00 26.57 2228 GLY B O 1
ATOM 4649 N N . PHE B 1 229 ? 19.200 0.828 -37.823 1.00 19.62 2229 PHE B N 1
ATOM 4650 C CA . PHE B 1 229 ? 17.934 1.450 -38.149 1.00 27.71 2229 PHE B CA 1
ATOM 4651 C C . PHE B 1 229 ? 17.599 2.542 -37.201 1.00 30.31 2229 PHE B C 1
ATOM 4652 O O . PHE B 1 229 ? 17.859 2.415 -36.031 1.00 27.22 2229 PHE B O 1
ATOM 4660 N N . ASP B 1 230 ? 17.012 3.600 -37.722 1.00 32.79 2230 ASP B N 1
ATOM 4661 C CA . ASP B 1 230 ? 16.626 4.728 -36.895 1.00 31.58 2230 ASP B CA 1
ATOM 4662 C C . ASP B 1 230 ? 17.771 5.413 -36.181 1.00 28.69 2230 ASP B C 1
ATOM 4663 O O . ASP B 1 230 ? 17.632 5.880 -35.070 1.00 37.36 2230 ASP B O 1
ATOM 4668 N N . LEU B 1 231 ? 18.921 5.472 -36.815 1.00 23.31 2231 LEU B N 1
ATOM 4669 C CA . LEU B 1 231 ? 20.107 6.131 -36.264 1.00 23.20 2231 LEU B CA 1
ATOM 4670 C C . LEU B 1 231 ? 20.340 7.302 -37.220 1.00 40.28 2231 LEU B C 1
ATOM 4671 O O . LEU B 1 231 ? 21.017 7.120 -38.229 1.00 40.86 2231 LEU B O 1
ATOM 4676 N N . PRO B 1 232 ? 19.737 8.474 -36.955 1.00 43.02 2232 PRO B N 1
ATOM 4677 C CA . PRO B 1 232 ? 19.890 9.636 -37.836 1.00 42.56 2232 PRO B CA 1
ATOM 4678 C C . PRO B 1 232 ? 21.374 9.951 -37.965 1.00 39.29 2232 PRO B C 1
ATOM 4679 O O . PRO B 1 232 ? 22.084 10.247 -37.000 1.00 35.33 2232 PRO B O 1
ATOM 4683 N N . GLY B 1 233 ? 21.852 9.846 -39.189 1.00 30.38 2233 GLY B N 1
ATOM 4684 C CA . GLY B 1 233 ? 23.256 10.055 -39.443 1.00 33.03 2233 GLY B CA 1
ATOM 4685 C C . GLY B 1 233 ? 23.936 8.715 -39.735 1.00 39.28 2233 GLY B C 1
ATOM 4686 O O . GLY B 1 233 ? 24.921 8.663 -40.469 1.00 40.94 2233 GLY B O 1
ATOM 4687 N N . GLY B 1 234 ? 23.395 7.622 -39.158 1.00 32.01 2234 GLY B N 1
ATOM 4688 C CA . GLY B 1 234 ? 23.940 6.298 -39.361 1.00 32.30 2234 GLY B CA 1
ATOM 4689 C C . GLY B 1 234 ? 25.296 6.213 -38.704 1.00 33.25 2234 GLY B C 1
ATOM 4690 O O . GLY B 1 234 ? 25.615 6.971 -37.805 1.00 28.91 2234 GLY B O 1
ATOM 4691 N N . SER B 1 235 ? 26.099 5.281 -39.148 1.00 23.33 2235 SER B N 1
ATOM 4692 C CA . SER B 1 235 ? 27.419 5.117 -38.596 1.00 15.55 2235 SER B CA 1
ATOM 4693 C C . SER B 1 235 ? 28.232 4.536 -39.722 1.00 26.73 2235 SER B C 1
ATOM 4694 O O . SER B 1 235 ? 27.657 3.941 -40.635 1.00 33.10 2235 SER B O 1
ATOM 4697 N N . PRO B 1 236 ? 29.547 4.744 -39.649 1.00 33.14 2236 PRO B N 1
ATOM 4698 C CA . PRO B 1 236 ? 30.510 4.263 -40.619 1.00 26.89 2236 PRO B CA 1
ATOM 4699 C C . PRO B 1 236 ? 30.608 2.746 -40.565 1.00 28.69 2236 PRO B C 1
ATOM 4700 O O . PRO B 1 236 ? 31.001 2.124 -41.554 1.00 27.55 2236 PRO B O 1
ATOM 4704 N N . ALA B 1 237 ? 30.255 2.182 -39.390 1.00 20.09 2237 ALA B N 1
ATOM 4705 C CA . ALA B 1 237 ? 30.281 0.750 -39.147 1.00 25.41 2237 ALA B CA 1
ATOM 4706 C C . ALA B 1 237 ? 29.134 0.053 -39.880 1.00 24.61 2237 ALA B C 1
ATOM 4707 O O . ALA B 1 237 ? 29.227 -1.128 -40.191 1.00 29.91 2237 ALA B O 1
ATOM 4709 N N . GLY B 1 238 ? 28.076 0.827 -40.160 1.00 16.20 2238 GLY B N 1
ATOM 4710 C CA . GLY B 1 238 ? 26.884 0.385 -40.850 1.00 16.08 2238 GLY B CA 1
ATOM 4711 C C . GLY B 1 238 ? 25.876 -0.031 -39.766 1.00 23.12 2238 GLY B C 1
ATOM 4712 O O . GLY B 1 238 ? 24.946 0.696 -39.424 1.00 19.27 2238 GLY B O 1
ATOM 4713 N N . GLY B 1 239 ? 26.090 -1.221 -39.193 1.00 15.98 2239 GLY B N 1
ATOM 4714 C CA . GLY B 1 239 ? 25.233 -1.764 -38.146 1.00 16.82 2239 GLY B CA 1
ATOM 4715 C C . GLY B 1 239 ? 25.361 -3.269 -38.174 1.00 19.58 2239 GLY B C 1
ATOM 4716 O O . GLY B 1 239 ? 26.093 -3.776 -39.004 1.00 16.16 2239 GLY B O 1
ATOM 4717 N N . THR B 1 240 ? 24.683 -3.979 -37.280 1.00 22.71 2240 THR B N 1
ATOM 4718 C CA . THR B 1 240 ? 24.756 -5.431 -37.251 1.00 16.89 2240 THR B CA 1
ATOM 4719 C C . THR B 1 240 ? 23.477 -5.966 -36.595 1.00 25.78 2240 THR B C 1
ATOM 4720 O O . THR B 1 240 ? 22.513 -5.244 -36.390 1.00 18.60 2240 THR B O 1
ATOM 4724 N N . ASN B 1 241 ? 23.464 -7.241 -36.250 1.00 18.41 2241 ASN B N 1
ATOM 4725 C CA . ASN B 1 241 ? 22.310 -7.796 -35.580 1.00 14.47 2241 ASN B CA 1
ATOM 4726 C C . ASN B 1 241 ? 22.832 -8.377 -34.277 1.00 18.90 2241 ASN B C 1
ATOM 4727 O O . ASN B 1 241 ? 23.562 -9.348 -34.282 1.00 16.69 2241 ASN B O 1
ATOM 4732 N N . ALA B 1 242 ? 22.509 -7.812 -33.151 1.00 13.38 2242 ALA B N 1
ATOM 4733 C CA . ALA B 1 242 ? 22.969 -8.427 -31.936 1.00 1.82 2242 ALA B CA 1
ATOM 4734 C C . ALA B 1 242 ? 21.764 -8.503 -30.960 1.00 15.12 2242 ALA B C 1
ATOM 4735 O O . ALA B 1 242 ? 21.879 -8.483 -29.722 1.00 18.84 2242 ALA B O 1
ATOM 4737 N N . LYS B 1 243 ? 20.566 -8.569 -31.515 1.00 15.27 2243 LYS B N 1
ATOM 4738 C CA . LYS B 1 243 ? 19.351 -8.611 -30.676 1.00 14.55 2243 LYS B CA 1
ATOM 4739 C C . LYS B 1 243 ? 19.127 -9.880 -29.862 1.00 21.82 2243 LYS B C 1
ATOM 4740 O O . LYS B 1 243 ? 19.487 -10.994 -30.285 1.00 17.89 2243 LYS B O 1
ATOM 4746 N N . MET B 1 244 ? 18.476 -9.674 -28.710 1.00 21.16 2244 MET B N 1
ATOM 4747 C CA . MET B 1 244 ? 18.057 -10.711 -27.778 1.00 11.71 2244 MET B CA 1
ATOM 4748 C C . MET B 1 244 ? 16.600 -11.069 -28.076 1.00 13.90 2244 MET B C 1
ATOM 4749 O O . MET B 1 244 ? 15.720 -10.208 -28.096 1.00 17.30 2244 MET B O 1
ATOM 4754 N N . SER B 1 245 ? 16.351 -12.362 -28.320 1.00 13.82 2245 SER B N 1
ATOM 4755 C CA . SER B 1 245 ? 15.023 -12.882 -28.584 1.00 17.40 2245 SER B CA 1
ATOM 4756 C C . SER B 1 245 ? 14.166 -12.892 -27.317 1.00 20.43 2245 SER B C 1
ATOM 4757 O O . SER B 1 245 ? 14.664 -12.756 -26.186 1.00 18.94 2245 SER B O 1
ATOM 4760 N N . GLU B 1 246 ? 12.856 -13.012 -27.484 1.00 15.45 2246 GLU B N 1
ATOM 4761 C CA . GLU B 1 246 ? 12.046 -13.011 -26.279 1.00 12.19 2246 GLU B CA 1
ATOM 4762 C C . GLU B 1 246 ? 12.283 -14.302 -25.523 1.00 13.48 2246 GLU B C 1
ATOM 4763 O O . GLU B 1 246 ? 12.140 -14.364 -24.336 1.00 20.76 2246 GLU B O 1
ATOM 4769 N N . ALA B 1 247 ? 12.670 -15.359 -26.204 1.00 18.24 2247 ALA B N 1
ATOM 4770 C CA . ALA B 1 247 ? 12.935 -16.612 -25.506 1.00 16.05 2247 ALA B CA 1
ATOM 4771 C C . ALA B 1 247 ? 14.091 -16.456 -24.524 1.00 28.41 2247 ALA B C 1
ATOM 4772 O O . ALA B 1 247 ? 14.039 -16.892 -23.383 1.00 24.65 2247 ALA B O 1
ATOM 4774 N N . ALA B 1 248 ? 15.177 -15.826 -24.970 1.00 20.06 2248 ALA B N 1
ATOM 4775 C CA . ALA B 1 248 ? 16.326 -15.624 -24.105 1.00 14.59 2248 ALA B CA 1
ATOM 4776 C C . ALA B 1 248 ? 15.896 -14.769 -22.952 1.00 14.50 2248 ALA B C 1
ATOM 4777 O O . ALA B 1 248 ? 16.288 -14.996 -21.786 1.00 11.32 2248 ALA B O 1
ATOM 4779 N N . ALA B 1 249 ? 15.068 -13.772 -23.278 1.00 13.95 2249 ALA B N 1
ATOM 4780 C CA . ALA B 1 249 ? 14.616 -12.877 -22.201 1.00 13.89 2249 ALA B CA 1
ATOM 4781 C C . ALA B 1 249 ? 13.814 -13.591 -21.137 1.00 25.52 2249 ALA B C 1
ATOM 4782 O O . ALA B 1 249 ? 13.948 -13.273 -19.956 1.00 21.67 2249 ALA B O 1
ATOM 4784 N N . ALA B 1 250 ? 12.972 -14.548 -21.571 1.00 24.64 2250 ALA B N 1
ATOM 4785 C CA . ALA B 1 250 ? 12.119 -15.291 -20.657 1.00 23.50 2250 ALA B CA 1
ATOM 4786 C C . ALA B 1 250 ? 12.915 -15.987 -19.588 1.00 28.06 2250 ALA B C 1
ATOM 4787 O O . ALA B 1 250 ? 12.581 -15.890 -18.406 1.00 27.41 2250 ALA B O 1
ATOM 4789 N N . MET B 1 251 ? 13.968 -16.665 -20.088 1.00 22.41 2251 MET B N 1
ATOM 4790 C CA . MET B 1 251 ? 14.920 -17.407 -19.288 1.00 20.42 2251 MET B CA 1
ATOM 4791 C C . MET B 1 251 ? 15.641 -16.481 -18.319 1.00 23.99 2251 MET B C 1
ATOM 4792 O O . MET B 1 251 ? 15.751 -16.748 -17.135 1.00 25.12 2251 MET B O 1
ATOM 4797 N N . GLY B 1 252 ? 16.138 -15.370 -18.860 1.00 22.41 2252 GLY B N 1
ATOM 4798 C CA . GLY B 1 252 ? 16.855 -14.407 -18.071 1.00 19.27 2252 GLY B CA 1
ATOM 4799 C C . GLY B 1 252 ? 16.016 -13.840 -16.932 1.00 22.18 2252 GLY B C 1
ATOM 4800 O O . GLY B 1 252 ? 16.510 -13.568 -15.856 1.00 23.74 2252 GLY B O 1
ATOM 4801 N N . LEU B 1 253 ? 14.738 -13.622 -17.174 1.00 19.82 2253 LEU B N 1
ATOM 4802 C CA . LEU B 1 253 ? 13.879 -13.060 -16.145 1.00 14.75 2253 LEU B CA 1
ATOM 4803 C C . LEU B 1 253 ? 13.700 -14.047 -15.007 1.00 16.11 2253 LEU B C 1
ATOM 4804 O O . LEU B 1 253 ? 13.704 -13.685 -13.830 1.00 18.14 2253 LEU B O 1
ATOM 4809 N N . THR B 1 254 ? 13.544 -15.312 -15.385 1.00 20.37 2254 THR B N 1
ATOM 4810 C CA . THR B 1 254 ? 13.365 -16.439 -14.472 1.00 23.37 2254 THR B CA 1
ATOM 4811 C C . THR B 1 254 ? 14.600 -16.643 -13.616 1.00 35.00 2254 THR B C 1
ATOM 4812 O O . THR B 1 254 ? 14.554 -17.025 -12.432 1.00 34.67 2254 THR B O 1
ATOM 4816 N N . SER B 1 255 ? 15.721 -16.392 -14.277 1.00 25.47 2255 SER B N 1
ATOM 4817 C CA . SER B 1 255 ? 17.026 -16.502 -13.686 1.00 20.35 2255 SER B CA 1
ATOM 4818 C C . SER B 1 255 ? 17.220 -15.366 -12.706 1.00 23.90 2255 SER B C 1
ATOM 4819 O O . SER B 1 255 ? 17.720 -15.521 -11.581 1.00 24.04 2255 SER B O 1
ATOM 4822 N N . LEU B 1 256 ? 16.800 -14.190 -13.113 1.00 16.63 2256 LEU B N 1
ATOM 4823 C CA . LEU B 1 256 ? 16.946 -13.078 -12.174 1.00 17.07 2256 LEU B CA 1
ATOM 4824 C C . LEU B 1 256 ? 16.018 -13.290 -10.968 1.00 28.40 2256 LEU B C 1
ATOM 4825 O O . LEU B 1 256 ? 16.242 -12.815 -9.849 1.00 25.09 2256 LEU B O 1
ATOM 4830 N N . ASP B 1 257 ? 14.909 -13.974 -11.207 1.00 20.99 2257 ASP B N 1
ATOM 4831 C CA . ASP B 1 257 ? 13.992 -14.218 -10.126 1.00 24.80 2257 ASP B CA 1
ATOM 4832 C C . ASP B 1 257 ? 14.668 -14.967 -8.951 1.00 36.03 2257 ASP B C 1
ATOM 4833 O O . ASP B 1 257 ? 14.390 -14.740 -7.757 1.00 24.42 2257 ASP B O 1
ATOM 4838 N N . ALA B 1 258 ? 15.588 -15.865 -9.303 1.00 22.92 2258 ALA B N 1
ATOM 4839 C CA . ALA B 1 258 ? 16.302 -16.705 -8.361 1.00 18.82 2258 ALA B CA 1
ATOM 4840 C C . ALA B 1 258 ? 17.678 -16.221 -7.925 1.00 30.86 2258 ALA B C 1
ATOM 4841 O O . ALA B 1 258 ? 18.365 -16.824 -7.103 1.00 35.89 2258 ALA B O 1
ATOM 4843 N N . PHE B 1 259 ? 18.106 -15.129 -8.501 1.00 26.25 2259 PHE B N 1
ATOM 4844 C CA . PHE B 1 259 ? 19.424 -14.572 -8.239 1.00 19.90 2259 PHE B CA 1
ATOM 4845 C C . PHE B 1 259 ? 19.779 -14.328 -6.789 1.00 25.14 2259 PHE B C 1
ATOM 4846 O O . PHE B 1 259 ? 20.812 -14.823 -6.313 1.00 27.64 2259 PHE B O 1
ATOM 4854 N N . PRO B 1 260 ? 18.954 -13.545 -6.083 1.00 26.41 2260 PRO B N 1
ATOM 4855 C CA . PRO B 1 260 ? 19.268 -13.248 -4.703 1.00 25.35 2260 PRO B CA 1
ATOM 4856 C C . PRO B 1 260 ? 19.475 -14.501 -3.899 1.00 26.44 2260 PRO B C 1
ATOM 4857 O O . PRO B 1 260 ? 20.331 -14.600 -3.035 1.00 23.18 2260 PRO B O 1
ATOM 4861 N N . GLU B 1 261 ? 18.704 -15.506 -4.219 1.00 22.95 2261 GLU B N 1
ATOM 4862 C CA . GLU B 1 261 ? 18.896 -16.720 -3.482 1.00 18.29 2261 GLU B CA 1
ATOM 4863 C C . GLU B 1 261 ? 20.197 -17.391 -3.913 1.00 30.78 2261 GLU B C 1
ATOM 4864 O O . GLU B 1 261 ? 20.917 -17.992 -3.125 1.00 32.74 2261 GLU B O 1
ATOM 4870 N N . VAL B 1 262 ? 20.537 -17.267 -5.189 1.00 30.71 2262 VAL B N 1
ATOM 4871 C CA . VAL B 1 262 ? 21.756 -17.880 -5.648 1.00 26.81 2262 VAL B CA 1
ATOM 4872 C C . VAL B 1 262 ? 22.949 -17.288 -4.962 1.00 20.31 2262 VAL B C 1
ATOM 4873 O O . VAL B 1 262 ? 23.870 -17.967 -4.510 1.00 25.17 2262 VAL B O 1
ATOM 4877 N N . ILE B 1 263 ? 22.939 -15.985 -4.886 1.00 19.56 2263 ILE B N 1
ATOM 4878 C CA . ILE B 1 263 ? 24.068 -15.362 -4.254 1.00 17.63 2263 ILE B CA 1
ATOM 4879 C C . ILE B 1 263 ? 24.324 -15.901 -2.828 1.00 27.08 2263 ILE B C 1
ATOM 4880 O O . ILE B 1 263 ? 25.426 -16.228 -2.360 1.00 24.55 2263 ILE B O 1
ATOM 4885 N N . ASP B 1 264 ? 23.242 -15.967 -2.096 1.00 22.71 2264 ASP B N 1
ATOM 4886 C CA . ASP B 1 264 ? 23.297 -16.429 -0.733 1.00 27.52 2264 ASP B CA 1
ATOM 4887 C C . ASP B 1 264 ? 23.882 -17.834 -0.656 1.00 28.03 2264 ASP B C 1
ATOM 4888 O O . ASP B 1 264 ? 24.708 -18.171 0.206 1.00 27.60 2264 ASP B O 1
ATOM 4893 N N . ARG B 1 265 ? 23.445 -18.671 -1.578 1.00 21.38 2265 ARG B N 1
ATOM 4894 C CA . ARG B 1 265 ? 23.965 -20.016 -1.566 1.00 21.09 2265 ARG B CA 1
ATOM 4895 C C . ARG B 1 265 ? 25.449 -19.978 -1.902 1.00 32.56 2265 ARG B C 1
ATOM 4896 O O . ARG B 1 265 ? 26.296 -20.594 -1.255 1.00 30.09 2265 ARG B O 1
ATOM 4904 N N . ASN B 1 266 ? 25.785 -19.213 -2.932 1.00 24.51 2266 ASN B N 1
ATOM 4905 C CA . ASN B 1 266 ? 27.178 -19.082 -3.336 1.00 22.51 2266 ASN B CA 1
ATOM 4906 C C . ASN B 1 266 ? 28.054 -18.649 -2.144 1.00 30.54 2266 ASN B C 1
ATOM 4907 O O . ASN B 1 266 ? 29.148 -19.175 -1.888 1.00 26.95 2266 ASN B O 1
ATOM 4912 N N . ARG B 1 267 ? 27.558 -17.638 -1.437 1.00 27.66 2267 ARG B N 1
ATOM 4913 C CA . ARG B 1 267 ? 28.268 -17.104 -0.295 1.00 35.52 2267 ARG B CA 1
ATOM 4914 C C . ARG B 1 267 ? 28.517 -18.195 0.725 1.00 38.06 2267 ARG B C 1
ATOM 4915 O O . ARG B 1 267 ? 29.638 -18.378 1.235 1.00 39.90 2267 ARG B O 1
ATOM 4923 N N . ARG B 1 268 ? 27.445 -18.930 1.005 1.00 25.38 2268 ARG B N 1
ATOM 4924 C CA . ARG B 1 268 ? 27.564 -20.026 1.939 1.00 29.32 2268 ARG B CA 1
ATOM 4925 C C . ARG B 1 268 ? 28.649 -21.005 1.443 1.00 38.32 2268 ARG B C 1
ATOM 4926 O O . ARG B 1 268 ? 29.551 -21.384 2.191 1.00 34.65 2268 ARG B O 1
ATOM 4934 N N . ASN B 1 269 ? 28.559 -21.413 0.161 1.00 35.89 2269 ASN B N 1
ATOM 4935 C CA . ASN B 1 269 ? 29.491 -22.357 -0.478 1.00 30.29 2269 ASN B CA 1
ATOM 4936 C C . ASN B 1 269 ? 30.947 -21.958 -0.261 1.00 33.90 2269 ASN B C 1
ATOM 4937 O O . ASN B 1 269 ? 31.804 -22.772 0.087 1.00 29.79 2269 ASN B O 1
ATOM 4942 N N . HIS B 1 270 ? 31.203 -20.680 -0.477 1.00 29.36 2270 HIS B N 1
ATOM 4943 C CA . HIS B 1 270 ? 32.528 -20.161 -0.321 1.00 27.76 2270 HIS B CA 1
ATOM 4944 C C . HIS B 1 270 ? 33.005 -20.345 1.105 1.00 34.58 2270 HIS B C 1
ATOM 4945 O O . HIS B 1 270 ? 34.112 -20.816 1.349 1.00 30.13 2270 HIS B O 1
ATOM 4952 N N . ALA B 1 271 ? 32.158 -19.980 2.046 1.00 30.51 2271 ALA B N 1
ATOM 4953 C CA . ALA B 1 271 ? 32.561 -20.139 3.426 1.00 31.94 2271 ALA B CA 1
ATOM 4954 C C . ALA B 1 271 ? 32.921 -21.601 3.717 1.00 38.64 2271 ALA B C 1
ATOM 4955 O O . ALA B 1 271 ? 33.930 -21.902 4.357 1.00 42.35 2271 ALA B O 1
ATOM 4957 N N . ALA B 1 272 ? 32.108 -22.529 3.224 1.00 26.61 2272 ALA B N 1
ATOM 4958 C CA . ALA B 1 272 ? 32.397 -23.920 3.472 1.00 23.65 2272 ALA B CA 1
ATOM 4959 C C . ALA B 1 272 ? 33.736 -24.293 2.889 1.00 34.85 2272 ALA B C 1
ATOM 4960 O O . ALA B 1 272 ? 34.510 -25.012 3.501 1.00 35.38 2272 ALA B O 1
ATOM 4962 N N . TYR B 1 273 ? 34.036 -23.819 1.697 1.00 24.80 2273 TYR B N 1
ATOM 4963 C CA . TYR B 1 273 ? 35.319 -24.192 1.125 1.00 19.58 2273 TYR B CA 1
ATOM 4964 C C . TYR B 1 273 ? 36.475 -23.587 1.899 1.00 30.27 2273 TYR B C 1
ATOM 4965 O O . TYR B 1 273 ? 37.580 -24.129 2.025 1.00 25.10 2273 TYR B O 1
ATOM 4974 N N . ARG B 1 274 ? 36.227 -22.396 2.389 1.00 27.46 2274 ARG B N 1
ATOM 4975 C CA . ARG B 1 274 ? 37.270 -21.723 3.102 1.00 27.44 2274 ARG B CA 1
ATOM 4976 C C . ARG B 1 274 ? 37.659 -22.531 4.339 1.00 31.75 2274 ARG B C 1
ATOM 4977 O O . ARG B 1 274 ? 38.825 -22.882 4.640 1.00 29.94 2274 ARG B O 1
ATOM 4985 N N . GLU B 1 275 ? 36.626 -22.840 5.073 1.00 21.59 2275 GLU B N 1
ATOM 4986 C CA . GLU B 1 275 ? 36.819 -23.600 6.288 1.00 23.06 2275 GLU B CA 1
ATOM 4987 C C . GLU B 1 275 ? 37.446 -24.984 6.067 1.00 26.85 2275 GLU B C 1
ATOM 4988 O O . GLU B 1 275 ? 38.353 -25.373 6.786 1.00 35.44 2275 GLU B O 1
ATOM 4994 N N . HIS B 1 276 ? 36.979 -25.716 5.066 1.00 20.97 2276 HIS B N 1
ATOM 4995 C CA . HIS B 1 276 ? 37.471 -27.043 4.779 1.00 23.55 2276 HIS B CA 1
ATOM 4996 C C . HIS B 1 276 ? 38.841 -27.040 4.146 1.00 30.31 2276 HIS B C 1
ATOM 4997 O O . HIS B 1 276 ? 39.403 -28.105 3.889 1.00 20.95 2276 HIS B O 1
ATOM 5004 N N . LEU B 1 277 ? 39.377 -25.854 3.850 1.00 33.91 2277 LEU B N 1
ATOM 5005 C CA . LEU B 1 277 ? 40.678 -25.824 3.215 1.00 33.03 2277 LEU B CA 1
ATOM 5006 C C . LEU B 1 277 ? 41.765 -25.144 4.021 1.00 31.28 2277 LEU B C 1
ATOM 5007 O O . LEU B 1 277 ? 42.845 -24.846 3.505 1.00 39.35 2277 LEU B O 1
ATOM 5012 N N . ALA B 1 278 ? 41.474 -24.878 5.284 1.00 31.44 2278 ALA B N 1
ATOM 5013 C CA . ALA B 1 278 ? 42.415 -24.226 6.185 1.00 30.19 2278 ALA B CA 1
ATOM 5014 C C . ALA B 1 278 ? 43.650 -25.102 6.464 1.00 35.89 2278 ALA B C 1
ATOM 5015 O O . ALA B 1 278 ? 43.680 -26.310 6.182 1.00 24.76 2278 ALA B O 1
ATOM 5017 N N . ASP B 1 279 ? 44.689 -24.489 7.043 1.00 28.76 2279 ASP B N 1
ATOM 5018 C CA . ASP B 1 279 ? 45.891 -25.233 7.382 1.00 29.35 2279 ASP B CA 1
ATOM 5019 C C . ASP B 1 279 ? 46.391 -25.988 6.195 1.00 22.78 2279 ASP B C 1
ATOM 5020 O O . ASP B 1 279 ? 46.733 -27.150 6.286 1.00 26.51 2279 ASP B O 1
ATOM 5025 N N . LEU B 1 280 ? 46.436 -25.329 5.064 1.00 31.25 2280 LEU B N 1
ATOM 5026 C CA . LEU B 1 280 ? 46.888 -25.992 3.862 1.00 30.64 2280 LEU B CA 1
ATOM 5027 C C . LEU B 1 280 ? 47.754 -25.026 3.069 1.00 38.79 2280 LEU B C 1
ATOM 5028 O O . LEU B 1 280 ? 47.320 -24.316 2.161 1.00 30.63 2280 LEU B O 1
ATOM 5033 N N . PRO B 1 281 ? 49.022 -24.983 3.457 1.00 35.39 2281 PRO B N 1
ATOM 5034 C CA . PRO B 1 281 ? 49.974 -24.101 2.808 1.00 34.86 2281 PRO B CA 1
ATOM 5035 C C . PRO B 1 281 ? 50.078 -24.276 1.273 1.00 34.86 2281 PRO B C 1
ATOM 5036 O O . PRO B 1 281 ? 50.162 -25.401 0.724 1.00 29.64 2281 PRO B O 1
ATOM 5040 N N . GLY B 1 282 ? 50.070 -23.149 0.549 1.00 27.35 2282 GLY B N 1
ATOM 5041 C CA . GLY B 1 282 ? 50.177 -23.228 -0.898 1.00 28.97 2282 GLY B CA 1
ATOM 5042 C C . GLY B 1 282 ? 48.826 -23.536 -1.566 1.00 30.20 2282 GLY B C 1
ATOM 5043 O O . GLY B 1 282 ? 48.746 -23.680 -2.766 1.00 31.24 2282 GLY B O 1
ATOM 5044 N N . VAL B 1 283 ? 47.762 -23.585 -0.786 1.00 20.44 2283 VAL B N 1
ATOM 5045 C CA . VAL B 1 283 ? 46.434 -23.792 -1.346 1.00 24.29 2283 VAL B CA 1
ATOM 5046 C C . VAL B 1 283 ? 45.627 -22.673 -0.755 1.00 27.26 2283 VAL B C 1
ATOM 5047 O O . VAL B 1 283 ? 45.150 -22.754 0.374 1.00 23.45 2283 VAL B O 1
ATOM 5051 N N . LEU B 1 284 ? 45.544 -21.586 -1.514 1.00 30.71 2284 LEU B N 1
ATOM 5052 C CA . LEU B 1 284 ? 44.875 -20.387 -1.033 1.00 31.26 2284 LEU B CA 1
ATOM 5053 C C . LEU B 1 284 ? 43.530 -19.981 -1.629 1.00 35.93 2284 LEU B C 1
ATOM 5054 O O . LEU B 1 284 ? 43.456 -19.494 -2.764 1.00 25.57 2284 LEU B O 1
ATOM 5059 N N . VAL B 1 285 ? 42.476 -20.132 -0.824 1.00 23.65 2285 VAL B N 1
ATOM 5060 C CA . VAL B 1 285 ? 41.121 -19.756 -1.204 1.00 25.67 2285 VAL B CA 1
ATOM 5061 C C . VAL B 1 285 ? 40.995 -18.236 -1.431 1.00 35.89 2285 VAL B C 1
ATOM 5062 O O . VAL B 1 285 ? 41.223 -17.429 -0.521 1.00 31.38 2285 VAL B O 1
ATOM 5066 N N . ALA B 1 286 ? 40.657 -17.829 -2.669 1.00 32.23 2286 ALA B N 1
ATOM 5067 C CA . ALA B 1 286 ? 40.555 -16.408 -3.002 1.00 27.29 2286 ALA B CA 1
ATOM 5068 C C . ALA B 1 286 ? 39.423 -15.687 -2.299 1.00 33.81 2286 ALA B C 1
ATOM 5069 O O . ALA B 1 286 ? 38.229 -15.912 -2.498 1.00 31.89 2286 ALA B O 1
ATOM 5071 N N . ASP B 1 287 ? 39.821 -14.782 -1.456 1.00 27.52 2287 ASP B N 1
ATOM 5072 C CA . ASP B 1 287 ? 38.851 -14.033 -0.725 1.00 29.92 2287 ASP B CA 1
ATOM 5073 C C . ASP B 1 287 ? 38.35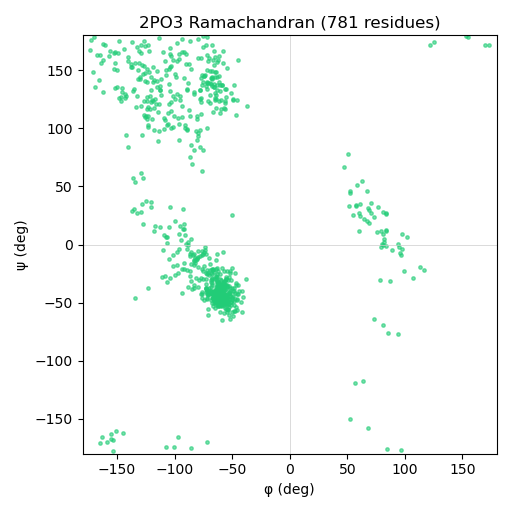2 -12.820 -1.502 1.00 32.32 2287 ASP B C 1
ATOM 5074 O O . ASP B 1 287 ? 38.833 -11.695 -1.368 1.00 31.64 2287 ASP B O 1
ATOM 5079 N N . HIS B 1 288 ? 37.354 -13.030 -2.341 1.00 34.35 2288 HIS B N 1
ATOM 5080 C CA . HIS B 1 288 ? 36.843 -11.921 -3.128 1.00 25.92 2288 HIS B CA 1
ATOM 5081 C C . HIS B 1 288 ? 36.313 -10.756 -2.336 1.00 33.81 2288 HIS B C 1
ATOM 5082 O O . HIS B 1 288 ? 36.498 -9.601 -2.736 1.00 28.82 2288 HIS B O 1
ATOM 5089 N N . ASP B 1 289 ? 35.605 -11.074 -1.244 1.00 39.37 2289 ASP B N 1
ATOM 5090 C CA . ASP B 1 289 ? 34.990 -10.065 -0.398 1.00 49.93 2289 ASP B CA 1
ATOM 5091 C C . ASP B 1 289 ? 35.884 -8.910 -0.035 1.00 41.33 2289 ASP B C 1
ATOM 5092 O O . ASP B 1 289 ? 35.422 -7.774 0.102 1.00 37.74 2289 ASP B O 1
ATOM 5097 N N . ARG B 1 290 ? 37.163 -9.196 0.136 1.00 27.28 2290 ARG B N 1
ATOM 5098 C CA . ARG B 1 290 ? 38.030 -8.097 0.480 1.00 32.61 2290 ARG B CA 1
ATOM 5099 C C . ARG B 1 290 ? 38.020 -6.982 -0.568 1.00 49.24 2290 ARG B C 1
ATOM 5100 O O . ARG B 1 290 ? 38.388 -5.844 -0.239 1.00 49.45 2290 ARG B O 1
ATOM 5108 N N . HIS B 1 291 ? 37.595 -7.314 -1.814 1.00 34.68 2291 HIS B N 1
ATOM 5109 C CA . HIS B 1 291 ? 37.523 -6.363 -2.926 1.00 31.25 2291 HIS B CA 1
ATOM 5110 C C . HIS B 1 291 ? 36.207 -5.611 -3.067 1.00 39.48 2291 HIS B C 1
ATOM 5111 O O . HIS B 1 291 ? 36.062 -4.715 -3.925 1.00 31.52 2291 HIS B O 1
ATOM 5118 N N . GLY B 1 292 ? 35.273 -5.987 -2.187 1.00 30.28 2292 GLY B N 1
ATOM 5119 C CA . GLY B 1 292 ? 33.947 -5.402 -2.136 1.00 21.14 2292 GLY B CA 1
ATOM 5120 C C . GLY B 1 292 ? 32.947 -6.528 -2.245 1.00 26.43 2292 GLY B C 1
ATOM 5121 O O . GLY B 1 292 ? 33.315 -7.709 -2.398 1.00 27.63 2292 GLY B O 1
ATOM 5122 N N . LEU B 1 293 ? 31.693 -6.175 -2.104 1.00 30.99 2293 LEU B N 1
ATOM 5123 C CA . LEU B 1 293 ? 30.680 -7.200 -2.177 1.00 37.60 2293 LEU B CA 1
ATOM 5124 C C . LEU B 1 293 ? 30.776 -7.986 -3.482 1.00 38.40 2293 LEU B C 1
ATOM 5125 O O . LEU B 1 293 ? 30.775 -7.396 -4.568 1.00 36.34 2293 LEU B O 1
ATOM 5130 N N . ASN B 1 294 ? 30.844 -9.322 -3.351 1.00 32.04 2294 ASN B N 1
ATOM 5131 C CA . ASN B 1 294 ? 30.940 -10.252 -4.467 1.00 34.30 2294 ASN B CA 1
ATOM 5132 C C . ASN B 1 294 ? 29.788 -11.247 -4.517 1.00 41.75 2294 ASN B C 1
ATOM 5133 O O . ASN B 1 294 ? 29.333 -11.706 -3.475 1.00 39.45 2294 ASN B O 1
ATOM 5138 N N . ASN B 1 295 ? 29.344 -11.615 -5.723 1.00 32.55 2295 ASN B N 1
ATOM 5139 C CA . ASN B 1 295 ? 28.263 -12.585 -5.872 1.00 25.63 2295 ASN B CA 1
ATOM 5140 C C . ASN B 1 295 ? 28.755 -14.031 -5.660 1.00 26.65 2295 ASN B C 1
ATOM 5141 O O . ASN B 1 295 ? 27.970 -14.970 -5.558 1.00 23.66 2295 ASN B O 1
ATOM 5146 N N . HIS B 1 296 ? 30.074 -14.223 -5.577 1.00 26.28 2296 HIS B N 1
ATOM 5147 C CA . HIS B 1 296 ? 30.689 -15.525 -5.349 1.00 20.36 2296 HIS B CA 1
ATOM 5148 C C . HIS B 1 296 ? 30.382 -16.641 -6.351 1.00 24.78 2296 HIS B C 1
ATOM 5149 O O . HIS B 1 296 ? 30.337 -17.804 -5.933 1.00 22.21 2296 HIS B O 1
ATOM 5156 N N . GLN B 1 297 ? 30.204 -16.316 -7.658 1.00 28.07 2297 GLN B N 1
ATOM 5157 C CA . GLN B 1 297 ? 29.947 -17.300 -8.723 1.00 23.64 2297 GLN B CA 1
ATOM 5158 C C . GLN B 1 297 ? 31.192 -18.120 -9.049 1.00 25.62 2297 GLN B C 1
ATOM 5159 O O . GLN B 1 297 ? 31.145 -19.236 -9.572 1.00 28.56 2297 GLN B O 1
ATOM 5169 N N . TYR B 1 298 ? 32.339 -17.536 -8.686 1.00 32.30 2298 TYR B N 1
ATOM 5170 C CA . TYR B 1 298 ? 33.626 -18.161 -8.889 1.00 28.21 2298 TYR B CA 1
ATOM 5171 C C . TYR B 1 298 ? 34.280 -18.495 -7.578 1.00 28.33 2298 TYR B C 1
ATOM 5172 O O . TYR B 1 298 ? 34.501 -17.600 -6.779 1.00 20.93 2298 TYR B O 1
ATOM 5181 N N . VAL B 1 299 ? 34.571 -19.787 -7.394 1.00 23.99 2299 VAL B N 1
ATOM 5182 C CA . VAL B 1 299 ? 35.265 -20.326 -6.232 1.00 22.62 2299 VAL B CA 1
ATOM 5183 C C . VAL B 1 299 ? 36.697 -20.589 -6.723 1.00 28.46 2299 VAL B C 1
ATOM 5184 O O . VAL B 1 299 ? 36.995 -21.578 -7.385 1.00 33.53 2299 VAL B O 1
ATOM 5188 N N . ILE B 1 300 ? 37.591 -19.668 -6.392 1.00 27.66 2300 ILE B N 1
ATOM 5189 C CA . ILE B 1 300 ? 38.971 -19.726 -6.800 1.00 28.39 2300 ILE B CA 1
ATOM 5190 C C . ILE B 1 300 ? 39.999 -19.953 -5.687 1.00 25.87 2300 ILE B C 1
ATOM 5191 O O . ILE B 1 300 ? 39.975 -19.365 -4.609 1.00 21.66 2300 ILE B O 1
ATOM 5196 N N . VAL B 1 301 ? 40.931 -20.825 -6.017 1.00 27.32 2301 VAL B N 1
ATOM 5197 C CA . VAL B 1 301 ? 42.064 -21.195 -5.195 1.00 32.31 2301 VAL B CA 1
ATOM 5198 C C . VAL B 1 301 ? 43.319 -21.082 -6.055 1.00 30.60 2301 VAL B C 1
ATOM 5199 O O . VAL B 1 301 ? 43.314 -21.347 -7.255 1.00 27.31 2301 VAL B O 1
ATOM 5203 N N . GLU B 1 302 ? 44.398 -20.663 -5.421 1.00 31.45 2302 GLU B N 1
ATOM 5204 C CA . GLU B 1 302 ? 45.696 -20.522 -6.022 1.00 25.29 2302 GLU B CA 1
ATOM 5205 C C . GLU B 1 302 ? 46.481 -21.704 -5.512 1.00 36.81 2302 GLU B C 1
ATOM 5206 O O . GLU B 1 302 ? 46.450 -21.993 -4.293 1.00 27.38 2302 GLU B O 1
ATOM 5212 N N . ILE B 1 303 ? 47.144 -22.368 -6.462 1.00 33.76 2303 ILE B N 1
ATOM 5213 C CA . ILE B 1 303 ? 47.988 -23.525 -6.209 1.00 29.54 2303 ILE B CA 1
ATOM 5214 C C . ILE B 1 303 ? 49.450 -23.099 -6.336 1.00 30.27 2303 ILE B C 1
ATOM 5215 O O . ILE B 1 303 ? 49.895 -22.718 -7.402 1.00 33.86 2303 ILE B O 1
ATOM 5220 N N . ASP B 1 304 ? 50.191 -23.113 -5.225 1.00 37.50 2304 ASP B N 1
ATOM 5221 C CA . ASP B 1 304 ? 51.604 -22.738 -5.220 1.00 39.92 2304 ASP B CA 1
ATOM 5222 C C . ASP B 1 304 ? 52.394 -24.047 -5.320 1.00 44.10 2304 ASP B C 1
ATOM 5223 O O . ASP B 1 304 ? 52.497 -24.828 -4.363 1.00 37.45 2304 ASP B O 1
ATOM 5228 N N . GLU B 1 305 ? 52.897 -24.279 -6.534 1.00 33.67 2305 GLU B N 1
ATOM 5229 C CA . GLU B 1 305 ? 53.644 -25.469 -6.884 1.00 33.38 2305 GLU B CA 1
ATOM 5230 C C . GLU B 1 305 ? 54.844 -25.700 -6.003 1.00 23.45 2305 GLU B C 1
ATOM 5231 O O . GLU B 1 305 ? 55.103 -26.811 -5.560 1.00 22.42 2305 GLU B O 1
ATOM 5237 N N . ALA B 1 306 ? 55.564 -24.618 -5.748 1.00 19.73 2306 ALA B N 1
ATOM 5238 C CA . ALA B 1 306 ? 56.743 -24.717 -4.916 1.00 29.83 2306 ALA B CA 1
ATOM 5239 C C . ALA B 1 306 ? 56.354 -25.007 -3.492 1.00 51.13 2306 ALA B C 1
ATOM 5240 O O . ALA B 1 306 ? 57.158 -25.493 -2.710 1.00 68.08 2306 ALA B O 1
ATOM 5242 N N . THR B 1 307 ? 55.120 -24.684 -3.144 1.00 36.44 2307 THR B N 1
ATOM 5243 C CA . THR B 1 307 ? 54.738 -24.895 -1.785 1.00 27.79 2307 THR B CA 1
ATOM 5244 C C . THR B 1 307 ? 54.099 -26.214 -1.580 1.00 33.00 2307 THR B C 1
ATOM 5245 O O . THR B 1 307 ? 54.386 -26.890 -0.585 1.00 28.10 2307 THR B O 1
ATOM 5249 N N . THR B 1 308 ? 53.252 -26.550 -2.542 1.00 26.86 2308 THR B N 1
ATOM 5250 C CA . THR B 1 308 ? 52.510 -27.795 -2.495 1.00 29.26 2308 THR B CA 1
ATOM 5251 C C . THR B 1 308 ? 53.307 -28.922 -3.083 1.00 34.20 2308 THR B C 1
ATOM 5252 O O . THR B 1 308 ? 53.027 -30.090 -2.801 1.00 40.01 2308 THR B O 1
ATOM 5256 N N . GLY B 1 309 ? 54.265 -28.535 -3.926 1.00 27.19 2309 GLY B N 1
ATOM 5257 C CA . GLY B 1 309 ? 55.097 -29.499 -4.622 1.00 28.03 2309 GLY B CA 1
ATOM 5258 C C . GLY B 1 309 ? 54.341 -30.176 -5.778 1.00 39.22 2309 GLY B C 1
ATOM 5259 O O . GLY B 1 309 ? 54.815 -31.165 -6.338 1.00 36.39 2309 GLY B O 1
ATOM 5260 N N . ILE B 1 310 ? 53.147 -29.638 -6.111 1.00 39.90 2310 ILE B N 1
ATOM 5261 C CA . ILE B 1 310 ? 52.298 -30.097 -7.201 1.00 36.21 2310 ILE B CA 1
ATOM 5262 C C . ILE B 1 310 ? 51.786 -28.884 -7.985 1.00 39.77 2310 ILE B C 1
ATOM 5263 O O . ILE B 1 310 ? 51.342 -27.897 -7.389 1.00 33.52 2310 ILE B O 1
ATOM 5268 N N . HIS B 1 311 ? 51.870 -28.966 -9.328 1.00 41.58 2311 HIS B N 1
ATOM 5269 C CA . HIS B 1 311 ? 51.457 -27.917 -10.276 1.00 40.31 2311 HIS B CA 1
ATOM 5270 C C . HIS B 1 311 ? 49.941 -27.792 -10.502 1.00 37.85 2311 HIS B C 1
ATOM 5271 O O . HIS B 1 311 ? 49.250 -28.807 -10.539 1.00 27.65 2311 HIS B O 1
ATOM 5278 N N . ARG B 1 312 ? 49.425 -26.553 -10.669 1.00 40.52 2312 ARG B N 1
ATOM 5279 C CA . ARG B 1 312 ? 47.986 -26.298 -10.910 1.00 41.46 2312 ARG B CA 1
ATOM 5280 C C . ARG B 1 312 ? 47.385 -27.293 -11.894 1.00 41.18 2312 ARG B C 1
ATOM 5281 O O . ARG B 1 312 ? 46.333 -27.890 -11.658 1.00 37.00 2312 ARG B O 1
ATOM 5289 N N . ASP B 1 313 ? 48.071 -27.458 -13.020 1.00 25.90 2313 ASP B N 1
ATOM 5290 C CA . ASP B 1 313 ? 47.623 -28.374 -14.051 1.00 29.38 2313 ASP B CA 1
ATOM 5291 C C . ASP B 1 313 ? 47.402 -29.825 -13.644 1.00 36.06 2313 ASP B C 1
ATOM 5292 O O . ASP B 1 313 ? 46.393 -30.427 -14.006 1.00 41.32 2313 ASP B O 1
ATOM 5297 N N . LEU B 1 314 ? 48.345 -30.399 -12.910 1.00 35.14 2314 LEU B N 1
ATOM 5298 C CA . LEU B 1 314 ? 48.219 -31.775 -12.501 1.00 36.25 2314 LEU B CA 1
ATOM 5299 C C . LEU B 1 314 ? 47.136 -31.950 -11.456 1.00 40.87 2314 LEU B C 1
ATOM 5300 O O . LEU B 1 314 ? 46.530 -33.012 -11.268 1.00 45.08 2314 LEU B O 1
ATOM 5305 N N . VAL B 1 315 ? 46.867 -30.871 -10.762 1.00 34.91 2315 VAL B N 1
ATOM 5306 C CA . VAL B 1 315 ? 45.807 -30.968 -9.775 1.00 38.20 2315 VAL B CA 1
ATOM 5307 C C . VAL B 1 315 ? 44.463 -31.076 -10.517 1.00 43.80 2315 VAL B C 1
ATOM 5308 O O . VAL B 1 315 ? 43.533 -31.817 -10.161 1.00 38.78 2315 VAL B O 1
ATOM 5312 N N . MET B 1 316 ? 44.366 -30.306 -11.599 1.00 43.94 2316 MET B N 1
ATOM 5313 C CA . MET B 1 316 ? 43.172 -30.295 -12.423 1.00 45.11 2316 MET B CA 1
ATOM 5314 C C . MET B 1 316 ? 42.879 -31.709 -12.923 1.00 36.90 2316 MET B C 1
ATOM 5315 O O . MET B 1 316 ? 41.754 -32.222 -12.857 1.00 30.53 2316 MET B O 1
ATOM 5320 N N . GLU B 1 317 ? 43.954 -32.314 -13.439 1.00 41.41 2317 GLU B N 1
ATOM 5321 C CA . GLU B 1 317 ? 43.940 -33.650 -13.998 1.00 43.96 2317 GLU B CA 1
ATOM 5322 C C . GLU B 1 317 ? 43.539 -34.664 -12.948 1.00 39.91 2317 GLU B C 1
ATOM 5323 O O . GLU B 1 317 ? 42.693 -35.547 -13.118 1.00 34.84 2317 GLU B O 1
ATOM 5329 N N . VAL B 1 318 ? 44.158 -34.521 -11.811 1.00 36.62 2318 VAL B N 1
ATOM 5330 C CA . VAL B 1 318 ? 43.815 -35.439 -10.776 1.00 38.32 2318 VAL B CA 1
ATOM 5331 C C . VAL B 1 318 ? 42.344 -35.342 -10.420 1.00 39.02 2318 VAL B C 1
ATOM 5332 O O . VAL B 1 318 ? 41.628 -36.346 -10.321 1.00 41.47 2318 VAL B O 1
ATOM 5336 N N . LEU B 1 319 ? 41.880 -34.116 -10.168 1.00 39.68 2319 LEU B N 1
ATOM 5337 C CA . LEU B 1 319 ? 40.471 -33.935 -9.799 1.00 37.27 2319 LEU B CA 1
ATOM 5338 C C . LEU B 1 319 ? 39.545 -34.397 -10.900 1.00 38.87 2319 LEU B C 1
ATOM 5339 O O . LEU B 1 319 ? 38.476 -34.957 -10.632 1.00 35.78 2319 LEU B O 1
ATOM 5344 N N . LYS B 1 320 ? 39.983 -34.123 -12.139 1.00 43.43 2320 LYS B N 1
ATOM 5345 C CA . LYS B 1 320 ? 39.211 -34.487 -13.322 1.00 48.84 2320 LYS B CA 1
ATOM 5346 C C . LYS B 1 320 ? 38.915 -35.969 -13.373 1.00 54.41 2320 LYS B C 1
ATOM 5347 O O . LYS B 1 320 ? 37.793 -36.358 -13.675 1.00 60.62 2320 LYS B O 1
ATOM 5353 N N . ALA B 1 321 ? 39.930 -36.775 -13.070 1.00 44.63 2321 ALA B N 1
ATOM 5354 C CA . ALA B 1 321 ? 39.827 -38.223 -13.038 1.00 36.51 2321 ALA B CA 1
ATOM 5355 C C . ALA B 1 321 ? 38.900 -38.659 -11.916 1.00 38.00 2321 ALA B C 1
ATOM 5356 O O . ALA B 1 321 ? 38.281 -39.724 -11.911 1.00 36.81 2321 ALA B O 1
ATOM 5358 N N . GLU B 1 322 ? 38.766 -37.804 -10.936 1.00 42.22 2322 GLU B N 1
ATOM 5359 C CA . GLU B 1 322 ? 37.892 -38.167 -9.854 1.00 50.77 2322 GLU B CA 1
ATOM 5360 C C . GLU B 1 322 ? 36.425 -37.772 -10.035 1.00 57.95 2322 GLU B C 1
ATOM 5361 O O . GLU B 1 322 ? 35.576 -38.039 -9.171 1.00 51.65 2322 GLU B O 1
ATOM 5367 N N . GLY B 1 323 ? 36.133 -37.133 -11.170 1.00 58.31 2323 GLY B N 1
ATOM 5368 C CA . GLY B 1 323 ? 34.780 -36.690 -11.495 1.00 55.36 2323 GLY B CA 1
ATOM 5369 C C . GLY B 1 323 ? 34.556 -35.216 -11.161 1.00 50.68 2323 GLY B C 1
ATOM 5370 O O . GLY B 1 323 ? 33.426 -34.714 -11.209 1.00 47.30 2323 GLY B O 1
ATOM 5371 N N . VAL B 1 324 ? 35.666 -34.548 -10.821 1.00 33.14 2324 VAL B N 1
ATOM 5372 C CA . VAL B 1 324 ? 35.674 -33.147 -10.469 1.00 29.98 2324 VAL B CA 1
ATOM 5373 C C . VAL B 1 324 ? 36.267 -32.319 -11.597 1.00 40.25 2324 VAL B C 1
ATOM 5374 O O . VAL B 1 324 ? 37.490 -32.268 -11.871 1.00 32.53 2324 VAL B O 1
ATOM 5378 N N . HIS B 1 325 ? 35.341 -31.671 -12.289 1.00 46.53 2325 HIS B N 1
ATOM 5379 C CA . HIS B 1 325 ? 35.735 -30.852 -13.409 1.00 51.32 2325 HIS B CA 1
ATOM 5380 C C . HIS B 1 325 ? 35.872 -29.377 -13.039 1.00 37.16 2325 HIS B C 1
ATOM 5381 O O . HIS B 1 325 ? 34.891 -28.668 -12.748 1.00 30.93 2325 HIS B O 1
ATOM 5388 N N . THR B 1 326 ? 37.136 -28.939 -13.016 1.00 31.96 2326 THR B N 1
ATOM 5389 C CA . THR B 1 326 ? 37.491 -27.565 -12.679 1.00 34.16 2326 THR B CA 1
ATOM 5390 C C . THR B 1 326 ? 38.065 -26.873 -13.894 1.00 35.50 2326 THR B C 1
ATOM 5391 O O . THR B 1 326 ? 38.224 -27.485 -14.944 1.00 32.01 2326 THR B O 1
ATOM 5395 N N . ARG B 1 327 ? 38.390 -25.598 -13.751 1.00 30.70 2327 ARG B N 1
ATOM 5396 C CA . ARG B 1 327 ? 38.924 -24.877 -14.875 1.00 31.43 2327 ARG B CA 1
ATOM 5397 C C . ARG B 1 327 ? 39.864 -23.773 -14.440 1.00 32.72 2327 ARG B C 1
ATOM 5398 O O . ARG B 1 327 ? 39.742 -23.174 -13.384 1.00 30.89 2327 ARG B O 1
ATOM 5406 N N . ALA B 1 328 ? 40.835 -23.461 -15.262 1.00 35.50 2328 ALA B N 1
ATOM 5407 C CA . ALA B 1 328 ? 41.731 -22.402 -14.851 1.00 36.15 2328 ALA B CA 1
ATOM 5408 C C . ALA B 1 328 ? 41.200 -21.050 -15.322 1.00 43.54 2328 ALA B C 1
ATOM 5409 O O . ALA B 1 328 ? 41.376 -20.704 -16.485 1.00 47.22 2328 ALA B O 1
ATOM 5411 N N . TYR B 1 329 ? 40.530 -20.266 -14.464 1.00 34.59 2329 TYR B N 1
ATOM 5412 C CA . TYR B 1 329 ? 40.032 -18.961 -14.942 1.00 33.88 2329 TYR B CA 1
ATOM 5413 C C . TYR B 1 329 ? 40.925 -17.809 -14.492 1.00 29.67 2329 TYR B C 1
ATOM 5414 O O . TYR B 1 329 ? 40.794 -17.404 -13.352 1.00 31.04 2329 TYR B O 1
ATOM 5423 N N . PHE B 1 330 ? 41.831 -17.238 -15.326 1.00 33.95 2330 PHE B N 1
ATOM 5424 C CA . PHE B 1 330 ? 42.145 -17.539 -16.734 1.00 29.38 2330 PHE B CA 1
ATOM 5425 C C . PHE B 1 330 ? 43.591 -17.850 -16.932 1.00 39.03 2330 PHE B C 1
ATOM 5426 O O . PHE B 1 330 ? 44.427 -17.184 -16.337 1.00 44.21 2330 PHE B O 1
ATOM 5434 N N . SER B 1 331 ? 43.853 -18.846 -17.774 1.00 33.31 2331 SER B N 1
ATOM 5435 C CA . SER B 1 331 ? 45.196 -19.290 -18.094 1.00 34.99 2331 SER B CA 1
ATOM 5436 C C . SER B 1 331 ? 45.257 -19.763 -19.562 1.00 41.22 2331 SER B C 1
ATOM 5437 O O . SER B 1 331 ? 44.453 -20.597 -20.002 1.00 41.21 2331 SER B O 1
ATOM 5440 N N . PRO B 1 332 ? 46.216 -19.212 -20.316 1.00 26.79 2332 PRO B N 1
ATOM 5441 C CA . PRO B 1 332 ? 47.121 -18.260 -19.745 1.00 29.51 2332 PRO B CA 1
ATOM 5442 C C . PRO B 1 332 ? 46.561 -16.918 -20.092 1.00 27.53 2332 PRO B C 1
ATOM 5443 O O . PRO B 1 332 ? 45.399 -16.882 -20.528 1.00 26.98 2332 PRO B O 1
ATOM 5447 N N . GLY B 1 333 ? 47.409 -15.873 -19.910 1.00 22.86 2333 GLY B N 1
ATOM 5448 C CA . GLY B 1 333 ? 47.072 -14.475 -20.211 1.00 25.75 2333 GLY B CA 1
ATOM 5449 C C . GLY B 1 333 ? 46.671 -14.338 -21.674 1.00 34.80 2333 GLY B C 1
ATOM 5450 O O . GLY B 1 333 ? 47.053 -15.155 -22.503 1.00 34.93 2333 GLY B O 1
ATOM 5451 N N . CYS B 1 334 ? 45.894 -13.324 -22.024 1.00 37.17 2334 CYS B N 1
ATOM 5452 C CA . CYS B 1 334 ? 45.506 -13.209 -23.424 1.00 36.23 2334 CYS B CA 1
ATOM 5453 C C . CYS B 1 334 ? 46.672 -12.992 -24.388 1.00 39.37 2334 CYS B C 1
ATOM 5454 O O . CYS B 1 334 ? 46.628 -13.470 -25.536 1.00 28.87 2334 CYS B O 1
ATOM 5457 N N . HIS B 1 335 ? 47.700 -12.285 -23.884 1.00 24.95 2335 HIS B N 1
ATOM 5458 C CA . HIS B 1 335 ? 48.903 -11.976 -24.651 1.00 23.02 2335 HIS B CA 1
ATOM 5459 C C . HIS B 1 335 ? 49.570 -13.198 -25.224 1.00 25.79 2335 HIS B C 1
ATOM 5460 O O . HIS B 1 335 ? 50.298 -13.122 -26.215 1.00 34.57 2335 HIS B O 1
ATOM 5467 N N . GLU B 1 336 ? 49.293 -14.334 -24.605 1.00 22.78 2336 GLU B N 1
ATOM 5468 C CA . GLU B 1 336 ? 49.865 -15.577 -25.071 1.00 22.50 2336 GLU B CA 1
ATOM 5469 C C . GLU B 1 336 ? 48.931 -16.323 -25.981 1.00 36.47 2336 GLU B C 1
ATOM 5470 O O . GLU B 1 336 ? 49.185 -17.481 -26.318 1.00 34.04 2336 GLU B O 1
ATOM 5476 N N . LEU B 1 337 ? 47.847 -15.629 -26.351 1.00 39.94 2337 LEU B N 1
ATOM 5477 C CA . LEU B 1 337 ? 46.810 -16.157 -27.217 1.00 39.38 2337 LEU B CA 1
ATOM 5478 C C . LEU B 1 337 ? 46.933 -15.703 -28.692 1.00 32.54 2337 LEU B C 1
ATOM 5479 O O . LEU B 1 337 ? 47.351 -14.584 -28.982 1.00 27.52 2337 LEU B O 1
ATOM 5484 N N . GLU B 1 338 ? 46.542 -16.562 -29.645 1.00 30.21 2338 GLU B N 1
ATOM 5485 C CA . GLU B 1 338 ? 46.603 -16.174 -31.065 1.00 37.02 2338 GLU B CA 1
ATOM 5486 C C . GLU B 1 338 ? 45.429 -15.251 -31.309 1.00 39.34 2338 GLU B C 1
ATOM 5487 O O . GLU B 1 338 ? 44.355 -15.537 -30.799 1.00 26.58 2338 GLU B O 1
ATOM 5493 N N . PRO B 1 339 ? 45.589 -14.149 -32.048 1.00 43.88 2339 PRO B N 1
ATOM 5494 C CA . PRO B 1 339 ? 46.806 -13.701 -32.723 1.00 42.72 2339 PRO B CA 1
ATOM 5495 C C . PRO B 1 339 ? 47.856 -12.935 -31.921 1.00 38.13 2339 PRO B C 1
ATOM 5496 O O . PRO B 1 339 ? 48.931 -12.731 -32.457 1.00 40.08 2339 PRO B O 1
ATOM 5500 N N . TYR B 1 340 ? 47.545 -12.483 -30.698 1.00 25.88 2340 TYR B N 1
ATOM 5501 C CA . TYR B 1 340 ? 48.422 -11.698 -29.815 1.00 28.46 2340 TYR B CA 1
ATOM 5502 C C . TYR B 1 340 ? 49.778 -12.320 -29.568 1.00 35.37 2340 TYR B C 1
ATOM 5503 O O . TYR B 1 340 ? 50.792 -11.612 -29.529 1.00 28.03 2340 TYR B O 1
ATOM 5512 N N . ARG B 1 341 ? 49.723 -13.633 -29.386 1.00 25.80 2341 ARG B N 1
ATOM 5513 C CA . ARG B 1 341 ? 50.842 -14.477 -29.117 1.00 24.95 2341 ARG B CA 1
ATOM 5514 C C . ARG B 1 341 ? 52.001 -14.243 -30.043 1.00 36.91 2341 ARG B C 1
ATOM 5515 O O . ARG B 1 341 ? 51.869 -14.090 -31.268 1.00 40.51 2341 ARG B O 1
ATOM 5523 N N . GLY B 1 342 ? 53.172 -14.234 -29.464 1.00 32.87 2342 GLY B N 1
ATOM 5524 C CA . GLY B 1 342 ? 54.283 -14.017 -30.363 1.00 45.88 2342 GLY B CA 1
ATOM 5525 C C . GLY B 1 342 ? 54.406 -12.544 -30.734 1.00 60.40 2342 GLY B C 1
ATOM 5526 O O . GLY B 1 342 ? 55.514 -12.081 -30.964 1.00 67.55 2342 GLY B O 1
ATOM 5527 N N . GLN B 1 343 ? 53.301 -11.789 -30.785 1.00 49.61 2343 GLN B N 1
ATOM 5528 C CA . GLN B 1 343 ? 53.472 -10.377 -31.084 1.00 48.17 2343 GLN B CA 1
ATOM 5529 C C . GLN B 1 343 ? 54.024 -9.577 -29.875 1.00 41.34 2343 GLN B C 1
ATOM 5530 O O . GLN B 1 343 ? 54.117 -10.122 -28.771 1.00 42.78 2343 GLN B O 1
ATOM 5536 N N . PRO B 1 344 ? 54.434 -8.309 -30.057 1.00 44.48 2344 PRO B N 1
ATOM 5537 C CA . PRO B 1 344 ? 55.010 -7.475 -28.982 1.00 44.52 2344 PRO B CA 1
ATOM 5538 C C . PRO B 1 344 ? 54.030 -6.858 -27.964 1.00 51.85 2344 PRO B C 1
ATOM 5539 O O . PRO B 1 344 ? 53.001 -6.266 -28.345 1.00 48.19 2344 PRO B O 1
ATOM 5543 N N . HIS B 1 345 ? 54.368 -6.984 -26.659 1.00 49.71 2345 HIS B N 1
ATOM 5544 C CA . HIS B 1 345 ? 53.558 -6.466 -25.532 1.00 46.92 2345 HIS B CA 1
ATOM 5545 C C . HIS B 1 345 ? 54.440 -5.949 -24.407 1.00 51.64 2345 HIS B C 1
ATOM 5546 O O . HIS B 1 345 ? 55.643 -6.200 -24.413 1.00 47.66 2345 HIS B O 1
ATOM 5553 N N . ALA B 1 346 ? 53.845 -5.245 -23.441 1.00 44.62 2346 ALA B N 1
ATOM 5554 C CA . ALA B 1 346 ? 54.614 -4.751 -22.310 1.00 36.34 2346 ALA B CA 1
ATOM 5555 C C . ALA B 1 346 ? 54.932 -5.967 -21.444 1.00 52.05 2346 ALA B C 1
ATOM 5556 O O . ALA B 1 346 ? 54.419 -7.056 -21.710 1.00 45.39 2346 ALA B O 1
ATOM 5558 N N . PRO B 1 347 ? 55.774 -5.822 -20.412 1.00 62.08 2347 PRO B N 1
ATOM 5559 C CA . PRO B 1 347 ? 56.072 -6.969 -19.565 1.00 59.04 2347 PRO B CA 1
ATOM 5560 C C . PRO B 1 347 ? 54.815 -7.227 -18.739 1.00 42.01 2347 PRO B C 1
ATOM 5561 O O . PRO B 1 347 ? 54.192 -6.244 -18.298 1.00 30.44 2347 PRO B O 1
ATOM 5565 N N . LEU B 1 348 ? 54.448 -8.507 -18.531 1.00 36.55 2348 LEU B N 1
ATOM 5566 C CA . LEU B 1 348 ? 53.238 -8.876 -17.752 1.00 32.04 2348 LEU B CA 1
ATOM 5567 C C . LEU B 1 348 ? 53.487 -10.031 -16.766 1.00 33.62 2348 LEU B C 1
ATOM 5568 O O . LEU B 1 348 ? 52.825 -11.064 -16.801 1.00 33.46 2348 LEU B O 1
ATOM 5573 N N . PRO B 1 349 ? 54.455 -9.842 -15.868 1.00 35.49 2349 PRO B N 1
ATOM 5574 C CA . PRO B 1 349 ? 54.851 -10.840 -14.890 1.00 34.47 2349 PRO B CA 1
ATOM 5575 C C . PRO B 1 349 ? 53.786 -11.253 -13.880 1.00 39.56 2349 PRO B C 1
ATOM 5576 O O . PRO B 1 349 ? 53.713 -12.436 -13.486 1.00 32.66 2349 PRO B O 1
ATOM 5580 N N . HIS B 1 350 ? 52.994 -10.256 -13.445 1.00 35.04 2350 HIS B N 1
ATOM 5581 C CA . HIS B 1 350 ? 51.918 -10.465 -12.478 1.00 29.48 2350 HIS B CA 1
ATOM 5582 C C . HIS B 1 350 ? 50.874 -11.383 -13.078 1.00 27.07 2350 HIS B C 1
ATOM 5583 O O . HIS B 1 350 ? 50.478 -12.378 -12.481 1.00 32.26 2350 HIS B O 1
ATOM 5590 N N . THR B 1 351 ? 50.469 -11.030 -14.289 1.00 18.63 2351 THR B N 1
ATOM 5591 C CA . THR B 1 351 ? 49.473 -11.762 -15.052 1.00 19.05 2351 THR B CA 1
ATOM 5592 C C . THR B 1 351 ? 49.858 -13.239 -15.188 1.00 29.84 2351 THR B C 1
ATOM 5593 O O . THR B 1 351 ? 49.088 -14.176 -14.959 1.00 22.35 2351 THR B O 1
ATOM 5597 N N . GLU B 1 352 ? 51.106 -13.439 -15.583 1.00 33.91 2352 GLU B N 1
ATOM 5598 C CA . GLU B 1 352 ? 51.694 -14.756 -15.813 1.00 35.00 2352 GLU B CA 1
ATOM 5599 C C . GLU B 1 352 ? 51.767 -15.591 -14.543 1.00 31.22 2352 GLU B C 1
ATOM 5600 O O . GLU B 1 352 ? 51.462 -16.795 -14.496 1.00 25.92 2352 GLU B O 1
ATOM 5606 N N . ARG B 1 353 ? 52.182 -14.912 -13.474 1.00 32.29 2353 ARG B N 1
ATOM 5607 C CA . ARG B 1 353 ? 52.294 -15.573 -12.184 1.00 30.84 2353 ARG B CA 1
ATOM 5608 C C . ARG B 1 353 ? 50.943 -16.094 -11.780 1.00 34.89 2353 ARG B C 1
ATOM 5609 O O . ARG B 1 353 ? 50.769 -17.316 -11.553 1.00 29.36 2353 ARG B O 1
ATOM 5617 N N . LEU B 1 354 ? 50.022 -15.115 -11.720 1.00 20.47 2354 LEU B N 1
ATOM 5618 C CA . LEU B 1 354 ? 48.636 -15.398 -11.360 1.00 26.54 2354 LEU B CA 1
ATOM 5619 C C . LEU B 1 354 ? 48.023 -16.458 -12.263 1.00 29.22 2354 LEU B C 1
ATOM 5620 O O . LEU B 1 354 ? 47.445 -17.453 -11.767 1.00 26.05 2354 LEU B O 1
ATOM 5625 N N . ALA B 1 355 ? 48.164 -16.236 -13.583 1.00 22.55 2355 ALA B N 1
ATOM 5626 C CA . ALA B 1 355 ? 47.584 -17.165 -14.551 1.00 23.66 2355 ALA B CA 1
ATOM 5627 C C . ALA B 1 355 ? 47.968 -18.598 -14.299 1.00 31.54 2355 ALA B C 1
ATOM 5628 O O . ALA B 1 355 ? 47.180 -19.535 -14.417 1.00 23.71 2355 ALA B O 1
ATOM 5630 N N . ALA B 1 356 ? 49.211 -18.785 -13.935 1.00 32.01 2356 ALA B N 1
ATOM 5631 C CA . ALA B 1 356 ? 49.664 -20.136 -13.694 1.00 24.26 2356 ALA B CA 1
ATOM 5632 C C . ALA B 1 356 ? 49.189 -20.767 -12.395 1.00 31.33 2356 ALA B C 1
ATOM 5633 O O . ALA B 1 356 ? 49.447 -21.949 -12.179 1.00 31.78 2356 ALA B O 1
ATOM 5635 N N . ARG B 1 357 ? 48.506 -20.013 -11.516 1.00 29.44 2357 ARG B N 1
ATOM 5636 C CA . ARG B 1 357 ? 48.105 -20.590 -10.242 1.00 24.50 2357 ARG B CA 1
ATOM 5637 C C . ARG B 1 357 ? 46.656 -20.840 -10.012 1.00 28.51 2357 ARG B C 1
ATOM 5638 O O . ARG B 1 357 ? 46.305 -21.715 -9.225 1.00 25.14 2357 ARG B O 1
ATOM 5646 N N . VAL B 1 358 ? 45.829 -20.038 -10.661 1.00 22.72 2358 VAL B N 1
ATOM 5647 C CA . VAL B 1 358 ? 44.397 -20.143 -10.488 1.00 17.79 2358 VAL B CA 1
ATOM 5648 C C . VAL B 1 358 ? 43.726 -21.437 -10.907 1.00 24.92 2358 VAL B C 1
ATOM 5649 O O . VAL B 1 358 ? 44.059 -22.092 -11.891 1.00 26.89 2358 VAL B O 1
ATOM 5653 N N . LEU B 1 359 ? 42.729 -21.747 -10.089 1.00 25.35 2359 LEU B N 1
ATOM 5654 C CA . LEU B 1 359 ? 41.876 -22.896 -10.210 1.00 25.39 2359 LEU B CA 1
ATOM 5655 C C . LEU B 1 359 ? 40.445 -22.589 -9.675 1.00 38.88 2359 LEU B C 1
ATOM 5656 O O . LEU B 1 359 ? 40.248 -22.120 -8.539 1.00 33.19 2359 LEU B O 1
ATOM 5661 N N . SER B 1 360 ? 39.429 -22.850 -10.534 1.00 38.13 2360 SER B N 1
ATOM 5662 C CA . SER B 1 360 ? 37.999 -22.653 -10.265 1.00 31.72 2360 SER B CA 1
ATOM 5663 C C . SER B 1 360 ? 37.342 -23.943 -9.839 1.00 27.85 2360 SER B C 1
ATOM 5664 O O . SER B 1 360 ? 37.453 -24.991 -10.486 1.00 24.32 2360 SER B O 1
ATOM 5667 N N . LEU B 1 361 ? 36.642 -23.821 -8.727 1.00 24.17 2361 LEU B N 1
ATOM 5668 C CA . LEU B 1 361 ? 35.956 -24.926 -8.128 1.00 26.44 2361 LEU B CA 1
ATOM 5669 C C . LEU B 1 361 ? 34.448 -24.859 -8.279 1.00 34.48 2361 LEU B C 1
ATOM 5670 O O . LEU B 1 361 ? 33.792 -23.806 -8.316 1.00 27.24 2361 LEU B O 1
ATOM 5675 N N . PRO B 1 362 ? 33.892 -26.048 -8.326 1.00 31.33 2362 PRO B N 1
ATOM 5676 C CA . PRO B 1 362 ? 32.463 -26.162 -8.473 1.00 28.37 2362 PRO B CA 1
ATOM 5677 C C . PRO B 1 362 ? 31.655 -25.490 -7.367 1.00 31.02 2362 PRO B C 1
ATOM 5678 O O . PRO B 1 362 ? 31.926 -25.527 -6.172 1.00 31.92 2362 PRO B O 1
ATOM 5682 N N . THR B 1 363 ? 30.625 -24.826 -7.804 1.00 25.46 2363 THR B N 1
ATOM 5683 C CA . THR B 1 363 ? 29.729 -24.147 -6.902 1.00 30.50 2363 THR B CA 1
ATOM 5684 C C . THR B 1 363 ? 28.319 -24.088 -7.514 1.00 39.48 2363 THR B C 1
ATOM 5685 O O . THR B 1 363 ? 28.009 -24.870 -8.429 1.00 33.35 2363 THR B O 1
ATOM 5689 N N . GLY B 1 364 ? 27.491 -23.170 -7.008 1.00 43.21 2364 GLY B N 1
ATOM 5690 C CA . GLY B 1 364 ? 26.127 -22.983 -7.483 1.00 45.56 2364 GLY B CA 1
ATOM 5691 C C . GLY B 1 364 ? 25.117 -23.712 -6.620 1.00 38.14 2364 GLY B C 1
ATOM 5692 O O . GLY B 1 364 ? 25.472 -24.328 -5.613 1.00 36.79 2364 GLY B O 1
ATOM 5693 N N . THR B 1 365 ? 23.843 -23.655 -7.008 1.00 37.95 2365 THR B N 1
ATOM 5694 C CA . THR B 1 365 ? 22.823 -24.329 -6.219 1.00 38.49 2365 THR B CA 1
ATOM 5695 C C . THR B 1 365 ? 22.950 -25.824 -6.148 1.00 43.59 2365 THR B C 1
ATOM 5696 O O . THR B 1 365 ? 22.400 -26.419 -5.228 1.00 36.48 2365 THR B O 1
ATOM 5700 N N . ALA B 1 366 ? 23.663 -26.427 -7.099 1.00 48.05 2366 ALA B N 1
ATOM 5701 C CA . ALA B 1 366 ? 23.828 -27.874 -7.076 1.00 50.05 2366 ALA B CA 1
ATOM 5702 C C . ALA B 1 366 ? 24.913 -28.398 -6.113 1.00 58.18 2366 ALA B C 1
ATOM 5703 O O . ALA B 1 366 ? 25.019 -29.607 -5.838 1.00 60.93 2366 ALA B O 1
ATOM 5705 N N . ILE B 1 367 ? 25.738 -27.492 -5.597 1.00 49.48 2367 ILE B N 1
ATOM 5706 C CA . ILE B 1 367 ? 26.818 -27.877 -4.694 1.00 43.32 2367 ILE B CA 1
ATOM 5707 C C . ILE B 1 367 ? 26.465 -27.802 -3.220 1.00 45.10 2367 ILE B C 1
ATOM 5708 O O . ILE B 1 367 ? 26.121 -26.744 -2.671 1.00 38.04 2367 ILE B O 1
ATOM 5713 N N . GLY B 1 368 ? 26.540 -28.953 -2.571 1.00 45.50 2368 GLY B N 1
ATOM 5714 C CA . GLY B 1 368 ? 26.238 -29.008 -1.157 1.00 49.61 2368 GLY B CA 1
ATOM 5715 C C . GLY B 1 368 ? 27.505 -29.123 -0.321 1.00 57.99 2368 GLY B C 1
ATOM 5716 O O . GLY B 1 368 ? 28.601 -29.348 -0.835 1.00 58.96 2368 GLY B O 1
ATOM 5717 N N . ASP B 1 369 ? 27.331 -28.959 0.982 1.00 57.55 2369 ASP B N 1
ATOM 5718 C CA . ASP B 1 369 ? 28.408 -29.044 1.941 1.00 61.39 2369 ASP B CA 1
ATOM 5719 C C . ASP B 1 369 ? 29.267 -30.293 1.780 1.00 54.74 2369 ASP B C 1
ATOM 5720 O O . ASP B 1 369 ? 30.517 -30.274 1.844 1.00 41.37 2369 ASP B O 1
ATOM 5725 N N . ASP B 1 370 ? 28.539 -31.387 1.589 1.00 46.69 2370 ASP B N 1
ATOM 5726 C CA . ASP B 1 370 ? 29.125 -32.687 1.417 1.00 49.70 2370 ASP B CA 1
ATOM 5727 C C . ASP B 1 370 ? 30.060 -32.705 0.237 1.00 49.57 2370 ASP B C 1
ATOM 5728 O O . ASP B 1 370 ? 31.143 -33.271 0.302 1.00 57.58 2370 ASP B O 1
ATOM 5733 N N . ASP B 1 371 ? 29.622 -32.085 -0.846 1.00 40.45 2371 ASP B N 1
ATOM 5734 C CA . ASP B 1 371 ? 30.430 -32.032 -2.045 1.00 38.35 2371 ASP B CA 1
ATOM 5735 C C . ASP B 1 371 ? 31.675 -31.213 -1.812 1.00 39.92 2371 ASP B C 1
ATOM 5736 O O . ASP B 1 371 ? 32.734 -31.600 -2.275 1.00 42.22 2371 ASP B O 1
ATOM 5741 N N . ILE B 1 372 ? 31.530 -30.100 -1.093 1.00 36.53 2372 ILE B N 1
ATOM 5742 C CA . ILE B 1 372 ? 32.626 -29.200 -0.769 1.00 34.53 2372 ILE B CA 1
ATOM 5743 C C . ILE B 1 372 ? 33.722 -29.977 -0.052 1.00 45.49 2372 ILE B C 1
ATOM 5744 O O . ILE B 1 372 ? 34.923 -29.845 -0.322 1.00 39.94 2372 ILE B O 1
ATOM 5749 N N . ARG B 1 373 ? 33.265 -30.837 0.858 1.00 47.14 2373 ARG B N 1
ATOM 5750 C CA . ARG B 1 373 ? 34.156 -31.677 1.655 1.00 48.95 2373 ARG B CA 1
ATOM 5751 C C . ARG B 1 373 ? 35.010 -32.583 0.767 1.00 37.77 2373 ARG B C 1
ATOM 5752 O O . ARG B 1 373 ? 36.217 -32.688 0.911 1.00 43.11 2373 ARG B O 1
ATOM 5760 N N . ARG B 1 374 ? 34.349 -33.254 -0.152 1.00 38.05 2374 ARG B N 1
ATOM 5761 C CA . ARG B 1 374 ? 34.944 -34.170 -1.109 1.00 43.82 2374 ARG B CA 1
ATOM 5762 C C . ARG B 1 374 ? 35.976 -33.492 -1.992 1.00 48.09 2374 ARG B C 1
ATOM 5763 O O . ARG B 1 374 ? 37.036 -34.066 -2.251 1.00 55.68 2374 ARG B O 1
ATOM 5771 N N . VAL B 1 375 ? 35.668 -32.271 -2.450 1.00 39.02 2375 VAL B N 1
ATOM 5772 C CA . VAL B 1 375 ? 36.623 -31.570 -3.293 1.00 43.24 2375 VAL B CA 1
ATOM 5773 C C . VAL B 1 375 ? 37.855 -31.213 -2.461 1.00 38.10 2375 VAL B C 1
ATOM 5774 O O . VAL B 1 375 ? 39.008 -31.496 -2.809 1.00 33.65 2375 VAL B O 1
ATOM 5778 N N . ALA B 1 376 ? 37.567 -30.611 -1.318 1.00 34.05 2376 ALA B N 1
ATOM 5779 C CA . ALA B 1 376 ? 38.554 -30.188 -0.351 1.00 29.18 2376 ALA B CA 1
ATOM 5780 C C . ALA B 1 376 ? 39.390 -31.383 0.125 1.00 32.64 2376 ALA B C 1
ATOM 5781 O O . ALA B 1 376 ? 40.613 -31.360 0.114 1.00 32.14 2376 ALA B O 1
ATOM 5783 N N . ASP B 1 377 ? 38.740 -32.460 0.542 1.00 28.58 2377 ASP B N 1
ATOM 5784 C CA . ASP B 1 377 ? 39.514 -33.589 0.963 1.00 33.32 2377 ASP B CA 1
ATOM 5785 C C . ASP B 1 377 ? 40.392 -33.975 -0.209 1.00 36.18 2377 ASP B C 1
ATOM 5786 O O . ASP B 1 377 ? 41.549 -34.334 -0.005 1.00 41.67 2377 ASP B O 1
ATOM 5791 N N . LEU B 1 378 ? 39.868 -33.851 -1.444 1.00 25.89 2378 LEU B N 1
ATOM 5792 C CA . LEU B 1 378 ? 40.663 -34.166 -2.623 1.00 30.33 2378 LEU B CA 1
ATOM 5793 C C . LEU B 1 378 ? 41.847 -33.208 -2.787 1.00 35.02 2378 LEU B C 1
ATOM 5794 O O . LEU B 1 378 ? 42.993 -33.614 -3.018 1.00 27.12 2378 LEU B O 1
ATOM 5799 N N . LEU B 1 379 ? 41.589 -31.903 -2.655 1.00 33.51 2379 LEU B N 1
ATOM 5800 C CA . LEU B 1 379 ? 42.696 -30.956 -2.782 1.00 36.72 2379 LEU B CA 1
ATOM 5801 C C . LEU B 1 379 ? 43.721 -31.133 -1.672 1.00 38.29 2379 LEU B C 1
ATOM 5802 O O . LEU B 1 379 ? 44.921 -31.070 -1.904 1.00 32.57 2379 LEU B O 1
ATOM 5807 N N . ARG B 1 380 ? 43.242 -31.341 -0.440 1.00 35.36 2380 ARG B N 1
ATOM 5808 C CA . ARG B 1 380 ? 44.121 -31.514 0.711 1.00 36.13 2380 ARG B CA 1
ATOM 5809 C C . ARG B 1 380 ? 45.167 -32.597 0.487 1.00 36.01 2380 ARG B C 1
ATOM 5810 O O . ARG B 1 380 ? 46.329 -32.446 0.810 1.00 32.96 2380 ARG B O 1
ATOM 5818 N N . LEU B 1 381 ? 44.750 -33.703 -0.109 1.00 47.51 2381 LEU B N 1
ATOM 5819 C CA . LEU B 1 381 ? 45.645 -34.813 -0.424 1.00 46.42 2381 LEU B CA 1
ATOM 5820 C C . LEU B 1 381 ? 46.750 -34.389 -1.421 1.00 43.83 2381 LEU B C 1
ATOM 5821 O O . LEU B 1 381 ? 47.943 -34.587 -1.191 1.00 32.50 2381 LEU B O 1
ATOM 5826 N N . CYS B 1 382 ? 46.342 -33.799 -2.555 1.00 35.09 2382 CYS B N 1
ATOM 5827 C CA . CYS B 1 382 ? 47.266 -33.359 -3.576 1.00 29.98 2382 CYS B CA 1
ATOM 5828 C C . CYS B 1 382 ? 48.276 -32.365 -3.030 1.00 40.52 2382 CYS B C 1
ATOM 5829 O O . CYS B 1 382 ? 49.461 -32.352 -3.413 1.00 46.18 2382 CYS B O 1
ATOM 5832 N N . ALA B 1 383 ? 47.792 -31.480 -2.160 1.00 29.56 2383 ALA B N 1
ATOM 5833 C CA . ALA B 1 383 ? 48.690 -30.465 -1.643 1.00 30.41 2383 ALA B CA 1
ATOM 5834 C C . ALA B 1 383 ? 49.547 -30.903 -0.448 1.00 49.00 2383 ALA B C 1
ATOM 5835 O O . ALA B 1 383 ? 50.466 -30.203 -0.002 1.00 51.99 2383 ALA B O 1
ATOM 5837 N N . THR B 1 384 ? 49.241 -32.085 0.079 1.00 44.03 2384 THR B N 1
ATOM 5838 C CA . THR B 1 384 ? 49.986 -32.625 1.199 1.00 45.07 2384 THR B CA 1
ATOM 5839 C C . THR B 1 384 ? 50.982 -33.675 0.726 1.00 58.24 2384 THR B C 1
ATOM 5840 O O . THR B 1 384 ? 51.923 -34.000 1.460 1.00 59.23 2384 THR B O 1
ATOM 5844 N N . ARG B 1 385 ? 50.737 -34.19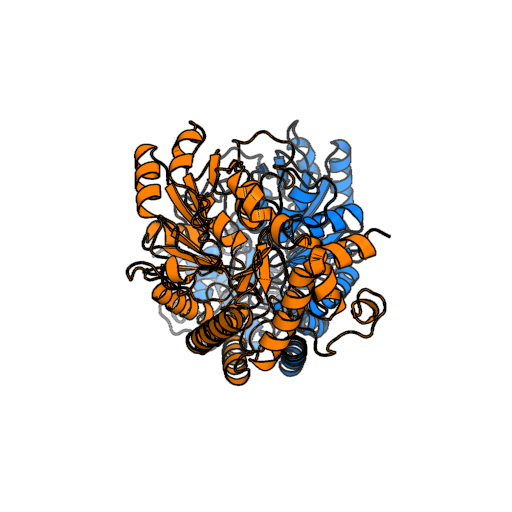4 -0.497 1.00 55.67 2385 ARG B N 1
ATOM 5845 C CA . ARG B 1 385 ? 51.545 -35.218 -1.143 1.00 46.54 2385 ARG B CA 1
ATOM 5846 C C . ARG B 1 385 ? 51.939 -34.851 -2.542 1.00 42.20 2385 ARG B C 1
ATOM 5847 O O . ARG B 1 385 ? 52.148 -35.762 -3.357 1.00 41.36 2385 ARG B O 1
ATOM 5855 N N . GLY B 1 386 ? 52.038 -33.537 -2.786 1.00 39.52 2386 GLY B N 1
ATOM 5856 C CA . GLY B 1 386 ? 52.411 -33.006 -4.080 1.00 38.68 2386 GLY B CA 1
ATOM 5857 C C . GLY B 1 386 ? 53.650 -33.688 -4.647 1.00 43.56 2386 GLY B C 1
ATOM 5858 O O . GLY B 1 386 ? 53.653 -34.166 -5.781 1.00 43.46 2386 GLY B O 1
ATOM 5859 N N . ARG B 1 387 ? 54.699 -33.713 -3.828 1.00 37.63 2387 ARG B N 1
ATOM 5860 C CA . ARG B 1 387 ? 56.002 -34.287 -4.153 1.00 43.90 2387 ARG B CA 1
ATOM 5861 C C . ARG B 1 387 ? 55.929 -35.699 -4.728 1.00 42.11 2387 ARG B C 1
ATOM 5862 O O . ARG B 1 387 ? 56.331 -35.980 -5.870 1.00 34.93 2387 ARG B O 1
ATOM 5870 N N . GLU B 1 388 ? 55.389 -36.561 -3.882 1.00 48.28 2388 GLU B N 1
ATOM 5871 C CA . GLU B 1 388 ? 55.190 -37.966 -4.147 1.00 49.06 2388 GLU B CA 1
ATOM 5872 C C . GLU B 1 388 ? 54.353 -38.150 -5.388 1.00 50.39 2388 GLU B C 1
ATOM 5873 O O . GLU B 1 388 ? 54.762 -38.766 -6.366 1.00 50.97 2388 GLU B O 1
ATOM 5883 N N . LEU B 1 389 ? 53.173 -37.578 -5.308 1.00 45.79 2389 LEU B N 1
ATOM 5884 C CA . LEU B 1 389 ? 52.212 -37.620 -6.384 1.00 47.55 2389 LEU B CA 1
ATOM 5885 C C . LEU B 1 389 ? 52.781 -37.080 -7.703 1.00 47.22 2389 LEU B C 1
ATOM 5886 O O . LEU B 1 389 ? 52.685 -37.693 -8.782 1.00 41.92 2389 LEU B O 1
ATOM 5891 N N . THR B 1 390 ? 53.381 -35.892 -7.623 1.00 42.97 2390 THR B N 1
ATOM 5892 C CA . THR B 1 390 ? 53.947 -35.282 -8.814 1.00 37.17 2390 THR B CA 1
ATOM 5893 C C . THR B 1 390 ? 54.954 -36.193 -9.453 1.00 47.60 2390 THR B C 1
ATOM 5894 O O . THR B 1 390 ? 54.954 -36.413 -10.652 1.00 45.57 2390 THR B O 1
ATOM 5898 N N . ALA B 1 391 ? 55.843 -36.692 -8.604 1.00 56.06 2391 ALA B N 1
ATOM 5899 C CA . ALA B 1 391 ? 56.906 -37.579 -9.021 1.00 53.21 2391 ALA B CA 1
ATOM 5900 C C . ALA B 1 391 ? 56.422 -38.908 -9.577 1.00 61.74 2391 ALA B C 1
ATOM 5901 O O . ALA B 1 391 ? 56.950 -39.374 -10.586 1.00 58.75 2391 ALA B O 1
ATOM 5903 N N . ARG B 1 392 ? 55.432 -39.528 -8.920 1.00 56.96 2392 ARG B N 1
ATOM 5904 C CA . ARG B 1 392 ? 54.905 -40.801 -9.396 1.00 55.49 2392 ARG B CA 1
ATOM 5905 C C . ARG B 1 392 ? 54.308 -40.616 -10.781 1.00 61.23 2392 ARG B C 1
ATOM 5906 O O . ARG B 1 392 ? 54.437 -41.448 -11.687 1.00 61.53 2392 ARG B O 1
ATOM 5914 N N . HIS B 1 393 ? 53.631 -39.492 -10.933 1.00 60.24 2393 HIS B N 1
ATOM 5915 C CA . HIS B 1 393 ? 53.020 -39.214 -12.203 1.00 61.60 2393 HIS B CA 1
ATOM 5916 C C . HIS B 1 393 ? 54.063 -39.361 -13.304 1.00 69.10 2393 HIS B C 1
ATOM 5917 O O . HIS B 1 393 ? 53.976 -40.234 -14.186 1.00 70.04 2393 HIS B O 1
ATOM 5924 N N . ARG B 1 394 ? 55.061 -38.473 -13.203 1.00 66.39 2394 ARG B N 1
ATOM 5925 C CA . ARG B 1 394 ? 56.201 -38.357 -14.101 1.00 66.86 2394 ARG B CA 1
ATOM 5926 C C . ARG B 1 394 ? 56.920 -39.692 -14.366 1.00 89.96 2394 ARG B C 1
ATOM 5927 O O . ARG B 1 394 ? 58.101 -39.686 -14.698 1.00 93.62 2394 ARG B O 1
ATOM 5935 N N . ASP B 1 395 ? 56.239 -40.843 -14.231 1.00 96.17 2395 ASP B N 1
ATOM 5936 C CA . ASP B 1 395 ? 56.833 -42.160 -14.466 1.00 75.17 2395 ASP B CA 1
ATOM 5937 C C . ASP B 1 395 ? 56.310 -42.701 -15.783 1.00 81.35 2395 ASP B C 1
ATOM 5938 O O . ASP B 1 395 ? 55.222 -43.283 -15.831 1.00 100.00 2395 ASP B O 1
#

B-factor: mean 35.47, std 18.74, range [1.82, 100.0]